Protein AF-A0A1J1J6M3-F1 (afdb_monomer)

Nearest PDB structures (foldseek):
  6v3x-assembly1_A  TM=8.833E-01  e=5.542E-33  Homo sapiens
  5u62-assembly2_B  TM=8.774E-01  e=1.728E-32  Homo sapiens
  5u5t-assembly1_A  TM=8.821E-01  e=2.696E-32  Homo sapiens
  6sfb-assembly1_A  TM=8.714E-01  e=5.385E-32  Homo sapiens
  5wg6-assembly1_B  TM=8.771E-01  e=7.189E-30  Homo sapiens

Organism: NCBI:txid568069

Foldseek 3Di:
DPPDVVVVVVVVVVVVVVVVVVVVVVCVVVVCVVPPPPVPQALKAKWWLFPCLRVQLVVQVVVVKDPLLSVLLSLLQCCARVVQWFHQQFFKKKWWADQVVRDIKIKGQGFAAAQPDDLAPCVPPLVLLFAFLALFGHGRHQVRSLVSCVVGIDDQLLSSLVVSLCCQAVFGFQFPLNQVVCVVCVVVLCVFVQSCVFQQDPVVSGGDHGGDTTHLNLQSVLSVQCSVCGSQCCAVPHPLVVLQVVLSVVRVHDHDNVSRHPDDMDMDAWDWDAAPQRKIKTKHDPLALRLLVLLLRLLCRPDPADPALLNVLSSQLSLLLSLLLNLQAFHDQDVVNVVSSVLSNDNVSSVVLSVLRDSFADDLDSVSSPHQADAQDWAHKIWMWIAHSSQIIMIMIGGLTGRLASSHARPNRRRRHRSQSSLAWRPPDADPVRGHHRPNRRHDHGTGRRYHDMGMFMAHNSRGGDAAAQVVLVDWDWDDSNPVQAIETEPPDDVVSVCCVCPRHNGHYDYAYLQGDDDKDWYWHADPSHIYTDTRCSSDAFAFDFDWDDDDDDPDDDDTDRPDTGGHNDPPWDWQEKEWFADPQGIWIWTWTFCQKIFIWDPDDPPTDSPDIQDDGPGTWHYKYAQQPPRQWIWIFGQSQKIWIARNVLSATAAIEHDDQGGPGGWQEKDADNVRQKIWTFFQSLKIFIAGCNDPSSVVSVVVVVDDDPPSDNPDDHHYHYHGPDMDNVQDPGGWNEWDDQPQWIWTDGLDQWIWIWHWDQDPNDTDIDTPDIAGHNQANDHQWYWDAASVRQWIWTKGQQQKIWIWGNPDPDRRPDIDIDHDPPTGGTWRDWDADNVRQKIWTAGPVRDIDIDGHDPPHDD

Mean predicted aligned error: 16.57 Å

InterPro domains:
  IPR000101 Gamma-glutamyltranspeptidase [PTHR11686] (7-464)
  IPR001680 WD40 repeat [PF00400] (610-647)
  IPR001680 WD40 repeat [PF00400] (661-692)
  IPR001680 WD40 repeat [PF00400] (825-856)
  IPR001680 WD40 repeat [PS50082] (614-656)
  IPR001680 WD40 repeat [PS50082] (660-701)
  IPR001680 WD40 repeat [PS50082] (828-863)
  IPR001680 WD40 repeat [SM00320] (559-602)
  IPR001680 WD40 repeat [SM00320] (607-647)
  IPR001680 WD40 repeat [SM00320] (650-692)
  IPR001680 WD40 repeat [SM00320] (722-759)
  IPR001680 WD40 repeat [SM00320] (768-809)
  IPR001680 WD40 repeat [SM00320] (815-856)
  IPR015943 WD40/YVTN repeat-like-containing domain superfamily [G3DSA:2.130.10.10] (540-857)
  IPR019775 WD40 repeat, conserved site [PS00678] (634-648)
  IPR029055 Nucleophile aminohydrolases, N-terminal [SSF56235] (40-539)
  IPR036322 WD40-repeat-containing domain superfamily [SSF50978] (515-856)
  IPR043137 Gamma-glutamyltranspeptidase, small subunit, C-terminal domain [G3DSA:3.60.20.40] (375-468)
  IPR043137 Gamma-glutamyltranspeptidase, small subunit, C-terminal domain [G3DSA:3.60.20.40] (473-539)
  IPR043138 Gamma-glutamyltranspeptidase, large subunit [G3DSA:1.10.246.130] (270-374)

Radius of gyration: 33.04 Å; Cα contacts (8 Å, |Δi|>4): 1990; chains: 1; bounding box: 88×71×121 Å

pLDDT: mean 83.46, std 15.91, range [28.52, 98.88]

Secondary structure (DSSP, 8-state):
--SSHHHHHHHHHHHHHHHHHHHHHHHHHHHHHHS---------EEE-SSTTHHHHHHHHHHTT--HHHHHHHHHHHHHHHSTTT-STTSEEEEEEEETTTTEEEEEEE--B--TT--TTTTTT-THHHHSSGGGPPBP-HHHHHHHHHHHH--S-HHHHHHHHHHHHHH-EEPPHHHHHHHHHHHHHHHHSHHHHHHHEETTTTEEPPTT-EE--HHHHHHHHHHHHHGGGGTSTT-TTHHHHHHHHHHTT----HHHHHH---EEEPPEEEE-TTS-EEEE--TTBSTTHHHHHHHHHTTS---SSHHHHHHHHHHHHHHHHHHTT--SS--HHHHHHHHHHH-HHHHHHHHTT--TT-----TTTTT--SPPPP---EEEEEEE-TTS-EEEEEEE-SSTTTTT-B-TTT-PBPP-GGGGSBPTT-B-TTSPBPPGGGB--TTPPPPB-----EEE-TTSPBPPB-THHHH---EE--SSS-SEEEETT--HHHHHHHHHTT---EEEEPTTTSSPPPEEEEEETTEEEEEE-TTTS---EEEEEEE----SS-PPEEEEEEEE-S-TT--EEEEEEEEETTEEEEEEEETTSEEEEEE-SSSS--EEEEEE--SS-EEEEEE-SS-TTEEEEEETTS-EEEEETTTTEEEEEE-STTS-SS-EEEEEE-TTSSEEEEEETTS-EEEEES--HHHHHHHHHTTS--TT-----PPEEE---SEEESSS-SS-EEEEEEETTEEEEEESSSEEEEEEEEEETTEEEEEEEEEEE-GGG--TT--EEE-TTS-EEEEE-TTSEEEEEETTSSSTTS-EEEEE-TT--S-EEEEEE-TTSSEEEEEETTS-EEEEEPPTT---

Structure (mmCIF, N/CA/C/O backbone):
data_AF-A0A1J1J6M3-F1
#
_entry.id   AF-A0A1J1J6M3-F1
#
loop_
_atom_site.group_PDB
_atom_site.id
_atom_site.type_symbol
_atom_site.label_atom_id
_atom_site.label_alt_id
_atom_site.label_comp_id
_atom_site.label_asym_id
_atom_site.label_entity_id
_atom_site.label_seq_id
_atom_site.pdbx_PDB_ins_code
_atom_site.Cartn_x
_atom_site.Cartn_y
_atom_site.Cartn_z
_atom_site.occupancy
_atom_site.B_iso_or_equiv
_atom_site.auth_seq_id
_atom_site.auth_comp_id
_atom_site.auth_asym_id
_atom_site.auth_atom_id
_atom_site.pdbx_PDB_model_num
ATOM 1 N N . MET A 1 1 ? 20.983 -22.555 87.449 1.00 46.47 1 MET A N 1
ATOM 2 C CA . MET A 1 1 ? 20.034 -22.308 86.334 1.00 46.47 1 MET A CA 1
ATOM 3 C C . MET A 1 1 ? 20.252 -20.929 85.680 1.00 46.47 1 MET A C 1
ATOM 5 O O . MET A 1 1 ? 19.371 -20.087 85.737 1.00 46.47 1 MET A O 1
ATOM 9 N N . LYS A 1 2 ? 21.418 -20.652 85.066 1.00 47.72 2 LYS A N 1
ATOM 10 C CA . LYS A 1 2 ? 21.706 -19.326 84.456 1.00 47.72 2 LYS A CA 1
ATOM 11 C C . LYS A 1 2 ? 22.517 -19.367 83.142 1.00 47.72 2 LYS A C 1
ATOM 13 O O . LYS A 1 2 ? 23.156 -18.390 82.785 1.00 47.72 2 LYS A O 1
ATOM 18 N N . LYS A 1 3 ? 22.504 -20.490 82.406 1.00 46.78 3 LYS A N 1
ATOM 19 C CA . LYS A 1 3 ? 23.262 -20.638 81.138 1.00 46.78 3 LYS A CA 1
ATOM 20 C C . LYS A 1 3 ? 22.451 -21.094 79.912 1.00 46.78 3 LYS A C 1
ATOM 22 O O . LYS A 1 3 ? 23.035 -21.280 78.854 1.00 46.78 3 LYS A O 1
ATOM 27 N N . SER A 1 4 ? 21.127 -21.244 80.012 1.00 49.16 4 SER A N 1
ATOM 28 C CA . SER A 1 4 ? 20.306 -21.789 78.910 1.00 49.16 4 SER A CA 1
ATOM 29 C C . SER A 1 4 ? 19.492 -20.737 78.135 1.00 49.16 4 SER A C 1
ATOM 31 O O . SER A 1 4 ? 19.206 -20.940 76.960 1.00 49.16 4 SER A O 1
ATOM 33 N N . THR A 1 5 ? 19.208 -19.569 78.717 1.00 50.72 5 THR A N 1
ATOM 34 C CA . THR A 1 5 ? 18.346 -18.542 78.099 1.00 50.72 5 THR A CA 1
ATOM 35 C C . THR A 1 5 ? 19.023 -17.705 77.005 1.00 50.72 5 THR A C 1
ATOM 37 O O . THR A 1 5 ? 18.343 -17.189 76.127 1.00 50.72 5 THR A O 1
ATOM 40 N N . SER A 1 6 ? 20.359 -17.614 76.983 1.00 54.47 6 SER A N 1
ATOM 41 C CA . SER A 1 6 ? 21.091 -16.809 75.985 1.00 54.47 6 SER A CA 1
ATOM 42 C C . SER A 1 6 ? 21.140 -17.450 74.590 1.00 54.47 6 SER A C 1
ATOM 44 O O . SER A 1 6 ? 21.058 -16.737 73.592 1.00 54.47 6 SER A O 1
ATOM 46 N N . LYS A 1 7 ? 21.221 -18.786 74.494 1.00 54.56 7 LYS A N 1
ATOM 47 C CA . LYS A 1 7 ? 21.241 -19.470 73.190 1.00 54.56 7 LYS A CA 1
ATOM 48 C C . LYS A 1 7 ? 19.875 -19.423 72.507 1.00 54.56 7 LYS A C 1
ATOM 50 O O . LYS A 1 7 ? 19.818 -19.224 71.301 1.00 54.56 7 LYS A O 1
ATOM 55 N N . TRP A 1 8 ? 18.789 -19.540 73.271 1.00 56.34 8 TRP A N 1
ATOM 56 C CA . TRP A 1 8 ? 17.432 -19.551 72.721 1.00 56.34 8 TRP A CA 1
ATOM 57 C C . TRP A 1 8 ? 17.051 -18.197 72.102 1.00 56.34 8 TRP A C 1
ATOM 59 O O . TRP A 1 8 ? 16.601 -18.162 70.962 1.00 56.34 8 TRP A O 1
ATOM 69 N N . CYS A 1 9 ? 17.373 -17.076 72.763 1.00 55.47 9 CYS A N 1
ATOM 70 C CA . CYS A 1 9 ? 17.173 -15.744 72.177 1.00 55.47 9 CYS A CA 1
ATOM 71 C C . CYS A 1 9 ? 17.996 -15.518 70.897 1.00 55.47 9 CYS A C 1
ATOM 73 O O . CYS A 1 9 ? 17.531 -14.836 69.990 1.00 55.47 9 CYS A O 1
ATOM 75 N N . PHE A 1 10 ? 19.189 -16.113 70.786 1.00 62.91 10 PHE A N 1
ATOM 76 C CA . PHE A 1 10 ? 20.034 -15.974 69.596 1.00 62.91 10 PHE A CA 1
ATOM 77 C C . PHE A 1 10 ? 19.495 -16.767 68.392 1.00 62.91 10 PHE A C 1
ATOM 79 O O . PHE A 1 10 ? 19.555 -16.287 67.261 1.00 62.91 10 PHE A O 1
ATOM 86 N N . TYR A 1 11 ? 18.925 -17.957 68.624 1.00 63.53 11 TYR A N 1
ATOM 87 C CA . TYR A 1 11 ? 18.261 -18.738 67.572 1.00 63.53 11 TYR A CA 1
ATOM 88 C C . TYR A 1 11 ? 16.924 -18.128 67.153 1.00 63.53 11 TYR A C 1
ATOM 90 O O . TYR A 1 11 ? 16.643 -18.087 65.959 1.00 63.53 11 TYR A O 1
ATOM 98 N N . VAL A 1 12 ? 16.146 -17.587 68.097 1.00 70.06 12 VAL A N 1
ATOM 99 C CA . VAL A 1 12 ? 14.907 -16.859 67.784 1.00 70.06 12 VAL A CA 1
ATOM 100 C C . VAL A 1 12 ? 15.225 -15.599 66.981 1.00 70.06 12 VAL A C 1
ATOM 102 O O . VAL A 1 12 ? 14.632 -15.405 65.932 1.00 70.06 12 VAL A O 1
ATOM 105 N N . PHE A 1 13 ? 16.231 -14.808 67.369 1.00 71.94 13 PHE A N 1
ATOM 106 C CA . PHE A 1 13 ? 16.630 -13.622 66.603 1.00 71.94 13 PHE A CA 1
ATOM 107 C C . PHE A 1 13 ? 17.106 -13.972 65.184 1.00 71.94 13 PHE A C 1
ATOM 109 O O . PHE A 1 13 ? 16.689 -13.329 64.225 1.00 71.94 13 PHE A O 1
ATOM 116 N N . LYS A 1 14 ? 17.910 -15.034 65.016 1.00 69.25 14 LYS A N 1
ATOM 117 C CA . LYS A 1 14 ? 18.312 -15.508 63.681 1.00 69.25 14 LYS A CA 1
ATOM 118 C C . LYS A 1 14 ? 17.131 -16.007 62.850 1.00 69.25 14 LYS A C 1
ATOM 120 O O . LYS A 1 14 ? 17.099 -15.716 61.662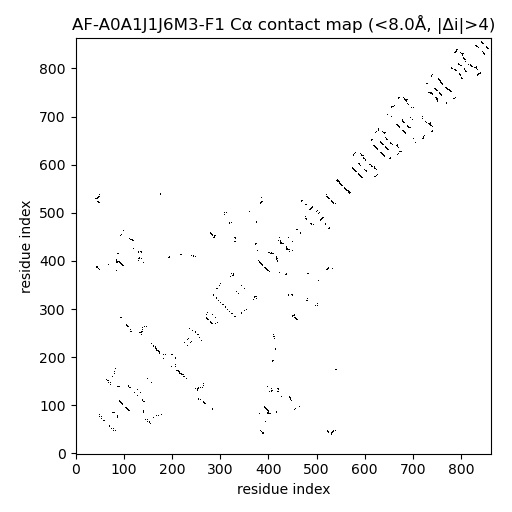 1.00 69.25 14 LYS A O 1
ATOM 125 N N . ALA A 1 15 ? 16.173 -16.714 63.449 1.00 68.69 15 ALA A N 1
ATOM 126 C CA . ALA A 1 15 ? 14.977 -17.186 62.753 1.00 68.69 15 ALA A CA 1
ATOM 127 C C . ALA A 1 15 ? 14.062 -16.025 62.337 1.00 68.69 15 ALA A C 1
ATOM 129 O O . ALA A 1 15 ? 13.579 -16.016 61.209 1.00 68.69 15 ALA A O 1
ATOM 130 N N . THR A 1 16 ? 13.887 -15.013 63.192 1.00 69.19 16 THR A N 1
ATOM 131 C CA . THR A 1 16 ? 13.096 -13.816 62.872 1.00 69.19 16 THR A CA 1
ATOM 132 C C . THR A 1 16 ? 13.760 -12.979 61.782 1.00 69.19 16 THR A C 1
ATOM 134 O O . THR A 1 16 ? 13.078 -12.518 60.874 1.00 69.19 16 THR A O 1
ATOM 137 N N . VAL A 1 17 ? 15.089 -12.829 61.809 1.00 72.56 17 VAL A N 1
ATOM 138 C CA . VAL A 1 17 ? 15.834 -12.146 60.738 1.00 72.56 17 VAL A CA 1
ATOM 139 C C . VAL A 1 17 ? 15.760 -12.937 59.428 1.00 72.56 17 VAL A C 1
ATOM 141 O O . VAL A 1 17 ? 15.533 -12.337 58.384 1.00 72.56 17 VAL A O 1
ATOM 144 N N . LEU A 1 18 ? 15.860 -14.273 59.460 1.00 68.69 18 LEU A N 1
ATOM 145 C CA . LEU A 1 18 ? 15.701 -15.097 58.255 1.00 68.69 18 LEU A CA 1
ATOM 146 C C . LEU A 1 18 ? 14.281 -15.003 57.678 1.00 68.69 18 LEU A C 1
ATOM 148 O O . LEU A 1 18 ? 14.132 -14.892 56.467 1.00 68.69 18 LEU A O 1
ATOM 152 N N . LEU A 1 19 ? 13.251 -15.006 58.531 1.00 67.00 19 LEU A N 1
ATOM 153 C CA . LEU A 1 19 ? 11.847 -14.849 58.134 1.00 67.00 19 LEU A CA 1
ATOM 154 C C . LEU A 1 19 ? 11.551 -13.454 57.576 1.00 67.00 19 LEU A C 1
ATOM 156 O O . LEU A 1 19 ? 10.784 -13.342 56.626 1.00 67.00 19 LEU A O 1
ATOM 160 N N . LEU A 1 20 ? 12.181 -12.403 58.109 1.00 68.69 20 LEU A N 1
ATOM 161 C CA . LEU A 1 20 ? 12.078 -11.044 57.567 1.00 68.69 20 LEU A CA 1
ATOM 162 C C . LEU A 1 20 ? 12.800 -10.907 56.220 1.00 68.69 20 LEU A C 1
ATOM 164 O O . LEU A 1 20 ? 12.283 -10.243 55.327 1.00 68.69 20 LEU A O 1
ATOM 168 N N . ILE A 1 21 ? 13.946 -11.572 56.036 1.00 71.81 21 ILE A N 1
ATOM 169 C CA . ILE A 1 21 ? 14.663 -11.599 54.752 1.00 71.81 21 ILE A CA 1
ATOM 170 C C . ILE A 1 21 ? 13.875 -12.407 53.711 1.00 71.81 21 ILE A C 1
ATOM 172 O O . ILE A 1 21 ? 13.706 -11.938 52.589 1.00 71.81 21 ILE A O 1
ATOM 176 N N . LEU A 1 22 ? 13.334 -13.576 54.071 1.00 67.06 22 LEU A N 1
ATOM 177 C CA . LEU A 1 22 ? 12.479 -14.380 53.185 1.00 67.06 22 LEU A CA 1
ATOM 178 C C . LEU A 1 22 ? 11.165 -13.664 52.860 1.00 67.06 22 LEU A C 1
ATOM 180 O O . LEU A 1 22 ? 10.768 -13.637 51.701 1.00 67.06 22 LEU A O 1
ATOM 184 N N . GLY A 1 23 ? 10.526 -13.035 53.847 1.00 69.31 23 GLY A N 1
ATOM 185 C CA . GLY A 1 23 ? 9.319 -12.233 53.655 1.00 69.31 23 GLY A CA 1
ATOM 186 C C . GLY A 1 23 ? 9.566 -11.013 52.769 1.00 69.31 23 GLY A C 1
ATOM 187 O O . GLY A 1 23 ? 8.779 -10.760 51.865 1.00 69.31 23 GLY A O 1
ATOM 188 N N . GLY A 1 24 ? 10.691 -10.315 52.952 1.00 68.75 24 GLY A N 1
ATOM 189 C CA . GLY A 1 24 ? 11.108 -9.211 52.085 1.00 68.75 24 GLY A CA 1
ATOM 190 C C . GLY A 1 24 ? 11.460 -9.661 50.665 1.00 68.75 24 GLY A C 1
ATOM 191 O O . GLY A 1 24 ? 11.128 -8.966 49.714 1.00 68.75 24 GLY A O 1
ATOM 192 N N . SER A 1 25 ? 12.052 -10.848 50.505 1.00 64.06 25 SER A N 1
ATOM 193 C CA . SER A 1 25 ? 12.375 -11.426 49.190 1.00 64.06 25 SER A CA 1
ATOM 194 C C . SER A 1 25 ? 11.115 -11.866 48.444 1.00 64.06 25 SER A C 1
ATOM 196 O O . SER A 1 25 ? 10.970 -11.585 47.261 1.00 64.06 25 SER A O 1
ATOM 198 N N . ILE A 1 26 ? 10.167 -12.503 49.139 1.00 71.44 26 ILE A N 1
ATOM 199 C CA . ILE A 1 26 ? 8.872 -12.899 48.570 1.00 71.44 26 ILE A CA 1
ATOM 200 C C . ILE A 1 26 ? 8.035 -11.660 48.256 1.00 71.44 26 ILE A C 1
ATOM 202 O O . ILE A 1 26 ? 7.430 -11.607 47.196 1.00 71.44 26 ILE A O 1
ATOM 206 N N . PHE A 1 27 ? 8.041 -10.639 49.118 1.00 69.62 27 PHE A N 1
ATOM 207 C CA . PHE A 1 27 ? 7.359 -9.377 48.841 1.00 69.62 27 PHE A CA 1
ATOM 208 C C . PHE A 1 27 ? 8.004 -8.638 47.667 1.00 69.62 27 PHE A C 1
ATOM 210 O O . PHE A 1 27 ? 7.277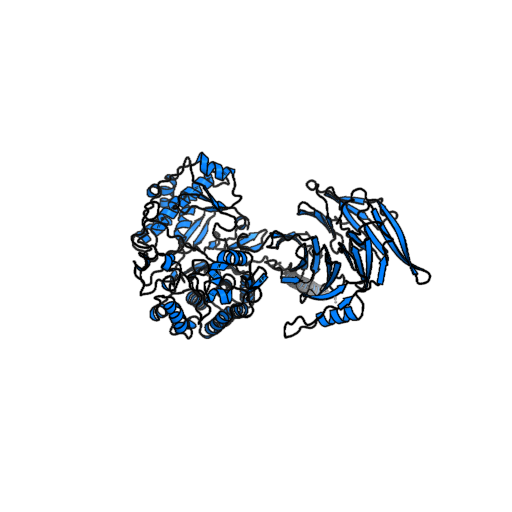 -8.131 46.832 1.00 69.62 27 PHE A O 1
ATOM 217 N N . ALA A 1 28 ? 9.333 -8.631 47.536 1.00 61.94 28 ALA A N 1
ATOM 218 C CA . ALA A 1 28 ? 10.018 -8.044 46.385 1.00 61.94 28 ALA A CA 1
ATOM 219 C C . ALA A 1 28 ? 9.729 -8.806 45.084 1.00 61.94 28 ALA A C 1
ATOM 221 O O . ALA A 1 28 ? 9.532 -8.171 44.057 1.00 61.94 28 ALA A O 1
ATOM 222 N N . ILE A 1 29 ? 9.645 -10.141 45.124 1.00 65.62 29 ILE A N 1
ATOM 223 C CA . ILE A 1 29 ? 9.271 -10.964 43.963 1.00 65.62 29 ILE A CA 1
ATOM 224 C C . ILE A 1 29 ? 7.802 -10.739 43.604 1.00 65.62 29 ILE A C 1
ATOM 226 O O . ILE A 1 29 ? 7.517 -10.471 42.448 1.00 65.62 29 ILE A O 1
ATOM 230 N N . VAL A 1 30 ? 6.888 -10.771 44.580 1.00 65.12 30 VAL A N 1
ATOM 231 C CA . VAL A 1 30 ? 5.448 -10.545 44.378 1.00 65.12 30 VAL A CA 1
ATOM 232 C C . VAL A 1 30 ? 5.182 -9.117 43.904 1.00 65.12 30 VAL A C 1
ATOM 234 O O . VAL A 1 30 ? 4.425 -8.935 42.960 1.00 65.12 30 VAL A O 1
ATOM 237 N N . TYR A 1 31 ? 5.851 -8.118 44.481 1.00 62.47 31 TYR A N 1
ATOM 238 C CA . TYR A 1 31 ? 5.803 -6.719 44.049 1.00 62.47 31 TYR A CA 1
ATOM 239 C C . TYR A 1 31 ? 6.410 -6.544 42.653 1.00 62.47 31 TYR A C 1
ATOM 241 O O . TYR A 1 31 ? 5.831 -5.835 41.842 1.00 62.47 31 TYR A O 1
ATOM 249 N N . ALA A 1 32 ? 7.509 -7.232 42.324 1.00 49.50 32 ALA A N 1
ATOM 250 C CA . ALA A 1 32 ? 8.081 -7.227 40.977 1.00 49.50 32 ALA A CA 1
ATOM 251 C C . ALA A 1 32 ? 7.174 -7.922 39.950 1.00 49.50 32 ALA A C 1
ATOM 253 O O . ALA A 1 32 ? 7.072 -7.423 38.842 1.00 49.50 32 ALA A O 1
ATOM 254 N N . THR A 1 33 ? 6.471 -9.006 40.301 1.00 48.34 33 THR A N 1
ATOM 255 C CA . THR A 1 33 ? 5.499 -9.675 39.410 1.00 48.34 33 THR A CA 1
ATOM 256 C C . THR A 1 33 ? 4.144 -8.970 39.329 1.00 48.34 33 THR A C 1
ATOM 258 O O . THR A 1 33 ? 3.448 -9.119 38.333 1.00 48.34 33 THR A O 1
ATOM 261 N N . LEU A 1 34 ? 3.747 -8.205 40.354 1.00 45.78 34 LEU A N 1
ATOM 262 C CA . LEU A 1 34 ? 2.515 -7.404 40.346 1.00 45.78 34 LEU A CA 1
ATOM 263 C C . LEU A 1 34 ? 2.724 -6.031 39.689 1.00 45.78 34 LEU A C 1
ATOM 265 O O . LEU A 1 34 ? 1.777 -5.500 39.122 1.00 45.78 34 LEU A O 1
ATOM 269 N N . ASN A 1 35 ? 3.950 -5.493 39.714 1.00 39.50 35 ASN A N 1
ATOM 270 C CA . ASN A 1 35 ? 4.336 -4.268 39.003 1.00 39.50 35 ASN A CA 1
ATOM 271 C C . ASN A 1 35 ? 5.088 -4.525 37.687 1.00 39.50 35 ASN A C 1
ATOM 273 O O . ASN A 1 35 ? 5.440 -3.569 37.000 1.00 39.50 35 ASN A O 1
ATOM 277 N N . SER A 1 36 ? 5.284 -5.781 37.269 1.00 31.70 36 SER A N 1
ATOM 278 C CA . SER A 1 36 ? 5.677 -6.109 35.891 1.00 31.70 36 SER A CA 1
ATOM 279 C C . SER A 1 36 ? 4.473 -6.053 34.948 1.00 31.70 36 SER A C 1
ATOM 281 O O . SER A 1 36 ? 4.272 -6.934 34.120 1.00 31.70 36 SER A O 1
ATOM 283 N N . SER A 1 37 ? 3.664 -5.003 35.049 1.00 32.81 37 SER A N 1
ATOM 284 C CA . SER A 1 37 ? 3.071 -4.418 33.858 1.00 32.81 37 SER A CA 1
ATOM 285 C C . SER A 1 37 ? 4.047 -3.344 33.391 1.00 32.81 37 SER A C 1
ATOM 287 O O . SER A 1 37 ? 3.776 -2.147 33.488 1.00 32.81 37 SER A O 1
ATOM 289 N N . SER A 1 38 ? 5.218 -3.762 32.897 1.00 28.52 38 SER A N 1
ATOM 290 C CA . SER A 1 38 ? 5.849 -2.949 31.866 1.00 28.52 38 SER A CA 1
ATOM 291 C C . SER A 1 38 ? 4.764 -2.781 30.816 1.00 28.52 38 SER A C 1
ATOM 293 O O . SER A 1 38 ? 4.305 -3.779 30.260 1.00 28.52 38 SER A O 1
ATOM 295 N N . SER A 1 39 ? 4.290 -1.556 30.595 1.00 31.81 39 SER A N 1
ATOM 296 C CA . SER A 1 39 ? 3.636 -1.248 29.335 1.00 31.81 39 SER A CA 1
ATOM 297 C C . SER A 1 39 ? 4.627 -1.715 28.273 1.00 31.81 39 SER A C 1
ATOM 299 O O . SER A 1 39 ? 5.677 -1.087 28.119 1.00 31.81 39 SER A O 1
ATOM 301 N N . GLU A 1 40 ? 4.389 -2.877 27.664 1.00 34.84 40 GLU A N 1
ATOM 302 C CA . GLU A 1 40 ? 5.197 -3.348 26.551 1.00 34.84 40 GLU A CA 1
ATOM 303 C C . GLU A 1 40 ? 5.125 -2.220 25.534 1.00 34.84 40 GLU A C 1
ATOM 305 O O . GLU A 1 40 ? 4.080 -1.979 24.927 1.00 34.84 40 GLU A O 1
ATOM 310 N N . SER A 1 41 ? 6.204 -1.445 25.406 1.00 38.38 41 SER A N 1
ATOM 311 C CA . SER A 1 41 ? 6.352 -0.583 24.248 1.00 38.38 41 SER A CA 1
ATOM 312 C C . SER A 1 41 ? 6.195 -1.531 23.070 1.00 38.38 41 SER A C 1
ATOM 314 O O . SER A 1 41 ? 7.000 -2.456 22.972 1.00 38.38 41 SER A O 1
ATOM 316 N N . SER A 1 42 ? 5.138 -1.385 22.266 1.00 50.34 42 SER A N 1
ATOM 317 C CA . SER A 1 42 ? 4.896 -2.267 21.121 1.00 50.34 42 SER A CA 1
ATOM 318 C C . SER A 1 42 ? 6.209 -2.421 20.357 1.00 50.34 42 SER A C 1
ATOM 320 O O . SER A 1 42 ? 6.724 -1.428 19.847 1.00 50.34 42 SER A O 1
ATOM 322 N N . GLN A 1 43 ? 6.802 -3.619 20.379 1.00 71.25 43 GLN A N 1
ATOM 323 C CA . GLN A 1 43 ? 8.099 -3.886 19.744 1.00 71.25 43 GLN A CA 1
ATOM 324 C C . GLN A 1 43 ? 7.935 -4.299 18.275 1.00 71.25 43 GLN A C 1
ATOM 326 O O . GLN A 1 43 ? 8.918 -4.376 17.547 1.00 71.25 43 GLN A O 1
ATOM 331 N N . GLY A 1 44 ? 6.693 -4.528 17.833 1.00 81.44 44 GLY A N 1
ATOM 332 C CA . GLY A 1 44 ? 6.352 -4.891 16.463 1.00 81.44 44 GLY A CA 1
ATOM 333 C C . GLY A 1 44 ? 5.192 -4.074 15.901 1.00 81.44 44 GLY A C 1
ATOM 334 O O . GLY A 1 44 ? 4.441 -3.432 16.639 1.00 81.44 44 GLY A O 1
ATOM 335 N N . ALA A 1 45 ? 5.059 -4.103 14.580 1.00 85.31 45 ALA A N 1
ATOM 336 C CA . ALA A 1 45 ? 3.989 -3.468 13.829 1.00 85.31 45 ALA A CA 1
ATOM 337 C C . ALA A 1 45 ? 3.819 -4.117 12.447 1.00 85.31 45 ALA A C 1
ATOM 339 O O . ALA A 1 45 ? 4.757 -4.676 11.881 1.00 85.31 45 ALA A O 1
ATOM 340 N N . ILE A 1 46 ? 2.609 -4.004 11.899 1.00 84.69 46 ILE A N 1
ATOM 341 C CA . ILE A 1 46 ? 2.253 -4.449 10.549 1.00 84.69 46 ILE A CA 1
ATOM 342 C C . ILE A 1 46 ? 1.689 -3.238 9.811 1.00 84.69 46 ILE A C 1
ATOM 344 O O . ILE A 1 46 ? 0.819 -2.542 10.339 1.00 84.69 46 ILE A O 1
ATOM 348 N N . ALA A 1 47 ? 2.184 -2.990 8.606 1.00 85.56 47 ALA A N 1
ATOM 349 C CA . ALA A 1 47 ? 1.715 -1.939 7.718 1.00 85.56 47 ALA A CA 1
ATOM 350 C C . ALA A 1 47 ? 1.294 -2.561 6.381 1.00 85.56 47 ALA A C 1
ATOM 352 O O . ALA A 1 47 ? 2.049 -3.331 5.790 1.00 85.56 47 ALA A O 1
ATOM 353 N N . ALA A 1 48 ? 0.083 -2.237 5.932 1.00 86.38 48 ALA A N 1
ATOM 354 C CA . ALA A 1 48 ? -0.505 -2.713 4.683 1.00 86.38 48 ALA A CA 1
ATOM 355 C C . ALA A 1 48 ? -1.434 -1.638 4.098 1.00 86.38 48 ALA A C 1
ATOM 357 O O . ALA A 1 48 ? -1.939 -0.792 4.839 1.00 86.38 48 ALA A O 1
ATOM 358 N N . ASN A 1 49 ? -1.666 -1.674 2.788 1.00 82.69 49 ASN A N 1
ATOM 359 C CA . ASN A 1 49 ? -2.526 -0.732 2.066 1.00 82.69 49 ASN A CA 1
ATOM 360 C C . ASN A 1 49 ? -4.012 -1.037 2.284 1.00 82.69 49 ASN A C 1
ATOM 362 O O . ASN A 1 49 ? -4.824 -0.122 2.420 1.00 82.69 49 ASN A O 1
ATOM 366 N N . GLY A 1 50 ? -4.361 -2.326 2.321 1.00 78.62 50 GLY A N 1
ATOM 367 C CA . GLY A 1 50 ? -5.720 -2.788 2.587 1.00 78.62 50 GLY A CA 1
ATOM 368 C C . GLY A 1 50 ? -6.165 -2.468 4.013 1.00 78.62 50 GLY A C 1
ATOM 369 O O . GLY A 1 50 ? -5.445 -2.763 4.970 1.00 78.62 50 GLY A O 1
ATOM 370 N N . ILE A 1 51 ? -7.371 -1.907 4.161 1.00 76.38 51 ILE A N 1
ATOM 371 C CA . ILE A 1 51 ? -7.924 -1.441 5.447 1.00 76.38 51 ILE A CA 1
ATOM 372 C C . ILE A 1 51 ? -7.973 -2.583 6.476 1.00 76.38 51 ILE A C 1
ATOM 374 O O . ILE A 1 51 ? -7.685 -2.385 7.657 1.00 76.38 51 ILE A O 1
ATOM 378 N N . GLU A 1 52 ? -8.297 -3.792 6.025 1.00 81.81 52 GLU A N 1
ATOM 379 C CA . GLU A 1 52 ? -8.475 -4.981 6.854 1.00 81.81 52 GLU A CA 1
ATOM 380 C C . GLU A 1 52 ? -7.171 -5.768 7.087 1.00 81.81 52 GLU A C 1
ATOM 382 O O . GLU A 1 52 ? -7.077 -6.559 8.030 1.00 81.81 52 GLU A O 1
ATOM 387 N N . CYS A 1 53 ? -6.143 -5.566 6.259 1.00 85.12 53 CYS A N 1
ATOM 388 C CA . CYS A 1 53 ? -5.048 -6.531 6.133 1.00 85.12 53 CYS A CA 1
ATOM 389 C C . CYS A 1 53 ? -4.059 -6.509 7.297 1.00 85.12 53 CYS A C 1
ATOM 391 O O . CYS A 1 53 ? -3.637 -7.570 7.757 1.00 85.12 53 CYS A O 1
ATOM 393 N N . ALA A 1 54 ? -3.756 -5.334 7.855 1.00 82.25 54 ALA A N 1
ATOM 394 C CA . ALA A 1 54 ? -2.920 -5.252 9.054 1.00 82.25 54 ALA A CA 1
ATOM 395 C C . ALA A 1 54 ? -3.588 -5.921 10.272 1.00 82.25 54 ALA A C 1
ATOM 397 O O . ALA A 1 54 ? -2.915 -6.554 11.089 1.00 82.25 54 ALA A O 1
ATOM 398 N N . ALA A 1 55 ? -4.920 -5.826 10.380 1.00 79.12 55 ALA A N 1
ATOM 399 C CA . ALA A 1 55 ? -5.678 -6.491 11.437 1.00 79.12 55 ALA A CA 1
ATOM 400 C C . ALA A 1 55 ? -5.669 -8.016 11.257 1.00 79.12 55 ALA A C 1
ATOM 402 O O . ALA A 1 55 ? -5.436 -8.734 12.226 1.00 79.12 55 ALA A O 1
ATOM 403 N N . ILE A 1 56 ? -5.835 -8.509 10.025 1.00 84.25 56 ILE A N 1
ATOM 404 C CA . ILE A 1 56 ? -5.716 -9.941 9.712 1.00 84.25 56 ILE A CA 1
ATOM 405 C C . ILE A 1 56 ? -4.326 -10.468 10.083 1.00 84.25 56 ILE A C 1
ATOM 407 O O . ILE A 1 56 ? -4.229 -11.455 10.812 1.00 84.25 56 ILE A O 1
ATOM 411 N N . GLY A 1 57 ? -3.255 -9.781 9.674 1.00 82.56 57 GLY A N 1
ATOM 412 C CA . GLY A 1 57 ? -1.891 -10.167 10.042 1.00 82.56 57 GLY A CA 1
ATOM 413 C C . GLY A 1 57 ? -1.679 -10.217 11.562 1.00 82.56 57 GLY A C 1
ATOM 414 O O . GLY A 1 57 ? -1.060 -11.146 12.081 1.00 82.56 57 GLY A O 1
ATOM 415 N N . LYS A 1 58 ? -2.261 -9.270 12.309 1.00 83.00 58 LYS A N 1
ATOM 416 C CA . LYS A 1 58 ? -2.210 -9.257 13.780 1.00 83.00 58 LYS A CA 1
ATOM 417 C C . LYS A 1 58 ? -2.928 -10.454 14.406 1.00 83.00 58 LYS A C 1
ATOM 419 O O . LYS A 1 58 ? -2.439 -10.993 15.397 1.00 83.00 58 LYS A O 1
ATOM 424 N N . GLU A 1 59 ? -4.072 -10.866 13.870 1.00 81.81 59 GLU A N 1
ATOM 425 C CA . GLU A 1 59 ? -4.789 -12.042 14.378 1.00 81.81 59 GLU A CA 1
ATOM 426 C C . GLU A 1 59 ? -4.019 -13.342 14.099 1.00 81.81 59 GLU A C 1
ATOM 428 O O . GLU A 1 59 ? -3.953 -14.203 14.974 1.00 81.81 59 GLU A O 1
ATOM 433 N N . ILE A 1 60 ? -3.335 -13.448 12.956 1.00 91.94 60 ILE A N 1
ATOM 434 C CA . ILE A 1 60 ? -2.433 -14.575 12.657 1.00 91.94 60 ILE A CA 1
ATOM 435 C C . ILE A 1 60 ? -1.236 -14.613 13.610 1.00 91.94 60 ILE A C 1
ATOM 437 O O . ILE A 1 60 ? -0.878 -15.676 14.121 1.00 91.94 60 ILE A O 1
ATOM 441 N N . TYR A 1 61 ? -0.657 -13.455 13.930 1.00 90.00 61 TYR A N 1
ATOM 442 C CA . TYR A 1 61 ? 0.374 -13.380 14.962 1.00 90.00 61 TYR A CA 1
ATOM 443 C C . TYR A 1 61 ? -0.147 -13.864 16.324 1.00 90.00 61 TYR A C 1
ATOM 445 O O . TYR A 1 61 ? 0.490 -14.693 16.974 1.00 90.00 61 TYR A O 1
ATOM 453 N N . LYS A 1 62 ? -1.334 -13.407 16.748 1.00 86.88 62 LYS A N 1
ATOM 454 C CA . LYS A 1 62 ? -1.961 -13.852 18.007 1.00 86.88 62 LYS A CA 1
ATOM 455 C C . LYS A 1 62 ? -2.281 -15.346 18.024 1.00 86.88 62 LYS A C 1
ATOM 457 O O . LYS A 1 62 ? -2.244 -15.949 19.093 1.00 86.88 62 LYS A O 1
ATOM 462 N N . ALA A 1 63 ? -2.562 -15.942 16.867 1.00 89.75 63 ALA A N 1
ATOM 463 C CA . ALA A 1 63 ? -2.728 -17.386 16.712 1.00 89.75 63 ALA A CA 1
ATOM 464 C C . ALA A 1 63 ? -1.402 -18.168 16.854 1.00 89.75 63 ALA A C 1
ATOM 466 O O . ALA A 1 63 ? -1.400 -19.395 16.828 1.00 89.75 63 ALA A O 1
ATOM 467 N N . GLY A 1 64 ? -0.274 -17.479 17.056 1.00 92.38 64 GLY A N 1
ATOM 468 C CA . GLY A 1 64 ? 1.042 -18.078 17.273 1.00 92.38 64 GLY A CA 1
ATOM 469 C C . GLY A 1 64 ? 1.883 -18.223 16.006 1.00 92.38 64 GLY A C 1
ATOM 470 O O . GLY A 1 64 ? 2.898 -18.933 16.052 1.00 92.38 64 GLY A O 1
ATOM 471 N N . GLY A 1 65 ? 1.471 -17.570 14.913 1.00 97.25 65 GLY A N 1
ATOM 472 C CA . GLY A 1 65 ? 2.198 -17.512 13.649 1.00 97.25 65 GLY A CA 1
ATOM 473 C C . GLY A 1 65 ? 3.464 -16.665 13.729 1.00 97.25 65 GLY A C 1
ATOM 474 O O . GLY A 1 65 ? 3.588 -15.762 14.561 1.00 97.25 65 GLY A O 1
ATOM 475 N N . ASN A 1 66 ? 4.429 -16.978 12.871 1.00 97.00 66 ASN A N 1
ATOM 476 C CA . ASN A 1 66 ? 5.674 -16.219 12.750 1.00 97.00 66 ASN A CA 1
ATOM 477 C C . ASN A 1 66 ? 5.608 -15.174 11.624 1.00 97.00 66 ASN A C 1
ATOM 479 O O . ASN A 1 66 ? 4.563 -14.969 11.010 1.00 97.00 66 ASN A O 1
ATOM 483 N N . VAL A 1 67 ? 6.729 -14.499 11.351 1.00 97.56 67 VAL A N 1
ATOM 484 C CA . VAL A 1 67 ? 6.778 -13.423 10.349 1.00 97.56 67 VAL A CA 1
ATOM 485 C C . VAL A 1 67 ? 6.334 -13.883 8.952 1.00 97.56 67 VAL A C 1
ATOM 487 O O . VAL A 1 67 ? 5.690 -13.117 8.238 1.00 97.56 67 VAL A O 1
ATOM 490 N N . ALA A 1 68 ? 6.618 -15.135 8.577 1.00 98.56 68 ALA A N 1
ATOM 491 C CA . ALA A 1 68 ? 6.226 -15.699 7.289 1.00 98.56 68 ALA A CA 1
ATOM 492 C C . ALA A 1 68 ? 4.722 -15.991 7.235 1.00 98.56 68 ALA A C 1
ATOM 494 O O . ALA A 1 68 ? 4.070 -15.615 6.265 1.00 98.56 68 ALA A O 1
ATOM 495 N N . ASP A 1 69 ? 4.153 -16.577 8.292 1.00 98.75 69 ASP A N 1
ATOM 496 C CA . ASP A 1 69 ? 2.706 -16.812 8.402 1.00 98.75 69 ASP A CA 1
ATOM 497 C C . ASP A 1 69 ? 1.912 -15.498 8.305 1.00 98.75 69 ASP A C 1
ATOM 499 O O . ASP A 1 69 ? 0.930 -15.392 7.565 1.00 98.75 69 ASP A O 1
ATOM 503 N N . VAL A 1 70 ? 2.371 -14.472 9.033 1.00 98.12 70 VAL A N 1
ATOM 504 C CA . VAL A 1 70 ? 1.779 -13.128 9.020 1.00 98.12 70 VAL A CA 1
ATOM 505 C C . VAL A 1 70 ? 1.883 -12.511 7.626 1.00 98.12 70 VAL A C 1
ATOM 507 O O . VAL A 1 70 ? 0.901 -11.943 7.144 1.00 98.12 70 VAL A O 1
ATOM 510 N N . ALA A 1 71 ? 3.032 -12.643 6.956 1.00 98.50 71 ALA A N 1
ATOM 511 C CA . ALA A 1 71 ? 3.213 -12.159 5.590 1.00 98.50 71 ALA A CA 1
ATOM 512 C C . ALA A 1 71 ? 2.252 -12.845 4.611 1.00 98.50 71 ALA A C 1
ATOM 514 O O . ALA A 1 71 ? 1.561 -12.148 3.872 1.00 98.50 71 ALA A O 1
ATOM 515 N N . VAL A 1 72 ? 2.129 -14.177 4.655 1.00 98.88 72 VAL A N 1
ATOM 516 C CA . VAL A 1 72 ? 1.230 -14.938 3.768 1.00 98.88 72 VAL A CA 1
ATOM 517 C C . VAL A 1 72 ? -0.212 -14.452 3.878 1.00 98.88 72 VAL A C 1
ATOM 519 O O . VAL A 1 72 ? -0.822 -14.090 2.872 1.00 98.88 72 VAL A O 1
ATOM 522 N N . ALA A 1 73 ? -0.753 -14.390 5.094 1.00 98.62 73 ALA A N 1
ATOM 523 C CA . ALA A 1 73 ? -2.136 -13.965 5.293 1.00 98.62 73 ALA A CA 1
ATOM 524 C C . ALA A 1 73 ? -2.364 -12.494 4.904 1.00 98.62 73 ALA A C 1
ATOM 526 O O . ALA A 1 73 ? -3.411 -12.147 4.353 1.00 98.62 73 ALA A O 1
ATOM 527 N N . THR A 1 74 ? -1.378 -11.628 5.161 1.00 97.00 74 THR A N 1
ATOM 528 C CA . THR A 1 74 ? -1.476 -10.196 4.846 1.00 97.00 74 THR A CA 1
ATOM 529 C C . THR A 1 74 ? -1.437 -9.952 3.333 1.00 97.00 74 THR A C 1
ATOM 531 O O . THR A 1 74 ? -2.259 -9.183 2.839 1.00 97.00 74 THR A O 1
ATOM 534 N N . VAL A 1 75 ? -0.562 -10.637 2.580 1.00 98.25 75 VAL A N 1
ATOM 535 C CA . VAL A 1 75 ? -0.494 -10.522 1.106 1.00 98.25 75 VAL A CA 1
ATOM 536 C C . VAL A 1 75 ? -1.765 -11.064 0.448 1.00 98.25 75 VAL A C 1
ATOM 538 O O . VAL A 1 75 ? -2.339 -10.395 -0.408 1.00 98.25 75 VAL A O 1
ATOM 541 N N . LEU A 1 76 ? -2.280 -12.219 0.896 1.00 98.62 76 LEU A N 1
ATOM 542 C CA . LEU A 1 76 ? -3.552 -12.754 0.386 1.00 98.62 76 LEU A CA 1
ATOM 543 C C . LEU A 1 76 ? -4.722 -11.787 0.621 1.00 98.62 76 LEU A C 1
ATOM 545 O O . LEU A 1 76 ? -5.618 -11.687 -0.215 1.00 98.62 76 LEU A O 1
ATOM 549 N N . CYS A 1 77 ? -4.732 -11.084 1.758 1.00 96.94 77 CYS A N 1
ATOM 550 C CA . CYS A 1 77 ? -5.720 -10.042 2.023 1.00 96.94 77 CYS A CA 1
ATOM 551 C C . CYS A 1 77 ? -5.545 -8.830 1.095 1.00 96.94 77 CYS A C 1
ATOM 553 O O . CYS A 1 77 ? -6.540 -8.285 0.602 1.00 96.94 77 CYS A O 1
ATOM 555 N N . GLU A 1 78 ? -4.307 -8.396 0.836 1.00 93.75 78 GLU A N 1
ATOM 556 C CA . GLU A 1 78 ? -4.048 -7.272 -0.070 1.00 93.75 78 GLU A CA 1
ATOM 557 C C . GLU A 1 78 ? -4.581 -7.546 -1.475 1.00 93.75 78 GLU A C 1
ATOM 559 O O . GLU A 1 78 ? -5.266 -6.687 -2.020 1.00 93.75 78 GLU A O 1
ATOM 564 N N . GLY A 1 79 ? -4.396 -8.754 -2.015 1.00 95.50 79 GLY A N 1
ATOM 565 C CA . GLY A 1 79 ? -4.930 -9.117 -3.336 1.00 95.50 79 GLY A CA 1
ATOM 566 C C . GLY A 1 79 ? -6.466 -9.091 -3.446 1.00 95.50 79 GLY A C 1
ATOM 567 O O . GLY A 1 79 ? -7.028 -9.089 -4.546 1.00 95.50 79 GLY A O 1
ATOM 568 N N . ILE A 1 80 ? -7.175 -9.068 -2.311 1.00 96.25 80 ILE A N 1
ATOM 569 C CA . ILE A 1 80 ? -8.635 -8.901 -2.262 1.00 96.25 80 ILE A CA 1
ATOM 570 C C . ILE A 1 80 ? -9.010 -7.428 -2.131 1.00 96.25 80 ILE A C 1
ATOM 572 O O . ILE A 1 80 ? -9.899 -6.979 -2.847 1.00 96.25 80 ILE A O 1
ATOM 576 N N . THR A 1 81 ? -8.363 -6.704 -1.214 1.00 92.19 81 THR A N 1
ATOM 577 C CA . THR A 1 81 ? -8.727 -5.328 -0.816 1.00 92.19 81 THR A CA 1
ATOM 578 C C . THR A 1 81 ? -8.122 -4.248 -1.709 1.00 92.19 81 THR A C 1
ATOM 580 O O . THR A 1 81 ? -8.674 -3.152 -1.819 1.00 92.19 81 THR A O 1
ATOM 583 N N . CYS A 1 82 ? -7.017 -4.568 -2.381 1.00 92.38 82 CYS A N 1
ATOM 584 C CA . CYS A 1 82 ? -6.330 -3.749 -3.374 1.00 92.38 82 CYS A CA 1
ATOM 585 C C . CYS A 1 82 ? -6.353 -4.434 -4.756 1.00 92.38 82 CYS A C 1
ATOM 587 O O . CYS A 1 82 ? -5.302 -4.570 -5.391 1.00 92.38 82 CYS A O 1
ATOM 589 N N . PRO A 1 83 ? -7.529 -4.861 -5.264 1.00 94.44 83 PRO A N 1
ATOM 590 C CA . PRO A 1 83 ? -7.613 -5.716 -6.448 1.00 94.44 83 PRO A CA 1
ATOM 591 C C . PRO A 1 83 ? -7.166 -5.021 -7.741 1.00 94.44 83 PRO A C 1
ATOM 593 O O . PRO A 1 83 ? -6.979 -5.663 -8.769 1.00 94.44 83 PRO A O 1
ATOM 596 N N . GLN A 1 84 ? -7.036 -3.696 -7.709 1.00 92.62 84 GLN A N 1
ATOM 597 C CA . GLN A 1 84 ? -6.498 -2.899 -8.799 1.00 92.62 84 GLN A CA 1
ATOM 598 C C . GLN A 1 84 ? -4.969 -2.974 -8.901 1.00 92.62 84 GLN A C 1
ATOM 600 O O . GLN A 1 84 ? -4.442 -2.506 -9.899 1.00 92.62 84 GLN A O 1
ATOM 605 N N . SER A 1 85 ? -4.259 -3.484 -7.890 1.00 92.38 85 SER A N 1
ATOM 606 C CA . SER A 1 85 ? -2.790 -3.409 -7.819 1.00 92.38 85 SER A CA 1
ATOM 607 C C . SER A 1 85 ? -2.098 -4.735 -7.529 1.00 92.38 85 SER A C 1
ATOM 609 O O . SER A 1 85 ? -0.948 -4.871 -7.909 1.00 92.38 85 SER A O 1
ATOM 611 N N . SER A 1 86 ? -2.739 -5.703 -6.874 1.00 94.69 86 SER A N 1
ATOM 612 C CA . SER A 1 86 ? -2.101 -6.982 -6.525 1.00 94.69 86 SER A CA 1
ATOM 613 C C . SER A 1 86 ? -3.085 -8.153 -6.531 1.00 94.69 86 SER A C 1
ATOM 615 O O . SER A 1 86 ? -4.306 -7.963 -6.570 1.00 94.69 86 SER A O 1
ATOM 617 N N . GLY A 1 87 ? -2.554 -9.378 -6.484 1.00 96.50 87 GLY A N 1
ATOM 618 C CA . GLY A 1 87 ? -3.326 -10.601 -6.273 1.00 96.50 87 GLY A CA 1
ATOM 619 C C . GLY A 1 87 ? -2.774 -11.826 -7.001 1.00 96.50 87 GLY A C 1
ATOM 620 O O . GLY A 1 87 ? -1.808 -11.754 -7.753 1.00 96.50 87 GLY A O 1
ATOM 621 N N . LEU A 1 88 ? -3.461 -12.963 -6.821 1.00 98.31 88 LEU A N 1
ATOM 622 C CA . LEU A 1 88 ? -3.003 -14.299 -7.241 1.00 98.31 88 LEU A CA 1
ATOM 623 C C . LEU A 1 88 ? -2.659 -14.445 -8.731 1.00 98.31 88 LEU A C 1
ATOM 625 O O . LEU A 1 88 ? -2.006 -15.413 -9.112 1.00 98.31 88 LEU A O 1
ATOM 629 N N . GLY A 1 89 ? -3.152 -13.539 -9.574 1.00 97.94 89 GLY A N 1
ATOM 630 C CA . GLY A 1 89 ? -2.864 -13.535 -11.001 1.00 97.94 89 GLY A CA 1
ATOM 631 C C . GLY A 1 89 ? -1.594 -12.786 -11.370 1.00 97.94 89 GLY A C 1
ATOM 632 O O . GLY A 1 89 ? -1.325 -12.703 -12.559 1.00 97.94 89 GLY A O 1
ATOM 633 N N . GLY A 1 90 ? -0.844 -12.255 -10.406 1.00 97.94 90 GLY A N 1
ATOM 634 C CA . GLY A 1 90 ? 0.448 -11.606 -10.608 1.00 97.94 90 GLY A CA 1
ATOM 635 C C . GLY A 1 90 ? 1.571 -12.279 -9.826 1.00 97.94 90 GLY A C 1
ATOM 636 O O . GLY A 1 90 ? 1.623 -13.512 -9.727 1.00 97.94 90 GLY A O 1
ATOM 637 N N . GLY A 1 91 ? 2.472 -11.478 -9.269 1.00 98.00 91 GLY A N 1
ATOM 638 C CA . GLY A 1 91 ? 3.710 -11.919 -8.637 1.00 98.00 91 GLY A CA 1
ATOM 639 C C . GLY A 1 91 ? 4.220 -10.928 -7.597 1.00 98.00 91 GLY A C 1
ATOM 640 O O . GLY A 1 91 ? 3.711 -9.818 -7.445 1.00 98.00 91 GLY A O 1
ATOM 641 N N . PHE A 1 92 ? 5.240 -11.335 -6.843 1.00 97.94 92 PHE A N 1
ATOM 642 C CA . PHE A 1 92 ? 5.828 -10.476 -5.816 1.00 97.94 92 PHE A CA 1
ATOM 643 C C . PHE A 1 92 ? 7.330 -10.676 -5.658 1.00 97.94 92 PHE A C 1
ATOM 645 O O . PHE A 1 92 ? 7.893 -11.724 -5.986 1.00 97.94 92 PHE A O 1
ATOM 652 N N . LEU A 1 93 ? 7.965 -9.665 -5.074 1.00 97.81 93 LEU A N 1
ATOM 653 C CA . LEU A 1 93 ? 9.323 -9.733 -4.549 1.00 97.81 93 LEU A CA 1
ATOM 654 C C . LEU A 1 93 ? 9.279 -9.544 -3.033 1.00 97.81 93 LEU A C 1
ATOM 656 O O . LEU A 1 93 ? 8.535 -8.702 -2.521 1.00 97.81 93 LEU A O 1
ATOM 660 N N . LEU A 1 94 ? 10.085 -10.317 -2.309 1.00 98.00 94 LEU A N 1
ATOM 661 C CA . LEU A 1 94 ? 10.120 -10.304 -0.847 1.00 98.00 94 LEU A CA 1
ATOM 662 C C . LEU A 1 94 ? 11.551 -10.272 -0.326 1.00 98.00 94 LEU A C 1
ATOM 664 O O . LEU A 1 94 ? 12.404 -11.005 -0.820 1.00 98.00 94 LEU A O 1
ATOM 668 N N . THR A 1 95 ? 11.774 -9.485 0.723 1.00 98.25 95 THR A N 1
ATOM 669 C CA . THR A 1 95 ? 12.998 -9.495 1.536 1.00 98.25 95 THR A CA 1
ATOM 670 C C . THR A 1 95 ? 12.613 -9.868 2.966 1.00 98.25 95 THR A C 1
ATOM 672 O O . THR A 1 95 ? 11.738 -9.230 3.552 1.00 98.25 95 THR A O 1
ATOM 675 N N . ILE A 1 96 ? 13.237 -10.909 3.518 1.00 98.25 96 ILE A N 1
ATOM 676 C CA . ILE A 1 96 ? 12.990 -11.428 4.871 1.00 98.25 96 ILE A CA 1
ATOM 677 C C . ILE A 1 96 ? 14.266 -11.370 5.700 1.00 98.25 96 ILE A C 1
ATOM 679 O O . ILE A 1 96 ? 15.351 -11.689 5.217 1.00 98.25 96 ILE A O 1
ATOM 683 N N . TYR A 1 97 ? 14.114 -10.982 6.961 1.00 98.12 97 TYR A N 1
ATOM 684 C CA . TYR A 1 97 ? 15.154 -10.981 7.971 1.00 98.12 97 TYR A CA 1
ATOM 685 C C . TYR A 1 97 ? 14.725 -11.819 9.173 1.00 98.12 97 TYR A C 1
ATOM 687 O O . TYR A 1 97 ? 13.681 -11.556 9.775 1.00 98.12 97 TYR A O 1
ATOM 695 N N . ILE A 1 98 ? 15.556 -12.797 9.531 1.00 97.44 98 ILE A N 1
ATOM 696 C CA . ILE A 1 98 ? 15.397 -13.617 10.733 1.00 97.44 98 ILE A CA 1
ATOM 697 C C . ILE A 1 98 ? 16.439 -13.177 11.757 1.00 97.44 98 ILE A C 1
ATOM 699 O O . ILE A 1 98 ? 17.644 -13.376 11.563 1.00 97.44 98 ILE A O 1
ATOM 703 N N . LYS A 1 99 ? 15.979 -12.575 12.857 1.00 95.06 99 LYS A N 1
ATOM 704 C CA . LYS A 1 99 ? 16.844 -11.935 13.858 1.00 95.06 99 LYS A CA 1
ATOM 705 C C . LYS A 1 99 ? 17.701 -12.941 14.607 1.00 95.06 99 LYS A C 1
ATOM 707 O O . LYS A 1 99 ? 18.870 -12.669 14.862 1.00 95.06 99 LYS A O 1
ATOM 712 N N . GLU A 1 100 ? 17.134 -14.096 14.945 1.00 94.44 100 GLU A N 1
ATOM 713 C CA . GLU A 1 100 ? 17.828 -15.140 15.708 1.00 94.44 100 GLU A CA 1
ATOM 714 C C . GLU A 1 100 ? 19.099 -15.624 14.999 1.00 94.44 100 GLU A C 1
ATOM 716 O O . GLU A 1 100 ? 20.138 -15.806 15.632 1.00 94.44 100 GLU A O 1
ATOM 721 N N . THR A 1 101 ? 19.034 -15.791 13.677 1.00 95.19 101 THR A N 1
ATOM 722 C CA . THR A 1 101 ? 20.152 -16.281 12.864 1.00 95.19 101 THR A CA 1
ATOM 723 C C . THR A 1 101 ? 20.955 -15.160 12.204 1.00 95.19 101 THR A C 1
ATOM 725 O O . THR A 1 101 ? 21.984 -15.435 11.589 1.00 95.19 101 THR A O 1
ATOM 728 N N . GLY A 1 102 ? 20.483 -13.910 12.268 1.00 94.62 102 GLY A N 1
ATOM 729 C CA . GLY A 1 102 ? 21.057 -12.781 11.532 1.00 94.62 102 GLY A CA 1
ATOM 730 C C . GLY A 1 102 ? 20.963 -12.935 10.008 1.00 94.62 102 GLY A C 1
ATOM 731 O O . GLY A 1 102 ? 21.752 -12.341 9.278 1.00 94.62 102 GLY A O 1
ATOM 732 N N . THR A 1 103 ? 20.050 -13.774 9.513 1.00 95.69 103 THR A N 1
ATOM 733 C CA . THR A 1 103 ? 19.963 -14.128 8.089 1.00 95.69 103 THR A CA 1
ATOM 734 C C . THR A 1 103 ? 19.029 -13.182 7.347 1.00 95.69 103 THR A C 1
ATOM 736 O O . THR A 1 103 ? 17.880 -13.014 7.752 1.00 95.69 103 THR A O 1
ATOM 739 N N . VAL A 1 104 ? 19.507 -12.614 6.236 1.00 97.44 104 VAL A N 1
ATOM 740 C CA . VAL A 1 104 ? 18.689 -11.859 5.278 1.00 97.44 104 VAL A CA 1
ATOM 741 C C . VAL A 1 104 ? 18.638 -12.624 3.959 1.00 97.44 104 VAL A C 1
ATOM 743 O O . VAL A 1 104 ? 19.677 -12.944 3.379 1.00 97.44 104 VAL A O 1
ATOM 746 N N . GLU A 1 105 ? 17.435 -12.897 3.471 1.00 97.56 105 GLU A N 1
ATOM 747 C CA . GLU A 1 105 ? 17.197 -13.596 2.208 1.00 97.56 105 GLU A CA 1
ATOM 748 C C . GLU A 1 105 ? 16.109 -12.894 1.398 1.00 97.56 105 GLU A C 1
ATOM 750 O O . GLU A 1 105 ? 15.303 -12.124 1.922 1.00 97.56 105 GLU A O 1
ATOM 755 N N . THR A 1 106 ? 16.089 -13.170 0.099 1.00 97.81 106 THR A N 1
ATOM 756 C CA . THR A 1 106 ? 15.105 -12.612 -0.825 1.00 97.81 106 THR A CA 1
ATOM 757 C C . THR A 1 106 ? 14.431 -13.720 -1.628 1.00 97.81 106 THR A C 1
ATOM 759 O O . THR A 1 106 ? 15.081 -14.702 -1.998 1.00 97.81 106 THR A O 1
ATOM 762 N N . LEU A 1 107 ? 13.130 -13.580 -1.881 1.00 98.31 107 LEU A N 1
ATOM 763 C CA . LEU A 1 107 ? 12.318 -14.524 -2.649 1.00 98.31 107 LEU A CA 1
ATOM 764 C C . LEU A 1 107 ? 11.749 -13.839 -3.890 1.00 98.31 107 LEU A C 1
ATOM 766 O O . LEU A 1 107 ? 10.977 -12.887 -3.785 1.00 98.31 107 LEU A O 1
ATOM 770 N N . ASN A 1 108 ? 12.132 -14.347 -5.058 1.00 97.69 108 ASN A N 1
ATOM 771 C CA . ASN A 1 108 ? 11.602 -13.936 -6.348 1.00 97.69 108 ASN A CA 1
ATOM 772 C C . ASN A 1 108 ? 10.414 -14.834 -6.721 1.00 97.69 108 ASN A C 1
ATOM 774 O O . ASN A 1 108 ? 10.619 -15.994 -7.089 1.00 97.69 108 ASN A O 1
ATOM 778 N N . ALA A 1 109 ? 9.205 -14.285 -6.639 1.00 97.88 109 ALA A N 1
ATOM 779 C CA . ALA A 1 109 ? 7.969 -14.873 -7.149 1.00 97.88 109 ALA A CA 1
ATOM 780 C C . ALA A 1 109 ? 7.388 -14.020 -8.293 1.00 97.88 109 ALA A C 1
ATOM 782 O O . ALA A 1 109 ? 6.171 -13.904 -8.442 1.00 97.88 109 ALA A O 1
ATOM 783 N N . ARG A 1 110 ? 8.271 -13.378 -9.068 1.00 96.69 110 ARG A N 1
ATOM 784 C CA . ARG A 1 110 ? 7.944 -12.615 -10.272 1.00 96.69 110 ARG A CA 1
ATOM 785 C C . ARG A 1 110 ? 7.434 -13.545 -11.364 1.00 96.69 110 ARG A C 1
ATOM 787 O O . ARG A 1 110 ? 7.863 -14.698 -11.480 1.00 96.69 110 ARG A O 1
ATOM 794 N N . GLU A 1 111 ? 6.546 -13.022 -12.183 1.00 97.75 111 GLU A N 1
ATOM 795 C CA . GLU A 1 111 ? 6.006 -13.681 -13.356 1.00 97.75 111 GLU A CA 1
ATOM 796 C C . GLU A 1 111 ? 7.102 -13.969 -14.386 1.00 97.75 111 GLU A C 1
ATOM 798 O O . GLU A 1 111 ? 8.107 -13.256 -14.464 1.00 97.75 111 GLU A O 1
ATOM 803 N N . VAL A 1 112 ? 6.925 -15.021 -15.184 1.00 97.19 112 VAL A N 1
ATOM 804 C CA . VAL A 1 112 ? 7.846 -15.362 -16.282 1.00 97.19 112 VAL A CA 1
ATOM 805 C C . VAL A 1 112 ? 7.124 -15.340 -17.618 1.00 97.19 112 VAL A C 1
ATOM 807 O O . VAL A 1 112 ? 5.941 -15.680 -17.708 1.00 97.19 112 VAL A O 1
ATOM 810 N N . ALA A 1 113 ? 7.850 -14.972 -18.670 1.00 98.00 113 ALA A N 1
ATOM 811 C CA . ALA A 1 113 ? 7.343 -15.059 -20.028 1.00 98.00 113 ALA A CA 1
ATOM 812 C C . ALA A 1 113 ? 6.989 -16.519 -20.378 1.00 98.00 113 ALA A C 1
ATOM 814 O O . ALA A 1 113 ? 7.823 -17.409 -20.164 1.00 98.00 113 ALA A O 1
ATOM 815 N N . PRO A 1 114 ? 5.796 -16.785 -20.942 1.00 97.94 114 PRO A N 1
ATOM 816 C CA . PRO A 1 114 ? 5.410 -18.128 -21.367 1.00 97.94 114 PRO A CA 1
ATOM 817 C C . PRO A 1 114 ? 6.382 -18.705 -22.402 1.00 97.94 114 PRO A C 1
ATOM 819 O O . PRO A 1 114 ? 6.993 -17.971 -23.181 1.00 97.94 114 PRO A O 1
ATOM 822 N N . LYS A 1 115 ? 6.484 -20.031 -22.483 1.00 97.31 115 LYS A N 1
ATOM 823 C CA . LYS A 1 115 ? 7.368 -20.739 -23.422 1.00 97.31 115 LYS A CA 1
ATOM 824 C C . LYS A 1 115 ? 7.123 -20.390 -24.887 1.00 97.31 115 LYS A C 1
ATOM 826 O O . LYS A 1 115 ? 8.043 -20.443 -25.697 1.00 97.31 115 LYS A O 1
ATOM 831 N N . LEU A 1 116 ? 5.880 -20.053 -25.224 1.00 97.69 116 LEU A N 1
ATOM 832 C CA . LEU A 1 116 ? 5.469 -19.661 -26.572 1.00 97.69 116 LEU A CA 1
ATOM 833 C C . LEU A 1 116 ? 5.702 -18.173 -26.879 1.00 97.69 116 LEU A C 1
ATOM 835 O O . LEU A 1 116 ? 5.368 -17.729 -27.978 1.00 97.69 116 LEU A O 1
ATOM 839 N N . ALA A 1 117 ? 6.235 -17.391 -25.937 1.00 97.38 117 ALA A N 1
ATOM 840 C CA . ALA A 1 117 ? 6.520 -15.981 -26.158 1.00 97.38 117 ALA A CA 1
ATOM 841 C C . ALA A 1 117 ? 7.672 -15.812 -27.157 1.00 97.38 117 ALA A C 1
ATOM 843 O O . ALA A 1 117 ? 8.665 -16.543 -27.114 1.00 97.38 117 ALA A O 1
ATOM 844 N N . THR A 1 118 ? 7.560 -14.825 -28.047 1.00 95.88 118 THR A N 1
ATOM 845 C CA . THR A 1 118 ? 8.622 -14.485 -29.002 1.00 95.88 118 THR A CA 1
ATOM 846 C C . THR A 1 118 ? 9.110 -13.057 -28.775 1.00 95.88 118 THR A C 1
ATOM 848 O O . THR A 1 118 ? 8.321 -12.209 -28.354 1.00 95.88 118 THR A O 1
ATOM 851 N N . PRO A 1 119 ? 10.391 -12.757 -29.068 1.00 93.75 119 PRO A N 1
ATOM 852 C CA . PRO A 1 119 ? 10.939 -11.411 -28.901 1.00 93.75 119 PRO A CA 1
ATOM 853 C C . PRO A 1 119 ? 10.139 -10.318 -29.619 1.00 93.75 119 PRO A C 1
ATOM 855 O O . PRO A 1 119 ? 10.093 -9.186 -29.159 1.00 93.75 119 PRO A O 1
ATOM 858 N N . ASP A 1 120 ? 9.513 -10.644 -30.747 1.00 94.25 120 ASP A N 1
ATOM 859 C CA . ASP A 1 120 ? 8.851 -9.718 -31.664 1.00 94.25 120 ASP A CA 1
ATOM 860 C C . ASP A 1 120 ? 7.315 -9.678 -31.535 1.00 94.25 120 ASP A C 1
ATOM 862 O O . ASP A 1 120 ? 6.651 -8.996 -32.319 1.00 94.25 120 ASP A O 1
ATOM 866 N N . MET A 1 121 ? 6.724 -10.371 -30.551 1.00 94.94 121 MET A N 1
ATOM 867 C CA . MET A 1 121 ? 5.267 -10.578 -30.478 1.00 94.94 121 MET A CA 1
ATOM 868 C C . MET A 1 121 ? 4.421 -9.299 -30.328 1.00 94.94 121 MET A C 1
ATOM 870 O O . MET A 1 121 ? 3.228 -9.337 -30.637 1.00 94.94 121 MET A O 1
ATOM 874 N N . PHE A 1 122 ? 5.026 -8.181 -29.909 1.00 94.69 122 PHE A N 1
ATOM 875 C CA . PHE A 1 122 ? 4.369 -6.873 -29.756 1.00 94.69 122 PHE A CA 1
ATOM 876 C C . PHE A 1 122 ? 4.827 -5.811 -30.767 1.00 94.69 122 PHE A C 1
ATOM 878 O O . PHE A 1 122 ? 4.302 -4.702 -30.763 1.00 94.69 122 PHE A O 1
ATOM 885 N N . VAL A 1 123 ? 5.746 -6.134 -31.687 1.00 92.56 123 VAL A N 1
ATOM 886 C CA . VAL A 1 123 ? 6.311 -5.158 -32.646 1.00 92.56 123 VAL A CA 1
ATOM 887 C C . VAL A 1 123 ? 5.232 -4.495 -33.510 1.00 92.56 123 VAL A C 1
ATOM 889 O O . VAL A 1 123 ? 5.316 -3.308 -33.806 1.00 92.56 123 VAL A O 1
ATOM 892 N N . ASN A 1 124 ? 4.207 -5.254 -33.904 1.00 88.88 124 ASN A N 1
ATOM 893 C CA . ASN A 1 124 ? 3.120 -4.755 -34.755 1.00 88.88 124 ASN A CA 1
ATOM 894 C C . ASN A 1 124 ? 1.878 -4.301 -33.971 1.00 88.88 124 ASN A C 1
ATOM 896 O O . ASN A 1 124 ? 0.962 -3.743 -34.571 1.00 88.88 124 ASN A O 1
ATOM 900 N N . ASP A 1 125 ? 1.816 -4.580 -32.668 1.00 89.38 125 ASP A N 1
ATOM 901 C CA . ASP A 1 125 ? 0.667 -4.277 -31.813 1.00 89.38 125 ASP A CA 1
ATOM 902 C C . ASP A 1 125 ? 1.106 -4.174 -30.347 1.00 89.38 125 ASP A C 1
ATOM 904 O O . ASP A 1 125 ? 1.050 -5.146 -29.590 1.00 89.38 125 ASP A O 1
ATOM 908 N N . SER A 1 126 ? 1.531 -2.977 -29.944 1.00 87.25 126 SER A N 1
ATOM 909 C CA . SER A 1 126 ? 1.893 -2.689 -28.554 1.00 87.25 126 SER A CA 1
ATOM 910 C C . SER A 1 126 ? 0.685 -2.680 -27.616 1.00 87.25 126 SER A C 1
ATOM 912 O O . SER A 1 126 ? 0.840 -2.834 -26.416 1.00 87.25 126 SER A O 1
ATOM 914 N N . SER A 1 127 ? -0.548 -2.553 -28.117 1.00 91.00 127 SER A N 1
ATOM 915 C CA . SER A 1 127 ? -1.723 -2.588 -27.236 1.00 91.00 127 SER A CA 1
ATOM 916 C C . SER A 1 127 ? -1.960 -3.980 -26.634 1.00 91.00 127 SER A C 1
ATOM 918 O O . SER A 1 127 ? -2.535 -4.102 -25.549 1.00 91.00 127 SER A O 1
ATOM 920 N N . ALA A 1 128 ? -1.459 -5.022 -27.307 1.00 93.00 128 ALA A N 1
ATOM 921 C CA . ALA A 1 128 ? -1.545 -6.407 -26.867 1.00 93.00 128 ALA A CA 1
ATOM 922 C C . ALA A 1 128 ? -0.610 -6.756 -25.694 1.00 93.00 128 ALA A C 1
ATOM 924 O O . ALA A 1 128 ? -0.804 -7.817 -25.097 1.00 93.00 128 ALA A O 1
ATOM 925 N N . SER A 1 129 ? 0.374 -5.907 -25.357 1.00 91.31 129 SER A N 1
ATOM 926 C CA . SER A 1 129 ? 1.177 -6.057 -24.132 1.00 91.31 129 SER A CA 1
ATOM 927 C C . SER A 1 129 ? 0.458 -5.507 -22.901 1.00 91.31 129 SER A C 1
ATOM 929 O O . SER A 1 129 ? 0.707 -5.965 -21.793 1.00 91.31 129 SER A O 1
ATOM 931 N N . VAL A 1 130 ? -0.502 -4.595 -23.092 1.00 92.12 130 VAL A N 1
ATOM 932 C CA . VAL A 1 130 ? -1.255 -3.957 -22.002 1.00 92.12 130 VAL A CA 1
ATOM 933 C C . VAL A 1 130 ? -2.570 -4.680 -21.704 1.00 92.12 130 VAL A C 1
ATOM 935 O O . VAL A 1 130 ? -2.977 -4.779 -20.548 1.00 92.12 130 VAL A O 1
ATOM 938 N N . ARG A 1 131 ? -3.286 -5.171 -22.726 1.00 94.56 131 ARG A N 1
ATOM 939 C CA . ARG A 1 131 ? -4.627 -5.766 -22.560 1.00 94.56 131 ARG A CA 1
ATOM 940 C C . ARG A 1 131 ? -4.780 -7.114 -23.254 1.00 94.56 131 ARG A C 1
ATOM 942 O O . ARG A 1 131 ? -4.283 -7.331 -24.355 1.00 94.56 131 ARG A O 1
ATOM 949 N N . GLY A 1 132 ? -5.594 -7.979 -22.648 1.00 95.50 132 GLY A N 1
ATOM 950 C CA . GLY A 1 132 ? -5.944 -9.292 -23.195 1.00 95.50 132 GLY A CA 1
ATOM 951 C C . GLY A 1 132 ? -4.944 -10.392 -22.839 1.00 95.50 132 GLY A C 1
ATOM 952 O O . GLY A 1 132 ? -3.994 -10.186 -22.095 1.00 95.50 132 GLY A O 1
ATOM 953 N N . GLY A 1 133 ? -5.169 -11.603 -23.346 1.00 97.00 133 GLY A N 1
ATOM 954 C CA . GLY A 1 133 ? -4.453 -12.792 -22.880 1.00 97.00 133 GLY A CA 1
ATOM 955 C C . GLY A 1 133 ? -2.961 -12.823 -23.229 1.00 97.00 133 GLY A C 1
ATOM 956 O O . GLY A 1 133 ? -2.197 -13.471 -22.520 1.00 97.00 133 GLY A O 1
ATOM 957 N N . LYS A 1 134 ? -2.521 -12.142 -24.299 1.00 97.19 134 LYS A N 1
ATOM 958 C CA . LYS A 1 134 ? -1.093 -12.080 -24.684 1.00 97.19 134 LYS A CA 1
ATOM 959 C C . LYS A 1 134 ? -0.240 -11.285 -23.697 1.00 97.19 134 LYS A C 1
ATOM 961 O O . LYS A 1 134 ? 0.957 -11.535 -23.613 1.00 97.19 134 LYS A O 1
ATOM 966 N N . ALA A 1 135 ? -0.864 -10.359 -22.977 1.00 97.44 135 ALA A N 1
ATOM 967 C CA . ALA A 1 135 ? -0.230 -9.549 -21.951 1.00 97.44 135 ALA A CA 1
ATOM 968 C C . ALA A 1 135 ? 0.117 -10.358 -20.688 1.00 97.44 135 ALA A C 1
ATOM 970 O O . ALA A 1 135 ? 0.959 -9.945 -19.893 1.00 97.44 135 ALA A O 1
ATOM 971 N N . VAL A 1 136 ? -0.535 -11.510 -20.497 1.00 98.44 136 VAL A N 1
ATOM 972 C CA . VAL A 1 136 ? -0.444 -12.300 -19.269 1.00 98.44 136 VAL A CA 1
ATOM 973 C C . VAL A 1 136 ? 0.856 -13.101 -19.251 1.00 98.44 136 VAL A C 1
ATOM 975 O O . VAL A 1 136 ? 1.059 -14.005 -20.066 1.00 98.44 136 VAL A O 1
ATOM 978 N N . ALA A 1 137 ? 1.718 -12.793 -18.286 1.00 98.31 137 ALA A N 1
ATOM 979 C CA . ALA A 1 137 ? 2.854 -13.625 -17.912 1.00 98.31 137 ALA A CA 1
ATOM 980 C C . ALA A 1 137 ? 2.415 -14.695 -16.898 1.00 98.31 137 ALA A C 1
ATOM 982 O O . ALA A 1 137 ? 1.365 -14.575 -16.263 1.00 98.31 137 ALA A O 1
ATOM 983 N N . VAL A 1 138 ? 3.198 -15.764 -16.742 1.00 98.38 138 VAL A N 1
ATOM 984 C CA . VAL A 1 138 ? 2.847 -16.885 -15.855 1.00 98.38 138 VAL A CA 1
ATOM 985 C C . VAL A 1 138 ? 2.763 -16.397 -14.399 1.00 98.38 138 VAL A C 1
ATOM 987 O O . VAL A 1 138 ? 3.793 -15.973 -13.872 1.00 98.38 138 VAL A O 1
ATOM 990 N N . PRO A 1 139 ? 1.589 -16.461 -13.732 1.00 98.12 139 PRO A N 1
ATOM 991 C CA . PRO A 1 139 ? 1.427 -15.942 -12.374 1.00 98.12 139 PRO A CA 1
ATOM 992 C C . PRO A 1 139 ? 2.304 -16.670 -11.354 1.00 98.12 139 PRO A C 1
ATOM 994 O O . PRO A 1 139 ? 2.395 -17.902 -11.368 1.00 98.12 139 PRO A O 1
ATOM 997 N N . GLY A 1 140 ? 2.905 -15.914 -10.437 1.00 98.12 140 GLY A N 1
ATOM 998 C CA . GLY A 1 140 ? 3.870 -16.408 -9.455 1.00 98.12 140 GLY A CA 1
ATOM 999 C C . GLY A 1 140 ? 3.455 -16.293 -7.991 1.00 98.12 140 GLY A C 1
ATOM 1000 O O . GLY A 1 140 ? 3.993 -17.018 -7.150 1.00 98.12 140 GLY A O 1
ATOM 1001 N N . GLU A 1 141 ? 2.490 -15.426 -7.664 1.00 98.50 141 GLU A N 1
ATOM 1002 C CA . GLU A 1 141 ? 2.175 -15.064 -6.276 1.00 98.50 141 GLU A CA 1
ATOM 1003 C C . GLU A 1 141 ? 1.809 -16.284 -5.420 1.00 98.50 141 GLU A C 1
ATOM 1005 O O . GLU A 1 141 ? 2.395 -16.487 -4.355 1.00 98.50 141 GLU A O 1
ATOM 1010 N N . LEU A 1 142 ? 0.910 -17.157 -5.890 1.00 98.44 142 LEU A N 1
ATOM 1011 C CA . LEU A 1 142 ? 0.499 -18.327 -5.107 1.00 98.44 142 LEU A CA 1
ATOM 1012 C C . LEU A 1 142 ? 1.678 -19.268 -4.814 1.00 98.44 142 LEU A C 1
ATOM 1014 O O . LEU A 1 142 ? 1.834 -19.723 -3.677 1.00 98.44 142 LEU A O 1
ATOM 1018 N N . LYS A 1 143 ? 2.519 -19.552 -5.818 1.00 98.19 143 LYS A N 1
ATOM 1019 C CA . LYS A 1 143 ? 3.694 -20.413 -5.635 1.00 98.19 143 LYS A CA 1
ATOM 1020 C C . LYS A 1 143 ? 4.682 -19.771 -4.667 1.00 98.19 143 LYS A C 1
ATOM 1022 O O . LYS A 1 143 ? 5.180 -20.456 -3.784 1.00 98.19 143 LYS A O 1
ATOM 1027 N N . GLY A 1 144 ? 4.921 -18.466 -4.779 1.00 98.50 144 GLY A N 1
ATOM 1028 C CA . GLY A 1 144 ? 5.779 -17.721 -3.857 1.00 98.50 144 GLY A CA 1
ATOM 1029 C C . GLY A 1 144 ? 5.319 -17.807 -2.407 1.00 98.50 144 GLY A C 1
ATOM 1030 O O . GLY A 1 144 ? 6.116 -18.125 -1.526 1.00 98.50 144 GLY A O 1
ATOM 1031 N N . LEU A 1 145 ? 4.033 -17.562 -2.150 1.00 98.81 145 LEU A N 1
ATOM 1032 C CA . LEU A 1 145 ? 3.470 -17.615 -0.798 1.00 98.81 145 LEU A CA 1
ATOM 1033 C C . LEU A 1 145 ? 3.537 -19.027 -0.213 1.00 98.81 145 LEU A C 1
ATOM 1035 O O . LEU A 1 145 ? 3.854 -19.196 0.964 1.00 98.81 145 LEU A O 1
ATOM 1039 N N . TRP A 1 146 ? 3.289 -20.040 -1.043 1.00 98.50 146 TRP A N 1
ATOM 1040 C CA . TRP A 1 146 ? 3.437 -21.434 -0.648 1.00 98.50 146 TRP A CA 1
ATOM 1041 C C . TRP A 1 146 ? 4.881 -21.779 -0.292 1.00 98.50 146 TRP A C 1
ATOM 1043 O O . TRP A 1 146 ? 5.122 -22.337 0.769 1.00 98.50 146 TRP A O 1
ATOM 1053 N N . GLU A 1 147 ? 5.857 -21.415 -1.122 1.00 98.56 147 GLU A N 1
ATOM 1054 C CA . GLU A 1 147 ? 7.276 -21.711 -0.874 1.00 98.56 147 GLU A CA 1
ATOM 1055 C C . GLU A 1 147 ? 7.820 -20.957 0.352 1.00 98.56 147 GLU A C 1
ATOM 1057 O O . GLU A 1 147 ? 8.608 -21.506 1.125 1.00 98.56 147 GLU A O 1
ATOM 1062 N N . LEU A 1 148 ? 7.350 -19.727 0.595 1.00 98.69 148 LEU A N 1
ATOM 1063 C CA . LEU A 1 148 ? 7.611 -18.995 1.838 1.00 98.69 148 LEU A CA 1
ATOM 1064 C C . LEU A 1 148 ? 7.070 -19.758 3.057 1.00 98.69 148 LEU A C 1
ATOM 1066 O O . LEU A 1 148 ? 7.780 -19.915 4.054 1.00 98.69 148 LEU A O 1
ATOM 1070 N N . HIS A 1 149 ? 5.833 -20.253 2.966 1.00 98.69 149 HIS A N 1
ATOM 1071 C CA . HIS A 1 149 ? 5.197 -21.059 4.008 1.00 98.69 149 HIS A CA 1
ATOM 1072 C C . HIS A 1 149 ? 5.913 -22.397 4.227 1.00 98.69 149 HIS A C 1
ATOM 1074 O O . HIS A 1 149 ? 6.161 -22.761 5.370 1.00 98.69 149 HIS A O 1
ATOM 1080 N N . GLN A 1 150 ? 6.334 -23.095 3.171 1.00 98.31 150 GLN A N 1
ATOM 1081 C CA . GLN A 1 150 ? 7.075 -24.353 3.310 1.00 98.31 150 GLN A CA 1
ATOM 1082 C C . GLN A 1 150 ? 8.433 -24.153 3.990 1.00 98.31 150 GLN A C 1
ATOM 1084 O O . GLN A 1 150 ? 8.864 -25.004 4.768 1.00 98.31 150 GLN A O 1
ATOM 1089 N N . LYS A 1 151 ? 9.123 -23.041 3.700 1.00 98.12 151 LYS A N 1
ATOM 1090 C CA . LYS A 1 151 ? 10.460 -22.779 4.247 1.00 98.12 151 LYS A CA 1
ATOM 1091 C C . LYS A 1 151 ? 10.428 -22.240 5.675 1.00 98.12 151 LYS A C 1
ATOM 1093 O O . LYS A 1 151 ? 11.259 -22.645 6.484 1.00 98.12 151 LYS A O 1
ATOM 1098 N N . TYR A 1 152 ? 9.508 -21.324 5.978 1.00 98.12 152 TYR A N 1
ATOM 1099 C CA . TYR A 1 152 ? 9.476 -20.638 7.273 1.00 98.12 152 TYR A CA 1
ATOM 1100 C C . TYR A 1 152 ? 8.159 -20.764 8.023 1.00 98.12 152 TYR A C 1
ATOM 1102 O O . TYR A 1 152 ? 8.165 -20.500 9.214 1.00 98.12 152 TYR A O 1
ATOM 1110 N N . GLY A 1 153 ? 7.045 -21.115 7.387 1.00 97.69 153 GLY A N 1
ATOM 1111 C CA . GLY A 1 153 ? 5.723 -21.120 8.013 1.00 97.69 153 GLY A CA 1
ATOM 1112 C C . GLY A 1 153 ? 5.611 -22.078 9.200 1.00 97.69 153 GLY A C 1
ATOM 1113 O O . GLY A 1 153 ? 6.290 -23.104 9.277 1.00 97.69 153 GLY A O 1
ATOM 1114 N N . LYS A 1 154 ? 4.745 -21.729 10.151 1.00 97.81 154 LYS A N 1
ATOM 1115 C CA . LYS A 1 154 ? 4.525 -22.499 11.384 1.00 97.81 154 LYS A CA 1
ATOM 1116 C C . LYS A 1 154 ? 3.076 -22.940 11.544 1.00 97.81 154 LYS A C 1
ATOM 1118 O O . LYS A 1 154 ? 2.834 -24.033 12.056 1.00 97.81 154 LYS A O 1
ATOM 1123 N N . LEU A 1 155 ? 2.117 -22.110 11.143 1.00 98.50 155 LEU A N 1
ATOM 1124 C CA . LEU A 1 155 ? 0.697 -22.463 11.200 1.00 98.50 155 LEU A CA 1
ATOM 1125 C C . LEU A 1 155 ? 0.279 -23.301 9.984 1.00 98.50 155 LEU A C 1
ATOM 1127 O O . LEU A 1 155 ? 0.936 -23.245 8.944 1.00 98.50 155 LEU A O 1
ATOM 1131 N N . PRO A 1 156 ? -0.813 -24.081 10.061 1.00 98.56 156 PRO A N 1
ATOM 1132 C CA . PRO A 1 156 ? -1.351 -24.774 8.895 1.00 98.56 156 PRO A CA 1
ATOM 1133 C C . PRO A 1 156 ? -1.729 -23.796 7.774 1.00 98.56 156 PRO A C 1
ATOM 1135 O O . PRO A 1 156 ? -2.398 -22.797 8.024 1.00 98.56 156 PRO A O 1
ATOM 1138 N N . TRP A 1 157 ? -1.372 -24.118 6.524 1.00 98.62 157 TRP A N 1
ATOM 1139 C CA . TRP A 1 157 ? -1.648 -23.276 5.348 1.00 98.62 157 TRP A CA 1
ATOM 1140 C C . TRP A 1 157 ? -3.105 -22.794 5.283 1.00 98.62 157 TRP A C 1
ATOM 1142 O O . TRP A 1 157 ? -3.363 -21.605 5.123 1.00 98.62 157 TRP A O 1
ATOM 1152 N N . ALA A 1 158 ? -4.063 -23.703 5.485 1.00 98.50 158 ALA A N 1
ATOM 1153 C CA . ALA A 1 158 ? -5.487 -23.382 5.445 1.00 98.50 158 ALA A CA 1
ATOM 1154 C C . ALA A 1 158 ? -5.890 -22.278 6.442 1.00 98.50 158 ALA A C 1
ATOM 1156 O O . ALA A 1 158 ? -6.751 -21.460 6.122 1.00 98.50 158 ALA A O 1
ATOM 1157 N N . GLU A 1 159 ? -5.255 -22.210 7.618 1.00 98.19 159 GLU A N 1
ATOM 1158 C CA . GLU A 1 159 ? -5.526 -21.165 8.614 1.00 98.19 159 GLU A CA 1
ATOM 1159 C C . GLU A 1 159 ? -5.057 -19.784 8.140 1.00 98.19 159 GLU A C 1
ATOM 1161 O O . GLU A 1 159 ? -5.686 -18.781 8.474 1.00 98.19 159 GLU A O 1
ATOM 1166 N N . LEU A 1 160 ? -4.012 -19.727 7.309 1.00 98.62 160 LEU A N 1
ATOM 1167 C CA . LEU A 1 160 ? -3.503 -18.485 6.718 1.00 98.62 160 LEU A CA 1
ATOM 1168 C C . LEU A 1 160 ? -4.391 -17.979 5.573 1.00 98.62 160 LEU A C 1
ATOM 1170 O O . LEU A 1 160 ? -4.511 -16.772 5.373 1.00 98.62 160 LEU A O 1
ATOM 1174 N N . VAL A 1 161 ? -5.036 -18.891 4.836 1.00 98.75 161 VAL A N 1
ATOM 1175 C CA . VAL A 1 161 ? -5.933 -18.557 3.711 1.00 98.75 161 VAL A CA 1
ATOM 1176 C C . VAL A 1 161 ? -7.352 -18.210 4.186 1.00 98.75 161 VAL A C 1
ATOM 1178 O O . VAL A 1 161 ? -8.050 -17.411 3.555 1.00 98.75 161 VAL A O 1
ATOM 1181 N N . GLN A 1 162 ? -7.788 -18.765 5.320 1.00 98.31 162 GLN A N 1
ATOM 1182 C CA . GLN A 1 162 ? -9.155 -18.628 5.834 1.00 98.31 162 GLN A CA 1
ATOM 1183 C C . GLN A 1 162 ? -9.659 -17.177 5.993 1.00 98.31 162 GLN A C 1
ATOM 1185 O O . GLN A 1 162 ? -10.811 -16.919 5.619 1.00 98.31 162 GLN A O 1
ATOM 1190 N N . PRO A 1 163 ? -8.868 -16.210 6.505 1.00 96.81 163 PRO A N 1
ATOM 1191 C CA . PRO A 1 163 ? -9.308 -14.817 6.598 1.00 96.81 163 PRO A CA 1
ATOM 1192 C C . PRO A 1 163 ? -9.660 -14.223 5.231 1.00 96.81 163 PRO A C 1
ATOM 1194 O O . PRO A 1 163 ? -10.682 -13.553 5.092 1.00 96.81 163 PRO A O 1
ATOM 1197 N N . SER A 1 164 ? -8.863 -14.537 4.210 1.00 98.25 164 SER A N 1
ATOM 1198 C CA . SER A 1 164 ? -9.054 -14.074 2.835 1.00 98.25 164 SER A CA 1
ATOM 1199 C C . SER A 1 164 ? -10.268 -14.727 2.170 1.00 98.25 164 SER A C 1
ATOM 1201 O O . SER A 1 164 ? -11.030 -14.043 1.491 1.00 98.25 164 SER A O 1
ATOM 1203 N N . ILE A 1 165 ? -10.543 -16.012 2.438 1.00 98.56 165 ILE A N 1
ATOM 1204 C CA . ILE A 1 165 ? -11.796 -16.670 2.006 1.00 98.56 165 ILE A CA 1
ATOM 1205 C C . ILE A 1 165 ? -13.007 -15.906 2.545 1.00 98.56 165 ILE A C 1
ATOM 1207 O O . ILE A 1 165 ? -13.933 -15.581 1.798 1.00 98.56 165 ILE A O 1
ATOM 1211 N N . LYS A 1 166 ? -12.993 -15.606 3.850 1.00 95.56 166 LYS A N 1
ATOM 1212 C CA . LYS A 1 166 ? -14.079 -14.875 4.504 1.00 95.56 166 LYS A CA 1
ATOM 1213 C C . LYS A 1 166 ? -14.236 -13.479 3.908 1.00 95.56 166 LYS A C 1
ATOM 1215 O O . LYS A 1 166 ? -15.349 -13.092 3.571 1.00 95.56 166 LYS A O 1
ATOM 1220 N N . LEU A 1 167 ? -13.136 -12.754 3.726 1.00 94.06 167 LEU A N 1
ATOM 1221 C CA . LEU A 1 167 ? -13.151 -11.397 3.189 1.00 94.06 167 LEU A CA 1
ATOM 1222 C C . LEU A 1 167 ? -13.670 -11.346 1.744 1.00 94.06 167 LEU A C 1
ATOM 1224 O O . LEU A 1 167 ? -14.502 -10.504 1.423 1.00 94.06 167 LEU A O 1
ATOM 1228 N N . ALA A 1 168 ? -13.263 -12.285 0.884 1.00 97.69 168 ALA A N 1
ATOM 1229 C CA . ALA A 1 168 ? -13.774 -12.382 -0.484 1.00 97.69 168 ALA A CA 1
ATOM 1230 C C . ALA A 1 168 ? -15.277 -12.726 -0.528 1.00 97.69 168 ALA A C 1
ATOM 1232 O O . ALA A 1 168 ? -16.001 -12.242 -1.400 1.00 97.69 168 ALA A O 1
ATOM 1233 N N . ARG A 1 169 ? -15.765 -13.544 0.411 1.00 97.19 169 ARG A N 1
ATOM 1234 C CA . ARG A 1 169 ? -17.170 -13.975 0.484 1.00 97.19 169 ARG A CA 1
ATOM 1235 C C . ARG A 1 169 ? -18.098 -12.920 1.079 1.00 97.19 169 ARG A C 1
ATOM 1237 O O . ARG A 1 169 ? -19.143 -12.616 0.501 1.00 97.19 169 ARG A O 1
ATOM 1244 N N . ASP A 1 170 ? -17.728 -12.401 2.242 1.00 90.06 170 ASP A N 1
ATOM 1245 C CA . ASP A 1 170 ? -18.539 -11.470 3.029 1.00 90.06 170 ASP A CA 1
ATOM 1246 C C . ASP A 1 170 ? -18.416 -10.043 2.484 1.00 90.06 170 ASP A C 1
ATOM 1248 O O . ASP A 1 170 ? -19.370 -9.264 2.549 1.00 90.06 170 ASP A O 1
ATOM 1252 N N . GLY A 1 171 ? -17.280 -9.757 1.852 1.00 89.19 171 GLY A N 1
ATOM 1253 C CA . GLY A 1 171 ? -16.942 -8.517 1.184 1.00 89.19 171 GLY A CA 1
ATOM 1254 C C . GLY A 1 171 ? -15.991 -7.642 1.993 1.00 89.19 171 GLY A C 1
ATOM 1255 O O . GLY A 1 171 ? -15.942 -7.717 3.221 1.00 89.19 171 GLY A O 1
ATOM 1256 N N . HIS A 1 172 ? -15.254 -6.792 1.286 1.00 84.62 172 HIS A N 1
ATOM 1257 C CA . HIS A 1 172 ? -14.360 -5.790 1.867 1.00 84.62 172 HIS A CA 1
ATOM 1258 C C . HIS A 1 172 ? -14.874 -4.381 1.583 1.00 84.62 172 HIS A C 1
ATOM 1260 O O . HIS A 1 172 ? -15.656 -4.174 0.648 1.00 84.62 172 HIS A O 1
ATOM 1266 N N . VAL A 1 173 ? -14.431 -3.412 2.380 1.00 80.81 173 VAL A N 1
ATOM 1267 C CA . VAL A 1 173 ? -14.849 -2.017 2.216 1.00 80.81 173 VAL A CA 1
ATOM 1268 C C . VAL A 1 173 ? -14.121 -1.356 1.040 1.00 80.81 173 VAL A C 1
ATOM 1270 O O . VAL A 1 173 ? -12.931 -1.588 0.806 1.00 80.81 173 VAL A O 1
ATOM 1273 N N . VAL A 1 174 ? -14.820 -0.500 0.294 1.00 81.00 174 VAL A N 1
ATOM 1274 C CA . VAL A 1 174 ? -14.194 0.356 -0.722 1.00 81.00 174 VAL A CA 1
ATOM 1275 C C . VAL A 1 174 ? -13.452 1.498 -0.045 1.00 81.00 174 VAL A C 1
ATOM 1277 O O . VAL A 1 174 ? -14.065 2.343 0.610 1.00 81.00 174 VAL A O 1
ATOM 1280 N N . SER A 1 175 ? -12.132 1.539 -0.236 1.00 75.75 175 SER A N 1
ATOM 1281 C CA . SER A 1 175 ? -11.279 2.628 0.240 1.00 75.75 175 SER A CA 1
ATOM 1282 C C . SER A 1 175 ? -11.428 3.892 -0.625 1.00 75.75 175 SER A C 1
ATOM 1284 O O . SER A 1 175 ? -11.862 3.810 -1.777 1.00 75.75 175 SER A O 1
ATOM 1286 N N . PRO A 1 176 ? -11.025 5.076 -0.127 1.00 72.12 176 PRO A N 1
ATOM 1287 C CA . PRO A 1 176 ? -11.062 6.317 -0.908 1.00 72.12 176 PRO A CA 1
ATOM 1288 C C . PRO A 1 176 ? -10.229 6.231 -2.191 1.00 72.12 176 PRO A C 1
ATOM 1290 O O . PRO A 1 176 ? -10.662 6.675 -3.255 1.00 72.12 176 PRO A O 1
ATOM 1293 N N . TYR A 1 177 ? -9.052 5.603 -2.103 1.00 78.31 177 TYR A N 1
ATOM 1294 C CA . TYR A 1 177 ? -8.193 5.365 -3.258 1.00 78.31 177 TYR A CA 1
ATOM 1295 C C . TYR A 1 177 ? -8.899 4.479 -4.291 1.00 78.31 177 TYR A C 1
ATOM 1297 O O . TYR A 1 177 ? -8.970 4.832 -5.467 1.00 78.31 177 TYR A O 1
ATOM 1305 N N . LEU A 1 178 ? -9.504 3.375 -3.843 1.00 85.81 178 LEU A N 1
ATOM 1306 C CA . LEU A 1 178 ? -10.217 2.452 -4.719 1.00 85.81 178 LEU A CA 1
ATOM 1307 C C . LEU A 1 178 ? -11.453 3.099 -5.370 1.00 85.81 178 LEU A C 1
ATOM 1309 O O . LEU A 1 178 ? -11.660 2.939 -6.571 1.00 85.81 178 LEU A O 1
ATOM 1313 N N . GLN A 1 179 ? -12.221 3.907 -4.630 1.00 85.88 179 GLN A N 1
ATOM 1314 C CA . GLN A 1 179 ? -13.336 4.684 -5.188 1.00 85.88 179 GLN A CA 1
ATOM 1315 C C . GLN A 1 179 ? -12.869 5.626 -6.306 1.00 85.88 179 GLN A C 1
ATOM 1317 O O . GLN A 1 179 ? -13.533 5.740 -7.340 1.00 85.88 179 GLN A O 1
ATOM 1322 N N . ASN A 1 180 ? -11.738 6.309 -6.117 1.00 82.56 180 ASN A N 1
ATOM 1323 C CA . ASN A 1 180 ? -11.180 7.204 -7.127 1.00 82.56 180 ASN A CA 1
ATOM 1324 C C . ASN A 1 180 ? -10.774 6.432 -8.395 1.00 82.56 180 ASN A C 1
ATOM 1326 O O . ASN A 1 180 ? -11.101 6.856 -9.505 1.00 82.56 180 ASN A O 1
ATOM 1330 N N . ILE A 1 181 ? -10.137 5.266 -8.238 1.00 88.00 181 ILE A N 1
ATOM 1331 C CA . ILE A 1 181 ? -9.801 4.378 -9.360 1.00 88.00 181 ILE A CA 1
ATOM 1332 C C . ILE A 1 181 ? -11.058 3.922 -10.100 1.00 88.00 181 ILE A C 1
ATOM 1334 O O . ILE A 1 181 ? -11.110 4.028 -11.328 1.00 88.00 181 ILE A O 1
ATOM 1338 N N . PHE A 1 182 ? -12.084 3.473 -9.379 1.00 91.62 182 PHE A N 1
ATOM 1339 C CA . PHE A 1 182 ? -13.353 3.077 -9.980 1.00 91.62 182 PHE A CA 1
ATOM 1340 C C . PHE A 1 182 ? -14.027 4.222 -10.728 1.00 91.62 182 PHE A C 1
ATOM 1342 O O . PHE A 1 182 ? -14.424 4.041 -11.874 1.00 91.62 182 PHE A O 1
ATOM 1349 N N . SER A 1 183 ? -14.086 5.411 -10.131 1.00 88.19 183 SER A N 1
ATOM 1350 C CA . SER A 1 183 ? -14.741 6.575 -10.735 1.00 88.19 183 SER A CA 1
ATOM 1351 C C . SER A 1 183 ? -14.048 7.006 -12.032 1.00 88.19 183 SER A C 1
ATOM 1353 O O . SER A 1 183 ? -14.716 7.279 -13.028 1.00 88.19 183 SER A O 1
ATOM 1355 N N . ARG A 1 184 ? -12.706 7.011 -12.060 1.00 87.56 184 ARG A N 1
ATOM 1356 C CA . ARG A 1 184 ? -11.916 7.343 -13.264 1.00 87.56 184 ARG A CA 1
ATOM 1357 C C . ARG A 1 184 ? -12.050 6.305 -14.371 1.00 87.56 184 ARG A C 1
ATOM 1359 O O . ARG A 1 184 ? -11.980 6.656 -15.545 1.00 87.56 184 ARG A O 1
ATOM 1366 N N . ASN A 1 185 ? -12.233 5.040 -14.000 1.00 91.38 185 ASN A N 1
ATOM 1367 C CA . ASN A 1 185 ? -12.236 3.915 -14.930 1.00 91.38 185 ASN A CA 1
ATOM 1368 C C . ASN A 1 185 ? -13.631 3.315 -15.159 1.00 91.38 185 ASN A C 1
ATOM 1370 O O . ASN A 1 185 ? -13.725 2.277 -15.811 1.00 91.38 185 ASN A O 1
ATOM 1374 N N . GLU A 1 186 ? -14.711 3.948 -14.680 1.00 94.38 186 GLU A N 1
ATOM 1375 C CA . GLU A 1 186 ? -16.065 3.369 -14.694 1.00 94.38 186 GLU A CA 1
ATOM 1376 C C . GLU A 1 186 ? -16.475 2.933 -16.109 1.00 94.38 186 GLU A C 1
ATOM 1378 O O . GLU A 1 186 ? -16.989 1.831 -16.292 1.00 94.38 186 GLU A O 1
ATOM 1383 N N . ASN A 1 187 ? -16.191 3.752 -17.127 1.00 95.19 187 ASN A N 1
ATOM 1384 C CA . ASN A 1 187 ? -16.499 3.421 -18.523 1.00 95.19 187 ASN A CA 1
ATOM 1385 C C . ASN A 1 187 ? -15.760 2.162 -18.999 1.00 95.19 187 ASN A C 1
ATOM 1387 O O . ASN A 1 187 ? -16.369 1.282 -19.603 1.00 95.19 187 ASN A O 1
ATOM 1391 N N . SER A 1 188 ? -14.465 2.057 -18.705 1.00 95.19 188 SER A N 1
ATOM 1392 C CA . SER A 1 188 ? -13.654 0.895 -19.072 1.00 95.19 188 SER A CA 1
ATOM 1393 C C . SER A 1 188 ? -14.121 -0.357 -18.328 1.00 95.19 188 SER A C 1
ATOM 1395 O O . SER A 1 188 ? -14.313 -1.395 -18.954 1.00 95.19 188 SER A O 1
ATOM 1397 N N . ILE A 1 189 ? -14.383 -0.245 -17.021 1.00 96.88 189 ILE A N 1
ATOM 1398 C CA . ILE A 1 189 ? -14.905 -1.334 -16.180 1.00 96.88 189 ILE A CA 1
ATOM 1399 C C . ILE A 1 189 ? -16.254 -1.830 -16.708 1.00 96.88 189 ILE A C 1
ATOM 1401 O O . ILE A 1 189 ? -16.484 -3.029 -16.769 1.00 96.88 189 ILE A O 1
ATOM 1405 N N . ARG A 1 190 ? -17.149 -0.930 -17.132 1.00 96.06 190 ARG A N 1
ATOM 1406 C CA . ARG A 1 190 ? -18.454 -1.300 -17.708 1.00 96.06 190 ARG A CA 1
ATOM 1407 C C . ARG A 1 190 ? -18.349 -2.046 -19.027 1.00 96.06 190 ARG A C 1
ATOM 1409 O O . ARG A 1 190 ? -19.220 -2.866 -19.315 1.00 96.06 190 ARG A O 1
ATOM 1416 N N . ASN A 1 191 ? -17.355 -1.699 -19.836 1.00 96.44 191 ASN A N 1
ATOM 1417 C CA . ASN A 1 191 ? -17.163 -2.286 -21.155 1.00 96.44 191 ASN A CA 1
ATOM 1418 C C . ASN A 1 191 ? -16.516 -3.671 -21.084 1.00 96.44 191 ASN A C 1
ATOM 1420 O O . ASN A 1 191 ? -16.648 -4.426 -22.041 1.00 96.44 191 ASN A O 1
ATOM 1424 N N . GLU A 1 192 ? -15.880 -4.016 -19.963 1.00 96.94 192 GLU A N 1
ATOM 1425 C CA . GLU A 1 192 ? -15.350 -5.353 -19.725 1.00 96.94 192 GLU A CA 1
ATOM 1426 C C . GLU A 1 192 ? -16.328 -6.196 -18.880 1.00 96.94 192 GLU A C 1
ATOM 1428 O O . GLU A 1 192 ? -16.490 -5.921 -17.687 1.00 96.94 192 GLU A O 1
ATOM 1433 N N . PRO A 1 193 ? -16.969 -7.241 -19.442 1.00 96.88 193 PRO A N 1
ATOM 1434 C CA . PRO A 1 193 ? -18.023 -7.994 -18.758 1.00 96.88 193 PRO A CA 1
ATOM 1435 C C . PRO A 1 193 ? -17.627 -8.544 -17.384 1.00 96.88 193 PRO A C 1
ATOM 1437 O O . PRO A 1 193 ? -18.386 -8.392 -16.426 1.00 96.88 193 PRO A O 1
ATOM 1440 N N . THR A 1 194 ? -16.427 -9.117 -17.265 1.00 97.56 194 THR A N 1
ATOM 1441 C CA . THR A 1 194 ? -15.987 -9.787 -16.034 1.00 97.56 194 THR A CA 1
ATOM 1442 C C . THR A 1 194 ? -15.655 -8.794 -14.917 1.00 97.56 194 THR A C 1
ATOM 1444 O O . THR A 1 194 ? -15.853 -9.083 -13.742 1.00 97.56 194 THR A O 1
ATOM 1447 N N . LEU A 1 195 ? -15.164 -7.597 -15.261 1.00 97.56 195 LEU A N 1
ATOM 1448 C CA . LEU A 1 195 ? -14.940 -6.520 -14.289 1.00 97.56 195 LEU A CA 1
ATOM 1449 C C . LEU A 1 195 ? -16.257 -5.845 -13.905 1.00 97.56 195 LEU A C 1
ATOM 1451 O O . LEU A 1 195 ? -16.467 -5.535 -12.732 1.00 97.56 195 LEU A O 1
ATOM 1455 N N . LYS A 1 196 ? -17.160 -5.644 -14.872 1.00 97.38 196 LYS A N 1
ATOM 1456 C CA . LYS A 1 196 ? -18.493 -5.085 -14.636 1.00 97.38 196 LYS A CA 1
ATOM 1457 C C . LYS A 1 196 ? -19.269 -5.893 -13.602 1.00 97.38 196 LYS A C 1
ATOM 1459 O O . LYS A 1 196 ? -19.887 -5.290 -12.730 1.00 97.38 196 LYS A O 1
ATOM 1464 N N . GLU A 1 197 ? -19.245 -7.219 -13.706 1.00 96.38 197 GLU A N 1
ATOM 1465 C CA . GLU A 1 197 ? -19.945 -8.114 -12.777 1.00 96.38 197 GLU A CA 1
ATOM 1466 C C . GLU A 1 197 ? -19.516 -7.900 -11.319 1.00 96.38 197 GLU A C 1
ATOM 1468 O O . GLU A 1 197 ? -20.349 -7.954 -10.417 1.00 96.38 197 GLU A O 1
ATOM 1473 N N . ILE A 1 198 ? -18.233 -7.610 -11.094 1.00 96.62 198 ILE A N 1
ATOM 1474 C CA . ILE A 1 198 ? -17.662 -7.472 -9.751 1.00 96.62 198 ILE A CA 1
ATOM 1475 C C . ILE A 1 198 ? -17.757 -6.030 -9.240 1.00 96.62 198 ILE A C 1
ATOM 1477 O O . ILE A 1 198 ? -18.037 -5.812 -8.063 1.00 96.62 198 ILE A O 1
ATOM 1481 N N . TYR A 1 199 ? -17.502 -5.039 -10.099 1.00 96.62 199 TYR A N 1
ATOM 1482 C CA . TYR A 1 199 ? -17.231 -3.662 -9.669 1.00 96.62 199 TYR A CA 1
ATOM 1483 C C . TYR A 1 199 ? -18.332 -2.653 -9.995 1.00 96.62 199 TYR A C 1
ATOM 1485 O O . TYR A 1 199 ? -18.252 -1.514 -9.530 1.00 96.62 199 TYR A O 1
ATOM 1493 N N . ILE A 1 200 ? -19.373 -3.039 -10.738 1.00 96.19 200 ILE A N 1
ATOM 1494 C CA . ILE A 1 200 ? -20.580 -2.221 -10.895 1.00 96.19 200 ILE A CA 1
ATOM 1495 C C . ILE A 1 200 ? -21.644 -2.720 -9.927 1.00 96.19 200 ILE A C 1
ATOM 1497 O O . ILE A 1 200 ? -22.164 -3.825 -10.053 1.00 96.19 200 ILE A O 1
ATOM 1501 N N . ASN A 1 201 ? -22.005 -1.861 -8.980 1.00 92.56 201 ASN A N 1
ATOM 1502 C CA . ASN A 1 201 ? -23.039 -2.128 -8.003 1.00 92.56 201 ASN A CA 1
ATOM 1503 C C . ASN A 1 201 ? -24.394 -2.277 -8.728 1.00 92.56 201 ASN A C 1
ATOM 1505 O O . ASN A 1 201 ? -24.863 -1.323 -9.360 1.00 92.56 201 ASN A O 1
ATOM 1509 N N . PRO A 1 202 ? -25.053 -3.448 -8.652 1.00 89.62 202 PRO A N 1
ATOM 1510 C CA . PRO A 1 202 ? -26.284 -3.709 -9.394 1.00 89.62 202 PRO A CA 1
ATOM 1511 C C . PRO A 1 202 ? -27.477 -2.889 -8.883 1.00 89.62 202 PRO A C 1
ATOM 1513 O O . PRO A 1 202 ? -28.440 -2.699 -9.622 1.00 89.62 202 PRO A O 1
ATOM 1516 N N . LEU A 1 203 ? -27.424 -2.389 -7.641 1.00 89.31 203 LEU A N 1
ATOM 1517 C CA . LEU A 1 203 ? -28.492 -1.584 -7.042 1.00 89.31 203 LEU A CA 1
ATOM 1518 C C . LEU A 1 203 ? -28.464 -0.141 -7.546 1.00 89.31 203 LEU A C 1
ATOM 1520 O O . LEU A 1 203 ? -29.510 0.443 -7.819 1.00 89.31 203 LEU A O 1
ATOM 1524 N N . THR A 1 204 ? -27.269 0.435 -7.664 1.00 90.44 204 THR A N 1
ATOM 1525 C CA . THR A 1 204 ? -27.081 1.828 -8.099 1.00 90.44 204 THR A CA 1
ATOM 1526 C C . THR A 1 204 ? -26.796 1.935 -9.593 1.00 90.44 204 THR A C 1
ATOM 1528 O O . THR A 1 204 ? -26.896 3.021 -10.164 1.00 90.44 204 THR A O 1
ATOM 1531 N N . ASN A 1 205 ? -26.437 0.815 -10.232 1.00 90.38 205 ASN A N 1
ATOM 1532 C CA . ASN A 1 205 ? -25.876 0.758 -11.575 1.00 90.38 205 ASN A CA 1
ATOM 1533 C C . ASN A 1 205 ? -24.749 1.790 -11.745 1.00 90.38 205 ASN A C 1
ATOM 1535 O O . ASN A 1 205 ? -24.707 2.499 -12.748 1.00 90.38 205 ASN A O 1
ATOM 1539 N N . ARG A 1 206 ? -23.863 1.902 -10.753 1.00 92.00 206 ARG A N 1
ATOM 1540 C CA . ARG A 1 206 ? -22.641 2.728 -10.711 1.00 92.00 206 ARG A CA 1
ATOM 1541 C C . ARG A 1 206 ? -21.501 1.898 -10.145 1.00 92.00 206 ARG A C 1
ATOM 1543 O O . ARG A 1 206 ? -21.760 0.848 -9.561 1.00 92.00 206 ARG A O 1
ATOM 1550 N N . SER A 1 207 ? -20.254 2.323 -10.328 1.00 92.44 207 SER A N 1
ATOM 1551 C CA . SER A 1 207 ? -19.176 1.658 -9.597 1.00 92.44 207 SER A CA 1
ATOM 1552 C C . SER A 1 207 ? -19.358 1.825 -8.089 1.00 92.44 207 SER A C 1
ATOM 1554 O O . SER A 1 207 ? -19.897 2.845 -7.653 1.00 92.44 207 SER A O 1
ATOM 1556 N N . TYR A 1 208 ? -18.915 0.845 -7.302 1.00 86.56 208 TYR A N 1
ATOM 1557 C CA . TYR A 1 208 ? -19.058 0.903 -5.847 1.00 86.56 208 TYR A CA 1
ATOM 1558 C C . TYR A 1 208 ? -18.419 2.167 -5.246 1.00 86.56 208 TYR A C 1
ATOM 1560 O O . TYR A 1 208 ? -17.316 2.572 -5.625 1.00 86.56 208 TYR A O 1
ATOM 1568 N N . ALA A 1 209 ? -19.131 2.795 -4.313 1.00 81.44 209 ALA A N 1
ATOM 1569 C CA . ALA A 1 209 ? -18.720 4.034 -3.657 1.00 81.44 209 ALA A CA 1
ATOM 1570 C C . ALA A 1 209 ? -17.985 3.778 -2.330 1.00 81.44 209 ALA A C 1
ATOM 1572 O O . ALA A 1 209 ? -18.020 2.677 -1.785 1.00 81.44 209 ALA A O 1
ATOM 1573 N N . LEU A 1 210 ? -17.330 4.813 -1.793 1.00 77.44 210 LEU A N 1
ATOM 1574 C CA . LEU A 1 210 ? -16.677 4.789 -0.481 1.00 77.44 210 LEU A CA 1
ATOM 1575 C C . LEU A 1 210 ? -17.610 4.212 0.594 1.00 77.44 210 LEU A C 1
ATOM 1577 O O . LEU A 1 210 ? -18.773 4.606 0.685 1.00 77.44 210 LEU A O 1
ATOM 1581 N N . ASN A 1 211 ? -17.069 3.334 1.440 1.00 66.31 211 ASN A N 1
ATOM 1582 C CA . ASN A 1 211 ? -17.785 2.607 2.497 1.00 66.31 211 ASN A CA 1
ATOM 1583 C C . ASN A 1 211 ? -18.820 1.569 2.019 1.00 66.31 211 ASN A C 1
ATOM 1585 O O . ASN A 1 211 ? -19.440 0.918 2.862 1.00 66.31 211 ASN A O 1
ATOM 1589 N N . GLU A 1 212 ? -19.015 1.374 0.712 1.00 79.88 212 GLU A N 1
ATOM 1590 C CA . GLU A 1 212 ? -19.755 0.212 0.216 1.00 79.88 212 GLU A CA 1
ATOM 1591 C C . GLU A 1 212 ? -18.895 -1.059 0.296 1.00 79.88 212 GLU A C 1
ATOM 1593 O O . GLU A 1 212 ? -17.671 -0.994 0.429 1.00 79.88 212 GLU A O 1
ATOM 1598 N N . TYR A 1 213 ? -19.548 -2.222 0.224 1.00 84.94 213 TYR A N 1
ATOM 1599 C CA . TYR A 1 213 ? -18.895 -3.527 0.320 1.00 84.94 213 TYR A CA 1
ATOM 1600 C C . TYR A 1 213 ? -18.889 -4.251 -1.023 1.00 84.94 213 TYR A C 1
ATOM 1602 O O . TYR A 1 213 ? -19.944 -4.438 -1.635 1.00 84.94 213 TYR A O 1
ATOM 1610 N N . ILE A 1 214 ? -17.711 -4.721 -1.431 1.00 90.50 214 ILE A N 1
ATOM 1611 C CA . ILE A 1 214 ? -17.514 -5.505 -2.655 1.00 90.50 214 ILE A CA 1
ATOM 1612 C C . ILE A 1 214 ? -17.278 -6.956 -2.288 1.00 90.50 214 ILE A C 1
ATOM 1614 O O . ILE A 1 214 ? -16.430 -7.260 -1.454 1.00 90.50 214 ILE A O 1
ATOM 1618 N N . LYS A 1 215 ? -18.005 -7.855 -2.952 1.00 94.88 215 LYS A N 1
ATOM 1619 C CA . LYS A 1 215 ? -17.871 -9.305 -2.790 1.00 94.88 215 LYS A CA 1
ATOM 1620 C C . LYS A 1 215 ? -17.240 -9.918 -4.032 1.00 94.88 215 LYS A C 1
ATOM 1622 O O . LYS A 1 215 ? -17.533 -9.511 -5.151 1.00 94.88 215 LYS A O 1
ATOM 1627 N N . ARG A 1 216 ? -16.427 -10.952 -3.831 1.00 97.50 216 ARG A N 1
ATOM 1628 C CA . ARG A 1 216 ? -15.802 -11.769 -4.881 1.00 97.50 216 ARG A CA 1
ATOM 1629 C C . ARG A 1 216 ? -16.062 -13.255 -4.592 1.00 97.50 216 ARG A C 1
ATOM 1631 O O . ARG A 1 216 ? -15.127 -13.989 -4.277 1.00 97.50 216 ARG A O 1
ATOM 1638 N N . PRO A 1 217 ? -17.323 -13.725 -4.679 1.00 97.62 217 PRO A N 1
ATOM 1639 C CA . PRO A 1 217 ? -17.693 -15.089 -4.288 1.00 97.62 217 PRO A CA 1
ATOM 1640 C C . PRO A 1 217 ? -16.934 -16.156 -5.084 1.00 97.62 217 PRO A C 1
ATOM 1642 O O . PRO A 1 217 ? -16.484 -17.139 -4.504 1.00 97.62 217 PRO A O 1
ATOM 1645 N N . LYS A 1 218 ? -16.704 -15.917 -6.380 1.00 98.50 218 LYS A N 1
ATOM 1646 C CA . LYS A 1 218 ? -15.931 -16.819 -7.237 1.00 98.50 218 LYS A CA 1
ATOM 1647 C C . LYS A 1 218 ? -14.475 -16.962 -6.790 1.00 98.50 218 LYS A C 1
ATOM 1649 O O . LYS A 1 218 ? -13.950 -18.068 -6.735 1.00 98.50 218 LYS A O 1
ATOM 1654 N N . LEU A 1 219 ? -13.851 -15.856 -6.380 1.00 98.69 219 LEU A N 1
ATOM 1655 C CA . LEU A 1 219 ? -12.516 -15.895 -5.787 1.00 98.69 219 LEU A CA 1
ATOM 1656 C C . LEU A 1 219 ? -12.525 -16.615 -4.429 1.00 98.69 219 LEU A C 1
ATOM 1658 O O . LEU A 1 219 ? -11.578 -17.327 -4.118 1.00 98.69 219 LEU A O 1
ATOM 1662 N N . ALA A 1 220 ? -13.586 -16.474 -3.627 1.00 98.75 220 ALA A N 1
ATOM 1663 C CA . ALA A 1 220 ? -13.703 -17.196 -2.360 1.00 98.75 220 ALA A CA 1
ATOM 1664 C C . ALA A 1 220 ? -13.750 -18.724 -2.562 1.00 98.75 220 ALA A C 1
ATOM 1666 O O . ALA A 1 220 ? -13.099 -19.446 -1.814 1.00 98.75 220 ALA A O 1
ATOM 1667 N N . GLU A 1 221 ? -14.466 -19.217 -3.581 1.00 98.69 221 GLU A N 1
ATOM 1668 C CA . GLU A 1 221 ? -14.462 -20.641 -3.973 1.00 98.69 221 GLU A CA 1
ATOM 1669 C C . GLU A 1 221 ? -13.057 -21.114 -4.375 1.00 98.69 221 GLU A C 1
ATOM 1671 O O . GLU A 1 221 ? -12.588 -22.161 -3.928 1.00 98.69 221 GLU A O 1
ATOM 1676 N N . THR A 1 222 ? -12.354 -20.313 -5.177 1.00 98.69 222 THR A N 1
ATOM 1677 C CA . THR A 1 222 ? -10.960 -20.573 -5.564 1.00 98.69 222 THR A CA 1
ATOM 1678 C C . THR A 1 222 ? -10.039 -20.640 -4.351 1.00 98.69 222 THR A C 1
ATOM 1680 O O . THR A 1 222 ? -9.245 -21.571 -4.229 1.00 98.69 222 THR A O 1
ATOM 1683 N N . LEU A 1 223 ? -10.166 -19.700 -3.414 1.00 98.81 223 LEU A N 1
ATOM 1684 C CA . LEU A 1 223 ? -9.370 -19.684 -2.190 1.00 98.81 223 LEU A CA 1
ATOM 1685 C C . LEU A 1 223 ? -9.670 -20.887 -1.282 1.00 98.81 223 LEU A C 1
ATOM 1687 O O . LEU A 1 223 ? -8.758 -21.383 -0.630 1.00 98.81 223 LEU A O 1
ATOM 1691 N N . GLU A 1 224 ? -10.899 -21.412 -1.263 1.00 98.75 224 GLU A N 1
ATOM 1692 C CA . GLU A 1 224 ? -11.217 -22.664 -0.554 1.00 98.75 224 GLU A CA 1
ATOM 1693 C C . GLU A 1 224 ? -10.520 -23.878 -1.160 1.00 98.75 224 GLU A C 1
ATOM 1695 O O . GLU A 1 224 ? -10.074 -24.766 -0.432 1.00 98.75 224 GLU A O 1
ATOM 1700 N N . ILE A 1 225 ? -10.416 -23.927 -2.487 1.00 98.56 225 ILE A N 1
ATOM 1701 C CA . ILE A 1 225 ? -9.662 -24.971 -3.181 1.00 98.56 225 ILE A CA 1
ATOM 1702 C C . ILE A 1 225 ? -8.172 -24.821 -2.864 1.00 98.56 225 ILE A C 1
ATOM 1704 O O . ILE A 1 225 ? -7.552 -25.789 -2.429 1.00 98.56 225 ILE A O 1
ATOM 1708 N N . ILE A 1 226 ? -7.626 -23.605 -2.951 1.00 98.62 226 ILE A N 1
ATOM 1709 C CA . ILE A 1 226 ? -6.233 -23.292 -2.587 1.00 98.62 226 ILE A CA 1
ATOM 1710 C C . ILE A 1 226 ? -5.932 -23.638 -1.122 1.00 98.62 226 ILE A C 1
ATOM 1712 O O . ILE A 1 226 ? -4.850 -24.133 -0.816 1.00 98.62 226 ILE A O 1
ATOM 1716 N N . ALA A 1 227 ? -6.866 -23.422 -0.197 1.00 98.50 227 ALA A N 1
ATOM 1717 C CA . ALA A 1 227 ? -6.681 -23.786 1.207 1.00 98.50 227 ALA A CA 1
ATOM 1718 C C . ALA A 1 227 ? -6.547 -25.306 1.409 1.00 98.50 227 ALA A C 1
ATOM 1720 O O . ALA A 1 227 ? -5.858 -25.736 2.334 1.00 98.50 227 ALA A O 1
ATOM 1721 N N . ARG A 1 228 ? -7.184 -26.120 0.552 1.00 97.75 228 ARG A N 1
ATOM 1722 C CA . ARG A 1 228 ? -7.123 -27.592 0.605 1.00 97.75 228 ARG A CA 1
ATOM 1723 C C . ARG A 1 228 ? -5.957 -28.180 -0.184 1.00 97.75 228 ARG A C 1
ATOM 1725 O O . ARG A 1 228 ? -5.331 -29.121 0.289 1.00 97.75 228 ARG A O 1
ATOM 1732 N N . GLU A 1 229 ? -5.716 -27.669 -1.385 1.00 96.62 229 GLU A N 1
ATOM 1733 C CA . GLU A 1 229 ? -4.770 -28.231 -2.360 1.00 96.62 229 GLU A CA 1
ATOM 1734 C C . GLU A 1 229 ? -3.402 -27.530 -2.332 1.00 96.62 229 GLU A C 1
ATOM 1736 O O . GLU A 1 229 ? -2.442 -28.036 -2.903 1.00 96.62 229 GLU A O 1
ATOM 1741 N N . GLY A 1 230 ? -3.280 -26.391 -1.644 1.00 96.44 230 GLY A N 1
ATOM 1742 C CA . GLY A 1 230 ? -2.052 -25.598 -1.633 1.00 96.44 230 GLY A CA 1
ATOM 1743 C C . GLY A 1 230 ? -1.792 -24.915 -2.976 1.00 96.44 230 GLY A C 1
ATOM 1744 O O . GLY A 1 230 ? -2.720 -24.617 -3.732 1.00 96.44 230 GLY A O 1
ATOM 1745 N N . ALA A 1 231 ? -0.517 -24.664 -3.288 1.00 96.12 231 ALA A N 1
ATOM 1746 C CA . ALA A 1 231 ? -0.130 -24.103 -4.586 1.00 96.12 231 ALA A CA 1
ATOM 1747 C C . ALA A 1 231 ? -0.505 -25.020 -5.760 1.00 96.12 231 ALA A C 1
ATOM 1749 O O . ALA A 1 231 ? -0.877 -24.531 -6.829 1.00 96.12 231 ALA A O 1
ATOM 1750 N N . ASP A 1 232 ? -0.494 -26.335 -5.546 1.00 94.19 232 ASP A N 1
ATOM 1751 C CA . ASP A 1 232 ? -0.860 -27.321 -6.562 1.00 94.19 232 ASP A CA 1
ATOM 1752 C C . ASP A 1 232 ? -2.324 -27.207 -7.003 1.00 94.19 232 ASP A C 1
ATOM 1754 O O . ASP A 1 232 ? -2.714 -27.898 -7.923 1.00 94.19 232 ASP A O 1
ATOM 1758 N N . ALA A 1 233 ? -3.145 -26.324 -6.420 1.00 96.19 233 ALA A N 1
ATOM 1759 C CA . ALA A 1 233 ? -4.444 -25.965 -6.987 1.00 96.19 233 ALA A CA 1
ATOM 1760 C C . ALA A 1 233 ? -4.324 -25.348 -8.398 1.00 96.19 233 ALA A C 1
ATOM 1762 O O . ALA A 1 233 ? -5.179 -25.591 -9.252 1.00 96.19 233 ALA A O 1
ATOM 1763 N N . ILE A 1 234 ? -3.271 -24.553 -8.642 1.00 95.38 234 ILE A N 1
ATOM 1764 C CA . ILE A 1 234 ? -2.981 -23.888 -9.928 1.00 95.38 234 ILE A CA 1
ATOM 1765 C C . ILE A 1 234 ? -1.822 -24.578 -10.659 1.00 95.38 234 ILE A C 1
ATOM 1767 O O . ILE A 1 234 ? -1.868 -24.724 -11.879 1.00 95.38 234 ILE A O 1
ATOM 1771 N N . TYR A 1 235 ? -0.795 -25.017 -9.932 1.00 92.44 235 TYR A N 1
ATOM 1772 C CA . TYR A 1 235 ? 0.386 -25.676 -10.504 1.00 92.44 235 TYR A CA 1
ATOM 1773 C C . TYR A 1 235 ? 0.223 -27.213 -10.459 1.00 92.44 235 TYR A C 1
ATOM 1775 O O . TYR A 1 235 ? -0.762 -27.721 -9.941 1.00 92.44 235 TYR A O 1
ATOM 1783 N N . GLY A 1 236 ? 1.129 -28.004 -11.042 1.00 69.62 236 GLY A N 1
ATOM 1784 C CA . GLY A 1 236 ? 1.179 -29.452 -10.739 1.00 69.62 236 GLY A CA 1
ATOM 1785 C C . GLY A 1 236 ? -0.010 -30.333 -11.186 1.00 69.62 236 GLY A C 1
ATOM 1786 O O . GLY A 1 236 ? -0.166 -31.431 -10.657 1.00 69.62 236 GLY A O 1
ATOM 1787 N N . ARG A 1 237 ? -0.815 -29.914 -12.182 1.00 71.88 237 ARG A N 1
ATOM 1788 C CA . ARG A 1 237 ? -2.117 -30.519 -12.591 1.00 71.88 237 ARG A CA 1
ATOM 1789 C C . ARG A 1 237 ? -3.267 -30.294 -11.597 1.00 71.88 237 ARG A C 1
ATOM 1791 O O . ARG A 1 237 ? -4.156 -31.137 -11.474 1.00 71.88 237 ARG A O 1
ATOM 1798 N N . GLY A 1 238 ? -3.253 -29.149 -10.929 1.00 80.75 238 GLY A N 1
ATOM 1799 C CA . GLY A 1 238 ? -4.309 -28.705 -10.035 1.00 80.75 238 GLY A CA 1
ATOM 1800 C C . GLY A 1 238 ? -5.702 -28.615 -10.621 1.00 80.75 238 GLY A C 1
ATOM 1801 O O . GLY A 1 238 ? -5.894 -28.443 -11.828 1.00 80.75 238 GLY A O 1
ATOM 1802 N N . SER A 1 239 ? -6.692 -28.679 -9.733 1.00 93.69 239 SER A N 1
ATOM 1803 C CA . SER A 1 239 ? -8.107 -28.625 -10.102 1.00 93.69 239 SER A CA 1
ATOM 1804 C C . SER A 1 239 ? -8.522 -27.300 -10.761 1.00 93.69 239 SER A C 1
ATOM 1806 O O . SER A 1 239 ? -9.483 -27.289 -11.531 1.00 93.69 239 SER A O 1
ATOM 1808 N N . LEU A 1 240 ? -7.786 -26.203 -10.527 1.00 96.44 240 LEU A N 1
ATOM 1809 C CA . LEU A 1 240 ? -8.048 -24.886 -11.124 1.00 96.44 240 LEU A CA 1
ATOM 1810 C C . LEU A 1 240 ? -7.275 -24.636 -12.426 1.00 96.44 240 LEU A C 1
ATOM 1812 O O . LEU A 1 240 ? -7.665 -23.766 -13.205 1.00 96.44 240 LEU A O 1
ATOM 1816 N N . ALA A 1 241 ? -6.203 -25.393 -12.685 1.00 94.81 241 ALA A N 1
ATOM 1817 C CA . ALA A 1 241 ? -5.255 -25.118 -13.767 1.00 94.81 241 ALA A CA 1
ATOM 1818 C C . ALA A 1 241 ? -5.921 -25.096 -15.154 1.00 94.81 241 ALA A C 1
ATOM 1820 O O . ALA A 1 241 ? -5.723 -24.168 -15.936 1.00 94.81 241 ALA A O 1
ATOM 1821 N N . ILE A 1 242 ? -6.749 -26.105 -15.451 1.00 94.00 242 ILE A N 1
ATOM 1822 C CA . ILE A 1 242 ? -7.391 -26.257 -16.767 1.00 94.00 242 ILE A CA 1
ATOM 1823 C C . ILE A 1 242 ? -8.358 -25.102 -17.047 1.00 94.00 242 ILE A C 1
ATOM 1825 O O . ILE A 1 242 ? -8.360 -24.566 -18.154 1.00 94.00 242 ILE A O 1
ATOM 1829 N N . GLY A 1 243 ? -9.168 -24.717 -16.055 1.00 95.88 243 GLY A N 1
ATOM 1830 C CA . GLY A 1 243 ? -10.102 -23.596 -16.183 1.00 95.88 243 GLY A CA 1
ATOM 1831 C C . GLY A 1 243 ? -9.363 -22.286 -16.435 1.00 95.88 243 GLY A C 1
ATOM 1832 O O . GLY A 1 243 ? -9.653 -21.595 -17.407 1.00 95.88 243 GLY A O 1
ATOM 1833 N N . LEU A 1 244 ? -8.338 -22.006 -15.626 1.00 97.25 244 LEU A N 1
ATOM 1834 C CA . LEU A 1 244 ? -7.537 -20.791 -15.749 1.00 97.25 244 LEU A CA 1
ATOM 1835 C C . LEU A 1 244 ? -6.854 -20.676 -17.122 1.00 97.25 244 LEU A C 1
ATOM 1837 O O . LEU A 1 244 ? -6.930 -19.629 -17.762 1.00 97.25 244 LEU A O 1
ATOM 1841 N N . ILE A 1 245 ? -6.220 -21.754 -17.602 1.00 96.50 245 ILE A N 1
ATOM 1842 C CA . ILE A 1 245 ? -5.558 -21.776 -18.918 1.00 96.50 245 ILE A CA 1
ATOM 1843 C C . ILE A 1 245 ? -6.567 -21.538 -20.044 1.00 96.50 245 ILE A C 1
ATOM 1845 O O . ILE A 1 245 ? -6.268 -20.800 -20.984 1.00 96.50 245 ILE A O 1
ATOM 1849 N N . ASN A 1 246 ? -7.746 -22.160 -19.972 1.00 97.44 246 ASN A N 1
ATOM 1850 C CA . ASN A 1 246 ? -8.775 -21.982 -20.992 1.00 97.44 246 ASN A CA 1
ATOM 1851 C C . ASN A 1 246 ? -9.263 -20.532 -21.037 1.00 97.44 246 ASN A C 1
ATOM 1853 O O . ASN A 1 246 ? -9.270 -19.955 -22.121 1.00 97.44 246 ASN A O 1
ATOM 1857 N N . ASP A 1 247 ? -9.547 -19.914 -19.889 1.00 98.12 247 ASP A N 1
ATOM 1858 C CA . ASP A 1 247 ? -9.975 -18.510 -19.827 1.00 98.12 247 ASP A CA 1
ATOM 1859 C C . ASP A 1 247 ? -8.913 -17.566 -20.428 1.00 98.12 247 ASP A C 1
ATOM 1861 O O . ASP A 1 247 ? -9.229 -16.656 -21.196 1.00 98.12 247 ASP A O 1
ATOM 1865 N N . ILE A 1 248 ? -7.628 -17.796 -20.122 1.00 98.19 248 ILE A N 1
ATOM 1866 C CA . ILE A 1 248 ? -6.511 -17.013 -20.680 1.00 98.19 248 ILE A CA 1
ATOM 1867 C C . ILE A 1 248 ? -6.419 -17.209 -22.200 1.00 98.19 248 ILE A C 1
ATOM 1869 O O . ILE A 1 248 ? -6.252 -16.241 -22.950 1.00 98.19 248 ILE A O 1
ATOM 1873 N N . ARG A 1 249 ? -6.551 -18.450 -22.677 1.00 97.31 249 ARG A N 1
ATOM 1874 C CA . ARG A 1 249 ? -6.486 -18.792 -24.105 1.00 97.31 249 ARG A CA 1
ATOM 1875 C C . ARG A 1 249 ? -7.659 -18.213 -24.892 1.00 97.31 249 ARG A C 1
ATOM 1877 O O . ARG A 1 249 ? -7.453 -17.734 -26.005 1.00 97.31 249 ARG A O 1
ATOM 1884 N N . GLU A 1 250 ? -8.862 -18.204 -24.328 1.00 97.56 250 GLU A N 1
ATOM 1885 C CA . GLU A 1 250 ? -10.047 -17.574 -24.930 1.00 97.56 250 GLU A CA 1
ATOM 1886 C C . GLU A 1 250 ? -9.865 -16.062 -25.115 1.00 97.56 250 GLU A C 1
ATOM 1888 O O . GLU A 1 250 ? -10.381 -15.481 -26.070 1.00 97.56 250 GLU A O 1
ATOM 1893 N N . ARG A 1 251 ? -9.042 -15.432 -24.270 1.00 97.06 251 ARG A N 1
ATOM 1894 C CA . ARG A 1 251 ? -8.603 -14.034 -24.414 1.00 97.06 251 ARG A CA 1
ATOM 1895 C C . ARG A 1 251 ? -7.367 -13.863 -25.308 1.00 97.06 251 ARG A C 1
ATOM 1897 O O . ARG A 1 251 ? -6.803 -12.771 -25.361 1.00 97.06 251 ARG A O 1
ATOM 1904 N N . GLY A 1 252 ? -6.947 -14.908 -26.023 1.00 96.56 252 GLY A N 1
ATOM 1905 C CA . GLY A 1 252 ? -5.816 -14.890 -26.956 1.00 96.56 252 GLY A CA 1
ATOM 1906 C C . GLY A 1 252 ? -4.444 -15.099 -26.311 1.00 96.56 252 GLY A C 1
ATOM 1907 O O . GLY A 1 252 ? -3.432 -14.806 -26.947 1.00 96.56 252 GLY A O 1
ATOM 1908 N N . GLY A 1 253 ? -4.397 -15.562 -25.060 1.00 97.44 253 GLY A N 1
ATOM 1909 C CA . GLY A 1 253 ? -3.155 -15.811 -24.338 1.00 97.44 253 GLY A CA 1
ATOM 1910 C C . GLY A 1 253 ? -2.434 -17.088 -24.745 1.00 97.44 253 GLY A C 1
ATOM 1911 O O . GLY A 1 253 ? -2.996 -17.985 -25.376 1.00 97.44 253 GLY A O 1
ATOM 1912 N N . ILE A 1 254 ? -1.156 -17.138 -24.376 1.00 97.62 254 ILE A N 1
ATOM 1913 C CA . ILE A 1 254 ? -0.193 -18.144 -24.847 1.00 97.62 254 ILE A CA 1
ATOM 1914 C C . ILE A 1 254 ? 0.365 -19.031 -23.725 1.00 97.62 254 ILE A C 1
ATOM 1916 O O . ILE A 1 254 ? 1.277 -19.813 -23.971 1.00 97.62 254 ILE A O 1
ATOM 1920 N N . ILE A 1 255 ? -0.182 -18.921 -22.510 1.00 97.00 255 ILE A N 1
ATOM 1921 C CA . ILE A 1 255 ? 0.184 -19.782 -21.380 1.00 97.00 255 ILE A CA 1
ATOM 1922 C C . ILE A 1 255 ? -0.278 -21.218 -21.650 1.00 97.00 255 ILE A C 1
ATOM 1924 O O . ILE A 1 255 ? -1.412 -21.474 -22.074 1.00 97.00 255 ILE A O 1
ATOM 1928 N N . THR A 1 256 ? 0.620 -22.158 -21.390 1.00 95.19 256 THR A N 1
ATOM 1929 C CA . THR A 1 256 ? 0.418 -23.599 -21.537 1.00 95.19 256 THR A CA 1
ATOM 1930 C C . THR A 1 256 ? 0.372 -24.301 -20.181 1.00 95.19 256 THR A C 1
ATOM 1932 O O . THR A 1 256 ? 0.701 -23.740 -19.138 1.00 95.19 256 THR A O 1
ATOM 1935 N N . ASP A 1 257 ? -0.047 -25.561 -20.188 1.00 93.12 257 ASP A N 1
ATOM 1936 C CA . ASP A 1 257 ? 0.050 -26.449 -19.032 1.00 93.12 257 ASP A CA 1
ATOM 1937 C C . ASP A 1 257 ? 1.503 -26.668 -18.605 1.00 93.12 257 ASP A C 1
ATOM 1939 O O . ASP A 1 257 ? 1.793 -26.681 -17.409 1.00 93.12 257 ASP A O 1
ATOM 1943 N N . GLU A 1 258 ? 2.427 -26.761 -19.563 1.00 94.38 258 GLU A N 1
ATOM 1944 C CA . GLU 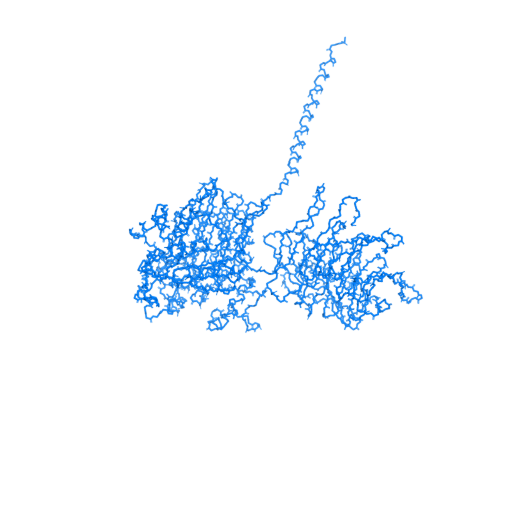A 1 258 ? 3.851 -26.858 -19.257 1.00 94.38 258 GLU A CA 1
ATOM 1945 C C . GLU A 1 258 ? 4.400 -25.600 -18.573 1.00 94.38 258 GLU A C 1
ATOM 1947 O O . GLU A 1 258 ? 5.276 -25.717 -17.722 1.00 94.38 258 GLU A O 1
ATOM 1952 N N . ASP A 1 259 ? 3.892 -24.411 -18.909 1.00 96.62 259 ASP A N 1
ATOM 1953 C CA . ASP A 1 259 ? 4.305 -23.161 -18.259 1.00 96.62 259 ASP A CA 1
ATOM 1954 C C . ASP A 1 259 ? 3.959 -23.155 -16.764 1.00 96.62 259 ASP A C 1
ATOM 1956 O O . ASP A 1 259 ? 4.788 -22.773 -15.939 1.00 96.62 259 ASP A O 1
ATOM 1960 N N . LEU A 1 260 ? 2.756 -23.619 -16.398 1.00 94.94 260 LEU A N 1
ATOM 1961 C CA . LEU A 1 260 ? 2.362 -23.748 -14.989 1.00 94.94 260 LEU A CA 1
ATOM 1962 C C . LEU A 1 260 ? 3.117 -24.882 -14.284 1.00 94.94 260 LEU A C 1
ATOM 1964 O O . LEU A 1 260 ? 3.434 -24.770 -13.103 1.00 94.94 260 LEU A O 1
ATOM 1968 N N . LEU A 1 261 ? 3.400 -25.988 -14.973 1.00 92.00 261 LEU A N 1
ATOM 1969 C CA . LEU A 1 261 ? 4.150 -27.104 -14.389 1.00 92.00 261 LEU A CA 1
ATOM 1970 C C . LEU A 1 261 ? 5.605 -26.732 -14.083 1.00 92.00 261 LEU A C 1
ATOM 1972 O O . LEU A 1 261 ? 6.128 -27.135 -13.043 1.00 92.00 261 LEU A O 1
ATOM 1976 N N . ASP A 1 262 ? 6.235 -25.952 -14.960 1.00 93.88 262 ASP A N 1
ATOM 1977 C CA . ASP A 1 262 ? 7.658 -25.624 -14.867 1.00 93.88 262 ASP A CA 1
ATOM 1978 C C . ASP A 1 262 ? 7.939 -24.332 -14.087 1.00 93.88 262 ASP A C 1
ATOM 1980 O O . ASP A 1 262 ? 9.102 -24.032 -13.809 1.00 93.88 262 ASP A O 1
ATOM 1984 N N . TYR A 1 263 ? 6.911 -23.567 -13.701 1.00 95.94 263 TYR A N 1
ATOM 1985 C CA . TYR A 1 263 ? 7.095 -22.345 -12.921 1.00 95.94 263 TYR A CA 1
ATOM 1986 C C . TYR A 1 263 ? 7.775 -22.631 -11.573 1.00 95.94 263 TYR A C 1
ATOM 1988 O O . TYR A 1 263 ? 7.311 -23.448 -10.773 1.00 95.94 263 TYR A O 1
ATOM 1996 N N . GLN A 1 264 ? 8.867 -21.915 -11.294 1.00 93.81 264 GLN A N 1
ATOM 1997 C CA . GLN A 1 264 ? 9.624 -22.019 -10.048 1.00 93.81 264 GLN A CA 1
ATOM 1998 C C . GLN A 1 264 ? 9.974 -20.633 -9.515 1.00 93.81 264 GLN A C 1
ATOM 2000 O O . GLN A 1 264 ? 10.409 -19.751 -10.257 1.00 93.81 264 GLN A O 1
ATOM 2005 N N . VAL A 1 265 ? 9.862 -20.477 -8.199 1.00 96.56 265 VAL A N 1
ATOM 2006 C CA . VAL A 1 265 ? 10.341 -19.290 -7.481 1.00 96.56 265 VAL A CA 1
ATOM 2007 C C . VAL A 1 265 ? 11.855 -19.382 -7.278 1.00 96.56 265 VAL A C 1
ATOM 2009 O O . VAL A 1 265 ? 12.430 -20.474 -7.288 1.00 96.56 265 VAL A O 1
ATOM 2012 N N . ARG A 1 266 ? 12.532 -18.251 -7.053 1.00 96.12 266 ARG A N 1
ATOM 2013 C CA . ARG A 1 266 ? 13.997 -18.225 -6.864 1.00 96.12 266 ARG A CA 1
ATOM 2014 C C . ARG A 1 266 ? 14.373 -17.535 -5.553 1.00 96.12 266 ARG A C 1
ATOM 2016 O O . ARG A 1 266 ? 14.112 -16.348 -5.385 1.00 96.12 266 ARG A O 1
ATOM 2023 N N . TRP A 1 267 ? 15.046 -18.251 -4.652 1.00 97.00 267 TRP A N 1
ATOM 2024 C CA . TRP A 1 267 ? 15.696 -17.648 -3.482 1.00 97.00 267 TRP A CA 1
ATOM 2025 C C . TRP A 1 267 ? 17.047 -17.038 -3.875 1.00 97.00 267 TRP A C 1
ATOM 2027 O O . TRP A 1 267 ? 17.828 -17.654 -4.607 1.00 97.00 267 TRP A O 1
ATOM 2037 N N . ARG A 1 268 ? 17.333 -15.823 -3.402 1.00 92.75 268 ARG A N 1
ATOM 2038 C CA . ARG A 1 268 ? 18.584 -15.094 -3.667 1.00 92.75 268 ARG A CA 1
ATOM 2039 C C . ARG A 1 268 ? 19.075 -14.389 -2.400 1.00 92.75 268 ARG A C 1
ATOM 2041 O O . ARG A 1 268 ? 18.286 -14.054 -1.515 1.00 92.75 268 ARG A O 1
ATOM 2048 N N . TYR A 1 269 ? 20.374 -14.108 -2.342 1.00 93.38 269 TYR A N 1
ATOM 2049 C CA . TYR A 1 269 ? 20.924 -13.189 -1.344 1.00 93.38 269 TYR A CA 1
ATOM 2050 C C . TYR A 1 269 ? 20.624 -11.729 -1.726 1.00 93.38 269 TYR A C 1
ATOM 2052 O O . TYR A 1 269 ? 20.614 -11.416 -2.920 1.00 93.38 269 TYR A O 1
ATOM 2060 N N . PRO A 1 270 ? 20.383 -10.842 -0.743 1.00 94.44 270 PRO A N 1
ATOM 2061 C CA . PRO A 1 270 ? 20.088 -9.437 -1.000 1.00 94.44 270 PRO A CA 1
ATOM 2062 C C . PRO A 1 270 ? 21.308 -8.683 -1.541 1.00 94.44 270 PRO A C 1
ATOM 2064 O O . PRO A 1 270 ? 22.456 -8.999 -1.215 1.00 94.44 270 PRO A O 1
ATOM 2067 N N . VAL A 1 271 ? 21.053 -7.605 -2.279 1.00 92.25 271 VAL A N 1
ATOM 2068 C CA . VAL A 1 271 ? 22.049 -6.545 -2.486 1.00 92.25 271 VAL A CA 1
ATOM 2069 C C . VAL A 1 271 ? 22.099 -5.705 -1.215 1.00 92.25 271 VAL A C 1
ATOM 2071 O O . VAL A 1 271 ? 21.058 -5.395 -0.636 1.00 92.25 271 VAL A O 1
ATOM 2074 N N . SER A 1 272 ? 23.302 -5.374 -0.746 1.00 90.50 272 SER A N 1
ATOM 2075 C CA . SER A 1 272 ? 23.485 -4.687 0.536 1.00 90.50 272 SER A CA 1
ATOM 2076 C C . SER A 1 272 ? 24.496 -3.548 0.425 1.00 90.50 272 SER A C 1
ATOM 2078 O O . SER A 1 272 ? 25.495 -3.691 -0.274 1.00 90.50 272 SER A O 1
ATOM 2080 N N . THR A 1 273 ? 24.261 -2.440 1.131 1.00 89.25 273 THR A N 1
ATOM 2081 C CA . THR A 1 273 ? 25.234 -1.343 1.289 1.00 89.25 273 THR A CA 1
ATOM 2082 C C . THR A 1 273 ? 25.198 -0.766 2.702 1.00 89.25 273 THR A C 1
ATOM 2084 O O . THR A 1 273 ? 24.176 -0.845 3.386 1.00 89.25 273 THR A O 1
ATOM 2087 N N . THR A 1 274 ? 26.308 -0.180 3.144 1.00 89.19 274 THR A N 1
ATOM 2088 C CA . THR A 1 274 ? 26.443 0.446 4.465 1.00 89.19 274 THR A CA 1
ATOM 2089 C C . THR A 1 274 ? 26.334 1.964 4.353 1.00 89.19 274 THR A C 1
ATOM 2091 O O . THR A 1 274 ? 27.034 2.594 3.558 1.00 89.19 274 THR A O 1
ATOM 2094 N N . LEU A 1 275 ? 25.468 2.554 5.177 1.00 87.19 275 LEU A N 1
ATOM 2095 C CA . LEU A 1 275 ? 25.225 3.994 5.250 1.00 87.19 275 LEU A CA 1
ATOM 2096 C C . LEU A 1 275 ? 26.218 4.689 6.197 1.00 87.19 275 LEU A C 1
ATOM 2098 O O . LEU A 1 275 ? 26.935 4.041 6.958 1.00 87.19 275 LEU A O 1
ATOM 2102 N N . ASN A 1 276 ? 26.238 6.025 6.182 1.00 83.88 276 ASN A N 1
ATOM 2103 C CA . ASN A 1 276 ? 27.178 6.846 6.966 1.00 83.88 276 ASN A CA 1
ATOM 2104 C C . ASN A 1 276 ? 27.093 6.650 8.485 1.00 83.88 276 ASN A C 1
ATOM 2106 O O . ASN A 1 276 ? 28.057 6.912 9.196 1.00 83.88 276 ASN A O 1
ATOM 2110 N N . ASP A 1 277 ? 25.954 6.189 8.990 1.00 85.50 277 ASP A N 1
ATOM 2111 C CA . ASP A 1 277 ? 25.732 5.907 10.408 1.00 85.50 277 ASP A CA 1
ATOM 2112 C C . ASP A 1 277 ? 25.915 4.420 10.763 1.00 85.50 277 ASP A C 1
ATOM 2114 O O . ASP A 1 277 ? 25.358 3.945 11.752 1.00 85.50 277 ASP A O 1
ATOM 2118 N N . ASN A 1 278 ? 26.668 3.685 9.937 1.00 89.12 278 ASN A N 1
ATOM 2119 C CA . ASN A 1 278 ? 26.947 2.248 10.041 1.00 89.12 278 ASN A CA 1
ATOM 2120 C C . ASN A 1 278 ? 25.720 1.329 9.939 1.00 89.12 278 ASN A C 1
ATOM 2122 O O . ASN A 1 278 ? 25.844 0.118 10.131 1.00 89.12 278 ASN A O 1
ATOM 2126 N N . SER A 1 279 ? 24.538 1.857 9.606 1.00 92.19 279 SER A N 1
ATOM 2127 C CA . SER A 1 279 ? 23.394 1.004 9.285 1.00 92.19 279 SER A CA 1
ATOM 2128 C C . SER A 1 279 ? 23.578 0.299 7.939 1.00 92.19 279 SER A C 1
ATOM 2130 O O . SER A 1 279 ? 24.208 0.829 7.024 1.00 92.19 279 SER A O 1
ATOM 2132 N N . THR A 1 280 ? 23.040 -0.913 7.818 1.00 93.62 280 THR A N 1
ATOM 2133 C CA . THR A 1 280 ? 23.117 -1.721 6.595 1.00 93.62 280 THR A CA 1
ATOM 2134 C C . THR A 1 280 ? 21.755 -1.768 5.920 1.00 93.62 280 THR A C 1
ATOM 2136 O O . THR A 1 280 ? 20.765 -2.200 6.511 1.00 93.62 280 THR A O 1
ATOM 2139 N N . PHE A 1 281 ? 21.702 -1.302 4.677 1.00 92.94 281 PHE A N 1
ATOM 2140 C CA . PHE A 1 281 ? 20.519 -1.329 3.830 1.00 92.94 281 PHE A CA 1
ATOM 2141 C C . PHE A 1 281 ? 20.544 -2.586 2.964 1.00 92.94 281 PHE A C 1
ATOM 2143 O O . PHE A 1 281 ? 21.444 -2.741 2.140 1.00 92.94 281 PHE A O 1
ATOM 2150 N N . HIS A 1 282 ? 19.566 -3.470 3.152 1.00 94.81 282 HIS A N 1
ATOM 2151 C CA . HIS A 1 282 ? 19.374 -4.689 2.373 1.00 94.81 282 HIS A CA 1
ATOM 2152 C C . HIS A 1 282 ? 18.187 -4.538 1.431 1.00 94.81 282 HIS A C 1
ATOM 2154 O O . HIS A 1 282 ? 17.118 -4.071 1.831 1.00 94.81 282 HIS A O 1
ATOM 2160 N N . THR A 1 283 ? 18.354 -4.981 0.192 1.00 93.69 283 THR A N 1
ATOM 2161 C CA . THR A 1 283 ? 17.329 -4.854 -0.838 1.00 93.69 283 THR A CA 1
ATOM 2162 C C . THR A 1 283 ? 17.420 -5.960 -1.892 1.00 93.69 283 THR A C 1
ATOM 2164 O O . THR A 1 283 ? 18.323 -6.802 -1.870 1.00 93.69 283 THR A O 1
ATOM 2167 N N . PHE A 1 284 ? 16.443 -5.998 -2.792 1.00 94.12 284 PHE A N 1
ATOM 2168 C CA . PHE A 1 284 ? 16.230 -7.102 -3.720 1.00 94.12 284 PHE A CA 1
ATOM 2169 C C . PHE A 1 284 ? 17.238 -7.092 -4.895 1.00 94.12 284 PHE A C 1
ATOM 2171 O O . PHE A 1 284 ? 17.488 -6.034 -5.464 1.00 94.12 284 PHE A O 1
ATOM 2178 N N . PRO A 1 285 ? 17.835 -8.232 -5.293 1.00 92.38 285 PRO A N 1
ATOM 2179 C CA . PRO A 1 285 ? 18.752 -8.303 -6.442 1.00 92.38 285 PRO A CA 1
ATOM 2180 C C . PRO A 1 285 ? 18.008 -8.299 -7.793 1.00 92.38 285 PRO A C 1
ATOM 2182 O O . PRO A 1 285 ? 16.811 -8.055 -7.857 1.00 92.38 285 PRO A O 1
ATOM 2185 N N . LEU A 1 286 ? 18.681 -8.608 -8.906 1.00 91.31 286 LEU A N 1
ATOM 2186 C CA . LEU A 1 286 ? 17.994 -8.829 -10.188 1.00 91.31 286 LEU A CA 1
ATOM 2187 C C . LEU A 1 286 ? 16.891 -9.905 -10.055 1.00 91.31 286 LEU A C 1
ATOM 2189 O O . LEU A 1 286 ? 17.094 -10.896 -9.337 1.00 91.31 286 LEU A O 1
ATOM 2193 N N . PRO A 1 287 ? 15.727 -9.732 -10.713 1.00 90.88 287 PRO A N 1
ATOM 2194 C CA . PRO A 1 287 ? 15.413 -8.767 -11.780 1.00 90.88 287 PRO A CA 1
ATOM 2195 C C . PRO A 1 287 ? 14.918 -7.383 -11.294 1.00 90.88 287 PRO A C 1
ATOM 2197 O O . PRO A 1 287 ? 14.315 -6.649 -12.069 1.00 90.88 287 PRO A O 1
ATOM 2200 N N . SER A 1 288 ? 15.130 -7.012 -10.027 1.00 88.81 288 SER A N 1
ATOM 2201 C CA . SER A 1 288 ? 14.762 -5.694 -9.484 1.00 88.81 288 SER A CA 1
ATOM 2202 C C . SER A 1 288 ? 15.846 -4.621 -9.682 1.00 88.81 288 SER A C 1
ATOM 2204 O O . SER A 1 288 ? 17.034 -4.918 -9.817 1.00 88.81 288 SER A O 1
ATOM 2206 N N . ASN A 1 289 ? 15.440 -3.354 -9.568 1.00 81.69 289 ASN A N 1
ATOM 2207 C CA . ASN A 1 289 ? 16.287 -2.167 -9.425 1.00 81.69 289 ASN A CA 1
ATOM 2208 C C . ASN A 1 289 ? 17.113 -2.088 -8.122 1.00 81.69 289 ASN A C 1
ATOM 2210 O O . ASN A 1 289 ? 17.748 -1.060 -7.886 1.00 81.69 289 ASN A O 1
ATOM 2214 N N . GLY A 1 290 ? 17.142 -3.095 -7.246 1.00 79.81 290 GLY A N 1
ATOM 2215 C CA . GLY A 1 290 ? 17.784 -2.943 -5.932 1.00 79.81 290 GLY A CA 1
ATOM 2216 C C . GLY A 1 290 ? 19.306 -2.722 -5.939 1.00 79.81 290 GLY A C 1
ATOM 2217 O O . GLY A 1 290 ? 19.863 -2.436 -4.889 1.00 79.81 290 GLY A O 1
ATOM 2218 N N . ALA A 1 291 ? 20.005 -2.762 -7.080 1.00 87.12 291 ALA A N 1
ATOM 2219 C CA . ALA A 1 291 ? 21.382 -2.243 -7.183 1.00 87.12 291 ALA A CA 1
ATOM 2220 C C . ALA A 1 291 ? 21.464 -0.729 -7.464 1.00 87.12 291 ALA A C 1
ATOM 2222 O O . ALA A 1 291 ? 22.456 -0.087 -7.121 1.00 87.12 291 ALA A O 1
ATOM 2223 N N . ILE A 1 292 ? 20.415 -0.141 -8.042 1.00 92.38 292 ILE A N 1
ATOM 2224 C CA . ILE A 1 292 ? 20.343 1.282 -8.401 1.00 92.38 292 ILE A CA 1
ATOM 2225 C C . ILE A 1 292 ? 20.269 2.156 -7.146 1.00 92.38 292 ILE A C 1
ATOM 2227 O O . ILE A 1 292 ? 20.929 3.188 -7.069 1.00 92.38 292 ILE A O 1
ATOM 2231 N N . THR A 1 293 ? 19.518 1.743 -6.124 1.00 90.94 293 THR A N 1
ATOM 2232 C CA . THR A 1 293 ? 19.403 2.521 -4.882 1.00 90.94 293 THR A CA 1
ATOM 2233 C C . THR A 1 293 ? 20.698 2.560 -4.070 1.00 90.94 293 THR A C 1
ATOM 2235 O O . THR A 1 293 ? 21.113 3.663 -3.721 1.00 90.94 293 THR A O 1
ATOM 2238 N N . PRO A 1 294 ? 21.390 1.438 -3.797 1.00 90.31 294 PRO A N 1
ATOM 2239 C CA . PRO A 1 294 ? 22.736 1.464 -3.234 1.00 90.31 294 PRO A CA 1
ATOM 2240 C C . PRO A 1 294 ? 23.697 2.365 -4.006 1.00 90.31 294 PRO A C 1
ATOM 2242 O O . PRO A 1 294 ? 24.431 3.128 -3.383 1.00 90.31 294 PRO A O 1
ATOM 2245 N N . PHE A 1 295 ? 23.642 2.339 -5.341 1.00 94.38 295 PHE A N 1
ATOM 2246 C CA . PHE A 1 295 ? 24.450 3.221 -6.175 1.00 94.38 295 PHE A CA 1
ATOM 2247 C C . PHE A 1 295 ? 24.129 4.702 -5.925 1.00 94.38 295 PHE A C 1
ATOM 2249 O O . PHE A 1 295 ? 25.037 5.480 -5.653 1.00 94.38 295 PHE A O 1
ATOM 2256 N N . ILE A 1 296 ? 22.848 5.090 -5.913 1.00 94.62 296 ILE A N 1
ATOM 2257 C CA . ILE A 1 296 ? 22.418 6.463 -5.582 1.00 94.62 296 ILE A CA 1
ATOM 2258 C C . ILE A 1 296 ? 22.889 6.871 -4.181 1.00 94.62 296 ILE A C 1
ATOM 2260 O O . ILE A 1 296 ? 23.401 7.972 -3.994 1.00 94.62 296 ILE A O 1
ATOM 2264 N N . LEU A 1 297 ? 22.737 5.994 -3.186 1.00 91.88 297 LEU A N 1
ATOM 2265 C CA . LEU A 1 297 ? 23.168 6.272 -1.814 1.00 91.88 297 LEU A CA 1
ATOM 2266 C C . LEU A 1 297 ? 24.688 6.465 -1.736 1.00 91.88 297 LEU A C 1
ATOM 2268 O O . LEU A 1 297 ? 25.149 7.378 -1.055 1.00 91.88 297 LEU A O 1
ATOM 2272 N N . ASN A 1 298 ? 25.457 5.668 -2.478 1.00 91.94 298 ASN A N 1
ATOM 2273 C CA . ASN A 1 298 ? 26.905 5.822 -2.586 1.00 91.94 298 ASN A CA 1
ATOM 2274 C C . ASN A 1 298 ? 27.288 7.121 -3.320 1.00 91.94 298 ASN A C 1
ATOM 2276 O O . ASN A 1 298 ? 28.185 7.828 -2.861 1.00 91.94 298 ASN A O 1
ATOM 2280 N N . LEU A 1 299 ? 26.585 7.502 -4.395 1.00 94.19 299 LEU A N 1
ATOM 2281 C CA . LEU A 1 299 ? 26.785 8.787 -5.085 1.00 94.19 299 LEU A CA 1
ATOM 2282 C C . LEU A 1 299 ? 26.565 9.973 -4.147 1.00 94.19 299 LEU A C 1
ATOM 2284 O O . LEU A 1 299 ? 27.311 10.946 -4.195 1.00 94.19 299 LEU A O 1
ATOM 2288 N N . LEU A 1 300 ? 25.571 9.891 -3.268 1.00 93.56 300 LEU A N 1
ATOM 2289 C CA . LEU A 1 300 ? 25.211 10.983 -2.366 1.00 93.56 300 LEU A CA 1
ATOM 2290 C C . LEU A 1 300 ? 26.004 11.000 -1.053 1.00 93.56 300 LEU A C 1
ATOM 2292 O O . LEU A 1 300 ? 25.909 11.964 -0.295 1.00 93.56 300 LEU A O 1
ATOM 2296 N N . LYS A 1 301 ? 26.789 9.952 -0.791 1.00 89.25 301 LYS A N 1
ATOM 2297 C CA . LYS A 1 301 ? 27.399 9.655 0.509 1.00 89.25 301 LYS A CA 1
ATOM 2298 C C . LYS A 1 301 ? 28.228 10.794 1.111 1.00 89.25 301 LYS A C 1
ATOM 2300 O O . LYS A 1 301 ? 28.137 11.018 2.317 1.00 89.25 301 LYS A O 1
ATOM 2305 N N . ASP A 1 302 ? 28.995 11.503 0.285 1.00 89.62 302 ASP A N 1
ATOM 2306 C CA . ASP A 1 302 ? 29.937 12.543 0.732 1.00 89.62 302 ASP A CA 1
ATOM 2307 C C . ASP A 1 302 ? 29.378 13.971 0.615 1.00 89.62 302 ASP A C 1
ATOM 2309 O O . ASP A 1 302 ? 30.079 14.949 0.888 1.00 89.62 302 ASP A O 1
ATOM 2313 N N . TYR A 1 303 ? 28.105 14.117 0.236 1.00 91.94 303 TYR A N 1
ATOM 2314 C CA . TYR A 1 303 ? 27.424 15.406 0.251 1.00 91.94 303 TYR A CA 1
ATOM 2315 C C . TYR A 1 303 ? 26.733 15.660 1.597 1.00 91.94 303 TYR A C 1
ATOM 2317 O O . TYR A 1 303 ? 26.014 14.816 2.127 1.00 91.94 303 TYR A O 1
ATOM 2325 N N . ASP A 1 304 ? 26.885 16.878 2.118 1.00 90.31 304 ASP A N 1
ATOM 2326 C CA . ASP A 1 304 ? 26.109 17.393 3.254 1.00 90.31 304 ASP A CA 1
ATOM 2327 C C . ASP A 1 304 ? 24.716 17.833 2.771 1.00 90.31 304 ASP A C 1
ATOM 2329 O O . ASP A 1 304 ? 24.492 19.007 2.464 1.00 90.31 304 ASP A O 1
ATOM 2333 N N . LEU A 1 305 ? 23.808 16.863 2.607 1.00 91.25 305 LEU A N 1
ATOM 2334 C CA . LEU A 1 305 ? 22.463 17.094 2.075 1.00 91.25 305 LEU A CA 1
ATOM 2335 C C . LEU A 1 305 ? 21.585 17.867 3.067 1.00 91.25 305 LEU A C 1
ATOM 2337 O O . LEU A 1 305 ? 21.338 17.429 4.193 1.00 91.25 305 LEU A O 1
ATOM 2341 N N . LYS A 1 306 ? 21.051 18.998 2.606 1.00 91.56 306 LYS A N 1
ATOM 2342 C CA . LYS A 1 306 ? 20.149 19.890 3.344 1.00 91.56 306 LYS A CA 1
ATOM 2343 C C . LYS A 1 306 ? 18.853 20.098 2.572 1.00 91.56 306 LYS A C 1
ATOM 2345 O O . LYS A 1 306 ? 18.723 19.722 1.412 1.00 91.56 306 LYS A O 1
ATOM 2350 N N . HIS A 1 307 ? 17.874 20.727 3.216 1.00 88.69 307 HIS A N 1
ATOM 2351 C CA . HIS A 1 307 ? 16.660 21.173 2.532 1.00 88.69 307 HIS A CA 1
ATOM 2352 C C . HIS A 1 307 ? 16.935 22.487 1.781 1.00 88.69 307 HIS A C 1
ATOM 2354 O O . HIS A 1 307 ? 16.526 23.559 2.218 1.00 88.69 307 HIS A O 1
ATOM 2360 N N . ASP A 1 308 ? 17.707 22.402 0.695 1.00 93.94 308 ASP A N 1
ATOM 2361 C CA . ASP A 1 308 ? 18.074 23.522 -0.177 1.00 93.94 308 ASP A CA 1
ATOM 2362 C C . ASP A 1 308 ? 18.182 23.102 -1.651 1.00 93.94 308 ASP A C 1
ATOM 2364 O O . ASP A 1 308 ? 18.249 21.917 -1.989 1.00 93.94 308 ASP A O 1
ATOM 2368 N N . SER A 1 309 ? 18.193 24.086 -2.553 1.00 96.12 309 SER A N 1
ATOM 2369 C CA . SER A 1 309 ? 18.131 23.828 -3.992 1.00 96.12 309 SER A CA 1
ATOM 2370 C C . SER A 1 309 ? 19.358 23.103 -4.552 1.00 96.12 309 SER A C 1
ATOM 2372 O O . SER A 1 309 ? 19.218 22.338 -5.503 1.00 96.12 309 SER A O 1
ATOM 2374 N N . LEU A 1 310 ? 20.544 23.277 -3.954 1.00 97.44 310 LEU A N 1
ATOM 2375 C CA . LEU A 1 310 ? 21.759 22.569 -4.375 1.00 97.44 310 LEU A CA 1
ATOM 2376 C C . LEU A 1 310 ? 21.691 21.077 -4.031 1.00 97.44 310 LEU A C 1
ATOM 2378 O O . LEU A 1 310 ? 22.049 20.229 -4.847 1.00 97.44 310 LEU A O 1
ATOM 2382 N N . SER A 1 311 ? 21.204 20.745 -2.836 1.00 96.88 311 SER A N 1
ATOM 2383 C CA . SER A 1 311 ? 21.052 19.358 -2.396 1.00 96.88 311 SER A CA 1
ATOM 2384 C C . SER A 1 311 ? 20.053 18.610 -3.275 1.00 96.88 311 SER A C 1
ATOM 2386 O O . SER A 1 311 ? 20.349 17.510 -3.738 1.00 96.88 311 SER A O 1
ATOM 2388 N N . TYR A 1 312 ? 18.905 19.222 -3.587 1.00 96.44 312 TYR A N 1
ATOM 2389 C CA . TYR A 1 312 ? 17.936 18.617 -4.506 1.00 96.44 312 TYR A CA 1
ATOM 2390 C C . TYR A 1 312 ? 18.445 18.543 -5.948 1.00 96.44 312 TYR A C 1
ATOM 2392 O O . TYR A 1 312 ? 18.176 17.548 -6.617 1.00 96.44 312 TYR A O 1
ATOM 2400 N N . HIS A 1 313 ? 19.229 19.522 -6.412 1.00 97.75 313 HIS A N 1
ATOM 2401 C CA . HIS A 1 313 ? 19.902 19.440 -7.709 1.00 97.75 313 HIS A CA 1
ATOM 2402 C C . HIS A 1 313 ? 20.804 18.194 -7.783 1.00 97.75 313 HIS A C 1
ATOM 2404 O O . HIS A 1 313 ? 20.642 17.378 -8.689 1.00 97.75 313 HIS A O 1
ATOM 2410 N N . ARG A 1 314 ? 21.675 17.981 -6.787 1.00 97.75 314 ARG A N 1
ATOM 2411 C CA . ARG A 1 314 ? 22.563 16.804 -6.715 1.00 97.75 314 ARG A CA 1
ATOM 2412 C C . ARG A 1 314 ? 21.797 15.483 -6.634 1.00 97.75 314 ARG A C 1
ATOM 2414 O O . ARG A 1 314 ? 22.204 14.509 -7.259 1.00 97.75 314 ARG A O 1
ATOM 2421 N N . ILE A 1 315 ? 20.680 15.443 -5.900 1.00 97.31 315 ILE A N 1
ATOM 2422 C CA . ILE A 1 315 ? 19.796 14.265 -5.839 1.00 97.31 315 ILE A CA 1
ATOM 2423 C C . ILE A 1 315 ? 19.230 13.940 -7.228 1.00 97.31 315 ILE A C 1
ATOM 2425 O O . ILE A 1 315 ? 19.260 12.781 -7.642 1.00 97.31 315 ILE A O 1
ATOM 2429 N N . VAL A 1 316 ? 18.755 14.948 -7.965 1.00 97.38 316 VAL A N 1
ATOM 2430 C CA . VAL A 1 316 ? 18.237 14.761 -9.329 1.00 97.38 316 VAL A CA 1
ATOM 2431 C C . VAL A 1 316 ? 19.335 14.280 -10.281 1.00 97.38 316 VAL A C 1
ATOM 2433 O O . VAL A 1 316 ? 19.105 13.335 -11.035 1.00 97.38 316 VAL A O 1
ATOM 2436 N N . GLU A 1 317 ? 20.533 14.866 -10.234 1.00 97.94 317 GLU A N 1
ATOM 2437 C CA . GLU A 1 317 ? 21.662 14.415 -11.062 1.00 97.94 317 GLU A CA 1
ATOM 2438 C C . GLU A 1 317 ? 22.061 12.967 -10.740 1.00 97.94 317 GLU A C 1
ATOM 2440 O O . GLU A 1 317 ? 22.265 12.161 -11.651 1.00 97.94 317 GLU A O 1
ATOM 2445 N N . ALA A 1 318 ? 22.082 12.591 -9.457 1.00 97.38 318 ALA A N 1
ATOM 2446 C CA . ALA A 1 318 ? 22.336 11.214 -9.042 1.00 97.38 318 ALA A CA 1
ATOM 2447 C C . ALA A 1 318 ? 21.280 10.244 -9.599 1.00 97.38 318 ALA A C 1
ATOM 2449 O O . ALA A 1 318 ? 21.632 9.162 -10.074 1.00 97.38 318 ALA A O 1
ATOM 2450 N N . PHE A 1 319 ? 19.998 10.631 -9.613 1.00 96.31 319 PHE A N 1
ATOM 2451 C CA . PHE A 1 319 ? 18.950 9.838 -10.258 1.00 96.31 319 PHE A CA 1
ATOM 2452 C C . PHE A 1 319 ? 19.208 9.664 -11.756 1.00 96.31 319 PHE A C 1
ATOM 2454 O O . PHE A 1 319 ? 19.126 8.540 -12.249 1.00 96.31 319 PHE A O 1
ATOM 2461 N N . LYS A 1 320 ? 19.568 10.727 -12.485 1.00 96.31 320 LYS A N 1
ATOM 2462 C CA . LYS A 1 320 ? 19.860 10.646 -13.927 1.00 96.31 320 LYS A CA 1
ATOM 2463 C C . LYS A 1 320 ? 20.985 9.649 -14.230 1.00 96.31 320 LYS A C 1
ATOM 2465 O O . LYS A 1 320 ? 20.786 8.747 -15.046 1.00 96.31 320 LYS A O 1
ATOM 2470 N N . PHE A 1 321 ? 22.117 9.733 -13.524 1.00 96.75 321 PHE A N 1
ATOM 2471 C CA . PHE A 1 321 ? 23.218 8.771 -13.679 1.00 96.75 321 PHE A CA 1
ATOM 2472 C C . PHE A 1 321 ? 22.802 7.338 -13.338 1.00 96.75 321 PHE A C 1
ATOM 2474 O O . PHE A 1 321 ? 23.159 6.398 -14.050 1.00 96.75 321 PHE A O 1
ATOM 2481 N N . ALA A 1 322 ? 22.032 7.150 -12.269 1.00 95.31 322 ALA A N 1
ATOM 2482 C CA . ALA A 1 322 ? 21.615 5.827 -11.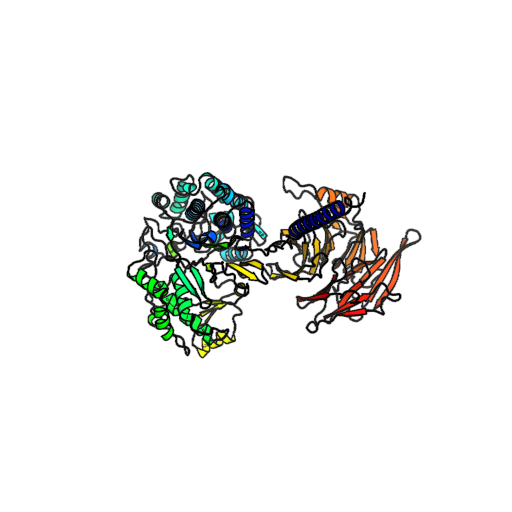829 1.00 95.31 322 ALA A CA 1
ATOM 2483 C C . ALA A 1 322 ? 20.608 5.179 -12.800 1.00 95.31 322 ALA A C 1
ATOM 2485 O O . ALA A 1 322 ? 20.797 4.037 -13.224 1.00 95.31 322 ALA A O 1
ATOM 2486 N N . TYR A 1 323 ? 19.585 5.916 -13.238 1.00 93.50 323 TYR A N 1
ATOM 2487 C CA . TYR A 1 323 ? 18.593 5.423 -14.199 1.00 93.50 323 TYR A CA 1
ATOM 2488 C C . TYR A 1 323 ? 19.168 5.203 -15.602 1.00 93.50 323 TYR A C 1
ATOM 2490 O O . TYR A 1 323 ? 18.663 4.349 -16.333 1.00 93.50 323 TYR A O 1
ATOM 2498 N N . ALA A 1 324 ? 20.264 5.875 -15.966 1.00 93.69 324 ALA A N 1
ATOM 2499 C CA . ALA A 1 324 ? 21.005 5.545 -17.182 1.00 93.69 324 ALA A CA 1
ATOM 2500 C C . ALA A 1 324 ? 21.566 4.118 -17.125 1.00 93.69 324 ALA A C 1
ATOM 2502 O O . ALA A 1 324 ? 21.480 3.377 -18.106 1.00 93.69 324 ALA A O 1
ATOM 2503 N N . LYS A 1 325 ? 22.076 3.693 -15.960 1.00 93.69 325 LYS A N 1
ATOM 2504 C CA . LYS A 1 325 ? 22.574 2.325 -15.750 1.00 93.69 325 LYS A CA 1
ATOM 2505 C C . LYS A 1 325 ? 21.456 1.296 -15.634 1.00 93.69 325 LYS A C 1
ATOM 2507 O O . LYS A 1 325 ? 21.653 0.173 -16.091 1.00 93.69 325 LYS A O 1
ATOM 2512 N N . ARG A 1 326 ? 20.283 1.669 -15.104 1.00 91.69 326 ARG A N 1
ATOM 2513 C CA . ARG A 1 326 ? 19.104 0.781 -15.044 1.00 91.69 326 ARG A CA 1
ATOM 2514 C C . ARG A 1 326 ? 18.770 0.181 -16.409 1.00 91.69 326 ARG A C 1
ATOM 2516 O O . ARG A 1 326 ? 18.516 -1.015 -16.489 1.00 91.69 326 ARG A O 1
ATOM 2523 N N . SER A 1 327 ? 18.850 0.982 -17.473 1.00 88.44 327 SER A N 1
ATOM 2524 C CA . SER A 1 327 ? 18.537 0.547 -18.842 1.00 88.44 327 SER A CA 1
ATOM 2525 C C . SER A 1 327 ? 19.387 -0.632 -19.347 1.00 88.44 327 SER A C 1
ATOM 2527 O O . SER A 1 327 ? 19.037 -1.270 -20.336 1.00 88.44 327 SER A O 1
ATOM 2529 N N . LEU A 1 328 ? 20.504 -0.941 -18.682 1.00 90.69 328 LEU A N 1
ATOM 2530 C CA . LEU A 1 328 ? 21.425 -2.025 -19.033 1.00 90.69 328 LEU A CA 1
ATOM 2531 C C . LEU A 1 328 ? 21.150 -3.329 -18.261 1.00 90.69 328 LEU A C 1
ATOM 2533 O O . LEU A 1 328 ? 21.835 -4.323 -18.497 1.00 90.69 328 LEU A O 1
ATOM 2537 N N . LEU A 1 329 ? 20.194 -3.329 -17.328 1.00 91.12 329 LEU A N 1
ATOM 2538 C CA . LEU A 1 329 ? 19.867 -4.479 -16.484 1.00 91.12 329 LEU A CA 1
ATOM 2539 C C . LEU A 1 329 ? 18.787 -5.375 -17.119 1.00 91.12 329 LEU A C 1
ATOM 2541 O O . LEU A 1 329 ? 17.990 -4.941 -17.949 1.00 91.12 329 LEU A O 1
ATOM 2545 N N . GLY A 1 330 ? 18.761 -6.641 -16.701 1.00 89.62 330 GLY A N 1
ATOM 2546 C CA . GLY A 1 330 ? 17.790 -7.663 -17.105 1.00 89.62 330 GLY A CA 1
ATOM 2547 C C . GLY A 1 330 ? 17.789 -8.842 -16.122 1.00 89.62 330 GLY A C 1
ATOM 2548 O O . GLY A 1 330 ? 18.518 -8.811 -15.133 1.00 89.62 330 GLY A O 1
ATOM 2549 N N . ASP A 1 331 ? 16.978 -9.875 -16.373 1.00 89.00 331 ASP A N 1
ATOM 2550 C CA . ASP A 1 331 ? 16.844 -11.040 -15.471 1.00 89.00 331 ASP A CA 1
ATOM 2551 C C . ASP A 1 331 ? 18.121 -11.884 -15.352 1.00 89.00 331 ASP A C 1
ATOM 2553 O O . ASP A 1 331 ? 18.657 -12.065 -14.255 1.00 89.00 331 ASP A O 1
ATOM 2557 N N . GLU A 1 332 ? 18.638 -12.396 -16.473 1.00 73.75 332 GLU A N 1
ATOM 2558 C CA . GLU A 1 332 ? 19.822 -13.250 -16.441 1.00 73.75 332 GLU A CA 1
ATOM 2559 C C . GLU A 1 332 ? 21.116 -12.430 -16.457 1.00 73.75 332 GLU A C 1
ATOM 2561 O O . GLU A 1 332 ? 21.310 -11.583 -17.333 1.00 73.75 332 GLU A O 1
ATOM 2566 N N . PRO A 1 333 ? 22.050 -12.698 -15.530 1.00 71.31 333 PRO A N 1
ATOM 2567 C CA . PRO A 1 333 ? 23.284 -11.947 -15.456 1.00 71.31 333 PRO A CA 1
ATOM 2568 C C . PRO A 1 333 ? 24.256 -12.451 -16.533 1.00 71.31 333 PRO A C 1
ATOM 2570 O O . PRO A 1 333 ? 25.019 -13.398 -16.307 1.00 71.31 333 PRO A O 1
ATOM 2573 N N . THR A 1 334 ? 24.257 -11.805 -17.701 1.00 84.06 334 THR A N 1
ATOM 2574 C CA . THR A 1 334 ? 25.389 -11.892 -18.639 1.00 84.06 334 THR A CA 1
ATOM 2575 C C . THR A 1 334 ? 26.661 -11.393 -17.952 1.00 84.06 334 THR A C 1
ATOM 2577 O O . THR A 1 334 ? 26.598 -10.765 -16.890 1.00 84.06 334 THR A O 1
ATOM 2580 N N . ASP A 1 335 ? 27.839 -11.677 -18.503 1.00 87.19 335 ASP A N 1
ATOM 2581 C CA . ASP A 1 335 ? 29.083 -11.239 -17.861 1.00 87.19 335 ASP A CA 1
ATOM 2582 C C . ASP A 1 335 ? 29.169 -9.706 -17.766 1.00 87.19 335 ASP A C 1
ATOM 2584 O O . ASP A 1 335 ? 29.616 -9.190 -16.740 1.00 87.19 335 ASP A O 1
ATOM 2588 N N . GLU A 1 336 ? 28.602 -8.987 -18.738 1.00 87.88 336 GLU A N 1
ATOM 2589 C CA . GLU A 1 336 ? 28.458 -7.529 -18.709 1.00 87.88 336 GLU A CA 1
ATOM 2590 C C . GLU A 1 336 ? 27.530 -7.062 -17.577 1.00 87.88 336 GLU A C 1
ATOM 2592 O O . GLU A 1 336 ? 27.853 -6.119 -16.856 1.00 87.88 336 GLU A O 1
ATOM 2597 N N . ILE A 1 337 ? 26.391 -7.736 -17.370 1.00 89.56 337 ILE A N 1
ATOM 2598 C CA . ILE A 1 337 ? 25.459 -7.405 -16.281 1.00 89.56 337 ILE A CA 1
ATOM 2599 C C . ILE A 1 337 ? 26.094 -7.711 -14.919 1.00 89.56 337 ILE A C 1
ATOM 2601 O O . ILE A 1 337 ? 25.941 -6.926 -13.985 1.00 89.56 337 ILE A O 1
ATOM 2605 N N . LYS A 1 338 ? 26.847 -8.812 -14.782 1.00 89.25 338 LYS A N 1
ATOM 2606 C CA . LYS A 1 338 ? 27.579 -9.122 -13.538 1.00 89.25 338 LYS A CA 1
ATOM 2607 C C . LYS A 1 338 ? 28.598 -8.042 -13.208 1.00 89.25 338 LYS A C 1
ATOM 2609 O O . LYS A 1 338 ? 28.730 -7.677 -12.043 1.00 89.25 338 LYS A O 1
ATOM 2614 N N . GLU A 1 339 ? 29.340 -7.572 -14.206 1.00 91.44 339 GLU A N 1
ATOM 2615 C CA . GLU A 1 339 ? 30.308 -6.491 -14.035 1.00 91.44 339 GLU A CA 1
ATOM 2616 C C . GLU A 1 339 ? 29.613 -5.189 -13.636 1.00 91.44 339 GLU A C 1
ATOM 2618 O O . GLU A 1 339 ? 29.989 -4.585 -12.633 1.00 91.44 339 GLU A O 1
ATOM 2623 N N . LEU A 1 340 ? 28.532 -4.816 -14.327 1.00 91.56 340 LEU A N 1
ATOM 2624 C CA . LEU A 1 340 ? 27.743 -3.637 -13.979 1.00 91.56 340 LEU A CA 1
ATOM 2625 C C . LEU A 1 340 ? 27.194 -3.715 -12.549 1.00 91.56 340 LEU A C 1
ATOM 2627 O O . LEU A 1 340 ? 27.300 -2.746 -11.806 1.00 91.56 340 LEU A O 1
ATOM 2631 N N . MET A 1 341 ? 26.658 -4.864 -12.134 1.00 89.88 341 MET A N 1
ATOM 2632 C CA . MET A 1 341 ? 26.159 -5.064 -10.770 1.00 89.88 341 MET A CA 1
ATOM 2633 C C . MET A 1 341 ? 27.257 -4.880 -9.718 1.00 89.88 341 MET A C 1
ATOM 2635 O O . MET A 1 341 ? 26.990 -4.282 -8.679 1.00 89.88 341 MET A O 1
ATOM 2639 N N . ARG A 1 342 ? 28.490 -5.342 -9.984 1.00 89.38 342 ARG A N 1
ATOM 2640 C CA . ARG A 1 342 ? 29.635 -5.088 -9.091 1.00 89.38 342 ARG A CA 1
ATOM 2641 C C . ARG A 1 342 ? 29.950 -3.598 -9.023 1.00 89.38 342 ARG A C 1
ATOM 2643 O O . ARG A 1 342 ? 30.057 -3.074 -7.919 1.00 89.38 342 ARG A O 1
ATOM 2650 N N . ASN A 1 343 ? 30.016 -2.929 -10.174 1.00 92.56 343 ASN A N 1
ATOM 2651 C CA . ASN A 1 343 ? 30.308 -1.497 -10.260 1.00 92.56 343 ASN A CA 1
ATOM 2652 C C . ASN A 1 343 ? 29.259 -0.658 -9.515 1.00 92.56 343 ASN A C 1
ATOM 2654 O O . ASN A 1 343 ? 29.615 0.214 -8.736 1.00 92.56 343 ASN A O 1
ATOM 2658 N N . LEU A 1 344 ? 27.965 -0.956 -9.671 1.00 92.00 344 LEU A N 1
ATOM 2659 C CA . LEU A 1 344 ? 26.882 -0.228 -8.992 1.00 92.00 344 LEU A CA 1
ATOM 2660 C C . LEU A 1 344 ? 26.948 -0.328 -7.458 1.00 92.00 344 LEU A C 1
ATOM 2662 O O . LEU A 1 344 ? 26.466 0.558 -6.756 1.00 92.00 344 LEU A O 1
ATOM 2666 N N . THR A 1 345 ? 27.550 -1.391 -6.928 1.00 87.88 345 THR A N 1
ATOM 2667 C CA . THR A 1 345 ? 27.768 -1.560 -5.483 1.00 87.88 345 THR A CA 1
ATOM 2668 C C . THR A 1 345 ? 29.146 -1.100 -5.006 1.00 87.88 345 THR A C 1
ATOM 2670 O O . THR A 1 345 ? 29.388 -1.075 -3.800 1.00 87.88 345 THR A O 1
ATOM 2673 N N . ASP A 1 346 ? 30.043 -0.737 -5.922 1.00 89.88 346 ASP A N 1
ATOM 2674 C CA . ASP A 1 346 ? 31.406 -0.322 -5.616 1.00 89.88 346 ASP A CA 1
ATOM 2675 C C . ASP A 1 346 ? 31.470 1.171 -5.259 1.00 89.88 346 ASP A C 1
ATOM 2677 O O . ASP A 1 346 ? 30.856 2.024 -5.904 1.00 89.88 346 ASP A O 1
ATOM 2681 N N . ILE A 1 347 ? 32.204 1.491 -4.192 1.00 88.88 347 ILE A N 1
ATOM 2682 C CA . ILE A 1 347 ? 32.308 2.867 -3.689 1.00 88.88 347 ILE A CA 1
ATOM 2683 C C . ILE A 1 347 ? 33.181 3.717 -4.618 1.00 88.88 347 ILE A C 1
ATOM 2685 O O . ILE A 1 347 ? 32.822 4.862 -4.882 1.00 88.88 347 ILE A O 1
ATOM 2689 N N . GLN A 1 348 ? 34.274 3.164 -5.153 1.00 92.25 348 GLN A N 1
ATOM 2690 C CA . GLN A 1 348 ? 35.187 3.901 -6.030 1.00 92.25 348 GLN A CA 1
ATOM 2691 C C . GLN A 1 348 ? 34.497 4.273 -7.341 1.00 92.25 348 GLN A C 1
ATOM 2693 O O . GLN A 1 348 ? 34.612 5.404 -7.805 1.00 92.25 348 GLN A O 1
ATOM 2698 N N . TYR A 1 349 ? 33.712 3.350 -7.899 1.00 94.31 349 TYR A N 1
ATOM 2699 C CA . TYR A 1 349 ? 32.900 3.626 -9.080 1.00 94.31 349 TYR A CA 1
ATOM 2700 C C . TYR A 1 349 ? 31.889 4.758 -8.838 1.00 94.31 349 TYR A C 1
ATOM 2702 O O . TYR A 1 349 ? 31.688 5.614 -9.698 1.00 94.31 349 TYR A O 1
ATOM 2710 N N . ALA A 1 350 ? 31.261 4.803 -7.659 1.00 94.31 350 ALA A N 1
ATOM 2711 C CA . ALA A 1 350 ? 30.376 5.908 -7.301 1.00 94.31 350 ALA A CA 1
ATOM 2712 C C . ALA A 1 350 ? 31.136 7.240 -7.159 1.00 94.31 350 ALA A C 1
ATOM 2714 O O . ALA A 1 350 ? 30.625 8.269 -7.590 1.00 94.31 350 ALA A O 1
ATOM 2715 N N . GLU A 1 351 ? 32.352 7.247 -6.610 1.00 94.12 351 GLU A N 1
ATOM 2716 C CA . GLU A 1 351 ? 33.189 8.454 -6.543 1.00 94.12 351 GLU A CA 1
ATOM 2717 C C . GLU A 1 351 ? 33.519 9.001 -7.939 1.00 94.12 351 GLU A C 1
ATOM 2719 O O . GLU A 1 351 ? 33.313 10.188 -8.187 1.00 94.12 351 GLU A O 1
ATOM 2724 N N . GLU A 1 352 ? 33.931 8.135 -8.871 1.00 95.62 352 GLU A N 1
ATOM 2725 C CA . GLU A 1 352 ? 34.234 8.517 -10.260 1.00 95.62 352 GLU A CA 1
ATOM 2726 C C . GLU A 1 352 ? 33.029 9.160 -10.962 1.00 95.62 352 GLU A C 1
ATOM 2728 O O . GLU A 1 352 ? 33.163 10.161 -11.663 1.00 95.62 352 GLU A O 1
ATOM 2733 N N . ILE A 1 353 ? 31.827 8.612 -10.761 1.00 96.50 353 ILE A N 1
ATOM 2734 C CA . ILE A 1 353 ? 30.602 9.172 -11.345 1.00 96.50 353 ILE A CA 1
ATOM 2735 C C . ILE A 1 353 ? 30.174 10.456 -10.625 1.00 96.50 353 ILE A C 1
ATOM 2737 O O . ILE A 1 353 ? 29.666 11.377 -11.264 1.00 96.50 353 ILE A O 1
ATOM 2741 N N . ARG A 1 354 ? 30.402 10.564 -9.314 1.00 96.00 354 ARG A N 1
ATOM 2742 C CA . ARG A 1 354 ? 30.100 11.777 -8.546 1.00 96.00 354 ARG A CA 1
ATOM 2743 C C . ARG A 1 354 ? 30.911 12.977 -9.032 1.00 96.00 354 ARG A C 1
ATOM 2745 O O . ARG A 1 354 ? 30.367 14.075 -9.073 1.00 96.00 354 ARG A O 1
ATOM 2752 N N . GLU A 1 355 ? 32.164 12.782 -9.449 1.00 96.06 355 GLU A N 1
ATOM 2753 C CA . GLU A 1 355 ? 32.997 13.848 -10.037 1.00 96.06 355 GLU A CA 1
ATOM 2754 C C . GLU A 1 355 ? 32.405 14.444 -11.323 1.00 96.06 355 GLU A C 1
ATOM 2756 O O . GLU A 1 355 ? 32.754 15.561 -11.706 1.00 96.06 355 GLU A O 1
ATOM 2761 N N . LEU A 1 356 ? 31.487 13.729 -11.980 1.00 96.81 356 LEU A N 1
ATOM 2762 C CA . LEU A 1 356 ? 30.795 14.228 -13.162 1.00 96.81 356 LEU A CA 1
ATOM 2763 C C . LEU A 1 356 ? 29.642 15.175 -12.811 1.00 96.81 356 LEU A C 1
ATOM 2765 O O . LEU A 1 356 ? 29.278 15.975 -13.668 1.00 96.81 356 LEU A O 1
ATOM 2769 N N . ILE A 1 357 ? 29.079 15.118 -11.597 1.00 97.12 357 ILE A N 1
ATOM 2770 C CA . ILE A 1 357 ? 27.932 15.944 -11.185 1.00 97.12 357 ILE A CA 1
ATOM 2771 C C . ILE A 1 357 ? 28.332 17.426 -11.161 1.00 97.12 357 ILE A C 1
ATOM 2773 O O . ILE A 1 357 ? 29.241 17.833 -10.439 1.00 97.12 357 ILE A O 1
ATOM 2777 N N . ASN A 1 358 ? 27.628 18.247 -11.945 1.00 96.69 358 ASN A N 1
ATOM 2778 C CA . ASN A 1 358 ? 27.908 19.673 -12.078 1.00 96.69 358 ASN A CA 1
ATOM 2779 C C . ASN A 1 358 ? 26.973 20.520 -11.207 1.00 96.69 358 ASN A C 1
ATOM 2781 O O . ASN A 1 358 ? 25.844 20.783 -11.595 1.00 96.69 358 ASN A O 1
ATOM 2785 N N . ASP A 1 359 ? 27.490 21.047 -10.098 1.00 97.06 359 ASP A N 1
ATOM 2786 C CA . ASP A 1 359 ? 26.739 21.883 -9.149 1.00 97.06 359 ASP A CA 1
ATOM 2787 C C . ASP A 1 359 ? 26.158 23.191 -9.724 1.00 97.06 359 ASP A C 1
ATOM 2789 O O . ASP A 1 359 ? 25.378 23.858 -9.045 1.00 97.06 359 ASP A O 1
ATOM 2793 N N . GLU A 1 360 ? 26.548 23.614 -10.928 1.00 97.44 360 GLU A N 1
ATOM 2794 C CA . GLU A 1 360 ? 26.086 24.863 -11.542 1.00 97.44 360 GLU A CA 1
ATOM 2795 C C . GLU A 1 360 ? 24.931 24.657 -12.525 1.00 97.44 360 GLU A C 1
ATOM 2797 O O . GLU A 1 360 ? 24.160 25.592 -12.746 1.00 97.44 360 GLU A O 1
ATOM 2802 N N . LYS A 1 361 ? 24.796 23.470 -13.131 1.00 97.25 361 LYS A N 1
ATOM 2803 C CA . LYS A 1 361 ? 23.797 23.215 -14.180 1.00 97.25 361 LYS A CA 1
ATOM 2804 C C . LYS A 1 361 ? 23.537 21.731 -14.416 1.00 97.25 361 LYS A C 1
ATOM 2806 O O . LYS A 1 361 ? 24.419 20.900 -14.242 1.00 97.25 361 LYS A O 1
ATOM 2811 N N . THR A 1 362 ? 22.352 21.420 -14.926 1.00 97.75 362 THR A N 1
ATOM 2812 C CA . THR A 1 362 ? 22.016 20.092 -15.447 1.00 97.75 362 THR A CA 1
ATOM 2813 C C . THR A 1 362 ? 22.393 19.929 -16.926 1.00 97.75 362 THR A C 1
ATOM 2815 O O . THR A 1 362 ? 22.718 20.903 -17.614 1.00 97.75 362 THR A O 1
ATOM 2818 N N . SER A 1 363 ? 22.351 18.690 -17.417 1.00 95.69 363 SER A N 1
ATOM 2819 C CA . SER A 1 363 ? 22.461 18.346 -18.834 1.00 95.69 363 SER A CA 1
ATOM 2820 C C . SER A 1 363 ? 21.143 17.760 -19.351 1.00 95.69 363 SER A C 1
ATOM 2822 O O . SER A 1 363 ? 20.486 16.977 -18.661 1.00 95.69 363 SER A O 1
ATOM 2824 N N . ASP A 1 364 ? 20.796 18.102 -20.593 1.00 91.69 364 ASP A N 1
ATOM 2825 C CA . ASP A 1 364 ? 19.699 17.476 -21.346 1.00 91.69 364 ASP A CA 1
ATOM 2826 C C . ASP A 1 364 ? 20.197 16.347 -22.271 1.00 91.69 364 ASP A C 1
ATOM 2828 O O . ASP A 1 364 ? 19.408 15.704 -22.962 1.00 91.69 364 ASP A O 1
ATOM 2832 N N . ASP A 1 365 ? 21.510 16.097 -22.296 1.00 93.31 365 ASP A N 1
ATOM 2833 C CA . ASP A 1 365 ? 22.123 15.037 -23.095 1.00 93.31 365 ASP A CA 1
ATOM 2834 C C . ASP A 1 365 ? 22.074 13.692 -22.356 1.00 93.31 365 ASP A C 1
ATOM 2836 O O . ASP A 1 365 ? 22.703 13.502 -21.314 1.00 93.31 365 ASP A O 1
ATOM 2840 N N . PHE A 1 366 ? 21.338 12.735 -22.917 1.00 91.62 366 PHE A N 1
ATOM 2841 C CA . PHE A 1 366 ? 21.229 11.378 -22.388 1.00 91.62 366 PHE A CA 1
ATOM 2842 C C . PHE A 1 366 ? 22.568 10.621 -22.417 1.00 91.62 366 PHE A C 1
ATOM 2844 O O . PHE A 1 366 ? 22.850 9.843 -21.499 1.00 91.62 366 PHE A O 1
ATOM 2851 N N . GLU A 1 367 ? 23.412 10.848 -23.431 1.00 91.38 367 GLU A N 1
ATOM 2852 C CA . GLU A 1 367 ? 24.702 10.157 -23.568 1.00 91.38 367 GLU A CA 1
ATOM 2853 C C . GLU A 1 367 ? 25.694 10.587 -22.487 1.00 91.38 367 GLU A C 1
ATOM 2855 O O . GLU A 1 367 ? 26.470 9.760 -22.005 1.00 91.38 367 GLU A O 1
ATOM 2860 N N . TYR A 1 368 ? 25.618 11.842 -22.036 1.00 94.50 368 TYR A N 1
ATOM 2861 C CA . TYR A 1 368 ? 26.416 12.353 -20.920 1.00 94.50 368 TYR A CA 1
ATOM 2862 C C . TYR A 1 368 ? 26.208 11.540 -19.630 1.00 94.50 368 TYR A C 1
ATOM 2864 O O . TYR A 1 368 ? 27.176 11.211 -18.944 1.00 94.50 368 TYR A O 1
ATOM 2872 N N . TYR A 1 369 ? 24.972 11.119 -19.339 1.00 94.94 369 TYR A N 1
ATOM 2873 C CA . TYR A 1 369 ? 24.675 10.235 -18.201 1.00 94.94 369 TYR A CA 1
ATOM 2874 C C . TYR A 1 369 ? 25.041 8.761 -18.469 1.00 94.94 369 TYR A C 1
ATOM 2876 O O . TYR A 1 369 ? 24.965 7.904 -17.583 1.00 94.94 369 TYR A O 1
ATOM 2884 N N . GLY A 1 370 ? 25.469 8.443 -19.692 1.00 91.25 370 GLY A N 1
ATOM 2885 C CA . GLY A 1 370 ? 25.811 7.101 -20.147 1.00 91.25 370 GLY A CA 1
ATOM 2886 C C . GLY A 1 370 ? 24.599 6.256 -20.528 1.00 91.25 370 GLY A C 1
ATOM 2887 O O . GLY A 1 370 ? 24.688 5.027 -20.455 1.00 91.25 370 GLY A O 1
ATOM 2888 N N . ALA A 1 371 ? 23.479 6.887 -20.895 1.00 88.69 371 ALA A N 1
ATOM 2889 C CA . ALA A 1 371 ? 22.303 6.191 -21.397 1.00 88.69 371 ALA A CA 1
ATOM 2890 C C . ALA A 1 371 ? 22.593 5.602 -22.778 1.00 88.69 371 ALA A C 1
ATOM 2892 O O . ALA A 1 371 ? 23.160 6.265 -23.643 1.00 88.69 371 ALA A O 1
ATOM 2893 N N . ARG A 1 372 ? 22.189 4.351 -22.992 1.00 86.94 372 ARG A N 1
ATOM 2894 C CA . ARG A 1 372 ? 22.267 3.690 -24.308 1.00 86.94 372 ARG A CA 1
ATOM 2895 C C . ARG A 1 372 ? 20.923 3.165 -24.776 1.00 86.94 372 ARG A C 1
ATOM 2897 O O . ARG A 1 372 ? 20.707 3.023 -25.974 1.00 86.94 372 ARG A O 1
ATOM 2904 N N . TYR A 1 373 ? 20.054 2.872 -23.818 1.00 88.19 373 TYR A N 1
ATOM 2905 C CA . TYR A 1 373 ? 18.736 2.323 -24.041 1.00 88.19 373 TYR A CA 1
ATOM 2906 C C . TYR A 1 373 ? 17.738 3.047 -23.154 1.00 88.19 373 TYR A C 1
ATOM 2908 O O . TYR A 1 373 ? 18.108 3.689 -22.166 1.00 88.19 373 TYR A O 1
ATOM 2916 N N . GLU A 1 374 ? 16.470 2.954 -23.513 1.00 83.75 374 GLU A N 1
ATOM 2917 C CA . GLU A 1 374 ? 15.408 3.511 -22.698 1.00 83.75 374 GLU A CA 1
ATOM 2918 C C . GLU A 1 374 ? 15.051 2.595 -21.527 1.00 83.75 374 GLU A C 1
ATOM 2920 O O . GLU A 1 374 ? 15.338 1.394 -21.516 1.00 83.75 374 GLU A O 1
ATOM 2925 N N . ASN A 1 375 ? 14.408 3.193 -20.531 1.00 80.31 375 ASN A N 1
ATOM 2926 C CA . ASN A 1 375 ? 13.794 2.474 -19.434 1.00 80.31 375 ASN A CA 1
ATOM 2927 C C . ASN A 1 375 ? 12.343 2.172 -19.800 1.00 80.31 375 ASN A C 1
ATOM 2929 O O . ASN A 1 375 ? 11.593 3.098 -20.093 1.00 80.31 375 ASN A O 1
ATOM 2933 N N . GLN A 1 376 ? 11.952 0.900 -19.722 1.00 79.62 376 GLN A N 1
ATOM 2934 C CA . GLN A 1 376 ? 10.537 0.544 -19.722 1.00 79.62 376 GLN A CA 1
ATOM 2935 C C . GLN A 1 376 ? 9.917 1.020 -18.400 1.00 79.62 376 GLN A C 1
ATOM 2937 O O . GLN A 1 376 ? 10.504 0.783 -17.330 1.00 79.62 376 GLN A O 1
ATOM 2942 N N . GLU A 1 377 ? 8.795 1.738 -18.499 1.00 74.12 377 GLU A N 1
ATOM 2943 C CA . GLU A 1 377 ? 7.978 2.141 -17.352 1.00 74.12 377 GLU A CA 1
ATOM 2944 C C . GLU A 1 377 ? 7.132 0.953 -16.890 1.00 74.12 377 GLU A C 1
ATOM 2946 O O . GLU A 1 377 ? 6.476 0.309 -17.703 1.00 74.12 377 GLU A O 1
ATOM 2951 N N . ASP A 1 378 ? 7.162 0.676 -15.589 1.00 66.06 378 ASP A N 1
ATOM 2952 C CA . ASP A 1 378 ? 6.303 -0.299 -14.923 1.00 66.06 378 ASP A CA 1
ATOM 2953 C C . ASP A 1 378 ? 5.301 0.407 -13.994 1.00 66.06 378 ASP A C 1
ATOM 2955 O O . ASP A 1 378 ? 5.482 1.567 -13.599 1.00 66.06 378 ASP A O 1
ATOM 2959 N N . HIS A 1 379 ? 4.202 -0.271 -13.649 1.00 76.25 379 HIS A N 1
ATOM 2960 C CA . HIS A 1 379 ? 3.059 0.357 -12.984 1.00 76.25 379 HIS A CA 1
ATOM 2961 C C . HIS A 1 379 ? 2.535 -0.417 -11.758 1.00 76.25 379 HIS A C 1
ATOM 2963 O O . HIS A 1 379 ? 2.932 -1.535 -11.449 1.00 76.25 379 HIS A O 1
ATOM 2969 N N . GLY A 1 380 ? 1.657 0.273 -11.012 1.00 69.06 380 GLY A N 1
ATOM 2970 C CA . GLY A 1 380 ? 0.661 -0.274 -10.078 1.00 69.06 380 GLY A CA 1
ATOM 2971 C C . GLY A 1 380 ? 1.073 -1.419 -9.144 1.00 69.06 380 GLY A C 1
ATOM 2972 O O . GLY A 1 380 ? 0.725 -2.560 -9.378 1.00 69.06 380 GLY A O 1
ATOM 2973 N N . THR A 1 381 ? 1.645 -1.103 -7.980 1.00 83.56 381 THR A N 1
ATOM 2974 C CA . THR A 1 381 ? 2.023 -2.096 -6.954 1.00 83.56 381 THR A CA 1
ATOM 2975 C C . THR A 1 381 ? 1.295 -1.889 -5.621 1.00 83.56 381 THR A C 1
ATOM 2977 O O . THR A 1 381 ? 0.827 -0.781 -5.309 1.00 83.56 381 THR A O 1
ATOM 2980 N N . ALA A 1 382 ? 1.268 -2.938 -4.797 1.00 87.69 382 ALA A N 1
ATOM 2981 C CA . ALA A 1 382 ? 0.930 -2.887 -3.377 1.00 87.69 382 ALA A CA 1
ATOM 2982 C C . ALA A 1 382 ? 2.122 -3.378 -2.526 1.00 87.69 382 ALA A C 1
ATOM 2984 O O . ALA A 1 382 ? 2.840 -4.302 -2.909 1.00 87.69 382 ALA A O 1
ATOM 2985 N N . HIS A 1 383 ? 2.378 -2.712 -1.398 1.00 92.56 383 HIS A N 1
ATOM 2986 C CA . HIS A 1 383 ? 3.508 -3.006 -0.509 1.00 92.56 383 HIS A CA 1
ATOM 2987 C C . HIS A 1 383 ? 3.055 -3.225 0.932 1.00 92.56 383 HIS A C 1
ATOM 2989 O O . HIS A 1 383 ? 2.281 -2.425 1.463 1.00 92.56 383 HIS A O 1
ATOM 2995 N N . ILE A 1 384 ? 3.622 -4.235 1.590 1.00 92.62 384 ILE A N 1
ATOM 2996 C CA . ILE A 1 384 ? 3.455 -4.461 3.026 1.00 92.62 384 ILE A CA 1
ATOM 2997 C C . ILE A 1 384 ? 4.805 -4.507 3.735 1.00 92.62 384 ILE A C 1
ATOM 2999 O O . ILE A 1 384 ? 5.809 -4.974 3.192 1.00 92.62 384 ILE A O 1
ATOM 3003 N N . SER A 1 385 ? 4.811 -4.072 4.992 1.00 93.56 385 SER A N 1
ATOM 3004 C CA . SER A 1 385 ? 5.973 -4.167 5.874 1.00 93.56 385 SER A CA 1
ATOM 3005 C C . SER A 1 385 ? 5.561 -4.728 7.224 1.00 93.56 385 SER A C 1
ATOM 3007 O O . SER A 1 385 ? 4.569 -4.300 7.815 1.00 93.56 385 SER A O 1
ATOM 3009 N N . ILE A 1 386 ? 6.333 -5.684 7.726 1.00 93.94 386 ILE A N 1
ATOM 3010 C CA . ILE A 1 386 ? 6.078 -6.373 8.987 1.00 93.94 386 ILE A CA 1
ATOM 3011 C C . ILE A 1 386 ? 7.354 -6.325 9.819 1.00 93.94 386 ILE A C 1
ATOM 3013 O O . ILE A 1 386 ? 8.424 -6.706 9.348 1.00 93.94 386 ILE A O 1
ATOM 3017 N N . LEU A 1 387 ? 7.222 -5.894 11.070 1.00 93.94 387 LEU A N 1
ATOM 3018 C CA . LEU A 1 387 ? 8.225 -6.053 12.114 1.00 93.94 387 LEU A CA 1
ATOM 3019 C C . LEU A 1 387 ? 7.581 -6.790 13.281 1.00 93.94 387 LEU A C 1
ATOM 3021 O O . LEU A 1 387 ? 6.602 -6.321 13.860 1.00 93.94 387 LEU A O 1
ATOM 3025 N N . MET A 1 388 ? 8.135 -7.935 13.638 1.00 90.75 388 MET A N 1
ATOM 3026 C CA . MET A 1 388 ? 7.657 -8.747 14.746 1.00 90.75 388 MET A CA 1
ATOM 3027 C C . MET A 1 388 ? 8.365 -8.352 16.048 1.00 90.75 388 MET A C 1
ATOM 3029 O O . MET A 1 388 ? 9.514 -7.909 16.009 1.00 90.75 388 MET A O 1
ATOM 3033 N N . PRO A 1 389 ? 7.739 -8.550 17.224 1.00 89.00 389 PRO A N 1
ATOM 3034 C CA . PRO A 1 389 ? 8.370 -8.238 18.510 1.00 89.00 389 PRO A CA 1
ATOM 3035 C C . PRO A 1 389 ? 9.690 -8.976 18.778 1.00 89.00 389 PRO A C 1
ATOM 3037 O O . PRO A 1 389 ? 10.532 -8.475 19.511 1.00 89.00 389 PRO A O 1
ATOM 3040 N N . ASN A 1 390 ? 9.902 -10.147 18.169 1.00 88.44 390 ASN A N 1
ATOM 3041 C CA . ASN A 1 390 ? 11.163 -10.893 18.259 1.00 88.44 390 ASN A CA 1
ATOM 3042 C C . ASN A 1 390 ? 12.284 -10.321 17.362 1.00 88.44 390 ASN A C 1
ATOM 3044 O O . ASN A 1 390 ? 13.395 -10.846 17.371 1.00 88.44 390 ASN A O 1
ATOM 3048 N N . GLY A 1 391 ? 12.009 -9.255 16.604 1.00 91.94 391 GLY A N 1
ATOM 3049 C CA . GLY A 1 391 ? 12.954 -8.601 15.702 1.00 91.94 391 GLY A CA 1
ATOM 3050 C C . GLY A 1 391 ? 12.983 -9.166 14.282 1.00 91.94 391 GLY A C 1
ATOM 3051 O O . GLY A 1 391 ? 13.720 -8.627 13.457 1.00 91.94 391 GLY A O 1
ATOM 3052 N N . ASP A 1 392 ? 12.196 -10.202 13.977 1.00 96.19 392 ASP A N 1
ATOM 3053 C CA . ASP A 1 392 ? 12.042 -10.679 12.602 1.00 96.19 392 ASP A CA 1
ATOM 3054 C C . ASP A 1 392 ? 11.297 -9.637 11.768 1.00 96.19 392 ASP A C 1
ATOM 3056 O O . ASP A 1 392 ? 10.353 -8.995 12.242 1.00 96.19 392 ASP A O 1
ATOM 3060 N N . ALA A 1 393 ? 11.698 -9.473 10.512 1.00 96.81 393 ALA A N 1
ATOM 3061 C CA . ALA A 1 393 ? 11.116 -8.469 9.634 1.00 96.81 393 ALA A CA 1
ATOM 3062 C C . ALA A 1 393 ? 10.917 -8.998 8.216 1.00 96.81 393 ALA A C 1
ATOM 3064 O O . ALA A 1 393 ? 11.711 -9.793 7.716 1.00 96.81 393 ALA A O 1
ATOM 3065 N N . VAL A 1 394 ? 9.861 -8.532 7.556 1.00 97.50 394 VAL A N 1
ATOM 3066 C CA . VAL A 1 394 ? 9.553 -8.852 6.159 1.00 97.50 394 VAL A CA 1
ATOM 3067 C C . VAL A 1 394 ? 9.073 -7.592 5.445 1.00 97.50 394 VAL A C 1
ATOM 3069 O O . VAL A 1 394 ? 8.248 -6.846 5.973 1.00 97.50 394 VAL A O 1
ATOM 3072 N N . ALA A 1 395 ? 9.560 -7.387 4.225 1.00 97.06 395 ALA A N 1
ATOM 3073 C CA . ALA A 1 395 ? 9.037 -6.415 3.272 1.00 97.06 395 ALA A CA 1
ATOM 3074 C C . ALA A 1 395 ? 8.607 -7.155 2.001 1.00 97.06 395 ALA A C 1
ATOM 3076 O O . ALA A 1 395 ? 9.379 -7.959 1.472 1.00 97.06 395 ALA A O 1
ATOM 3077 N N . VAL A 1 396 ? 7.393 -6.895 1.510 1.00 97.19 396 VAL A N 1
ATOM 3078 C CA . VAL A 1 396 ? 6.854 -7.540 0.301 1.00 97.19 396 VAL A CA 1
ATOM 3079 C C . VAL A 1 396 ? 6.245 -6.493 -0.607 1.00 97.19 396 VAL A C 1
ATOM 3081 O O . VAL A 1 396 ? 5.423 -5.699 -0.157 1.00 97.19 396 VAL A O 1
ATOM 3084 N N . THR A 1 397 ? 6.607 -6.526 -1.885 1.00 96.06 397 THR A N 1
ATOM 3085 C CA . THR A 1 397 ? 5.925 -5.761 -2.932 1.00 96.06 397 THR A CA 1
ATOM 3086 C C . THR A 1 397 ? 5.280 -6.746 -3.896 1.00 96.06 397 THR A C 1
ATOM 3088 O O . THR A 1 397 ? 5.998 -7.538 -4.504 1.00 96.06 397 THR A O 1
ATOM 3091 N N . SER A 1 398 ? 3.952 -6.711 -4.004 1.00 95.88 398 SER A N 1
ATOM 3092 C CA . SER A 1 398 ? 3.152 -7.518 -4.934 1.00 95.88 398 SER A CA 1
ATOM 3093 C C . SER A 1 398 ? 2.545 -6.631 -6.021 1.00 95.88 398 SER A C 1
ATOM 3095 O O . SER A 1 398 ? 2.267 -5.447 -5.785 1.00 95.88 398 SER A O 1
ATOM 3097 N N . THR A 1 399 ? 2.366 -7.189 -7.216 1.00 96.06 399 THR A N 1
ATOM 3098 C CA . THR A 1 399 ? 1.836 -6.469 -8.370 1.00 96.06 399 THR A CA 1
ATOM 3099 C C . THR A 1 399 ? 1.075 -7.370 -9.341 1.00 96.06 399 THR A C 1
ATOM 3101 O O . THR A 1 399 ? 1.290 -8.578 -9.379 1.00 96.06 399 THR A O 1
ATOM 3104 N N . ILE A 1 400 ? 0.186 -6.756 -10.121 1.00 96.75 400 ILE A N 1
ATOM 3105 C CA . ILE A 1 400 ? -0.371 -7.280 -11.385 1.00 96.75 400 ILE A CA 1
ATOM 3106 C C . ILE A 1 400 ? -0.048 -6.337 -12.566 1.00 96.75 400 ILE A C 1
ATOM 3108 O O . ILE A 1 400 ? -0.706 -6.402 -13.607 1.00 96.75 400 ILE A O 1
ATOM 3112 N N . ASN A 1 401 ? 0.924 -5.443 -12.367 1.00 94.50 401 ASN A N 1
ATOM 3113 C CA . ASN A 1 401 ? 1.326 -4.311 -13.197 1.00 94.50 401 ASN A CA 1
ATOM 3114 C C . ASN A 1 401 ? 0.290 -3.176 -13.279 1.00 94.50 401 ASN A C 1
ATOM 3116 O O . ASN A 1 401 ? 0.141 -2.382 -12.348 1.00 94.50 401 ASN A O 1
ATOM 3120 N N . TYR A 1 402 ? -0.441 -3.042 -14.386 1.00 92.12 402 TYR A N 1
ATOM 3121 C CA . TYR A 1 402 ? -1.373 -1.925 -14.548 1.00 92.12 402 TYR A CA 1
ATOM 3122 C C . TYR A 1 402 ? -2.585 -2.071 -13.627 1.00 92.12 402 TYR A C 1
ATOM 3124 O O . TYR A 1 402 ? -2.850 -3.115 -13.029 1.00 92.12 402 TYR A O 1
ATOM 3132 N N . LEU A 1 403 ? -3.382 -1.002 -13.541 1.00 92.19 403 LEU A N 1
ATOM 3133 C CA . LEU A 1 403 ? -4.661 -1.052 -12.844 1.00 92.19 403 LEU A CA 1
ATOM 3134 C C . LEU A 1 403 ? -5.555 -2.146 -13.444 1.00 92.19 403 LEU A C 1
ATOM 3136 O O . LEU A 1 403 ? -6.021 -2.015 -14.576 1.00 92.19 403 LEU A O 1
ATOM 3140 N N . PHE A 1 404 ? -5.823 -3.183 -12.647 1.00 95.56 404 PHE A N 1
ATOM 3141 C CA . PHE A 1 404 ? -6.524 -4.410 -13.056 1.00 95.56 404 PHE A CA 1
ATOM 3142 C C . PHE A 1 404 ? -5.772 -5.274 -14.093 1.00 95.56 404 PHE A C 1
ATOM 3144 O O . PHE A 1 404 ? -6.405 -6.072 -14.787 1.00 95.56 404 PHE A O 1
ATOM 3151 N N . GLY A 1 405 ? -4.447 -5.129 -14.189 1.00 96.31 405 GLY A N 1
ATOM 3152 C CA . GLY A 1 405 ? -3.547 -5.918 -15.033 1.00 96.31 405 GLY A CA 1
ATOM 3153 C C . GLY A 1 405 ? -3.935 -5.917 -16.511 1.00 96.31 405 GLY A C 1
ATOM 3154 O O . GLY A 1 405 ? -4.211 -4.866 -17.090 1.00 96.31 405 GLY A O 1
ATOM 3155 N N . ALA A 1 406 ? -4.076 -7.107 -17.106 1.00 97.06 406 ALA A N 1
ATOM 3156 C CA . ALA A 1 406 ? -4.551 -7.305 -18.483 1.00 97.06 406 ALA A CA 1
ATOM 3157 C C . ALA A 1 406 ? -6.025 -6.916 -18.700 1.00 97.06 406 ALA A C 1
ATOM 3159 O O . ALA A 1 406 ? -6.574 -7.099 -19.794 1.00 97.06 406 ALA A O 1
ATOM 3160 N N . PHE A 1 407 ? -6.654 -6.354 -17.666 1.00 96.75 407 PHE A N 1
ATOM 3161 C CA . PHE A 1 407 ? -7.983 -5.769 -17.660 1.00 96.75 407 PHE A CA 1
ATOM 3162 C C . PHE A 1 407 ? -9.096 -6.797 -17.875 1.00 96.75 407 PHE A C 1
ATOM 3164 O O . PHE A 1 407 ? -10.117 -6.474 -18.466 1.00 96.75 407 PHE A O 1
ATOM 3171 N N . PHE A 1 408 ? -8.917 -8.030 -17.392 1.00 97.88 408 PHE A N 1
ATOM 3172 C CA . PHE A 1 408 ? -9.969 -9.049 -17.336 1.00 97.88 408 PHE A CA 1
ATOM 3173 C C . PHE A 1 408 ? -9.797 -9.969 -16.119 1.00 97.88 408 PHE A C 1
ATOM 3175 O O . PHE A 1 408 ? -8.739 -10.027 -15.487 1.00 97.88 408 PHE A O 1
ATOM 3182 N N . VAL A 1 409 ? -10.867 -10.688 -15.785 1.00 98.31 409 VAL A N 1
ATOM 3183 C CA . VAL A 1 409 ? -10.916 -11.663 -14.689 1.00 98.31 409 VAL A CA 1
ATOM 3184 C C . VAL A 1 409 ? -11.156 -13.037 -15.308 1.00 98.31 409 VAL A C 1
ATOM 3186 O O . VAL A 1 409 ? -12.003 -13.167 -16.188 1.00 98.31 409 VAL A O 1
ATOM 3189 N N . SER A 1 410 ? -10.438 -14.060 -14.853 1.00 98.38 410 SER A N 1
ATOM 3190 C CA . SER A 1 410 ? -10.735 -15.452 -15.206 1.00 98.38 410 SER A CA 1
ATOM 3191 C C . SER A 1 410 ? -12.110 -15.833 -14.650 1.00 98.38 410 SER A C 1
ATOM 3193 O O . SER A 1 410 ? -12.330 -15.776 -13.441 1.00 98.38 410 SER A O 1
ATOM 3195 N N . GLU A 1 411 ? -13.047 -16.221 -15.511 1.00 97.81 411 GLU A N 1
ATOM 3196 C CA . GLU A 1 411 ? -14.417 -16.571 -15.111 1.00 97.81 411 GLU A CA 1
ATOM 3197 C C . GLU A 1 411 ? -14.465 -17.861 -14.280 1.00 97.81 411 GLU A C 1
ATOM 3199 O O . GLU A 1 411 ? -15.282 -17.999 -13.365 1.00 97.81 411 GLU A O 1
ATOM 3204 N N . SER A 1 412 ? -13.553 -18.800 -14.540 1.00 97.50 412 SER A N 1
ATOM 3205 C CA . SER A 1 412 ? -13.469 -20.062 -13.804 1.00 97.50 412 SER A CA 1
ATOM 3206 C C . SER A 1 412 ? -12.946 -19.893 -12.374 1.00 97.50 412 SER A C 1
ATOM 3208 O O . SER A 1 412 ? -13.399 -20.618 -11.482 1.00 97.50 412 SER A O 1
ATOM 3210 N N . THR A 1 413 ? -12.067 -18.911 -12.129 1.00 98.19 413 THR A N 1
ATOM 3211 C CA . THR A 1 413 ? -11.359 -18.747 -10.843 1.00 98.19 413 THR A CA 1
ATOM 3212 C C . THR A 1 413 ? -11.656 -17.438 -10.103 1.00 98.19 413 THR A C 1
ATOM 3214 O O . THR A 1 413 ? -11.429 -17.335 -8.897 1.00 98.19 413 THR A O 1
ATOM 3217 N N . GLY A 1 414 ? -12.156 -16.409 -10.782 1.00 98.06 414 GLY A N 1
ATOM 3218 C CA . GLY A 1 414 ? -12.342 -15.072 -10.217 1.00 98.06 414 GLY A CA 1
ATOM 3219 C C . GLY A 1 414 ? -11.037 -14.290 -10.008 1.00 98.06 414 GLY A C 1
ATOM 3220 O O . GLY A 1 414 ? -11.061 -13.248 -9.342 1.00 98.06 414 GLY A O 1
ATOM 3221 N N . ILE A 1 415 ? -9.905 -14.771 -10.537 1.00 98.62 415 ILE A N 1
ATOM 3222 C CA . ILE A 1 415 ? -8.583 -14.136 -10.425 1.00 98.62 415 ILE A CA 1
ATOM 3223 C C . ILE A 1 415 ? -8.417 -13.069 -11.523 1.00 98.62 415 ILE A C 1
ATOM 3225 O O . ILE A 1 415 ? -8.760 -13.307 -12.678 1.00 98.62 415 ILE A O 1
ATOM 3229 N N . ILE A 1 416 ? -7.891 -11.892 -11.168 1.00 98.50 416 ILE A N 1
ATOM 3230 C CA . ILE A 1 416 ? -7.534 -10.824 -12.123 1.00 98.50 416 ILE A CA 1
ATOM 3231 C C . ILE A 1 416 ? -6.162 -11.139 -12.707 1.00 98.50 416 ILE A C 1
ATOM 3233 O O . ILE A 1 416 ? -5.245 -11.415 -11.939 1.00 98.50 416 ILE A O 1
ATOM 3237 N N . MET A 1 417 ? -6.024 -11.108 -14.030 1.00 98.31 417 MET A N 1
ATOM 3238 C CA . MET A 1 417 ? -4.776 -11.472 -14.708 1.00 98.31 417 MET A CA 1
ATOM 3239 C C . MET A 1 417 ? -3.827 -10.281 -14.835 1.00 98.31 417 MET A C 1
ATOM 3241 O O . MET A 1 417 ? -4.269 -9.191 -15.192 1.00 98.31 417 MET A O 1
ATOM 3245 N N . ASN A 1 418 ? -2.536 -10.502 -14.570 1.00 98.44 418 ASN A N 1
ATOM 3246 C CA . ASN A 1 418 ? -1.479 -9.510 -14.781 1.00 98.44 418 ASN A CA 1
ATOM 3247 C C . ASN A 1 418 ? -1.332 -9.124 -16.259 1.00 98.44 418 ASN A C 1
ATOM 3249 O O . ASN A 1 418 ? -1.755 -9.869 -17.146 1.00 98.44 418 ASN A O 1
ATOM 3253 N N . ASN A 1 419 ? -0.687 -7.986 -16.509 1.00 97.50 419 ASN A N 1
ATOM 3254 C CA . ASN A 1 419 ? -0.111 -7.650 -17.813 1.00 97.50 419 ASN A CA 1
ATOM 3255 C C . ASN A 1 419 ? 1.416 -7.499 -17.736 1.00 97.50 419 ASN A C 1
ATOM 3257 O O . ASN A 1 419 ? 1.989 -6.566 -18.293 1.00 97.50 419 ASN A O 1
ATOM 3261 N N . GLU A 1 420 ? 2.096 -8.395 -17.023 1.00 97.06 420 GLU A N 1
ATOM 3262 C CA . GLU A 1 420 ? 3.533 -8.263 -16.755 1.00 97.06 420 GLU A CA 1
ATOM 3263 C C . GLU A 1 420 ? 4.408 -8.406 -18.003 1.00 97.06 420 GLU A C 1
ATOM 3265 O O . GLU A 1 420 ? 5.572 -8.017 -17.988 1.00 97.06 420 GLU A O 1
ATOM 3270 N N . MET A 1 421 ? 3.869 -8.941 -19.104 1.00 97.06 421 MET A N 1
ATOM 3271 C CA . MET A 1 421 ? 4.595 -8.962 -20.376 1.00 97.06 421 MET A CA 1
ATOM 3272 C C . MET A 1 421 ? 4.896 -7.546 -20.903 1.00 97.06 421 MET A C 1
ATOM 3274 O O . MET A 1 421 ? 5.797 -7.411 -21.729 1.00 97.06 421 MET A O 1
ATOM 3278 N N . ASP A 1 422 ? 4.178 -6.516 -20.432 1.00 95.19 422 ASP A N 1
ATOM 3279 C CA . ASP A 1 422 ? 4.401 -5.101 -20.776 1.00 95.19 422 ASP A CA 1
ATOM 3280 C C . ASP A 1 422 ? 5.732 -4.540 -20.262 1.00 95.19 422 ASP A C 1
ATOM 3282 O O . ASP A 1 422 ? 6.282 -3.606 -20.842 1.00 95.19 422 ASP A O 1
ATOM 3286 N N . ASP A 1 423 ? 6.285 -5.142 -19.210 1.00 94.19 423 ASP A N 1
ATOM 3287 C CA . ASP A 1 423 ? 7.538 -4.693 -18.606 1.00 94.19 423 ASP A CA 1
ATOM 3288 C C . ASP A 1 423 ? 8.767 -5.122 -19.427 1.00 94.19 423 ASP A C 1
ATOM 3290 O O . ASP A 1 423 ? 9.889 -4.702 -19.135 1.00 94.19 423 ASP A O 1
ATOM 3294 N N . PHE A 1 424 ? 8.599 -5.958 -20.460 1.00 94.88 424 PHE A N 1
ATOM 3295 C CA . PHE A 1 424 ? 9.674 -6.274 -21.396 1.00 94.88 424 PHE A CA 1
ATOM 3296 C C . PHE A 1 424 ? 9.845 -5.190 -22.463 1.00 94.88 424 PHE A C 1
ATOM 3298 O O . PHE A 1 424 ? 8.897 -4.656 -23.032 1.00 94.88 424 PHE A O 1
ATOM 3305 N N . SER A 1 425 ? 11.097 -4.960 -22.840 1.00 92.06 425 SER A N 1
ATOM 3306 C CA . SER A 1 425 ? 11.450 -4.132 -23.989 1.00 92.06 425 SER A CA 1
ATOM 3307 C C . SER A 1 425 ? 11.044 -4.808 -25.308 1.00 92.06 425 SER A C 1
ATOM 3309 O O . SER A 1 425 ? 11.226 -6.017 -25.480 1.00 92.06 425 SER A O 1
ATOM 3311 N N . THR A 1 426 ? 10.588 -4.018 -26.286 1.00 90.44 426 THR A N 1
ATOM 3312 C CA . THR A 1 426 ? 10.218 -4.512 -27.626 1.00 90.44 426 THR A CA 1
ATOM 3313 C C . THR A 1 426 ? 11.308 -4.197 -28.666 1.00 90.44 426 THR A C 1
ATOM 3315 O O . THR A 1 426 ? 11.675 -3.033 -28.831 1.00 90.44 426 THR A O 1
ATOM 3318 N N . PRO A 1 427 ? 11.838 -5.188 -29.412 1.00 91.38 427 PRO A N 1
ATOM 3319 C CA . PRO A 1 427 ? 12.855 -4.962 -30.438 1.00 91.38 427 PRO A CA 1
ATOM 3320 C C . PRO A 1 427 ? 12.412 -3.985 -31.531 1.00 91.38 427 PRO A C 1
ATOM 3322 O O . PRO A 1 427 ? 11.285 -4.035 -32.013 1.00 91.38 427 PRO A O 1
ATOM 3325 N N . GLY A 1 428 ? 13.331 -3.124 -31.971 1.00 86.31 428 GLY A N 1
ATOM 3326 C CA . GLY A 1 428 ? 13.079 -2.159 -33.047 1.00 86.31 428 GLY A CA 1
ATOM 3327 C C . GLY A 1 428 ? 12.244 -0.942 -32.635 1.00 86.31 428 GLY A C 1
ATOM 3328 O O . GLY A 1 428 ? 12.119 -0.014 -33.433 1.00 86.31 428 GLY A O 1
ATOM 3329 N N . PHE A 1 429 ? 11.721 -0.911 -31.407 1.00 84.56 429 PHE A N 1
ATOM 3330 C CA . PHE A 1 429 ? 11.114 0.283 -30.838 1.00 84.56 429 PHE A CA 1
ATOM 3331 C C . PHE A 1 429 ? 12.200 1.305 -30.462 1.00 84.56 429 PHE A C 1
ATOM 3333 O O . PHE A 1 429 ? 13.269 0.959 -29.946 1.00 84.56 429 PHE A O 1
ATOM 3340 N N . VAL A 1 430 ? 11.927 2.565 -30.790 1.00 84.06 430 VAL A N 1
ATOM 3341 C CA . VAL A 1 430 ? 12.761 3.728 -30.486 1.00 84.06 430 VAL A CA 1
ATOM 3342 C C . VAL A 1 430 ? 11.810 4.823 -30.034 1.00 84.06 430 VAL A C 1
ATOM 3344 O O . VAL A 1 430 ? 10.868 5.154 -30.762 1.00 84.06 430 VAL A O 1
ATOM 3347 N N . ASN A 1 431 ? 12.029 5.378 -28.846 1.00 80.44 431 ASN A N 1
ATOM 3348 C CA . ASN A 1 431 ? 11.134 6.405 -28.327 1.00 80.44 431 ASN A CA 1
ATOM 3349 C C . ASN A 1 431 ? 11.274 7.753 -29.042 1.00 80.44 431 ASN A C 1
ATOM 3351 O O . ASN A 1 431 ? 12.118 7.962 -29.915 1.00 80.44 431 ASN A O 1
ATOM 3355 N N . ILE A 1 432 ? 10.443 8.708 -28.621 1.00 78.62 432 ILE A N 1
ATOM 3356 C CA . ILE A 1 432 ? 10.398 10.068 -29.171 1.00 78.62 432 ILE A CA 1
ATOM 3357 C C . ILE A 1 432 ? 11.723 10.838 -29.040 1.00 78.62 432 ILE A C 1
ATOM 3359 O O . ILE A 1 432 ? 11.917 11.823 -29.747 1.00 78.62 432 ILE A O 1
ATOM 3363 N N . TYR A 1 433 ? 12.629 10.392 -28.164 1.00 78.25 433 TYR A N 1
ATOM 3364 C CA . TYR A 1 433 ? 13.948 10.984 -27.938 1.00 78.25 433 TYR A CA 1
ATOM 3365 C C . TYR A 1 433 ? 15.058 10.291 -28.743 1.00 78.25 433 TYR A C 1
ATOM 3367 O O . TYR A 1 433 ? 16.222 10.662 -28.623 1.00 78.25 433 TYR A O 1
ATOM 3375 N N . GLY A 1 434 ? 14.720 9.298 -29.574 1.00 79.19 434 GLY A N 1
ATOM 3376 C CA . GLY A 1 434 ? 15.688 8.557 -30.383 1.00 79.19 434 GLY A CA 1
ATOM 3377 C C . GLY A 1 434 ? 16.445 7.468 -29.619 1.00 79.19 434 GLY A C 1
ATOM 3378 O O . GLY A 1 434 ? 17.417 6.934 -30.150 1.00 79.19 434 GLY A O 1
ATOM 3379 N N . ILE A 1 435 ? 16.019 7.125 -28.398 1.00 83.88 435 ILE A N 1
ATOM 3380 C CA . ILE A 1 435 ? 16.683 6.119 -27.561 1.00 83.88 435 ILE A CA 1
ATOM 3381 C C . ILE A 1 435 ? 16.049 4.744 -27.835 1.00 83.88 435 ILE A C 1
ATOM 3383 O O . ILE A 1 435 ? 14.825 4.620 -27.746 1.00 83.88 435 ILE A O 1
ATOM 3387 N N . PRO A 1 436 ? 16.841 3.716 -28.194 1.00 90.50 436 PRO A N 1
ATOM 3388 C CA . PRO A 1 436 ? 16.315 2.396 -28.525 1.00 90.50 436 PRO A CA 1
ATOM 3389 C C . PRO A 1 436 ? 15.922 1.577 -27.288 1.00 90.50 436 PRO A C 1
ATOM 3391 O O . PRO A 1 436 ? 16.468 1.755 -26.197 1.00 90.50 436 PRO A O 1
ATOM 3394 N N . ALA A 1 437 ? 15.038 0.603 -27.496 1.00 89.06 437 ALA A N 1
ATOM 3395 C CA . ALA A 1 437 ? 14.637 -0.368 -26.483 1.00 89.06 437 ALA A CA 1
ATOM 3396 C C . ALA A 1 437 ? 15.814 -1.233 -25.985 1.00 89.06 437 ALA A C 1
ATOM 3398 O O . ALA A 1 437 ? 16.690 -1.620 -26.764 1.00 89.06 437 ALA A O 1
ATOM 3399 N N . SER A 1 438 ? 15.822 -1.577 -24.690 1.00 91.00 438 SER A N 1
ATOM 3400 C CA . SER A 1 438 ? 16.928 -2.317 -24.061 1.00 91.00 438 SER A CA 1
ATOM 3401 C C . SER A 1 438 ? 16.963 -3.805 -24.443 1.00 91.00 438 SER A C 1
ATOM 3403 O O . SER A 1 438 ? 16.048 -4.543 -24.060 1.00 91.00 438 SER A O 1
ATOM 3405 N N . PRO A 1 439 ? 18.044 -4.301 -25.087 1.00 91.75 439 PRO A N 1
ATOM 3406 C CA . PRO A 1 439 ? 18.183 -5.717 -25.420 1.00 91.75 439 PRO A CA 1
ATOM 3407 C C . PRO A 1 439 ? 18.296 -6.633 -24.202 1.00 91.75 439 PRO A C 1
ATOM 3409 O O . PRO A 1 439 ? 17.846 -7.780 -24.242 1.00 91.75 439 PRO A O 1
ATOM 3412 N N . ALA A 1 440 ? 18.862 -6.123 -23.101 1.00 91.50 440 ALA A N 1
ATOM 3413 C CA . ALA A 1 440 ? 18.987 -6.859 -21.843 1.00 91.50 440 ALA A CA 1
ATOM 3414 C C . ALA A 1 440 ? 17.615 -7.264 -21.284 1.00 91.50 440 ALA A C 1
ATOM 3416 O O . ALA A 1 440 ? 17.501 -8.286 -20.607 1.00 91.50 440 ALA A O 1
ATOM 3417 N N . ASN A 1 441 ? 16.562 -6.528 -21.644 1.00 93.81 441 ASN A N 1
ATOM 3418 C CA . ASN A 1 441 ? 15.191 -6.752 -21.210 1.00 93.81 441 ASN A CA 1
ATOM 3419 C C . ASN A 1 441 ? 14.241 -7.144 -22.362 1.00 93.81 441 ASN A C 1
ATOM 3421 O O . ASN A 1 441 ? 13.036 -6.974 -22.246 1.00 93.81 441 ASN A O 1
ATOM 3425 N N . PHE A 1 442 ? 14.740 -7.690 -23.479 1.00 94.50 442 PHE A N 1
ATOM 3426 C CA . PHE A 1 442 ? 13.854 -8.293 -24.487 1.00 94.50 442 PHE A CA 1
ATOM 3427 C C . PHE A 1 442 ? 13.173 -9.563 -23.967 1.00 94.50 442 PHE A C 1
ATOM 3429 O O . PHE A 1 442 ? 13.748 -10.292 -23.145 1.00 94.50 442 PHE A O 1
ATOM 3436 N N . ILE A 1 443 ? 11.977 -9.832 -24.502 1.00 95.62 443 ILE A N 1
ATOM 3437 C CA . ILE A 1 443 ? 11.179 -11.032 -24.225 1.00 95.62 443 ILE A CA 1
ATOM 3438 C C . ILE A 1 443 ? 11.963 -12.281 -24.624 1.00 95.62 443 ILE A C 1
ATOM 3440 O O . ILE A 1 443 ? 12.449 -12.398 -25.752 1.00 95.62 443 ILE A O 1
ATOM 3444 N N . GLN A 1 444 ? 12.047 -13.234 -23.699 1.00 95.12 444 GLN A N 1
ATOM 3445 C CA . GLN A 1 444 ? 12.554 -14.581 -23.945 1.00 95.12 444 GLN A CA 1
ATOM 3446 C C . GLN A 1 444 ? 11.732 -15.586 -23.127 1.00 95.12 444 GLN A C 1
ATOM 3448 O O . GLN A 1 444 ? 11.427 -15.290 -21.972 1.00 95.12 444 GLN A O 1
ATOM 3453 N N . PRO A 1 445 ? 11.396 -16.764 -23.679 1.00 96.31 445 PRO A N 1
ATOM 3454 C CA . PRO A 1 445 ? 10.757 -17.852 -22.939 1.00 96.31 445 PRO A CA 1
ATOM 3455 C C . PRO A 1 445 ? 11.388 -18.112 -21.562 1.00 96.31 445 PRO A C 1
ATOM 3457 O O . PRO A 1 445 ? 12.595 -18.324 -21.466 1.00 96.31 445 PRO A O 1
ATOM 3460 N N . GLY A 1 446 ? 10.580 -18.115 -20.498 1.00 94.50 446 GLY A N 1
ATOM 3461 C CA . GLY A 1 446 ? 11.014 -18.419 -19.127 1.00 94.50 446 GLY A CA 1
ATOM 3462 C C . GLY A 1 446 ? 11.770 -17.300 -18.396 1.00 94.50 446 GLY A C 1
ATOM 3463 O O . GLY A 1 446 ? 12.177 -17.489 -17.248 1.00 94.50 446 GLY A O 1
ATOM 3464 N N . LYS A 1 447 ? 11.951 -16.138 -19.030 1.00 95.06 447 LYS A N 1
ATOM 3465 C CA . LYS A 1 447 ? 12.621 -14.972 -18.444 1.00 95.06 447 LYS A CA 1
ATOM 3466 C C . LYS A 1 447 ? 11.665 -14.176 -17.552 1.00 95.06 447 LYS A C 1
ATOM 3468 O O . LYS A 1 447 ? 10.484 -14.066 -17.879 1.00 95.06 447 LYS A O 1
ATOM 3473 N N . ASN A 1 448 ? 12.159 -13.595 -16.459 1.00 95.00 448 ASN A N 1
ATOM 3474 C CA . ASN A 1 448 ? 11.429 -12.571 -15.704 1.00 95.00 448 ASN A CA 1
ATOM 3475 C C . ASN A 1 448 ? 11.556 -11.195 -16.396 1.00 95.00 448 ASN A C 1
ATOM 3477 O O . ASN A 1 448 ? 12.654 -10.839 -16.834 1.00 95.00 448 ASN A O 1
ATOM 3481 N N . PRO A 1 449 ? 10.491 -10.385 -16.479 1.00 94.50 449 PRO A N 1
ATOM 3482 C CA . PRO A 1 449 ? 10.635 -8.989 -16.872 1.00 94.50 449 PRO A CA 1
ATOM 3483 C C . PRO A 1 449 ? 11.379 -8.192 -15.788 1.00 94.50 449 PRO A C 1
ATOM 3485 O O . PRO A 1 449 ? 11.272 -8.498 -14.592 1.00 94.50 449 PRO A O 1
ATOM 3488 N N . LEU A 1 450 ? 12.142 -7.173 -16.204 1.00 93.25 450 LEU A N 1
ATOM 3489 C CA . LEU A 1 450 ? 12.782 -6.219 -15.292 1.00 93.25 450 LEU A CA 1
ATOM 3490 C C . LEU A 1 450 ? 11.720 -5.515 -14.430 1.00 93.25 450 LEU A C 1
ATOM 3492 O O . LEU A 1 450 ? 10.651 -5.182 -14.921 1.00 93.25 450 LEU A O 1
ATOM 3496 N N . SER A 1 451 ? 12.013 -5.276 -13.151 1.00 91.75 451 SER A N 1
ATOM 3497 C CA . SER A 1 451 ? 11.064 -4.677 -12.206 1.00 91.75 451 SER A CA 1
ATOM 3498 C C . SER A 1 451 ? 11.662 -3.506 -11.432 1.00 91.75 451 SER A C 1
ATOM 3500 O O . SER A 1 451 ? 12.834 -3.518 -11.049 1.00 91.75 451 SER A O 1
ATOM 3502 N N . SER A 1 452 ? 10.830 -2.524 -11.100 1.00 89.12 452 SER A N 1
ATOM 3503 C CA . SER A 1 452 ? 11.162 -1.423 -10.195 1.00 89.12 452 SER A CA 1
ATOM 3504 C C . SER A 1 452 ? 10.776 -1.677 -8.738 1.00 89.12 452 SER A C 1
ATOM 3506 O O . SER A 1 452 ? 11.080 -0.856 -7.870 1.00 89.12 452 SER A O 1
ATOM 3508 N N . MET A 1 453 ? 10.152 -2.818 -8.427 1.00 91.50 453 MET A N 1
ATOM 3509 C CA . MET A 1 453 ? 9.798 -3.195 -7.055 1.00 91.50 453 MET A CA 1
ATOM 3510 C C . MET A 1 453 ? 11.038 -3.381 -6.182 1.00 91.50 453 MET A C 1
ATOM 3512 O O . MET A 1 453 ? 11.903 -4.182 -6.514 1.00 91.50 453 MET A O 1
ATOM 3516 N N . MET A 1 454 ? 11.096 -2.722 -5.022 1.00 90.19 454 MET A N 1
ATOM 3517 C CA . MET A 1 454 ? 12.288 -2.727 -4.165 1.00 90.19 454 MET A CA 1
ATOM 3518 C C . MET A 1 454 ? 11.966 -2.973 -2.672 1.00 90.19 454 MET A C 1
ATOM 3520 O O . MET A 1 454 ? 12.118 -2.072 -1.839 1.00 90.19 454 MET A O 1
ATOM 3524 N N . PRO A 1 455 ? 11.512 -4.182 -2.291 1.00 94.62 455 PRO A N 1
ATOM 3525 C CA . PRO A 1 455 ? 11.287 -4.519 -0.885 1.00 94.62 455 PRO A CA 1
ATOM 3526 C C . PRO A 1 455 ? 12.610 -4.479 -0.111 1.00 94.62 455 PRO A C 1
ATOM 3528 O O . PRO A 1 455 ? 13.545 -5.220 -0.422 1.00 94.62 455 PRO A O 1
ATOM 3531 N N . SER A 1 456 ? 12.704 -3.608 0.894 1.00 94.44 456 SER A N 1
ATOM 3532 C CA . SER A 1 456 ? 13.982 -3.290 1.541 1.00 94.44 456 SER A CA 1
ATOM 3533 C C . SER A 1 456 ? 13.890 -3.298 3.064 1.00 94.44 456 SER A C 1
ATOM 3535 O O . SER A 1 456 ? 12.866 -2.929 3.635 1.00 94.44 456 SER A O 1
ATOM 3537 N N . ILE A 1 457 ? 14.982 -3.695 3.718 1.00 95.50 457 ILE A N 1
ATOM 3538 C CA . ILE A 1 457 ? 15.128 -3.739 5.178 1.00 95.50 457 ILE A CA 1
ATOM 3539 C C . ILE A 1 457 ? 16.389 -2.965 5.563 1.00 95.50 457 ILE A C 1
ATOM 3541 O O . ILE A 1 457 ? 17.468 -3.217 5.032 1.00 95.50 457 ILE A O 1
ATOM 3545 N N . LEU A 1 458 ? 16.259 -2.041 6.513 1.00 94.44 458 LEU A N 1
ATOM 3546 C CA . LEU A 1 458 ? 17.381 -1.307 7.094 1.00 94.44 458 LEU A CA 1
ATOM 3547 C C . LEU A 1 458 ? 17.696 -1.878 8.477 1.00 94.44 458 LEU A C 1
ATOM 3549 O O . LEU A 1 458 ? 16.805 -1.954 9.322 1.00 94.44 458 LEU A O 1
ATOM 3553 N N . LEU A 1 459 ? 18.949 -2.254 8.720 1.00 94.81 459 LEU A N 1
ATOM 3554 C CA . LEU A 1 459 ? 19.426 -2.767 10.005 1.00 94.81 459 LEU A CA 1
ATOM 3555 C C . LEU A 1 459 ? 20.416 -1.785 10.639 1.00 94.81 459 LEU A C 1
ATOM 3557 O O . LEU A 1 459 ? 21.237 -1.200 9.939 1.00 94.81 459 LEU A O 1
ATOM 3561 N N . ASP A 1 460 ? 20.354 -1.593 11.954 1.00 92.19 460 ASP A N 1
ATOM 3562 C CA . ASP A 1 460 ? 21.382 -0.858 12.698 1.00 92.19 460 ASP A CA 1
ATOM 3563 C C . ASP A 1 460 ? 22.692 -1.666 12.829 1.00 92.19 460 ASP A C 1
ATOM 3565 O O . ASP A 1 460 ? 22.775 -2.826 12.422 1.00 92.19 460 ASP A O 1
ATOM 3569 N N . GLU A 1 461 ? 23.721 -1.060 13.424 1.00 91.00 461 GLU A N 1
ATOM 3570 C CA . GLU A 1 461 ? 25.029 -1.699 13.661 1.00 91.00 461 GLU A CA 1
ATOM 3571 C C . GLU A 1 461 ? 24.961 -2.961 14.548 1.00 91.00 461 GLU A C 1
ATOM 3573 O O . GLU A 1 461 ? 25.871 -3.787 14.532 1.00 91.00 461 GLU A O 1
ATOM 3578 N N . ASN A 1 462 ? 23.869 -3.136 15.299 1.00 88.75 462 ASN A N 1
ATOM 3579 C CA . ASN A 1 462 ? 23.609 -4.285 16.169 1.00 88.75 462 ASN A CA 1
ATOM 3580 C C . ASN A 1 462 ? 22.693 -5.329 15.493 1.00 88.75 462 ASN A C 1
ATOM 3582 O O . ASN A 1 462 ? 22.211 -6.271 16.137 1.00 88.75 462 ASN A O 1
ATOM 3586 N N . GLY A 1 463 ? 22.400 -5.155 14.201 1.00 89.06 463 GLY A N 1
ATOM 3587 C CA . GLY A 1 463 ? 21.520 -6.019 13.424 1.00 89.06 463 GLY A CA 1
ATOM 3588 C C . GLY A 1 463 ? 20.055 -5.944 13.859 1.00 89.06 463 GLY A C 1
ATOM 3589 O O . GLY A 1 463 ? 19.325 -6.926 13.726 1.00 89.06 463 GLY A O 1
ATOM 3590 N N . ASN A 1 464 ? 19.596 -4.865 14.490 1.00 90.44 464 ASN A N 1
ATOM 3591 C CA . ASN A 1 464 ? 18.168 -4.660 14.752 1.00 90.44 464 ASN A CA 1
ATOM 3592 C C . ASN A 1 464 ? 17.532 -3.933 13.566 1.00 90.44 464 ASN A C 1
ATOM 3594 O O . ASN A 1 464 ? 18.142 -2.992 13.055 1.00 90.44 464 ASN A O 1
ATOM 3598 N N . PRO A 1 465 ? 16.302 -4.290 13.156 1.00 90.12 465 PRO A N 1
ATOM 3599 C CA . PRO A 1 465 ? 15.557 -3.492 12.193 1.00 90.12 465 PRO A CA 1
ATOM 3600 C C . PRO A 1 465 ? 15.457 -2.048 12.673 1.00 90.12 465 PRO A C 1
ATOM 3602 O O . PRO A 1 465 ? 14.956 -1.771 13.764 1.00 90.12 465 PRO A O 1
ATOM 3605 N N . LYS A 1 466 ? 15.976 -1.130 11.867 1.00 85.75 466 LYS A N 1
ATOM 3606 C CA . LYS A 1 466 ? 16.030 0.290 12.175 1.00 85.75 466 LYS A CA 1
ATOM 3607 C C . LYS A 1 466 ? 14.735 0.942 11.722 1.00 85.75 466 LYS A C 1
ATOM 3609 O O . LYS A 1 466 ? 14.427 0.974 10.534 1.00 85.75 466 LYS A O 1
ATOM 3614 N N . GLN A 1 467 ? 13.983 1.474 12.678 1.00 80.50 467 GLN A N 1
ATOM 3615 C CA . GLN A 1 467 ? 12.791 2.262 12.386 1.00 80.50 467 GLN A CA 1
ATOM 3616 C C . GLN A 1 467 ? 13.166 3.737 12.206 1.00 80.50 467 GLN A C 1
ATOM 3618 O O . GLN A 1 467 ? 14.028 4.256 12.917 1.00 80.50 467 GLN A O 1
ATOM 3623 N N . ILE A 1 468 ? 12.490 4.424 11.289 1.00 69.56 468 ILE A N 1
ATOM 3624 C CA . ILE A 1 468 ? 12.699 5.853 11.012 1.00 69.56 468 ILE A CA 1
ATOM 3625 C C . ILE A 1 468 ? 11.469 6.630 11.502 1.00 69.56 468 ILE A C 1
ATOM 3627 O O . ILE A 1 468 ? 10.353 6.125 11.395 1.00 69.56 468 ILE A O 1
ATOM 3631 N N . ASN A 1 469 ? 11.639 7.847 12.026 1.00 66.31 469 ASN A N 1
ATOM 3632 C CA . ASN A 1 469 ? 10.524 8.721 12.429 1.00 66.31 469 ASN A CA 1
ATOM 3633 C C . ASN A 1 469 ? 9.502 8.878 11.295 1.00 66.31 469 ASN A C 1
ATOM 3635 O O . ASN A 1 469 ? 9.901 9.009 10.145 1.00 66.31 469 ASN A O 1
ATOM 3639 N N . ASN A 1 470 ? 8.201 8.942 11.586 1.00 63.19 470 ASN A N 1
ATOM 3640 C CA . ASN A 1 470 ? 7.155 8.870 10.545 1.00 63.19 470 ASN A CA 1
ATOM 3641 C C . ASN A 1 470 ? 7.063 10.081 9.589 1.00 63.19 470 ASN A C 1
ATOM 3643 O O . ASN A 1 470 ? 6.222 10.063 8.687 1.00 63.19 470 ASN A O 1
ATOM 3647 N N . TRP A 1 471 ? 7.898 11.116 9.739 1.00 58.41 471 TRP A N 1
ATOM 3648 C CA . TRP A 1 471 ? 7.858 12.335 8.918 1.00 58.41 471 TRP A CA 1
ATOM 3649 C C . TRP A 1 471 ? 7.981 12.060 7.412 1.00 58.41 471 TRP A C 1
ATOM 3651 O O . TRP A 1 471 ? 7.398 12.791 6.613 1.00 58.41 471 TRP A O 1
ATOM 3661 N N . TRP A 1 472 ? 8.671 10.981 7.025 1.00 61.09 472 TRP A N 1
ATOM 3662 C CA . TRP A 1 472 ? 8.821 10.562 5.626 1.00 61.09 472 TRP A CA 1
ATOM 3663 C C . TRP A 1 472 ? 7.490 10.246 4.936 1.00 61.09 472 TRP A C 1
ATOM 3665 O O . TRP A 1 472 ? 7.375 10.431 3.730 1.00 61.09 472 TRP A O 1
ATOM 3675 N N . SER A 1 473 ? 6.464 9.821 5.678 1.00 60.62 473 SER A N 1
ATOM 3676 C CA . SER A 1 473 ? 5.163 9.471 5.091 1.00 60.62 473 SER A CA 1
ATOM 3677 C C . SER A 1 473 ? 4.430 10.679 4.503 1.00 60.62 473 SER A C 1
ATOM 3679 O O . SER A 1 473 ? 3.779 10.570 3.468 1.00 60.62 473 SER A O 1
ATOM 3681 N N . CYS A 1 474 ? 4.597 11.853 5.113 1.00 60.88 474 CYS A N 1
ATOM 3682 C CA . CYS A 1 474 ? 3.986 13.107 4.673 1.00 60.88 474 CYS A CA 1
ATOM 3683 C C . CYS A 1 474 ? 4.957 14.007 3.893 1.00 60.88 474 CYS A C 1
ATOM 3685 O O . CYS A 1 474 ? 4.566 15.097 3.471 1.00 60.88 474 CYS A O 1
ATOM 3687 N N . ALA A 1 475 ? 6.218 13.593 3.729 1.00 66.94 475 ALA A N 1
ATOM 3688 C CA . ALA A 1 475 ? 7.221 14.376 3.021 1.00 66.94 475 ALA A CA 1
ATOM 3689 C C . ALA A 1 475 ? 6.845 14.523 1.542 1.00 66.94 475 ALA A C 1
ATOM 3691 O O . ALA A 1 475 ? 6.345 13.580 0.922 1.00 66.94 475 ALA A O 1
ATOM 3692 N N . ARG A 1 476 ? 7.082 15.712 0.981 1.00 77.25 476 ARG A N 1
ATOM 3693 C CA . ARG A 1 476 ? 6.865 15.991 -0.443 1.00 77.25 476 ARG A CA 1
ATOM 3694 C C . ARG A 1 476 ? 8.003 15.395 -1.254 1.00 77.25 476 ARG A C 1
ATOM 3696 O O . ARG A 1 476 ? 9.158 15.450 -0.837 1.00 77.25 476 ARG A O 1
ATOM 3703 N N . ARG A 1 477 ? 7.662 14.788 -2.383 1.00 84.00 477 ARG A N 1
ATOM 3704 C CA . ARG A 1 477 ? 8.588 13.992 -3.188 1.00 84.00 477 ARG A CA 1
ATOM 3705 C C . ARG A 1 477 ? 8.906 14.680 -4.499 1.00 84.00 477 ARG A C 1
ATOM 3707 O O . ARG A 1 477 ? 8.088 15.421 -5.039 1.00 84.00 477 ARG A O 1
ATOM 3714 N N . LEU A 1 478 ? 10.086 14.351 -5.005 1.00 89.44 478 LEU A N 1
ATOM 3715 C CA . LEU A 1 478 ? 10.468 14.567 -6.387 1.00 89.44 478 LEU A CA 1
ATOM 3716 C C . LEU A 1 478 ? 10.990 13.262 -6.989 1.00 89.44 478 LEU A C 1
ATOM 3718 O O . LEU A 1 478 ? 11.406 12.358 -6.260 1.00 89.44 478 LEU A O 1
ATOM 3722 N N . HIS A 1 479 ? 10.976 13.167 -8.311 1.00 89.69 479 HIS A N 1
ATOM 3723 C CA . HIS A 1 479 ? 11.462 12.020 -9.069 1.00 89.69 479 HIS A CA 1
ATOM 3724 C C . HIS A 1 479 ? 12.086 12.473 -10.378 1.00 89.69 479 HIS A C 1
ATOM 3726 O O . HIS A 1 479 ? 11.667 13.461 -10.982 1.00 89.69 479 HIS A O 1
ATOM 3732 N N . HIS A 1 480 ? 13.050 11.684 -10.831 1.00 91.31 480 HIS A N 1
ATOM 3733 C CA . HIS A 1 480 ? 13.590 11.750 -12.172 1.00 91.31 480 HIS A CA 1
ATOM 3734 C C . HIS A 1 480 ? 14.023 10.336 -12.564 1.00 91.31 480 HIS A C 1
ATOM 3736 O O . HIS A 1 480 ? 14.707 9.678 -11.786 1.00 91.31 480 HIS A O 1
ATOM 3742 N N . GLN A 1 481 ? 13.659 9.875 -13.758 1.00 88.56 481 GLN A N 1
ATOM 3743 C CA . GLN A 1 481 ? 14.002 8.531 -14.263 1.00 88.56 481 GLN A CA 1
ATOM 3744 C C . GLN A 1 481 ? 14.788 8.574 -15.579 1.00 88.56 481 GLN A C 1
ATOM 3746 O O . GLN A 1 481 ? 14.767 7.642 -16.381 1.00 88.56 481 GLN A O 1
ATOM 3751 N N . LEU A 1 482 ? 15.479 9.694 -15.789 1.00 88.94 482 LEU A N 1
ATOM 3752 C CA . LEU A 1 482 ? 16.255 10.058 -16.973 1.00 88.94 482 LEU A CA 1
ATOM 3753 C C . LEU A 1 482 ? 15.402 10.398 -18.202 1.00 88.94 482 LEU A C 1
ATOM 3755 O O . LEU A 1 482 ? 15.567 11.485 -18.742 1.00 88.94 482 LEU A O 1
ATOM 3759 N N . ALA A 1 483 ? 14.496 9.514 -18.620 1.00 83.19 483 ALA A N 1
ATOM 3760 C CA . ALA A 1 483 ? 13.584 9.736 -19.741 1.00 83.19 483 ALA A CA 1
ATOM 3761 C C . ALA A 1 483 ? 12.119 9.613 -19.272 1.00 83.19 483 ALA A C 1
ATOM 3763 O O . ALA A 1 483 ? 11.777 8.590 -18.679 1.00 83.19 483 ALA A O 1
ATOM 3764 N N . PRO A 1 484 ? 11.242 10.602 -19.527 1.00 85.94 484 PRO A N 1
ATOM 3765 C CA . PRO A 1 484 ? 11.530 11.928 -20.094 1.00 85.94 484 PRO A CA 1
ATOM 3766 C C . PRO A 1 484 ? 12.453 12.782 -19.194 1.00 85.94 484 PRO A C 1
ATOM 3768 O O . PRO A 1 484 ? 12.503 12.580 -17.981 1.00 85.94 484 PRO A O 1
ATOM 3771 N N . MET A 1 485 ? 13.201 13.717 -19.800 1.00 90.56 485 MET A N 1
ATOM 3772 C CA . MET A 1 485 ? 14.217 14.550 -19.126 1.00 90.56 485 MET A CA 1
ATOM 3773 C C . MET A 1 485 ? 13.585 15.726 -18.364 1.00 90.56 485 MET A C 1
ATOM 3775 O O . MET A 1 485 ? 13.838 16.895 -18.653 1.00 90.56 485 MET A O 1
ATOM 3779 N N . HIS A 1 486 ? 12.717 15.417 -17.405 1.00 92.38 486 HIS A N 1
ATOM 3780 C CA . HIS A 1 486 ? 12.110 16.406 -16.521 1.00 92.38 486 HIS A CA 1
ATOM 3781 C C . HIS A 1 486 ? 12.006 15.895 -15.085 1.00 92.38 486 HIS A C 1
ATOM 3783 O O . HIS A 1 486 ? 11.806 14.709 -14.817 1.00 92.38 486 HIS A O 1
ATOM 3789 N N . VAL A 1 487 ? 12.095 16.821 -14.136 1.00 93.06 487 VAL A N 1
ATOM 3790 C CA . VAL A 1 487 ? 11.861 16.577 -12.715 1.00 93.06 487 VAL A CA 1
ATOM 3791 C C . VAL A 1 487 ? 10.366 16.605 -12.460 1.00 93.06 487 VAL A C 1
ATOM 3793 O O . VAL A 1 487 ? 9.709 17.628 -12.646 1.00 93.06 487 VAL A O 1
ATOM 3796 N N . GLN A 1 488 ? 9.834 15.486 -11.990 1.00 90.88 488 GLN A N 1
ATOM 3797 C CA . GLN A 1 488 ? 8.476 15.425 -11.474 1.00 90.88 488 GLN A CA 1
ATOM 3798 C C . GLN A 1 488 ? 8.483 15.755 -9.984 1.00 90.88 488 GLN A C 1
ATOM 3800 O O . GLN A 1 488 ? 9.337 15.244 -9.261 1.00 90.88 488 GLN A O 1
ATOM 3805 N N . PHE A 1 489 ? 7.514 16.525 -9.489 1.00 88.19 489 PHE A N 1
ATOM 3806 C CA . PHE A 1 489 ? 7.370 16.793 -8.049 1.00 88.19 489 PHE A CA 1
ATOM 3807 C C . PHE A 1 489 ? 5.906 16.798 -7.578 1.00 88.19 489 PHE A C 1
ATOM 3809 O O . PHE A 1 489 ? 4.989 16.987 -8.374 1.00 88.19 489 PHE A O 1
ATOM 3816 N N . ASP A 1 490 ? 5.687 16.529 -6.286 1.00 79.12 490 ASP A N 1
ATOM 3817 C CA . ASP A 1 490 ? 4.363 16.564 -5.641 1.00 79.12 490 ASP A CA 1
ATOM 3818 C C . ASP A 1 490 ? 3.765 17.984 -5.644 1.00 79.12 490 ASP A C 1
ATOM 3820 O O . ASP A 1 490 ? 4.478 18.960 -5.403 1.00 79.12 490 ASP A O 1
ATOM 3824 N N . THR A 1 491 ? 2.437 18.098 -5.749 1.00 71.25 491 THR A N 1
ATOM 3825 C CA . THR A 1 491 ? 1.731 19.339 -5.386 1.00 71.25 491 THR A CA 1
ATOM 3826 C C . THR A 1 491 ? 2.106 19.788 -3.967 1.00 71.25 491 THR A C 1
ATOM 3828 O O . THR A 1 491 ? 2.182 18.975 -3.037 1.00 71.25 491 THR A O 1
ATOM 3831 N N . ASP A 1 492 ? 2.334 21.093 -3.805 1.00 73.56 492 ASP A N 1
ATOM 3832 C CA . ASP A 1 492 ? 2.853 21.747 -2.593 1.00 73.56 492 ASP A CA 1
ATOM 3833 C C . ASP A 1 492 ? 4.333 21.458 -2.258 1.00 73.56 492 ASP A C 1
ATOM 3835 O O . ASP A 1 492 ? 4.748 21.641 -1.108 1.00 73.56 492 ASP A O 1
ATOM 3839 N N . PHE A 1 493 ? 5.150 20.997 -3.213 1.00 82.69 493 PHE A N 1
ATOM 3840 C CA . PHE A 1 493 ? 6.607 20.992 -3.025 1.00 82.69 493 PHE A CA 1
ATOM 3841 C C . PHE A 1 493 ? 7.131 22.425 -2.815 1.00 82.69 493 PHE A C 1
ATOM 3843 O O . PHE A 1 493 ? 6.503 23.401 -3.233 1.00 82.69 493 PHE A O 1
ATOM 3850 N N . ASP A 1 494 ? 8.280 22.554 -2.150 1.00 87.94 494 ASP A N 1
ATOM 3851 C CA . ASP A 1 494 ? 8.921 23.839 -1.868 1.00 87.94 494 ASP A CA 1
ATOM 3852 C C . ASP A 1 494 ? 9.178 24.635 -3.162 1.00 87.94 494 ASP A C 1
ATOM 3854 O O . ASP A 1 494 ? 9.994 24.252 -4.004 1.00 87.94 494 ASP A O 1
ATOM 3858 N N . GLN A 1 495 ? 8.451 25.741 -3.323 1.00 90.38 495 GLN A N 1
ATOM 3859 C CA . GLN A 1 495 ? 8.424 26.511 -4.566 1.00 90.38 495 GLN A CA 1
ATOM 3860 C C . GLN A 1 495 ? 9.721 27.279 -4.817 1.00 90.38 495 GLN A C 1
ATOM 3862 O O . GLN A 1 495 ? 10.062 27.528 -5.973 1.00 90.38 495 GLN A O 1
ATOM 3867 N N . ASP A 1 496 ? 10.467 27.631 -3.767 1.00 92.88 496 ASP A N 1
ATOM 3868 C CA . ASP A 1 496 ? 11.771 28.271 -3.935 1.00 92.88 496 ASP A CA 1
ATOM 3869 C C . ASP A 1 496 ? 12.781 27.270 -4.498 1.00 92.88 496 ASP A C 1
ATOM 3871 O O . ASP A 1 496 ? 13.538 27.597 -5.412 1.00 92.88 496 ASP A O 1
ATOM 3875 N N . ILE A 1 497 ? 12.730 26.022 -4.024 1.00 95.69 497 ILE A N 1
ATOM 3876 C CA . ILE A 1 497 ? 13.562 24.933 -4.544 1.00 95.69 497 ILE A CA 1
ATOM 3877 C C . ILE A 1 497 ? 13.190 24.613 -5.991 1.00 95.69 497 ILE A C 1
ATOM 3879 O O . ILE A 1 497 ? 14.078 24.508 -6.830 1.00 95.69 497 ILE A O 1
ATOM 3883 N N . VAL A 1 498 ? 11.897 24.496 -6.305 1.00 94.44 498 VAL A N 1
ATOM 3884 C CA . VAL A 1 498 ? 11.423 24.235 -7.678 1.00 94.44 498 VAL A CA 1
ATOM 3885 C C . VAL A 1 498 ? 11.843 25.353 -8.633 1.00 94.44 498 VAL A C 1
ATOM 3887 O O . VAL A 1 498 ? 12.328 25.068 -9.730 1.00 94.44 498 VAL A O 1
ATOM 3890 N N . ARG A 1 499 ? 11.710 26.620 -8.216 1.00 95.81 499 ARG A N 1
ATOM 3891 C CA . ARG A 1 499 ? 12.160 27.772 -9.007 1.00 95.81 499 ARG A CA 1
ATOM 3892 C C . ARG A 1 499 ? 13.657 27.700 -9.275 1.00 95.81 499 ARG A C 1
ATOM 3894 O O . ARG A 1 499 ? 14.057 27.836 -10.423 1.00 95.81 499 ARG A O 1
ATOM 3901 N N . ASP A 1 500 ? 14.475 27.448 -8.256 1.00 97.44 500 ASP A N 1
ATOM 3902 C CA . ASP A 1 500 ? 15.925 27.338 -8.424 1.00 97.44 500 ASP A CA 1
ATOM 3903 C C . ASP A 1 500 ? 16.310 26.143 -9.315 1.00 97.44 500 ASP A C 1
ATOM 3905 O O . ASP A 1 500 ? 17.178 26.275 -10.176 1.00 97.44 500 ASP A O 1
ATOM 3909 N N . LEU A 1 501 ? 15.659 24.983 -9.160 1.00 97.56 501 LEU A N 1
ATOM 3910 C CA . LEU A 1 501 ? 15.866 23.826 -10.042 1.00 97.56 501 LEU A CA 1
ATOM 3911 C C . LEU A 1 501 ? 15.689 24.210 -11.512 1.00 97.56 501 LEU A C 1
ATOM 3913 O O . LEU A 1 501 ? 16.548 23.867 -12.322 1.00 97.56 501 LEU A O 1
ATOM 3917 N N . ASN A 1 502 ? 14.645 24.973 -11.829 1.00 97.25 502 ASN A N 1
ATOM 3918 C CA . ASN A 1 502 ? 14.368 25.442 -13.183 1.00 97.25 502 ASN A CA 1
ATOM 3919 C C . ASN A 1 502 ? 15.292 26.591 -13.621 1.00 97.25 502 ASN A C 1
ATOM 3921 O O . ASN A 1 502 ? 16.068 26.452 -14.560 1.00 97.25 502 ASN A O 1
ATOM 3925 N N . GLU A 1 503 ? 15.252 27.725 -12.925 1.00 96.81 503 GLU A N 1
ATOM 3926 C CA . GLU A 1 503 ? 15.879 28.970 -13.378 1.00 96.81 503 GLU A CA 1
ATOM 3927 C C . GLU A 1 503 ? 17.394 29.006 -13.153 1.00 96.81 503 GLU A C 1
ATOM 3929 O O . GLU A 1 503 ? 18.118 29.589 -13.960 1.00 96.81 503 GLU A O 1
ATOM 3934 N N . LYS A 1 504 ? 17.885 28.409 -12.058 1.00 97.19 504 LYS A N 1
ATOM 3935 C CA . LYS A 1 504 ? 19.313 28.432 -11.707 1.00 97.19 504 LYS A CA 1
ATOM 3936 C C . LYS A 1 504 ? 20.063 27.268 -12.340 1.00 97.19 504 LYS A C 1
ATOM 3938 O O . LYS A 1 504 ? 21.119 27.490 -12.920 1.00 97.19 504 LYS A O 1
ATOM 3943 N N . TYR A 1 505 ? 19.537 26.050 -12.214 1.00 97.81 505 TYR A N 1
ATOM 3944 C CA . TYR A 1 505 ? 20.238 24.846 -12.671 1.00 97.81 505 TYR A CA 1
ATOM 3945 C C . TYR A 1 505 ? 19.770 24.341 -14.045 1.00 97.81 505 TYR A C 1
ATOM 3947 O O . TYR A 1 505 ? 20.470 23.527 -14.643 1.00 97.81 505 TYR A O 1
ATOM 3955 N N . GLY A 1 506 ? 18.632 24.816 -14.564 1.00 96.88 506 GLY A N 1
ATOM 3956 C CA . GLY A 1 506 ? 18.144 24.487 -15.909 1.00 96.88 506 GLY A CA 1
ATOM 3957 C C . GLY A 1 506 ? 17.274 23.232 -16.013 1.00 96.88 506 GLY A C 1
ATOM 3958 O O . GLY A 1 506 ? 17.054 22.750 -17.119 1.00 96.88 506 GLY A O 1
ATOM 3959 N N . HIS A 1 507 ? 16.787 22.670 -14.901 1.00 97.12 507 HIS A N 1
ATOM 3960 C CA . HIS A 1 507 ? 15.919 21.488 -14.934 1.00 97.12 507 HIS A CA 1
ATOM 3961 C C . HIS A 1 507 ? 14.546 21.812 -15.517 1.00 97.12 507 HIS A C 1
ATOM 3963 O O . HIS A 1 507 ? 13.865 22.732 -15.066 1.00 97.12 507 HIS A O 1
ATOM 3969 N N . GLN A 1 508 ? 14.074 20.986 -16.448 1.00 95.75 508 GLN A N 1
ATOM 3970 C CA . GLN A 1 508 ? 12.662 21.000 -16.824 1.00 95.75 508 GLN A CA 1
ATOM 3971 C C . GLN A 1 508 ? 11.838 20.425 -15.673 1.00 95.75 508 GLN A C 1
ATOM 3973 O O . GLN A 1 508 ? 12.206 19.404 -15.097 1.00 95.75 508 GLN A O 1
ATOM 3978 N N . ILE A 1 509 ? 10.733 21.077 -15.323 1.00 94.00 509 ILE A N 1
ATOM 3979 C CA . ILE A 1 509 ? 9.935 20.736 -14.142 1.00 94.00 509 ILE A CA 1
ATOM 3980 C C . ILE A 1 509 ? 8.489 20.427 -14.536 1.00 94.00 509 ILE A C 1
ATOM 3982 O O . ILE A 1 509 ? 7.894 21.119 -15.361 1.00 94.00 509 ILE A O 1
ATOM 3986 N N . VAL A 1 510 ? 7.918 19.387 -13.932 1.00 90.81 510 VAL A N 1
ATOM 3987 C CA . VAL A 1 510 ? 6.530 18.961 -14.130 1.00 90.81 510 VAL A CA 1
ATOM 3988 C C . VAL A 1 510 ? 5.902 18.697 -12.769 1.00 90.81 510 VAL A C 1
ATOM 3990 O O . VAL A 1 510 ? 6.354 17.843 -12.008 1.00 90.81 510 VAL A O 1
ATOM 3993 N N . GLU A 1 511 ? 4.843 19.432 -12.452 1.00 84.19 511 GLU A N 1
ATOM 3994 C CA . GLU A 1 511 ? 4.062 19.174 -11.248 1.00 84.19 511 GLU A CA 1
ATOM 3995 C C . GLU A 1 511 ? 3.129 17.986 -11.487 1.00 84.19 511 GLU A C 1
ATOM 3997 O O . GLU A 1 511 ? 2.372 17.961 -12.461 1.00 84.19 511 GLU A O 1
ATOM 4002 N N . ASN A 1 512 ? 3.160 17.013 -10.582 1.00 74.00 512 ASN A N 1
ATOM 4003 C CA . ASN A 1 512 ? 2.197 15.925 -10.574 1.00 74.00 512 ASN A CA 1
ATOM 4004 C C . ASN A 1 512 ? 1.037 16.260 -9.631 1.00 74.00 512 ASN A C 1
ATOM 4006 O O . ASN A 1 512 ? 1.276 16.718 -8.510 1.00 74.00 512 ASN A O 1
ATOM 4010 N N . PRO A 1 513 ? -0.216 15.982 -10.033 1.00 60.78 513 PRO A N 1
ATOM 4011 C CA . PRO A 1 513 ? -1.362 16.214 -9.171 1.00 60.78 513 PRO A CA 1
ATOM 4012 C C . PRO A 1 513 ? -1.327 15.282 -7.943 1.00 60.78 513 PRO A C 1
ATOM 4014 O O . PRO A 1 513 ? -0.718 14.205 -7.998 1.00 60.78 513 PRO A O 1
ATOM 4017 N N . PRO A 1 514 ? -2.025 15.631 -6.841 1.00 51.84 514 PRO A N 1
ATOM 4018 C CA . PRO A 1 514 ? -1.962 14.899 -5.565 1.00 51.84 514 PRO A CA 1
ATOM 4019 C C . PRO A 1 514 ? -2.389 13.427 -5.656 1.00 51.84 514 PRO A C 1
ATOM 4021 O O . PRO A 1 514 ? -2.099 12.626 -4.772 1.00 51.84 514 PRO A O 1
ATOM 4024 N N . ASP A 1 515 ? -3.128 13.095 -6.710 1.00 50.09 515 ASP A N 1
ATOM 4025 C CA . ASP A 1 515 ? -3.717 11.796 -7.008 1.00 50.09 515 ASP A CA 1
ATOM 4026 C C . ASP A 1 515 ? -3.026 11.067 -8.177 1.00 50.09 515 ASP A C 1
ATOM 4028 O O . ASP A 1 515 ? -3.460 9.973 -8.546 1.00 50.09 515 ASP A O 1
ATOM 4032 N N . GLY A 1 516 ? -1.994 11.675 -8.774 1.00 47.53 516 GLY A N 1
ATOM 4033 C CA . GLY A 1 516 ? -1.396 11.240 -10.036 1.00 47.53 516 GLY A CA 1
ATOM 4034 C C . GLY A 1 516 ? 0.116 11.036 -10.020 1.00 47.53 516 GLY A C 1
ATOM 4035 O O . GLY A 1 516 ? 0.662 10.724 -11.070 1.00 47.53 516 GLY A O 1
ATOM 4036 N N . GLY A 1 517 ? 0.813 11.167 -8.888 1.00 53.88 517 GLY A N 1
ATOM 4037 C CA . GLY A 1 517 ? 2.273 11.041 -8.880 1.00 53.88 517 GLY A CA 1
ATOM 4038 C C . GLY A 1 517 ? 2.844 10.315 -7.671 1.00 53.88 517 GLY A C 1
ATOM 4039 O O . GLY A 1 517 ? 2.508 10.627 -6.534 1.00 53.88 517 GLY A O 1
ATOM 4040 N N . PHE A 1 518 ? 3.791 9.420 -7.952 1.00 57.38 518 PHE A N 1
ATOM 4041 C CA . PHE A 1 518 ? 4.723 8.729 -7.048 1.00 57.38 518 PHE A CA 1
ATOM 4042 C C . PHE A 1 518 ? 4.192 7.533 -6.232 1.00 57.38 518 PHE A C 1
ATOM 4044 O O . PHE A 1 518 ? 3.059 7.486 -5.747 1.00 57.38 518 PHE A O 1
ATOM 4051 N N . ALA A 1 519 ? 5.077 6.542 -6.079 1.00 62.78 519 ALA A N 1
ATOM 4052 C CA . ALA A 1 519 ? 4.854 5.287 -5.365 1.00 62.78 519 ALA A CA 1
ATOM 4053 C C . ALA A 1 519 ? 4.518 5.513 -3.884 1.00 62.78 519 ALA A C 1
ATOM 4055 O O . ALA A 1 519 ? 5.164 6.320 -3.223 1.00 62.78 519 ALA A O 1
ATOM 4056 N N . ALA A 1 520 ? 3.543 4.779 -3.343 1.00 69.12 520 ALA A N 1
ATOM 4057 C CA . ALA A 1 520 ? 3.246 4.848 -1.916 1.00 69.12 520 ALA A CA 1
ATOM 4058 C C . ALA A 1 520 ? 4.296 4.117 -1.094 1.00 69.12 520 ALA A C 1
ATOM 4060 O O . ALA A 1 520 ? 4.630 2.966 -1.375 1.00 69.12 520 ALA A O 1
ATOM 4061 N N . VAL A 1 521 ? 4.761 4.783 -0.043 1.00 76.81 521 VAL A N 1
ATOM 4062 C CA . VAL A 1 521 ? 5.655 4.176 0.935 1.00 76.81 521 VAL A CA 1
ATOM 4063 C C . VAL A 1 521 ? 4.818 3.561 2.049 1.00 76.81 521 VAL A C 1
ATOM 4065 O O . VAL A 1 521 ? 4.040 4.244 2.718 1.00 76.81 521 VAL A O 1
ATOM 4068 N N . VAL A 1 522 ? 4.999 2.264 2.251 1.00 79.25 522 VAL A N 1
ATOM 4069 C CA . VAL A 1 522 ? 4.515 1.537 3.422 1.00 79.25 522 VAL A CA 1
ATOM 4070 C C . VAL A 1 522 ? 5.748 1.086 4.190 1.00 79.25 522 VAL A C 1
ATOM 4072 O O . VAL A 1 522 ? 6.718 0.638 3.586 1.00 79.25 522 VAL A O 1
ATOM 4075 N N . GLY A 1 523 ? 5.757 1.288 5.503 1.00 83.81 523 GLY A N 1
ATOM 4076 C CA . GLY A 1 523 ? 6.947 1.051 6.309 1.00 83.81 523 GLY A CA 1
ATOM 4077 C C . GLY A 1 523 ? 6.664 1.039 7.802 1.00 83.81 523 GLY A C 1
ATOM 4078 O O . GLY A 1 523 ? 5.555 1.327 8.253 1.00 83.81 523 GLY A O 1
ATOM 4079 N N . ILE A 1 524 ? 7.692 0.708 8.580 1.00 82.56 524 ILE A N 1
ATOM 4080 C CA . ILE A 1 524 ? 7.627 0.686 10.041 1.00 82.56 524 ILE A CA 1
ATOM 4081 C C . ILE A 1 524 ? 8.405 1.877 10.600 1.00 82.56 524 ILE A C 1
ATOM 4083 O O . ILE A 1 524 ? 9.593 2.052 10.320 1.00 82.56 524 ILE A O 1
ATOM 4087 N N . ALA A 1 525 ? 7.730 2.691 11.406 1.00 71.44 525 ALA A N 1
ATOM 4088 C CA . ALA A 1 525 ? 8.301 3.861 12.055 1.00 71.44 525 ALA A CA 1
ATOM 4089 C C . ALA A 1 525 ? 8.405 3.673 13.568 1.00 71.44 525 ALA A C 1
ATOM 4091 O O . ALA A 1 525 ? 7.747 2.814 14.156 1.00 71.44 525 ALA A O 1
ATOM 4092 N N . LYS A 1 526 ? 9.222 4.514 14.206 1.00 69.94 526 LYS A N 1
ATOM 4093 C CA . LYS A 1 526 ? 9.276 4.634 15.664 1.00 69.94 526 LYS A CA 1
ATOM 4094 C C . LYS A 1 526 ? 9.119 6.094 16.051 1.00 69.94 526 LYS A C 1
ATOM 4096 O O . LYS A 1 526 ? 9.960 6.905 15.689 1.00 69.94 526 LYS A O 1
ATOM 4101 N N . ASN A 1 527 ? 8.065 6.411 16.798 1.00 58.66 527 ASN A N 1
ATOM 4102 C CA . ASN A 1 527 ? 7.804 7.761 17.303 1.00 58.66 527 ASN A CA 1
ATOM 4103 C C . ASN A 1 527 ? 7.582 7.711 18.810 1.00 58.66 527 ASN A C 1
ATOM 4105 O O . ASN A 1 527 ? 6.821 6.879 19.300 1.00 58.66 527 ASN A O 1
ATOM 4109 N N . ASP A 1 528 ? 8.282 8.572 19.551 1.00 62.41 528 ASP A N 1
ATOM 4110 C CA . ASP A 1 528 ? 8.240 8.632 21.020 1.00 62.41 528 ASP A CA 1
ATOM 4111 C C . ASP A 1 528 ? 8.400 7.256 21.698 1.00 62.41 528 ASP A C 1
ATOM 4113 O O . ASP A 1 528 ? 7.729 6.929 22.676 1.00 62.41 528 ASP A O 1
ATOM 4117 N N . GLY A 1 529 ? 9.270 6.409 21.137 1.00 62.09 529 GLY A N 1
ATOM 4118 C CA . GLY A 1 529 ? 9.533 5.059 21.642 1.00 62.09 529 GLY A CA 1
ATOM 4119 C C . GLY A 1 529 ? 8.520 3.984 21.224 1.00 62.09 529 GLY A C 1
ATOM 4120 O O . GLY A 1 529 ? 8.752 2.816 21.527 1.00 62.09 529 GLY A O 1
ATOM 4121 N N . VAL A 1 530 ? 7.451 4.334 20.503 1.00 65.81 530 VAL A N 1
ATOM 4122 C CA . VAL A 1 530 ? 6.418 3.401 20.024 1.00 65.81 530 VAL A CA 1
ATOM 4123 C C . VAL A 1 530 ? 6.700 2.997 18.581 1.00 65.81 530 VAL A C 1
ATOM 4125 O O . VAL A 1 530 ? 6.849 3.865 17.723 1.00 65.81 530 VAL A O 1
ATOM 4128 N N . VAL A 1 531 ? 6.752 1.690 18.309 1.00 71.94 531 VAL A N 1
ATOM 4129 C CA . VAL A 1 531 ? 6.824 1.149 16.945 1.00 71.94 531 VAL A CA 1
ATOM 4130 C C . VAL A 1 531 ? 5.423 1.135 16.336 1.00 71.94 531 VAL A C 1
ATOM 4132 O O . VAL A 1 531 ? 4.486 0.606 16.936 1.00 71.94 531 VAL A O 1
ATOM 4135 N N . GLU A 1 532 ? 5.273 1.702 15.144 1.00 73.38 532 GLU A N 1
ATOM 4136 C CA . GLU A 1 532 ? 3.998 1.770 14.434 1.00 73.38 532 GLU A CA 1
ATOM 4137 C C . GLU A 1 532 ? 4.149 1.490 12.938 1.00 73.38 532 GLU A C 1
ATOM 4139 O O . GLU A 1 532 ? 5.164 1.806 12.318 1.00 73.38 532 GLU A O 1
ATOM 4144 N N . GLY A 1 533 ? 3.105 0.904 12.352 1.00 74.94 533 GLY A N 1
ATOM 4145 C CA . GLY A 1 533 ? 2.976 0.780 10.909 1.00 74.94 533 GLY A CA 1
ATOM 4146 C C . GLY A 1 533 ? 2.529 2.113 10.321 1.00 74.94 533 GLY A C 1
ATOM 4147 O O . GLY A 1 533 ? 1.602 2.749 10.836 1.00 74.94 533 GLY A O 1
ATOM 4148 N N . VAL A 1 534 ? 3.195 2.541 9.256 1.00 73.12 534 VAL A N 1
ATOM 4149 C CA . VAL A 1 534 ? 2.938 3.809 8.580 1.00 73.12 534 VAL A CA 1
ATOM 4150 C C . VAL A 1 534 ? 2.683 3.537 7.106 1.00 73.12 534 VAL A C 1
ATOM 4152 O O . VAL A 1 534 ? 3.432 2.819 6.448 1.00 73.12 534 VAL A O 1
ATOM 4155 N N . VAL A 1 535 ? 1.598 4.117 6.608 1.00 73.38 535 VAL A N 1
ATOM 4156 C CA . VAL A 1 535 ? 1.143 4.018 5.221 1.00 73.38 535 VAL A CA 1
ATOM 4157 C C . VAL A 1 535 ? 1.071 5.435 4.671 1.00 73.38 535 VAL A C 1
ATOM 4159 O O . VAL A 1 535 ? 0.641 6.350 5.377 1.00 73.38 535 VAL A O 1
ATOM 4162 N N . ASP A 1 536 ? 1.495 5.620 3.426 1.00 72.69 536 ASP A N 1
ATOM 4163 C CA . ASP A 1 536 ? 1.437 6.903 2.730 1.00 72.69 536 ASP A CA 1
ATOM 4164 C C . ASP A 1 536 ? 0.003 7.475 2.728 1.00 72.69 536 ASP A C 1
ATOM 4166 O O . ASP A 1 536 ? -0.899 6.834 2.182 1.00 72.69 536 ASP A O 1
ATOM 4170 N N . PRO A 1 537 ? -0.238 8.681 3.276 1.00 62.94 537 PRO A N 1
ATOM 4171 C CA . PRO A 1 537 ? -1.566 9.290 3.364 1.00 62.94 537 PRO A CA 1
ATOM 4172 C C . PRO A 1 537 ? -2.215 9.571 2.006 1.00 62.94 537 PRO A C 1
ATOM 4174 O O . PRO A 1 537 ? -3.420 9.782 1.941 1.00 62.94 537 PRO A O 1
ATOM 4177 N N . ARG A 1 538 ? -1.452 9.569 0.907 1.00 66.94 538 ARG A N 1
ATOM 4178 C CA . ARG A 1 538 ? -2.007 9.717 -0.448 1.00 66.94 538 ARG A CA 1
ATOM 4179 C C . ARG A 1 538 ? -2.731 8.452 -0.915 1.00 66.94 538 ARG A C 1
ATOM 4181 O O . ARG A 1 538 ? -3.576 8.524 -1.804 1.00 66.94 538 ARG A O 1
ATOM 4188 N N . ARG A 1 539 ? -2.405 7.296 -0.324 1.00 60.38 539 ARG A N 1
ATOM 4189 C CA . ARG A 1 539 ? -3.117 6.022 -0.524 1.00 60.38 539 ARG A CA 1
ATOM 4190 C C . ARG A 1 539 ? -3.905 5.584 0.712 1.00 60.38 539 ARG A C 1
ATOM 4192 O O . ARG A 1 539 ? -4.867 4.833 0.571 1.00 60.38 539 ARG A O 1
ATOM 4199 N N . ALA A 1 540 ? -3.542 6.071 1.899 1.00 50.09 540 ALA A N 1
ATOM 4200 C CA . ALA A 1 540 ? -4.266 5.819 3.134 1.00 50.09 540 ALA A CA 1
ATOM 4201 C C . ALA A 1 540 ? -5.524 6.691 3.224 1.00 50.09 540 ALA A C 1
ATOM 4203 O O . ALA A 1 540 ? -5.543 7.863 2.854 1.00 50.09 540 ALA A O 1
ATOM 4204 N N . ALA A 1 541 ? -6.592 6.118 3.766 1.00 42.88 541 ALA A N 1
ATOM 4205 C CA . ALA A 1 541 ? -7.792 6.863 4.091 1.00 42.88 541 ALA A CA 1
ATOM 4206 C C . ALA A 1 541 ? -7.500 7.860 5.228 1.00 42.88 541 ALA A C 1
ATOM 4208 O O . ALA A 1 541 ? -7.339 7.433 6.374 1.00 42.88 541 ALA A O 1
ATOM 4209 N N . GLY A 1 542 ? -7.465 9.174 4.946 1.00 36.66 542 GLY A N 1
ATOM 4210 C CA . GLY A 1 542 ? -7.663 10.120 6.038 1.00 36.66 542 GLY A CA 1
ATOM 4211 C C . GLY A 1 542 ? -7.640 11.653 5.860 1.00 36.66 542 GLY A C 1
ATOM 4212 O O . GLY A 1 542 ? -6.590 12.188 5.521 1.00 36.66 542 GLY A O 1
ATOM 4213 N N . ASN A 1 543 ? -8.724 12.373 6.263 1.00 33.75 543 ASN A N 1
ATOM 4214 C CA . ASN A 1 543 ? -8.696 13.809 6.688 1.00 33.75 543 ASN A CA 1
ATOM 4215 C C . ASN A 1 543 ? -9.251 14.181 8.105 1.00 33.75 543 ASN A C 1
ATOM 4217 O O . ASN A 1 543 ? -10.358 13.869 8.504 1.00 33.75 543 ASN A O 1
ATOM 4221 N N . LYS A 1 544 ? -8.485 14.997 8.831 1.00 39.69 544 LYS A N 1
ATOM 4222 C CA . LYS A 1 544 ? -8.295 15.191 10.291 1.00 39.69 544 LYS A CA 1
ATOM 4223 C C . LYS A 1 544 ? -9.489 15.446 11.272 1.00 39.69 544 LYS A C 1
ATOM 4225 O O . LYS A 1 544 ? -10.240 16.395 11.119 1.00 39.69 544 LYS A O 1
ATOM 4230 N N . ILE A 1 545 ? -9.494 14.725 12.406 1.00 43.69 545 ILE A N 1
ATOM 4231 C CA . ILE A 1 545 ? -10.135 14.936 13.723 1.00 43.69 545 ILE A CA 1
ATOM 4232 C C . ILE A 1 545 ? -9.057 14.702 14.792 1.00 43.69 545 ILE A C 1
ATOM 4234 O O . ILE A 1 545 ? -8.553 13.589 14.911 1.00 43.69 545 ILE A O 1
ATOM 4238 N N . SER A 1 546 ? -8.715 15.697 15.606 1.00 44.88 546 SER A N 1
ATOM 4239 C CA . SER A 1 546 ? -7.734 15.535 16.692 1.00 44.88 546 SER A CA 1
ATOM 4240 C C . SER A 1 546 ? -8.336 14.795 17.894 1.00 44.88 546 SER A C 1
ATOM 4242 O O . SER A 1 546 ? -9.305 15.268 18.487 1.00 44.88 546 SER A O 1
ATOM 4244 N N . VAL A 1 547 ? -7.760 13.647 18.272 1.00 46.78 547 VAL A N 1
ATOM 4245 C CA . VAL A 1 547 ? -8.217 12.814 19.398 1.00 46.78 547 VAL A CA 1
ATOM 4246 C C . VAL A 1 547 ? -7.257 12.947 20.582 1.00 46.78 547 VAL A C 1
ATOM 4248 O O . VAL A 1 547 ? -6.059 12.679 20.469 1.00 46.78 547 VAL A O 1
ATOM 4251 N N . TYR A 1 548 ? -7.797 13.325 21.739 1.00 47.56 548 TYR A N 1
ATOM 4252 C CA . TYR A 1 548 ? -7.072 13.441 23.005 1.00 47.56 548 TYR A CA 1
ATOM 4253 C C . TYR A 1 548 ? -7.444 12.271 23.923 1.00 47.56 548 TYR A C 1
ATOM 4255 O O . TYR A 1 548 ? -8.629 11.990 24.098 1.00 47.56 548 TYR A O 1
ATOM 4263 N N . GLU A 1 549 ? -6.460 11.601 24.528 1.00 44.88 549 GLU A N 1
ATOM 4264 C CA . GLU A 1 549 ? -6.717 10.629 25.598 1.00 44.88 549 GLU A CA 1
ATOM 4265 C C . GLU A 1 549 ? -6.611 11.299 26.960 1.00 44.88 549 GLU A C 1
ATOM 4267 O O . GLU A 1 549 ? -5.575 11.859 27.315 1.00 44.88 549 GLU A O 1
ATOM 4272 N N . CYS A 1 550 ? -7.680 11.197 27.743 1.00 41.59 550 CYS A N 1
ATOM 4273 C CA . CYS A 1 550 ? -7.632 11.445 29.171 1.00 41.59 550 CYS A CA 1
ATOM 4274 C C . CYS A 1 550 ? -7.364 10.100 29.855 1.00 41.59 550 CYS A C 1
ATOM 4276 O O . CYS A 1 550 ? -8.267 9.267 29.925 1.00 41.59 550 CYS A O 1
ATOM 4278 N N . CYS A 1 551 ? -6.132 9.865 30.309 1.00 39.88 551 CYS A N 1
ATOM 4279 C CA . CYS A 1 551 ? -5.800 8.649 31.049 1.00 39.88 551 CYS A CA 1
ATOM 4280 C C . CYS A 1 551 ? -6.690 8.543 32.303 1.00 39.88 551 CYS A C 1
ATOM 4282 O O . CYS A 1 551 ? -6.954 9.548 32.963 1.00 39.88 551 CYS A O 1
ATOM 4284 N N . GLU A 1 552 ? -7.179 7.341 32.624 1.00 39.88 552 GLU A N 1
ATOM 4285 C CA . GLU A 1 552 ? -7.924 7.093 33.864 1.00 39.88 552 GLU A CA 1
ATOM 4286 C C . GLU A 1 552 ? -6.983 7.061 35.062 1.00 39.88 552 GLU A C 1
ATOM 4288 O O . GLU A 1 552 ? -6.013 6.306 35.048 1.00 39.88 552 GLU A O 1
ATOM 4293 N N . CYS A 1 553 ? -7.305 7.837 36.100 1.00 35.91 553 CYS A N 1
ATOM 4294 C CA . CYS A 1 553 ? -6.534 8.045 37.325 1.00 35.91 553 CYS A CA 1
ATOM 4295 C C . CYS A 1 553 ? -6.007 6.758 37.978 1.00 35.91 553 CYS A C 1
ATOM 4297 O O . CYS A 1 553 ? -6.633 6.213 38.882 1.00 35.91 553 CYS A O 1
ATOM 4299 N N . ASN A 1 554 ? -4.787 6.362 37.616 1.00 33.34 554 ASN A N 1
ATOM 4300 C CA . ASN A 1 554 ? -3.953 5.473 38.412 1.00 33.34 554 ASN A CA 1
ATOM 4301 C C . ASN A 1 554 ? -2.803 6.299 38.989 1.00 33.34 554 ASN A C 1
ATOM 4303 O O . ASN A 1 554 ? -1.786 6.468 38.334 1.00 33.34 554 ASN A O 1
ATOM 4307 N N . ASN A 1 555 ? -3.049 6.852 40.183 1.00 36.03 555 ASN A N 1
ATOM 4308 C CA . ASN A 1 555 ? -2.157 7.337 41.255 1.00 36.03 555 ASN A CA 1
ATOM 4309 C C . ASN A 1 555 ? -0.771 7.964 40.997 1.00 36.03 555 ASN A C 1
ATOM 4311 O O . ASN A 1 555 ? -0.128 8.344 41.970 1.00 36.03 555 ASN A O 1
ATOM 4315 N N . GLU A 1 556 ? -0.329 8.207 39.773 1.00 33.47 556 GLU A N 1
ATOM 4316 C CA . GLU A 1 556 ? 0.848 9.023 39.481 1.00 33.47 556 GLU A CA 1
ATOM 4317 C C . GLU A 1 556 ? 0.518 9.943 38.299 1.00 33.47 556 GLU A C 1
ATOM 4319 O O . GLU A 1 556 ? -0.108 9.526 37.328 1.00 33.47 556 GLU A O 1
ATOM 4324 N N . GLY A 1 557 ? 0.828 11.235 38.457 1.00 42.06 557 GLY A N 1
ATOM 4325 C CA . GLY A 1 557 ? 0.261 12.356 37.699 1.00 42.06 557 GLY A CA 1
ATOM 4326 C C . GLY A 1 557 ? 0.085 12.117 36.195 1.00 42.06 557 GLY A C 1
ATOM 4327 O O . GLY A 1 557 ? 1.027 11.779 35.486 1.00 42.06 557 GLY A O 1
ATOM 4328 N N . GLN A 1 558 ? -1.139 12.337 35.710 1.00 38.16 558 GLN A N 1
ATOM 4329 C CA . GLN A 1 558 ? -1.542 11.981 34.353 1.00 38.16 558 GLN A CA 1
ATOM 4330 C C . GLN A 1 558 ? -1.527 13.160 33.385 1.00 38.16 558 GLN A C 1
ATOM 4332 O O . GLN A 1 558 ? -2.163 14.196 33.585 1.00 38.16 558 GLN A O 1
ATOM 4337 N N . SER A 1 559 ? -0.794 12.951 32.297 1.00 35.28 559 SER A N 1
ATOM 4338 C CA . SER A 1 559 ? -0.786 13.731 31.069 1.00 35.28 559 SER A CA 1
ATOM 4339 C C . SER A 1 559 ? -1.989 13.354 30.189 1.00 35.28 559 SER A C 1
ATOM 4341 O O . SER A 1 559 ? -2.251 12.175 29.985 1.00 35.28 559 SER A O 1
ATOM 4343 N N . ILE A 1 560 ? -2.700 14.329 29.600 1.00 38.97 560 ILE A N 1
ATOM 4344 C CA . ILE A 1 560 ? -3.361 14.083 28.308 1.00 38.97 560 ILE A CA 1
ATOM 4345 C C . ILE A 1 560 ? -2.265 13.989 27.273 1.00 38.97 560 ILE A C 1
ATOM 4347 O O . ILE A 1 560 ? -1.447 14.903 27.118 1.00 38.97 560 ILE A O 1
ATOM 4351 N N . ARG A 1 561 ? -2.301 12.888 26.544 1.00 40.47 561 ARG A N 1
ATOM 4352 C CA . ARG A 1 561 ? -1.513 12.675 25.347 1.00 40.47 561 ARG A CA 1
ATOM 4353 C C . ARG A 1 561 ? -2.429 12.922 24.150 1.00 40.47 561 ARG A C 1
ATOM 4355 O O . ARG A 1 561 ? -3.513 12.347 24.063 1.00 40.47 561 ARG A O 1
ATOM 4362 N N . LEU A 1 562 ? -2.011 13.790 23.225 1.00 42.25 562 LEU A N 1
ATOM 4363 C CA . LEU A 1 562 ? -2.553 13.750 21.866 1.00 42.25 562 LEU A CA 1
ATOM 4364 C C . LEU A 1 562 ? -2.127 12.392 21.305 1.00 42.25 562 LEU A C 1
ATOM 4366 O O . LEU A 1 562 ? -0.941 12.196 21.049 1.00 42.25 562 LEU A O 1
ATOM 4370 N N . ILE A 1 563 ? -3.053 11.437 21.204 1.00 47.53 563 ILE A N 1
ATOM 4371 C CA . ILE A 1 563 ? -2.702 10.111 20.689 1.00 47.53 563 ILE A CA 1
ATOM 4372 C C . ILE A 1 563 ? -2.514 10.209 19.182 1.00 47.53 563 ILE A C 1
ATOM 4374 O O . ILE A 1 563 ? -1.445 9.883 18.676 1.00 47.53 563 ILE A O 1
ATOM 4378 N N . ARG A 1 564 ? -3.556 10.631 18.458 1.00 48.41 564 ARG A N 1
ATOM 4379 C CA . ARG A 1 564 ? -3.573 10.682 16.992 1.00 48.41 564 ARG A CA 1
ATOM 4380 C C . ARG A 1 564 ? -4.752 11.498 16.470 1.00 48.41 564 ARG A C 1
ATOM 4382 O O . ARG A 1 564 ? -5.652 11.892 17.206 1.00 48.41 564 ARG A O 1
ATOM 4389 N N . VAL A 1 565 ? -4.726 11.726 15.164 1.00 48.03 565 VAL A N 1
ATOM 4390 C CA . VAL A 1 565 ? -5.763 12.413 14.407 1.00 48.03 565 VAL A CA 1
ATOM 4391 C C . VAL A 1 565 ? -6.562 11.356 13.611 1.00 48.03 565 VAL A C 1
ATOM 4393 O O . VAL A 1 565 ? -5.994 10.753 12.701 1.00 48.03 565 VAL A O 1
ATOM 4396 N N . TYR A 1 566 ? -7.833 11.077 13.961 1.00 46.47 566 TYR A N 1
ATOM 4397 C CA . TYR A 1 566 ? -8.755 10.319 13.080 1.00 46.47 566 TYR A CA 1
ATOM 4398 C C . TYR A 1 566 ? -9.014 11.142 11.829 1.00 46.47 566 TYR A C 1
ATOM 4400 O O . TYR A 1 566 ? -8.703 12.323 11.809 1.00 46.47 566 TYR A O 1
ATOM 4408 N N . SER A 1 567 ? -9.481 10.541 10.743 1.00 44.31 567 SER A N 1
ATOM 4409 C CA . SER A 1 567 ? -9.401 11.217 9.476 1.00 44.31 567 SER A CA 1
ATOM 4410 C C . SER A 1 567 ? -10.515 10.766 8.508 1.00 44.31 567 SER A C 1
ATOM 4412 O O . SER A 1 567 ? -10.442 9.684 7.943 1.00 44.31 567 SER A O 1
ATOM 4414 N N . GLU A 1 568 ? -11.572 11.567 8.341 1.00 48.00 568 GLU A N 1
ATOM 4415 C CA . GLU A 1 568 ? -12.662 11.359 7.385 1.00 48.00 568 GLU A CA 1
ATOM 4416 C C . GLU A 1 568 ? -12.176 11.544 5.935 1.00 48.00 568 GLU A C 1
ATOM 4418 O O . GLU A 1 568 ? -11.580 12.568 5.605 1.00 48.00 568 GLU A O 1
ATOM 4423 N N . PRO A 1 569 ? -12.402 10.580 5.032 1.00 40.12 569 PRO A N 1
ATOM 4424 C CA . PRO A 1 569 ? -11.935 10.708 3.654 1.00 40.12 569 PRO A CA 1
ATOM 4425 C C . PRO A 1 569 ? -12.638 11.790 2.831 1.00 40.12 569 PRO A C 1
ATOM 4427 O O . PRO A 1 569 ? -12.044 12.323 1.894 1.00 40.12 569 PRO A O 1
ATOM 4430 N N . ASP A 1 570 ? -13.890 12.101 3.164 1.00 46.50 570 ASP A N 1
ATOM 4431 C CA . ASP A 1 570 ? -14.689 13.113 2.480 1.00 46.50 570 ASP A CA 1
ATOM 4432 C C . ASP A 1 570 ? -14.290 14.517 2.955 1.00 46.50 570 ASP A C 1
ATOM 4434 O O . ASP A 1 570 ? -14.509 14.880 4.110 1.00 46.50 570 ASP A O 1
ATOM 4438 N N . LYS A 1 571 ? -13.696 15.311 2.057 1.00 50.72 571 LYS A N 1
ATOM 4439 C CA . LYS A 1 571 ? -13.269 16.690 2.352 1.00 50.72 571 LYS A CA 1
ATOM 4440 C C . LYS A 1 571 ? -14.445 17.640 2.595 1.00 50.72 571 LYS A C 1
ATOM 4442 O O . LYS A 1 571 ? -14.231 18.707 3.162 1.00 50.72 571 LYS A O 1
ATOM 4447 N N . ASP A 1 572 ? -15.654 17.255 2.189 1.00 57.25 572 ASP A N 1
ATOM 4448 C CA . ASP A 1 572 ? -16.866 18.048 2.386 1.00 57.25 572 ASP A CA 1
ATOM 4449 C C . ASP A 1 572 ? -17.568 17.730 3.719 1.00 57.25 572 ASP A C 1
ATOM 4451 O O . ASP A 1 572 ? -18.587 18.352 4.028 1.00 57.25 572 ASP A O 1
ATOM 4455 N N . GLU A 1 573 ? -17.077 16.759 4.505 1.00 62.66 573 GLU A N 1
ATOM 4456 C CA . GLU A 1 573 ? -17.637 16.465 5.827 1.00 62.66 573 GLU A CA 1
ATOM 4457 C C . GLU A 1 573 ? -17.035 17.365 6.911 1.00 62.66 573 GLU A C 1
ATOM 4459 O O . GLU A 1 573 ? -15.827 17.415 7.137 1.00 62.66 573 GLU A O 1
ATOM 4464 N N . VAL A 1 574 ? -17.925 18.050 7.626 1.00 68.56 574 VAL A N 1
ATOM 4465 C CA . VAL A 1 574 ? -17.622 18.935 8.753 1.00 68.56 574 VAL A CA 1
ATOM 4466 C C . VAL A 1 574 ? -18.380 18.419 9.967 1.00 68.56 574 VAL A C 1
ATOM 4468 O O . VAL A 1 574 ? -19.613 18.392 9.967 1.00 68.56 574 VAL A O 1
ATOM 4471 N N . PHE A 1 575 ? -17.649 18.003 11.001 1.00 72.06 575 PHE A N 1
ATOM 4472 C CA . PHE A 1 575 ? -18.238 17.529 12.252 1.00 72.06 575 PHE A CA 1
ATOM 4473 C C . PHE A 1 575 ? -18.705 18.710 13.109 1.00 72.06 575 PHE A C 1
ATOM 4475 O O . PHE A 1 575 ? -17.905 19.558 13.496 1.00 72.06 575 PHE A O 1
ATOM 4482 N N . ASN A 1 576 ? -19.996 18.739 13.437 1.00 75.94 576 ASN A N 1
ATOM 4483 C CA . ASN A 1 576 ? -20.599 19.779 14.273 1.00 75.94 576 ASN A CA 1
ATOM 4484 C C . ASN A 1 576 ? -20.672 19.369 15.746 1.00 75.94 576 ASN A C 1
ATOM 4486 O O . ASN A 1 576 ? -20.832 20.235 16.604 1.00 75.94 576 ASN A O 1
ATOM 4490 N N . GLY A 1 577 ? -20.587 18.074 16.061 1.00 76.56 577 GLY A N 1
ATOM 4491 C CA . GLY A 1 577 ? -20.653 17.564 17.427 1.00 76.56 577 GLY A CA 1
ATOM 4492 C C . GLY A 1 577 ? -19.692 16.406 17.667 1.00 76.56 577 GLY A C 1
ATOM 4493 O O . GLY A 1 577 ? -19.390 15.624 16.763 1.00 76.56 577 GLY A O 1
ATOM 4494 N N . ILE A 1 578 ? -19.242 16.289 18.916 1.00 77.00 578 ILE A N 1
ATOM 4495 C CA . ILE A 1 578 ? -18.384 15.207 19.406 1.00 77.00 578 ILE A CA 1
ATOM 4496 C C . ILE A 1 578 ? -18.861 14.742 20.782 1.00 77.00 578 ILE A C 1
ATOM 4498 O O . ILE A 1 578 ? -19.287 15.560 21.600 1.00 77.00 578 ILE A O 1
ATOM 4502 N N . ALA A 1 579 ? -18.750 13.443 21.053 1.00 79.00 579 ALA A N 1
ATOM 4503 C CA . ALA A 1 579 ? -18.979 12.864 22.373 1.00 79.00 579 ALA A CA 1
ATOM 4504 C C . ALA A 1 579 ? -17.963 11.758 22.647 1.00 79.00 579 ALA A C 1
ATOM 4506 O O . ALA A 1 579 ? -17.542 11.053 21.733 1.00 79.00 579 ALA A O 1
ATOM 4507 N N . TRP A 1 580 ? -17.602 11.571 23.911 1.00 72.88 580 TRP A N 1
ATOM 4508 C CA . TRP A 1 580 ? -16.617 10.577 24.325 1.00 72.88 580 TRP A CA 1
ATOM 4509 C C . TRP A 1 580 ? -17.171 9.683 25.435 1.00 72.88 580 TRP A C 1
ATOM 4511 O O . TRP A 1 580 ? -17.945 10.143 26.277 1.00 72.88 580 TRP A O 1
ATOM 4521 N N . SER A 1 581 ? -16.795 8.405 25.420 1.00 75.12 581 SER A N 1
ATOM 4522 C CA . SER A 1 581 ? -17.235 7.388 26.380 1.00 75.12 581 SER A CA 1
ATOM 4523 C C . SER A 1 581 ? -16.235 6.227 26.442 1.00 75.12 581 SER A C 1
ATOM 4525 O O . SER A 1 581 ? -15.147 6.291 25.873 1.00 75.12 581 SER A O 1
ATOM 4527 N N . PHE A 1 582 ? -16.620 5.148 27.117 1.00 68.19 582 PHE A N 1
ATOM 4528 C CA . PHE A 1 582 ? -15.903 3.880 27.159 1.00 68.19 582 PHE A CA 1
ATOM 4529 C C . PHE A 1 582 ? -16.850 2.719 26.874 1.00 68.19 582 PHE A C 1
ATOM 4531 O O . PHE A 1 582 ? -18.007 2.729 27.294 1.00 68.19 582 PHE A O 1
ATOM 4538 N N . ASP A 1 583 ? -16.340 1.677 26.235 1.00 62.72 583 ASP A N 1
ATOM 4539 C CA . ASP A 1 583 ? -16.986 0.373 26.170 1.00 62.72 583 ASP A CA 1
ATOM 4540 C C . ASP A 1 583 ? -16.093 -0.724 26.774 1.00 62.72 583 ASP A C 1
ATOM 4542 O O . ASP A 1 583 ? -15.039 -0.454 27.349 1.00 62.72 583 ASP A O 1
ATOM 4546 N N . SER A 1 584 ? -16.520 -1.986 26.674 1.00 58.91 584 SER A N 1
ATOM 4547 C CA . SER A 1 584 ? -15.754 -3.134 27.183 1.00 58.91 584 SER A CA 1
ATOM 4548 C C . SER A 1 584 ? -14.385 -3.319 26.513 1.00 58.91 584 SER A C 1
ATOM 4550 O O . SER A 1 584 ? -13.548 -4.045 27.042 1.00 58.91 584 SER A O 1
ATOM 4552 N N . SER A 1 585 ? -14.164 -2.697 25.354 1.00 55.56 585 SER A N 1
ATOM 4553 C CA . SER A 1 585 ? -12.903 -2.676 24.604 1.00 55.56 585 SER A CA 1
ATOM 4554 C C . SER A 1 585 ? -12.081 -1.400 24.835 1.00 55.56 585 SER A C 1
ATOM 4556 O O . SER A 1 585 ? -10.957 -1.321 24.335 1.00 55.56 585 SER A O 1
ATOM 4558 N N . GLY A 1 586 ? -12.599 -0.435 25.605 1.00 65.38 586 GLY A N 1
ATOM 4559 C CA . GLY A 1 586 ? -11.937 0.790 26.066 1.00 65.38 586 GLY A CA 1
ATOM 4560 C C . GLY A 1 586 ? -12.535 2.086 25.503 1.00 65.38 586 GLY A C 1
ATOM 4561 O O . GLY A 1 586 ? -13.722 2.104 25.192 1.00 65.38 586 GLY A O 1
ATOM 4562 N N . PRO A 1 587 ? -11.785 3.205 25.443 1.00 68.38 587 PRO A N 1
ATOM 4563 C CA . PRO A 1 587 ? -12.320 4.504 25.038 1.00 68.38 587 PRO A CA 1
ATOM 4564 C C . PRO A 1 587 ? -12.917 4.502 23.627 1.00 68.38 587 PRO A C 1
ATOM 4566 O O . PRO A 1 587 ? -12.349 3.948 22.682 1.00 68.38 587 PRO A O 1
ATOM 4569 N N . VAL A 1 588 ? -14.056 5.181 23.497 1.00 72.88 588 VAL A N 1
ATOM 4570 C CA . VAL A 1 588 ? -14.835 5.331 22.266 1.00 72.88 588 VAL A CA 1
ATOM 4571 C C . VAL A 1 588 ? -15.122 6.808 22.024 1.00 72.88 588 VAL A C 1
ATOM 4573 O O . VAL A 1 588 ? -15.573 7.525 22.920 1.00 72.88 588 VAL A O 1
ATOM 4576 N N . LEU A 1 589 ? -14.910 7.252 20.788 1.00 77.25 589 LEU A N 1
ATOM 4577 C CA . LEU A 1 589 ? -15.266 8.585 20.310 1.00 77.25 589 LEU A CA 1
ATOM 4578 C C . LEU A 1 589 ? -16.433 8.483 19.327 1.00 77.25 589 LEU A C 1
ATOM 4580 O O . LEU A 1 589 ? -16.417 7.649 18.427 1.00 77.25 589 LEU A O 1
ATOM 4584 N N . ALA A 1 590 ? -17.419 9.360 19.465 1.00 82.56 590 ALA A N 1
ATOM 4585 C CA . ALA A 1 590 ? -18.453 9.572 18.466 1.00 82.56 590 ALA A CA 1
ATOM 4586 C C . ALA A 1 590 ? -18.338 10.985 17.881 1.00 82.56 590 ALA A C 1
ATOM 4588 O O . ALA A 1 590 ? -18.096 11.942 18.620 1.00 82.56 590 ALA A O 1
ATOM 4589 N N . ALA A 1 591 ? -18.525 11.117 16.569 1.00 82.44 591 ALA A N 1
ATOM 4590 C CA . ALA A 1 591 ? -18.502 12.393 15.856 1.00 82.44 591 ALA A CA 1
ATOM 4591 C C . ALA A 1 591 ? -19.639 12.449 14.830 1.00 82.44 591 ALA A C 1
ATOM 4593 O O . ALA A 1 591 ? -19.862 11.482 14.103 1.00 82.44 591 ALA A O 1
ATOM 4594 N N . GLY A 1 592 ? -20.369 13.564 14.779 1.00 82.75 592 GLY A N 1
ATOM 4595 C CA . GLY A 1 592 ? -21.491 13.773 13.858 1.00 82.75 592 GLY A CA 1
ATOM 4596 C C . GLY A 1 592 ? -21.392 15.121 13.153 1.00 82.75 592 GLY A C 1
ATOM 4597 O O . GLY A 1 592 ? -20.972 16.105 13.765 1.00 82.75 592 GLY A O 1
ATOM 4598 N N . GLY A 1 593 ? -21.739 15.153 11.867 1.00 84.06 593 GLY A N 1
ATOM 4599 C CA . GLY A 1 593 ? -21.501 16.304 10.998 1.00 84.06 593 GLY A CA 1
ATOM 4600 C C . GLY A 1 593 ? -22.561 16.540 9.929 1.00 84.06 593 GLY A C 1
ATOM 4601 O O . GLY A 1 593 ? -23.700 16.066 10.029 1.00 84.06 593 GLY A O 1
ATOM 4602 N N . VAL A 1 594 ? -22.196 17.328 8.917 1.00 80.62 594 VAL A N 1
ATOM 4603 C CA . VAL A 1 594 ? -23.099 17.813 7.857 1.00 80.62 594 VAL A CA 1
ATOM 4604 C C . VAL A 1 594 ? -23.654 16.707 6.957 1.00 80.62 594 VAL A C 1
ATOM 4606 O O . VAL A 1 594 ? -24.755 16.869 6.428 1.00 80.62 594 VAL A O 1
ATOM 4609 N N . LYS A 1 595 ? -22.982 15.557 6.840 1.00 79.25 595 LYS A N 1
ATOM 4610 C CA . LYS A 1 595 ? -23.426 14.396 6.042 1.00 79.25 595 LYS A CA 1
ATOM 4611 C C . LYS A 1 595 ? -24.479 13.536 6.738 1.00 79.25 595 LYS A C 1
ATOM 4613 O O . LYS A 1 595 ? -24.883 12.520 6.183 1.00 79.25 595 LYS A O 1
ATOM 4618 N N . ALA A 1 596 ? -24.949 13.933 7.924 1.00 83.81 596 ALA A N 1
ATOM 4619 C CA . ALA A 1 596 ? -25.990 13.229 8.679 1.00 83.81 596 ALA A CA 1
ATOM 4620 C C . ALA A 1 596 ? -25.601 11.811 9.152 1.00 83.81 596 ALA A C 1
ATOM 4622 O O . ALA A 1 596 ? -26.467 11.010 9.517 1.00 83.81 596 ALA A O 1
ATOM 4623 N N . ILE A 1 597 ? -24.303 11.497 9.167 1.00 81.69 597 ILE A N 1
ATOM 4624 C CA . ILE A 1 597 ? -23.770 10.222 9.651 1.00 81.69 597 ILE A CA 1
ATOM 4625 C C . ILE A 1 597 ? -23.035 10.470 10.963 1.00 81.69 597 ILE A C 1
ATOM 4627 O O . ILE A 1 597 ? -22.275 11.429 11.083 1.00 81.69 597 ILE A O 1
ATOM 4631 N N . VAL A 1 598 ? -23.244 9.594 11.947 1.00 83.88 598 VAL A N 1
ATOM 4632 C CA . VAL A 1 598 ? -22.432 9.596 13.168 1.00 83.88 598 VAL A CA 1
ATOM 4633 C C . VAL A 1 598 ? -21.387 8.494 13.069 1.00 83.88 598 VAL A C 1
ATOM 4635 O O . VAL A 1 598 ? -21.722 7.312 12.966 1.00 83.88 598 VAL A O 1
ATOM 4638 N N . ARG A 1 599 ? -20.116 8.890 13.084 1.00 79.62 599 ARG A N 1
ATOM 4639 C CA . ARG A 1 599 ? -18.956 7.998 13.122 1.00 79.62 599 ARG A CA 1
ATOM 4640 C C . ARG A 1 599 ? -18.694 7.589 14.563 1.00 79.62 599 ARG A C 1
ATOM 4642 O O . ARG A 1 599 ? -18.630 8.455 15.431 1.00 79.62 599 ARG A O 1
ATOM 4649 N N . VAL A 1 600 ? -18.512 6.296 14.814 1.00 78.12 600 VAL A N 1
ATOM 4650 C CA . VAL A 1 600 ? -18.065 5.764 16.107 1.00 78.12 600 VAL A CA 1
ATOM 4651 C C . VAL A 1 600 ? -16.692 5.123 15.913 1.00 78.12 600 VAL A C 1
ATOM 4653 O O . VAL A 1 600 ? -16.504 4.219 15.095 1.00 78.12 600 VAL A O 1
ATOM 4656 N N . ILE A 1 601 ? -15.716 5.637 16.650 1.00 72.19 601 ILE A N 1
ATOM 4657 C CA . ILE A 1 601 ? -14.287 5.391 16.484 1.00 72.19 601 ILE A CA 1
ATOM 4658 C C . ILE A 1 601 ? -13.775 4.741 17.769 1.00 72.19 601 ILE A C 1
ATOM 4660 O O . ILE A 1 601 ? -13.985 5.271 18.862 1.00 72.19 601 ILE A O 1
ATOM 4664 N N . GLN A 1 602 ? -13.113 3.590 17.643 1.00 67.44 602 GLN A N 1
ATOM 4665 C CA . GLN A 1 602 ? -12.483 2.922 18.779 1.00 67.44 602 GLN A CA 1
ATOM 4666 C C . GLN A 1 602 ? -11.119 3.567 18.999 1.00 67.44 602 GLN A C 1
ATOM 4668 O O . GLN A 1 602 ? -10.308 3.623 18.075 1.00 67.44 602 GLN A O 1
ATOM 4673 N N . CYS A 1 603 ? -10.853 4.043 20.212 1.00 60.19 603 CYS A N 1
ATOM 4674 C CA . CYS A 1 603 ? -9.602 4.738 20.520 1.00 60.19 603 CYS A CA 1
ATOM 4675 C C . CYS A 1 603 ? -8.472 3.782 20.943 1.00 60.19 603 CYS A C 1
ATOM 4677 O O . CYS A 1 603 ? -7.334 4.214 21.109 1.00 60.19 603 CYS A O 1
ATOM 4679 N N . ASN A 1 604 ? -8.774 2.486 21.084 1.00 51.97 604 ASN A N 1
ATOM 4680 C CA . ASN A 1 604 ? -7.832 1.454 21.501 1.00 51.97 604 ASN A CA 1
ATOM 4681 C C . ASN A 1 604 ? -7.271 0.653 20.323 1.00 51.97 604 ASN A C 1
ATOM 4683 O O . ASN A 1 604 ? -8.013 -0.016 19.608 1.00 51.97 604 ASN A O 1
ATOM 4687 N N . GLY A 1 605 ? -5.940 0.634 20.207 1.00 45.28 605 GLY A N 1
ATOM 4688 C CA . GLY A 1 605 ? -5.213 -0.103 19.174 1.00 45.28 605 GLY A CA 1
ATOM 4689 C C . GLY A 1 605 ? -4.975 0.716 17.902 1.00 45.28 605 GLY A C 1
ATOM 4690 O O . GLY A 1 605 ? -5.778 1.557 17.516 1.00 45.28 605 GLY A O 1
ATOM 4691 N N . LEU A 1 606 ? -3.828 0.480 17.262 1.00 40.75 606 LEU A N 1
ATOM 4692 C CA . LEU A 1 606 ? -3.464 1.091 15.984 1.00 40.75 606 LEU A CA 1
ATOM 4693 C C . LEU A 1 606 ? -3.794 0.124 14.832 1.00 40.75 606 LEU A C 1
ATOM 4695 O O . LEU A 1 606 ? -3.446 -1.057 14.956 1.00 40.75 606 LEU A O 1
ATOM 4699 N N . PRO A 1 607 ? -4.410 0.600 13.725 1.00 45.56 607 PRO A N 1
ATOM 4700 C CA . PRO A 1 607 ? -4.884 1.972 13.460 1.00 45.56 607 PRO A CA 1
ATOM 4701 C C . PRO A 1 607 ? -6.258 2.310 14.090 1.00 45.56 607 PRO A C 1
ATOM 4703 O O . PRO A 1 607 ? -7.076 1.422 14.317 1.00 45.56 607 PRO A O 1
ATOM 4706 N N . LEU A 1 608 ? -6.521 3.613 14.310 1.00 45.19 608 LEU A N 1
ATOM 4707 C CA . LEU A 1 608 ? -7.845 4.150 14.672 1.00 45.19 608 LEU A CA 1
ATOM 4708 C C . LEU A 1 608 ? -8.823 3.906 13.513 1.00 45.19 608 LEU A C 1
ATOM 4710 O O . LEU A 1 608 ? -8.875 4.685 12.562 1.00 45.19 608 LEU A O 1
ATOM 4714 N N . LEU A 1 609 ? -9.581 2.818 13.571 1.00 44.41 609 LEU A N 1
ATOM 4715 C CA . LEU A 1 609 ? -10.619 2.512 12.593 1.00 44.41 609 LEU A CA 1
ATOM 4716 C C . LEU A 1 609 ? -11.946 3.120 13.054 1.00 44.41 609 LEU A C 1
ATOM 4718 O O . LEU A 1 609 ? -12.365 2.945 14.204 1.00 44.41 609 LEU A O 1
ATOM 4722 N N . CYS A 1 610 ? -12.642 3.803 12.141 1.00 46.50 610 CYS A N 1
ATOM 4723 C CA . CYS A 1 610 ? -14.083 3.967 12.289 1.00 46.50 610 CYS A CA 1
ATOM 4724 C C . CYS A 1 610 ? -14.682 2.562 12.247 1.00 46.50 610 CYS A C 1
ATOM 4726 O O . CYS A 1 610 ? -14.716 1.935 11.191 1.00 46.50 610 CYS A O 1
ATOM 4728 N N . TYR A 1 611 ? -15.104 2.044 13.397 1.00 58.62 611 TYR A N 1
ATOM 4729 C CA . TYR A 1 611 ? -15.595 0.673 13.462 1.00 58.62 611 TYR A CA 1
ATOM 4730 C C . TYR A 1 611 ? -17.103 0.606 13.221 1.00 58.62 611 TYR A C 1
ATOM 4732 O O . TYR A 1 611 ? -17.599 -0.454 12.838 1.00 58.62 611 TYR A O 1
ATOM 4740 N N . LYS A 1 612 ? -17.839 1.719 13.409 1.00 69.75 612 LYS A N 1
ATOM 4741 C CA . LYS A 1 612 ? -19.291 1.792 13.172 1.00 69.75 612 LYS A CA 1
ATOM 4742 C C . LYS A 1 612 ? -19.750 3.141 12.634 1.00 69.75 612 LYS A C 1
ATOM 4744 O O . LYS A 1 612 ? -19.315 4.194 13.087 1.00 69.75 612 LYS A O 1
ATOM 4749 N N . ASN A 1 613 ? -20.719 3.075 11.726 1.00 76.56 613 ASN A N 1
ATOM 4750 C CA . ASN A 1 613 ? -21.466 4.216 11.212 1.00 76.56 613 ASN A CA 1
ATOM 4751 C C . ASN A 1 613 ? -22.918 4.106 11.668 1.00 76.56 613 ASN A C 1
ATOM 4753 O O . ASN A 1 613 ? -23.575 3.105 11.386 1.00 76.56 613 ASN A O 1
ATOM 4757 N N . LEU A 1 614 ? -23.425 5.131 12.345 1.00 81.00 614 LEU A N 1
ATOM 4758 C CA . LEU A 1 614 ? -24.839 5.242 12.686 1.00 81.00 614 LEU A CA 1
ATOM 4759 C C . LEU A 1 614 ? -25.501 6.096 11.608 1.00 81.00 614 LEU A C 1
ATOM 4761 O O . LEU A 1 614 ? -25.299 7.311 11.539 1.00 81.00 614 LEU A O 1
ATOM 4765 N N . ILE A 1 615 ? -26.245 5.432 10.729 1.00 81.81 615 ILE A N 1
ATOM 4766 C CA . ILE A 1 615 ? -26.899 6.052 9.579 1.00 81.81 615 ILE A CA 1
ATOM 4767 C C . ILE A 1 615 ? -28.395 6.092 9.851 1.00 81.81 615 ILE A C 1
ATOM 4769 O O . ILE A 1 615 ? -29.013 5.084 10.186 1.00 81.81 615 ILE A O 1
ATOM 4773 N N . GLY A 1 616 ? -28.998 7.266 9.691 1.00 78.69 616 GLY A N 1
ATOM 4774 C CA . GLY A 1 616 ? -30.449 7.380 9.742 1.00 78.69 616 GLY A CA 1
ATOM 4775 C C . GLY A 1 616 ? -30.968 8.804 9.806 1.00 78.69 616 GLY A C 1
ATOM 4776 O O . GLY A 1 616 ? -32.109 9.019 9.395 1.00 78.69 616 GLY A O 1
ATOM 4777 N N . HIS A 1 617 ? -30.177 9.759 10.304 1.00 88.62 617 HIS A N 1
ATOM 4778 C CA . HIS A 1 617 ? -30.519 11.173 10.184 1.00 88.62 617 HIS A CA 1
ATOM 4779 C C . HIS A 1 617 ? -30.540 11.600 8.710 1.00 88.62 617 HIS A C 1
ATOM 4781 O O . HIS A 1 617 ? -29.809 11.048 7.890 1.00 88.62 617 HIS A O 1
ATOM 4787 N N . THR A 1 618 ? -31.387 12.569 8.365 1.00 87.19 618 THR A N 1
ATOM 4788 C CA . THR A 1 618 ? -31.493 13.107 6.990 1.00 87.19 618 THR A CA 1
ATOM 4789 C C . THR A 1 618 ? -30.947 14.528 6.857 1.00 87.19 618 THR A C 1
ATOM 4791 O O . THR A 1 618 ? -31.112 15.164 5.821 1.00 87.19 618 THR A O 1
ATOM 4794 N N . GLY A 1 619 ? -30.318 15.044 7.911 1.00 88.44 619 GLY A N 1
ATOM 4795 C CA . GLY A 1 619 ? -29.702 16.364 7.962 1.00 88.44 619 GLY A CA 1
ATOM 4796 C C . GLY A 1 619 ? -28.539 16.381 8.950 1.00 88.44 619 GLY A C 1
ATOM 4797 O O . GLY A 1 619 ? -28.364 15.437 9.724 1.00 88.44 619 GLY A O 1
ATOM 4798 N N . ALA A 1 620 ? -27.755 17.458 8.923 1.00 88.38 620 ALA A N 1
ATOM 4799 C CA . ALA A 1 620 ? -26.573 17.626 9.762 1.00 88.38 620 ALA A CA 1
ATOM 4800 C C . ALA A 1 620 ? -26.832 17.236 11.228 1.00 88.38 620 ALA A C 1
ATOM 4802 O O . ALA A 1 620 ? -27.828 17.662 11.817 1.00 88.38 620 ALA A O 1
ATOM 4803 N N . VAL A 1 621 ? -25.961 16.414 11.813 1.00 92.31 621 VAL A N 1
ATOM 4804 C CA . VAL A 1 621 ? -26.023 16.086 13.243 1.00 92.31 621 VAL A CA 1
ATOM 4805 C C . VAL A 1 621 ? -25.387 17.239 13.992 1.00 92.31 621 VAL A C 1
ATOM 4807 O O . VAL A 1 621 ? -24.215 17.523 13.782 1.00 92.31 621 VAL A O 1
ATOM 4810 N N . ASN A 1 622 ? -26.166 17.917 14.827 1.00 90.00 622 ASN A N 1
ATOM 4811 C CA . ASN A 1 622 ? -25.730 19.122 15.512 1.00 90.00 622 ASN A CA 1
ATOM 4812 C C . ASN A 1 622 ? -25.020 18.767 16.819 1.00 90.00 622 ASN A C 1
ATOM 4814 O O . ASN A 1 622 ? -23.878 19.166 16.988 1.00 90.00 622 ASN A O 1
ATOM 4818 N N . ASP A 1 623 ? -25.627 17.978 17.707 1.00 90.50 623 ASP A N 1
ATOM 4819 C CA . ASP A 1 623 ? -25.069 17.651 19.029 1.00 90.50 623 ASP A CA 1
ATOM 4820 C C . ASP A 1 623 ? -25.241 16.156 19.347 1.00 90.50 623 ASP A C 1
ATOM 4822 O O . ASP A 1 623 ? -26.126 15.482 18.803 1.00 90.50 623 ASP A O 1
ATOM 4826 N N . LEU A 1 624 ? -24.377 15.624 20.212 1.00 91.94 624 LEU A N 1
ATOM 4827 C CA . LEU A 1 624 ? -24.430 14.234 20.663 1.00 91.94 624 LEU A CA 1
ATOM 4828 C C . LEU A 1 624 ? -23.918 14.065 22.095 1.00 91.94 624 LEU A C 1
ATOM 4830 O O . LEU A 1 624 ? -22.957 14.709 22.509 1.00 91.94 624 LEU A O 1
ATOM 4834 N N . LYS A 1 625 ? -24.554 13.166 22.853 1.00 91.06 625 LYS A N 1
ATOM 4835 C CA . LYS A 1 625 ? -24.223 12.876 24.256 1.00 91.06 625 LYS A CA 1
ATOM 4836 C C . LYS A 1 625 ? -24.362 11.388 24.557 1.00 91.06 625 LYS A C 1
ATOM 4838 O O . LYS A 1 625 ? -25.389 10.775 24.265 1.00 91.06 625 LYS A O 1
ATOM 4843 N N . PHE A 1 626 ? -23.331 10.809 25.167 1.00 90.44 626 PHE A N 1
ATOM 4844 C CA . PHE A 1 626 ? -23.411 9.456 25.711 1.00 90.44 626 PHE A CA 1
ATOM 4845 C C . PHE A 1 626 ? -24.228 9.442 26.999 1.00 90.44 626 PHE A C 1
ATOM 4847 O O . PHE A 1 626 ? -24.192 10.380 27.796 1.00 90.44 626 PHE A O 1
ATOM 4854 N N . HIS A 1 627 ? -24.961 8.357 27.215 1.00 91.38 627 HIS A N 1
ATOM 4855 C CA . HIS A 1 627 ? -25.758 8.187 28.417 1.00 91.38 627 HIS A CA 1
ATOM 4856 C C . HIS A 1 627 ? -24.847 7.990 29.654 1.00 91.38 627 HIS A C 1
ATOM 4858 O O . HIS A 1 627 ? -23.957 7.140 29.631 1.00 91.38 627 HIS A O 1
ATOM 4864 N N . PRO A 1 628 ? -25.096 8.683 30.787 1.00 85.06 628 PRO A N 1
ATOM 4865 C CA . PRO A 1 628 ? -24.148 8.760 31.910 1.00 85.06 628 PRO A CA 1
ATOM 4866 C C . PRO A 1 628 ? -23.923 7.437 32.663 1.00 85.06 628 PRO A C 1
ATOM 4868 O O . PRO A 1 628 ? -22.869 7.240 33.265 1.00 85.06 628 PRO A O 1
ATOM 4871 N N . LYS A 1 629 ? -24.913 6.530 32.654 1.00 86.06 629 LYS A N 1
ATOM 4872 C CA . LYS A 1 629 ? -24.820 5.194 33.281 1.00 86.06 629 LYS A CA 1
ATOM 4873 C C . LYS A 1 629 ? -24.627 4.039 32.288 1.00 86.06 629 LYS A C 1
ATOM 4875 O O . LYS A 1 629 ? -23.767 3.195 32.501 1.00 86.06 629 LYS A O 1
ATOM 4880 N N . ASN A 1 630 ? -25.430 3.976 31.223 1.00 88.12 630 ASN A N 1
ATOM 4881 C CA . ASN A 1 630 ? -25.308 2.975 30.165 1.00 88.12 630 ASN A CA 1
ATOM 4882 C C . ASN A 1 630 ? -24.466 3.502 28.993 1.00 88.12 630 ASN A C 1
ATOM 4884 O O . ASN A 1 630 ? -24.988 4.111 28.065 1.00 88.12 630 ASN A O 1
ATOM 4888 N N . LEU A 1 631 ? -23.166 3.227 29.026 1.00 84.31 631 LEU A N 1
ATOM 4889 C CA . LEU A 1 631 ? -22.187 3.800 28.099 1.00 84.31 631 LEU A CA 1
ATOM 4890 C C . LEU A 1 631 ? -22.328 3.339 26.635 1.00 84.31 631 LEU A C 1
ATOM 4892 O O . LEU A 1 631 ? -21.707 3.928 25.754 1.00 84.31 631 LEU A O 1
ATOM 4896 N N . GLN A 1 632 ? -23.154 2.322 26.362 1.00 87.06 632 GLN A N 1
ATOM 4897 C CA . GLN A 1 632 ? -23.439 1.844 25.001 1.00 87.06 632 GLN A CA 1
ATOM 4898 C C . GLN A 1 632 ? -24.510 2.676 24.286 1.00 87.06 632 GLN A C 1
ATOM 4900 O O . GLN A 1 632 ? -24.736 2.495 23.089 1.00 87.06 632 GLN A O 1
ATOM 4905 N N . LEU A 1 633 ? -25.192 3.565 25.009 1.00 92.00 633 LEU A N 1
ATOM 4906 C CA . LEU A 1 633 ? -26.258 4.385 24.458 1.00 92.00 633 LEU A CA 1
ATOM 4907 C C . LEU A 1 633 ? -25.747 5.780 24.103 1.00 92.00 633 LEU A C 1
ATOM 4909 O O . LEU A 1 633 ? -25.191 6.486 24.948 1.00 92.00 633 LEU A O 1
ATOM 4913 N N . LEU A 1 634 ? -25.992 6.184 22.859 1.00 94.19 634 LEU A N 1
ATOM 4914 C CA . LEU A 1 634 ? -25.640 7.498 22.330 1.00 94.19 634 LEU A CA 1
ATOM 4915 C C . LEU A 1 634 ? -26.904 8.233 21.885 1.00 94.19 634 LEU A C 1
ATOM 4917 O O . LEU A 1 634 ? -27.674 7.712 21.080 1.00 94.19 634 LEU A O 1
ATOM 4921 N N . LEU A 1 635 ? -27.109 9.444 22.397 1.00 96.00 635 LEU A N 1
ATOM 4922 C CA . LEU A 1 635 ? -28.186 10.339 21.984 1.00 96.00 635 LEU A CA 1
ATOM 4923 C C . LEU A 1 635 ? -27.642 11.357 20.975 1.00 96.00 635 LEU A C 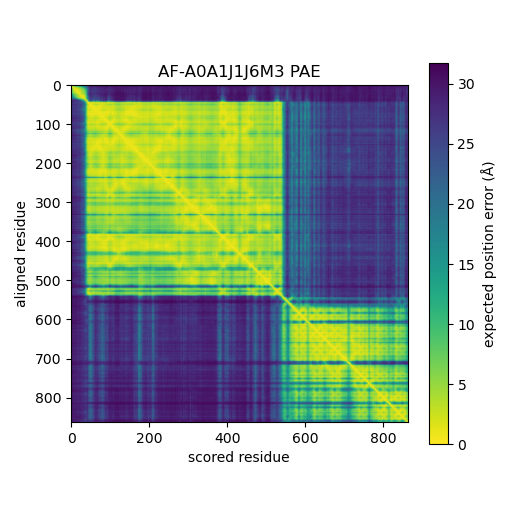1
ATOM 4925 O O . LEU A 1 635 ? -26.571 11.919 21.197 1.00 96.00 635 LEU A O 1
ATOM 4929 N N . THR A 1 636 ? -28.364 11.597 19.882 1.00 96.50 636 THR A N 1
ATOM 4930 C CA . THR A 1 636 ? -27.960 12.510 18.797 1.00 96.50 636 THR A CA 1
ATOM 4931 C C . THR A 1 636 ? -29.122 13.423 18.414 1.00 96.50 636 THR A C 1
ATOM 4933 O O . THR A 1 636 ? -30.271 12.978 18.410 1.00 96.50 636 THR A O 1
ATOM 4936 N N . CYS A 1 637 ? -28.855 14.682 18.066 1.00 95.19 637 CYS A N 1
ATOM 4937 C CA . CYS A 1 637 ? -29.867 15.610 17.550 1.00 95.19 637 CYS A CA 1
ATOM 4938 C C . CYS A 1 637 ? -29.432 16.247 16.228 1.00 95.19 637 CYS A C 1
ATOM 4940 O O . CYS A 1 637 ? -28.238 16.386 15.964 1.00 95.19 637 CYS A O 1
ATOM 4942 N N . SER A 1 638 ? -30.389 16.605 15.373 1.00 95.31 638 SER A N 1
ATOM 4943 C CA . SER A 1 638 ? -30.092 16.950 13.982 1.00 95.31 638 SER A CA 1
ATOM 4944 C C . SER A 1 638 ? -30.960 18.077 13.423 1.00 95.31 638 SER A C 1
ATOM 4946 O O . SER A 1 638 ? -32.059 18.380 13.902 1.00 95.31 638 SER A O 1
ATOM 4948 N N . LYS A 1 639 ? -30.453 18.658 12.335 1.00 94.25 639 LYS A N 1
ATOM 4949 C CA . LYS A 1 639 ? -31.156 19.518 11.383 1.00 94.25 639 LYS A CA 1
ATOM 4950 C C . LYS A 1 639 ? -32.401 18.868 10.767 1.00 94.25 639 LYS A C 1
ATOM 4952 O O . LYS A 1 639 ? -33.258 19.577 10.262 1.00 94.25 639 LYS A O 1
ATOM 4957 N N . ASP A 1 640 ? -32.549 17.545 10.839 1.00 92.81 640 ASP A N 1
ATOM 4958 C CA . ASP A 1 640 ? -33.760 16.836 10.395 1.00 92.81 640 ASP A CA 1
ATOM 4959 C C . ASP A 1 640 ? -34.947 16.891 11.378 1.00 92.81 640 ASP A C 1
ATOM 4961 O O . ASP A 1 640 ? -35.923 16.155 11.215 1.00 92.81 640 ASP A O 1
ATOM 4965 N N . TYR A 1 641 ? -34.863 17.744 12.404 1.00 94.88 641 TYR A N 1
ATOM 4966 C CA . TYR A 1 641 ? -35.892 17.962 13.431 1.00 94.88 641 TYR A CA 1
ATOM 4967 C C . TYR A 1 641 ? -36.090 16.768 14.374 1.00 94.88 641 TYR A C 1
ATOM 4969 O O . TYR A 1 641 ? -37.044 16.739 15.158 1.00 94.88 641 TYR A O 1
ATOM 4977 N N . SER A 1 642 ? -35.208 15.766 14.310 1.00 95.44 642 SER A N 1
ATOM 4978 C CA . SER A 1 642 ? -35.294 14.561 15.125 1.00 95.44 642 SER A CA 1
ATOM 4979 C C . SER A 1 642 ? -34.159 14.442 16.136 1.00 95.44 642 SER A C 1
ATOM 4981 O O . SER A 1 642 ? -33.046 14.944 15.958 1.00 95.44 642 SER A O 1
ATOM 4983 N N . ILE A 1 643 ? -34.467 13.721 17.210 1.00 97.06 643 ILE A N 1
ATOM 4984 C CA . ILE A 1 643 ? -33.508 13.258 18.210 1.00 97.06 643 ILE A CA 1
ATOM 4985 C C . ILE A 1 643 ? -33.549 11.737 18.191 1.00 97.06 643 ILE A C 1
ATOM 4987 O O . ILE A 1 643 ? -34.633 11.151 18.115 1.00 97.06 643 ILE A O 1
ATOM 4991 N N . ARG A 1 644 ? -32.392 11.082 18.239 1.00 96.25 644 ARG A N 1
ATOM 4992 C CA . ARG A 1 644 ? -32.292 9.625 18.123 1.00 96.25 644 ARG A CA 1
ATOM 4993 C C . ARG A 1 644 ? -31.433 9.035 19.219 1.00 96.25 644 ARG A C 1
ATOM 4995 O O . ARG A 1 644 ? -30.398 9.593 19.565 1.00 96.25 644 ARG A O 1
ATOM 5002 N N . LEU A 1 645 ? -31.874 7.895 19.741 1.00 95.69 645 LEU A N 1
ATOM 5003 C CA . LEU A 1 645 ? -31.109 7.066 20.664 1.00 95.69 645 LEU A CA 1
ATOM 5004 C C . LEU A 1 645 ? -30.577 5.854 19.911 1.00 95.69 645 LEU A C 1
ATOM 5006 O O . LEU A 1 645 ? -31.346 5.111 19.298 1.00 95.69 645 LEU A O 1
ATOM 5010 N N . TRP A 1 646 ? -29.275 5.641 19.999 1.00 92.69 646 TRP A N 1
ATOM 5011 C CA . TRP A 1 646 ? -28.567 4.558 19.334 1.00 92.69 646 TRP A CA 1
ATOM 5012 C C . TRP A 1 646 ? -27.971 3.611 20.357 1.00 92.69 646 TRP A C 1
ATOM 5014 O O . TRP A 1 646 ? -27.439 4.057 21.373 1.00 92.69 646 TRP A O 1
ATOM 5024 N N . ASN A 1 647 ? -28.002 2.317 20.054 1.00 89.38 647 ASN A N 1
ATOM 5025 C CA . ASN A 1 647 ? -27.136 1.347 20.702 1.00 89.38 647 ASN A CA 1
ATOM 5026 C C . ASN A 1 647 ? -25.882 1.168 19.841 1.00 89.38 647 ASN A C 1
ATOM 5028 O O . ASN A 1 647 ? -25.924 0.592 18.754 1.00 89.38 647 ASN A O 1
ATOM 5032 N N . ILE A 1 648 ? -24.744 1.668 20.320 1.00 85.44 648 ILE A N 1
ATOM 5033 C CA . ILE A 1 648 ? -23.487 1.621 19.563 1.00 85.44 648 ILE A CA 1
ATOM 5034 C C . ILE A 1 648 ? -22.922 0.199 19.479 1.00 85.44 648 ILE A C 1
ATOM 5036 O O . ILE A 1 648 ? -22.062 -0.068 18.646 1.00 85.44 648 ILE A O 1
ATOM 5040 N N . LYS A 1 649 ? -23.381 -0.753 20.305 1.00 80.19 649 LYS A N 1
ATOM 5041 C CA . LYS A 1 649 ? -22.898 -2.142 20.273 1.00 80.19 649 LYS A CA 1
ATOM 5042 C C . LYS A 1 649 ? -23.285 -2.860 18.978 1.00 80.19 649 LYS A C 1
ATOM 5044 O O . LYS A 1 649 ? -22.521 -3.699 18.508 1.00 80.19 649 LYS A O 1
ATOM 5049 N N . ASN A 1 650 ? -24.398 -2.498 18.359 1.00 75.94 650 ASN A N 1
ATOM 5050 C CA . ASN A 1 650 ? -24.887 -3.101 17.115 1.00 75.94 650 ASN A CA 1
ATOM 5051 C C . ASN A 1 650 ? -25.352 -2.077 16.073 1.00 75.94 650 ASN A C 1
ATOM 5053 O O . ASN A 1 650 ? -25.930 -2.464 15.066 1.00 75.94 650 ASN A O 1
ATOM 5057 N N . SER A 1 651 ? -25.084 -0.790 16.299 1.00 81.88 651 SER A N 1
ATOM 5058 C CA . SER A 1 651 ? -25.489 0.311 15.418 1.00 81.88 651 SER A CA 1
ATOM 5059 C C . SER A 1 651 ? -27.008 0.469 15.255 1.00 81.88 651 SER A C 1
ATOM 5061 O O . SER A 1 651 ? -27.461 1.136 14.327 1.00 81.88 651 SER A O 1
ATOM 5063 N N . THR A 1 652 ? -27.812 -0.104 16.154 1.00 85.06 652 THR A N 1
ATOM 5064 C CA . THR A 1 652 ? -29.275 -0.078 16.045 1.00 85.06 652 THR A CA 1
ATOM 5065 C C . THR A 1 652 ? -29.850 1.238 16.568 1.00 85.06 652 THR A C 1
ATOM 5067 O O . THR A 1 652 ? -29.523 1.693 17.668 1.00 85.06 652 THR A O 1
ATOM 5070 N N . CYS A 1 653 ? -30.768 1.837 15.804 1.00 89.38 653 CYS A N 1
ATOM 5071 C CA . CYS A 1 653 ? -31.580 2.957 16.275 1.00 89.38 653 CYS A CA 1
ATOM 5072 C C . CYS A 1 653 ? -32.709 2.433 17.174 1.00 89.38 653 CYS A C 1
ATOM 5074 O O . CYS A 1 653 ? -33.590 1.699 16.729 1.00 89.38 653 CYS A O 1
ATOM 5076 N N . VAL A 1 654 ? -32.686 2.809 18.448 1.00 91.44 654 VAL A N 1
ATOM 5077 C CA . VAL A 1 654 ? -33.610 2.309 19.473 1.00 91.44 654 VAL A CA 1
ATOM 5078 C C . VAL A 1 654 ? -34.889 3.143 19.513 1.00 91.44 654 VAL A C 1
ATOM 5080 O O . VAL A 1 654 ? -35.995 2.598 19.536 1.00 91.44 654 VAL A O 1
ATOM 5083 N N . ALA A 1 655 ? -34.740 4.468 19.506 1.00 93.44 655 ALA A N 1
ATOM 5084 C CA . ALA A 1 655 ? -35.840 5.414 19.644 1.00 93.44 655 ALA A CA 1
ATOM 5085 C C . ALA A 1 655 ? -35.604 6.675 18.807 1.00 93.44 655 ALA A C 1
ATOM 5087 O O . ALA A 1 655 ? -34.466 7.115 18.637 1.00 93.44 655 ALA A O 1
ATOM 5088 N N . ILE A 1 656 ? -36.693 7.261 18.307 1.00 94.56 656 ILE A N 1
ATOM 5089 C CA . ILE A 1 656 ? -36.704 8.508 17.538 1.00 94.56 656 ILE A CA 1
ATOM 5090 C C . ILE A 1 656 ? -37.760 9.439 18.139 1.00 94.56 656 ILE A C 1
ATOM 5092 O O . ILE A 1 656 ? -38.958 9.164 18.039 1.00 94.56 656 ILE A O 1
ATOM 5096 N N . TRP A 1 657 ? -37.338 10.571 18.696 1.00 95.81 657 TRP A N 1
ATOM 5097 C CA . TRP A 1 657 ? -38.239 11.653 19.094 1.00 95.81 657 TRP A CA 1
ATOM 5098 C C . TRP A 1 657 ? -38.392 12.632 17.932 1.00 95.81 657 TRP A C 1
ATOM 5100 O O . TRP A 1 657 ? -37.418 13.223 17.470 1.00 95.81 657 TRP A O 1
ATOM 5110 N N . SER A 1 658 ? -39.609 12.740 17.400 1.00 90.69 658 SER A N 1
ATOM 5111 C CA . SER A 1 658 ? -39.942 13.576 16.234 1.00 90.69 658 SER A CA 1
ATOM 5112 C C . SER A 1 658 ? -41.462 13.722 16.092 1.00 90.69 658 SER A C 1
ATOM 5114 O O . SER A 1 658 ? -42.220 13.100 16.829 1.00 90.69 658 SER A O 1
ATOM 5116 N N . GLY A 1 659 ? -41.953 14.486 15.115 1.00 84.19 659 GLY A N 1
ATOM 5117 C CA . GLY A 1 659 ? -43.373 14.516 14.736 1.00 84.19 659 GLY A CA 1
ATOM 5118 C C . GLY A 1 659 ? -44.180 15.651 15.371 1.00 84.19 659 GLY A C 1
ATOM 5119 O O . GLY A 1 659 ? -43.631 16.667 15.774 1.00 84.19 659 GLY A O 1
ATOM 5120 N N . THR A 1 660 ? -45.509 15.511 15.429 1.00 81.75 660 THR A N 1
ATOM 5121 C CA . THR A 1 660 ? -46.457 16.646 15.550 1.00 81.75 660 THR A CA 1
ATOM 5122 C C . THR A 1 660 ? -46.290 17.542 16.782 1.00 81.75 660 THR A C 1
ATOM 5124 O O . THR A 1 660 ? -46.744 18.689 16.773 1.00 81.75 660 THR A O 1
ATOM 5127 N N . ARG A 1 661 ? -45.701 17.019 17.862 1.00 86.38 661 ARG A N 1
ATOM 5128 C CA . ARG A 1 661 ? -45.450 17.740 19.121 1.00 86.38 661 ARG A CA 1
ATOM 5129 C C . ARG A 1 661 ? -43.967 17.759 19.518 1.00 86.38 661 ARG A C 1
ATOM 5131 O O . ARG A 1 661 ? -43.667 18.244 20.603 1.00 86.38 661 ARG A O 1
ATOM 5138 N N . GLY A 1 662 ? -43.076 17.282 18.647 1.00 90.12 662 GLY A N 1
ATOM 5139 C CA . GLY A 1 662 ? -41.635 17.467 18.796 1.00 90.12 662 GLY A CA 1
ATOM 5140 C C . GLY A 1 662 ? -41.171 18.815 18.254 1.00 90.12 662 GLY A C 1
ATOM 5141 O O . GLY A 1 662 ? -41.991 19.701 17.985 1.00 90.12 662 GLY A O 1
ATOM 5142 N N . HIS A 1 663 ? -39.854 18.961 18.099 1.00 94.12 663 HIS A N 1
ATOM 5143 C CA . HIS A 1 663 ? -39.278 20.167 17.517 1.00 94.12 663 HIS A CA 1
ATOM 5144 C C . HIS A 1 663 ? -39.823 20.407 16.105 1.00 94.12 663 HIS A C 1
ATOM 5146 O O . HIS A 1 663 ? -40.006 19.475 15.320 1.00 94.12 663 HIS A O 1
ATOM 5152 N N . ARG A 1 664 ? -40.129 21.671 15.806 1.00 92.38 664 ARG A N 1
ATOM 5153 C CA . ARG A 1 664 ? -40.659 22.100 14.497 1.00 92.38 664 ARG A CA 1
ATOM 5154 C C . ARG A 1 664 ? -39.586 22.604 13.537 1.00 92.38 664 ARG A C 1
ATOM 5156 O O . ARG A 1 664 ? -39.919 22.926 12.402 1.00 92.38 664 ARG A O 1
ATOM 5163 N N . ASP A 1 665 ? -38.358 22.707 14.022 1.00 93.12 665 ASP A N 1
ATOM 5164 C CA . ASP A 1 665 ? -37.188 23.156 13.282 1.00 93.12 665 ASP A CA 1
ATOM 5165 C C . ASP A 1 665 ? -35.930 22.485 13.867 1.00 93.12 665 ASP A C 1
ATOM 5167 O O . ASP A 1 665 ? -36.048 21.605 14.727 1.00 93.12 665 ASP A O 1
ATOM 5171 N N . GLU A 1 666 ? -34.739 22.846 13.383 1.00 93.62 666 GLU A N 1
ATOM 5172 C CA . GLU A 1 666 ? -33.472 22.182 13.715 1.00 93.62 666 GLU A CA 1
ATOM 5173 C C . GLU A 1 666 ? -33.257 22.052 15.227 1.00 93.62 666 GLU A C 1
ATOM 5175 O O . GLU A 1 666 ? -33.398 23.021 15.982 1.00 93.62 666 GLU A O 1
ATOM 5180 N N . VAL A 1 667 ? -32.867 20.854 15.671 1.00 94.94 667 VAL A N 1
ATOM 5181 C CA . VAL A 1 667 ? -32.501 20.613 17.070 1.00 94.94 667 VAL A CA 1
ATOM 5182 C C . VAL A 1 667 ? -31.012 20.886 17.226 1.00 94.94 667 VAL A C 1
ATOM 5184 O O . VAL A 1 667 ? -30.192 20.265 16.545 1.00 94.94 667 VAL A O 1
ATOM 5187 N N . LEU A 1 668 ? -30.660 21.827 18.099 1.00 91.44 668 LEU A N 1
ATOM 5188 C CA . LEU A 1 668 ? -29.307 22.382 18.189 1.00 91.44 668 LEU A CA 1
ATOM 5189 C C . LEU A 1 668 ? -28.480 21.791 19.328 1.00 91.44 668 LEU A C 1
ATOM 5191 O O . LEU A 1 668 ? -27.264 21.662 19.185 1.00 91.44 668 LEU A O 1
ATOM 5195 N N . SER A 1 669 ? -29.123 21.455 20.448 1.00 92.50 669 SER A N 1
ATOM 5196 C CA . SER A 1 669 ? -28.431 20.940 21.627 1.00 92.50 669 SER A CA 1
ATOM 5197 C C . SER A 1 669 ? -29.296 19.980 22.430 1.00 92.50 669 SER A C 1
ATOM 5199 O O . SER A 1 669 ? -30.521 20.128 22.502 1.00 92.50 669 SER A O 1
ATOM 5201 N N . ILE A 1 670 ? -28.629 19.008 23.049 1.00 94.75 670 ILE A N 1
ATOM 5202 C CA . ILE A 1 670 ? -29.222 18.003 23.927 1.00 94.75 670 ILE A CA 1
ATOM 5203 C C . ILE A 1 670 ? -28.364 17.790 25.174 1.00 94.75 670 ILE A C 1
ATOM 5205 O O . ILE A 1 670 ? -27.143 17.937 25.142 1.00 94.75 670 ILE A O 1
ATOM 5209 N N . ASP A 1 671 ? -29.004 17.402 26.276 1.00 93.56 671 ASP A N 1
ATOM 5210 C CA . ASP A 1 671 ? -28.304 16.965 27.485 1.00 93.56 671 ASP A CA 1
ATOM 5211 C C . ASP A 1 671 ? -29.113 15.935 28.281 1.00 93.56 671 ASP A C 1
ATOM 5213 O O . ASP A 1 671 ? -30.347 15.980 28.298 1.00 93.56 671 ASP A O 1
ATOM 5217 N N . ILE A 1 672 ? -28.431 15.004 28.946 1.00 92.69 672 ILE A N 1
ATOM 5218 C CA . ILE A 1 672 ? -29.050 13.876 29.661 1.00 92.69 672 ILE A CA 1
ATOM 5219 C C . ILE A 1 672 ? -28.949 14.121 31.168 1.00 92.69 672 ILE A C 1
ATOM 5221 O O . ILE A 1 672 ? -27.902 14.522 31.670 1.00 92.69 672 ILE A O 1
ATOM 5225 N N . SER A 1 673 ? -30.029 13.860 31.907 1.00 91.31 673 SER A N 1
ATOM 5226 C CA . SER A 1 673 ? -30.022 13.976 33.366 1.00 91.31 673 SER A CA 1
ATOM 5227 C C . SER A 1 673 ? -29.007 13.009 33.983 1.00 91.31 673 SER A C 1
ATOM 5229 O O . SER A 1 673 ? -28.796 11.906 33.482 1.00 91.31 673 SER A O 1
ATOM 5231 N N . ALA A 1 674 ? -28.394 13.380 35.111 1.00 85.81 674 ALA A N 1
ATOM 5232 C CA . ALA A 1 674 ? -27.368 12.553 35.760 1.00 85.81 674 ALA A CA 1
ATOM 5233 C C . ALA A 1 674 ? -27.871 11.146 36.153 1.00 85.81 674 ALA A C 1
ATOM 5235 O O . ALA A 1 674 ? -27.101 10.183 36.210 1.00 85.81 674 ALA A O 1
ATOM 5236 N N . ASP A 1 675 ? -29.175 11.001 36.405 1.00 87.62 675 ASP A N 1
ATOM 5237 C CA . ASP A 1 675 ? -29.798 9.705 36.661 1.00 87.62 675 ASP A CA 1
ATOM 5238 C C . ASP A 1 675 ? -29.993 8.845 35.394 1.00 87.62 675 ASP A C 1
ATOM 5240 O O . ASP A 1 675 ? -30.130 7.626 35.525 1.00 87.62 675 ASP A O 1
ATOM 5244 N N . GLY A 1 676 ? -29.930 9.445 34.202 1.00 89.44 676 GLY A N 1
ATOM 5245 C CA . GLY A 1 676 ? -30.132 8.821 32.895 1.00 89.44 676 GLY A CA 1
ATOM 5246 C C . GLY A 1 676 ? -31.595 8.656 32.472 1.00 89.44 676 GLY A C 1
ATOM 5247 O O . GLY A 1 676 ? -31.868 8.102 31.411 1.00 89.44 676 GLY A O 1
ATOM 5248 N N . HIS A 1 677 ? -32.561 9.095 33.279 1.00 92.25 677 HIS A N 1
ATOM 5249 C CA . HIS A 1 677 ? -33.977 8.809 33.028 1.00 92.25 677 HIS A CA 1
ATOM 5250 C C . HIS A 1 677 ? -34.665 9.827 32.121 1.00 92.25 677 HIS A C 1
ATOM 5252 O O . HIS A 1 677 ? -35.716 9.522 31.549 1.00 92.25 677 HIS A O 1
ATOM 5258 N N . LYS A 1 678 ? -34.097 11.025 31.967 1.00 93.31 678 LYS A N 1
ATOM 5259 C CA . LYS A 1 678 ? -34.651 12.102 31.145 1.00 93.31 678 LYS A CA 1
ATOM 5260 C C . LYS A 1 678 ? -33.565 12.787 30.331 1.00 93.31 678 LYS A C 1
ATOM 5262 O O . LYS A 1 678 ? -32.378 12.697 30.628 1.00 93.31 678 LYS A O 1
ATOM 5267 N N . PHE A 1 679 ? -33.982 13.507 29.302 1.00 95.19 679 PHE A N 1
ATOM 5268 C CA . PHE A 1 679 ? -33.106 14.431 28.591 1.00 95.19 679 PHE A CA 1
ATOM 5269 C C . PHE A 1 679 ? -33.851 15.712 28.249 1.00 95.19 679 PHE A C 1
ATOM 5271 O O . PHE A 1 679 ? -35.084 15.752 28.228 1.00 95.19 679 PHE A O 1
ATOM 5278 N N . ILE A 1 680 ? -33.081 16.764 28.018 1.00 95.44 680 ILE A N 1
ATOM 5279 C CA . ILE A 1 680 ? -33.554 18.076 27.595 1.00 95.44 680 ILE A CA 1
ATOM 5280 C C . ILE A 1 680 ? -33.032 18.361 26.190 1.00 95.44 680 ILE A C 1
ATOM 5282 O O . ILE A 1 680 ? -31.929 17.940 25.842 1.00 95.44 680 ILE A O 1
ATOM 5286 N N . SER A 1 681 ? -33.821 19.065 25.387 1.00 95.69 681 SER A N 1
ATOM 5287 C CA . SER A 1 681 ? -33.437 19.504 24.047 1.00 95.69 681 SER A CA 1
ATOM 5288 C C . SER A 1 681 ? -33.833 20.955 23.792 1.00 95.69 681 SER A C 1
ATOM 5290 O O . SER A 1 681 ? -34.841 21.433 24.319 1.00 95.69 681 SER A O 1
ATOM 5292 N N . GLY A 1 682 ? -33.031 21.647 22.984 1.00 94.50 682 GLY A N 1
ATOM 5293 C CA . GLY A 1 682 ? -33.273 23.009 22.505 1.00 94.50 682 GLY A CA 1
ATOM 5294 C C . GLY A 1 682 ? -33.097 23.101 20.990 1.00 94.50 682 GLY A C 1
ATOM 5295 O O . GLY A 1 682 ? -32.330 22.330 20.404 1.00 94.50 682 GLY A O 1
ATOM 5296 N N . GLY A 1 683 ? -33.821 24.017 20.347 1.00 92.69 683 GLY A N 1
ATOM 5297 C CA . GLY A 1 683 ? -33.796 24.151 18.892 1.00 92.69 683 GLY A CA 1
ATOM 5298 C C . GLY A 1 683 ? -34.096 25.551 18.361 1.00 92.69 683 GLY A C 1
ATOM 5299 O O . GLY A 1 683 ? -34.393 26.490 19.110 1.00 92.69 683 GLY A O 1
ATOM 5300 N N . ILE A 1 684 ? -34.052 25.660 17.031 1.00 92.44 684 ILE A N 1
ATOM 5301 C CA . ILE A 1 684 ? -34.405 26.867 16.258 1.00 92.44 684 ILE A CA 1
ATOM 5302 C C . ILE A 1 684 ? -35.906 27.190 16.369 1.00 92.44 684 ILE A C 1
ATOM 5304 O O . ILE A 1 684 ? -36.350 28.306 16.145 1.00 92.44 684 ILE A O 1
ATOM 5308 N N . ASP A 1 685 ? -36.738 26.264 16.828 1.00 90.50 685 ASP A N 1
ATOM 5309 C CA . ASP A 1 685 ? -38.166 26.519 17.023 1.00 90.50 685 ASP A CA 1
ATOM 5310 C C . ASP A 1 685 ? -38.511 27.259 18.336 1.00 90.50 685 ASP A C 1
ATOM 5312 O O . ASP A 1 685 ? -39.681 27.265 18.747 1.00 90.50 685 ASP A O 1
ATOM 5316 N N . HIS A 1 686 ? -37.507 27.859 18.991 1.00 90.56 686 HIS A N 1
ATOM 5317 C CA . HIS A 1 686 ? -37.565 28.543 20.296 1.00 90.56 686 HIS A CA 1
ATOM 5318 C C . HIS A 1 686 ? -38.022 27.651 21.457 1.00 90.56 686 HIS A C 1
ATOM 5320 O O . HIS A 1 686 ? -38.288 28.142 22.555 1.00 90.56 686 HIS A O 1
ATOM 5326 N N . ASN A 1 687 ? -38.182 26.347 21.226 1.00 92.31 687 ASN A N 1
ATOM 5327 C CA . ASN A 1 687 ? -38.687 25.440 22.239 1.00 92.31 687 ASN A CA 1
ATOM 5328 C C . ASN A 1 687 ? -37.547 24.837 23.042 1.00 92.31 687 ASN A C 1
ATOM 5330 O O . ASN A 1 687 ? -36.521 24.422 22.501 1.00 92.31 687 ASN A O 1
ATOM 5334 N N . ILE A 1 688 ? -37.818 24.681 24.331 1.00 94.50 688 ILE A N 1
ATOM 5335 C CA . ILE A 1 688 ? -37.104 23.751 25.191 1.00 94.50 688 ILE A CA 1
ATOM 5336 C C . ILE A 1 688 ? -38.056 22.624 25.548 1.00 94.50 688 ILE A C 1
ATOM 5338 O O . ILE A 1 688 ? -39.171 22.881 26.014 1.00 94.50 688 ILE A O 1
ATOM 5342 N N . MET A 1 689 ? -37.620 21.386 25.334 1.00 94.50 689 MET A N 1
ATOM 5343 C CA . MET A 1 689 ? -38.419 20.192 25.589 1.00 94.50 689 MET A CA 1
ATOM 5344 C C . MET A 1 689 ? -37.703 19.256 26.557 1.00 94.50 689 MET A C 1
ATOM 5346 O O . MET A 1 689 ? -36.495 19.060 26.463 1.00 94.50 689 MET A O 1
ATOM 5350 N N . VAL A 1 690 ? -38.462 18.671 27.482 1.00 93.88 690 VAL A N 1
ATOM 5351 C CA . VAL A 1 690 ? -37.993 17.619 28.389 1.00 93.88 690 VAL A CA 1
ATOM 5352 C C . VAL A 1 690 ? -38.681 16.320 28.010 1.00 93.88 690 VAL A C 1
ATOM 5354 O O . VAL A 1 690 ? -39.904 16.263 27.869 1.00 93.88 690 VAL A O 1
ATOM 5357 N N . TRP A 1 691 ? -37.888 15.271 27.875 1.00 94.69 691 TRP A N 1
ATOM 5358 C CA . TRP A 1 691 ? -38.306 13.982 27.352 1.00 94.69 691 TRP A CA 1
ATOM 5359 C C . TRP A 1 691 ? -37.999 12.865 28.344 1.00 94.69 691 TRP A C 1
ATOM 5361 O O . TRP A 1 691 ? -37.019 12.924 29.089 1.00 94.69 691 TRP A O 1
ATOM 5371 N N . ASN A 1 692 ? -38.827 11.823 28.319 1.00 92.50 692 ASN A N 1
ATOM 5372 C CA . ASN A 1 692 ? -38.662 10.638 29.148 1.00 92.50 692 ASN A CA 1
ATOM 5373 C C . ASN A 1 692 ? -37.896 9.538 28.390 1.00 92.50 692 ASN A C 1
ATOM 5375 O O . ASN A 1 692 ? -38.395 9.004 27.398 1.00 92.50 692 ASN A O 1
ATOM 5379 N N . LEU A 1 693 ? -36.702 9.176 28.872 1.00 92.31 693 LEU A N 1
ATOM 5380 C CA . LEU A 1 693 ? -35.921 8.029 28.379 1.00 92.31 693 LEU A CA 1
ATOM 5381 C C . LEU A 1 693 ? -36.313 6.719 29.064 1.00 92.31 693 LEU A C 1
ATOM 5383 O O . LEU A 1 693 ? -36.055 5.644 28.530 1.00 92.31 693 LEU A O 1
ATOM 5387 N N . ASN A 1 694 ? -36.953 6.789 30.230 1.00 91.81 694 ASN A N 1
ATOM 5388 C CA . ASN A 1 694 ? -37.315 5.638 31.053 1.00 91.81 694 ASN A CA 1
ATOM 5389 C C . ASN A 1 694 ? -38.742 5.116 30.798 1.00 91.81 694 ASN A C 1
ATOM 5391 O O . ASN A 1 694 ? -39.297 4.406 31.632 1.00 91.81 694 ASN A O 1
ATOM 5395 N N . SER A 1 695 ? -39.366 5.489 29.677 1.00 91.00 695 SER A N 1
ATOM 5396 C CA . SER A 1 695 ? -40.663 4.920 29.283 1.00 91.00 695 SER A CA 1
ATOM 5397 C C . SER A 1 695 ? -40.546 3.421 28.985 1.00 91.00 695 SER A C 1
ATOM 5399 O O . SER A 1 695 ? -39.512 2.974 28.484 1.00 91.00 695 SER A O 1
ATOM 5401 N N . GLU A 1 696 ? -41.604 2.656 29.272 1.00 90.94 696 GLU A N 1
ATOM 5402 C CA . GLU A 1 696 ? -41.619 1.196 29.090 1.00 90.94 696 GLU A CA 1
ATOM 5403 C C . GLU A 1 696 ? -41.244 0.795 27.656 1.00 90.94 696 GLU A C 1
ATOM 5405 O O . GLU A 1 696 ? -40.362 -0.042 27.476 1.00 90.94 696 GLU A O 1
ATOM 5410 N N . ASP A 1 697 ? -41.800 1.478 26.649 1.00 88.81 697 ASP A N 1
ATOM 5411 C CA . ASP A 1 697 ? -41.513 1.206 25.234 1.00 88.81 697 ASP A CA 1
ATOM 5412 C C . ASP A 1 697 ? -40.026 1.393 24.882 1.00 88.81 697 ASP A C 1
ATOM 5414 O O . ASP A 1 697 ? -39.442 0.604 24.135 1.00 88.81 697 ASP A O 1
ATOM 5418 N N . VAL A 1 698 ? -39.388 2.443 25.417 1.00 91.25 698 VAL A N 1
ATOM 5419 C CA . VAL A 1 698 ? -37.959 2.709 25.178 1.00 91.25 698 VAL A CA 1
ATOM 5420 C C . VAL A 1 698 ? -37.107 1.664 25.881 1.00 91.25 698 VAL A C 1
ATOM 5422 O O . VAL A 1 698 ? -36.191 1.123 25.266 1.00 91.25 698 VAL A O 1
ATOM 5425 N N . GLN A 1 699 ? -37.411 1.342 27.138 1.00 92.31 699 GLN A N 1
ATOM 5426 C CA . GLN A 1 699 ? -36.649 0.356 27.907 1.00 92.31 699 GLN A CA 1
ATOM 5427 C C . GLN A 1 699 ? -36.772 -1.052 27.308 1.00 92.31 699 GLN A C 1
ATOM 5429 O O . GLN A 1 699 ? -35.769 -1.762 27.210 1.00 92.31 699 GLN A O 1
ATOM 5434 N N . GLU A 1 700 ? -37.951 -1.432 26.810 1.00 89.31 700 GLU A N 1
ATOM 5435 C CA . GLU A 1 700 ? -38.151 -2.687 26.078 1.00 89.31 700 GLU A CA 1
ATOM 5436 C C . GLU A 1 700 ? -37.296 -2.729 24.802 1.00 89.31 700 GLU A C 1
ATOM 5438 O O . GLU A 1 700 ? -36.643 -3.735 24.515 1.00 89.31 700 GLU A O 1
ATOM 5443 N N . LYS A 1 701 ? -37.243 -1.628 24.041 1.00 88.69 701 LYS A N 1
ATOM 5444 C CA . LYS A 1 701 ? -36.418 -1.531 22.827 1.00 88.69 701 LYS A CA 1
ATOM 5445 C C . LYS A 1 701 ? -34.923 -1.539 23.133 1.00 88.69 701 LYS A C 1
ATOM 5447 O O . LYS A 1 701 ? -34.180 -2.186 22.398 1.00 88.69 701 LYS A O 1
ATOM 5452 N N . ILE A 1 702 ? -34.482 -0.895 24.215 1.00 89.62 702 ILE A N 1
ATOM 5453 C CA . ILE A 1 702 ? -33.094 -0.980 24.695 1.00 89.62 702 ILE A CA 1
ATOM 5454 C C . ILE A 1 702 ? -32.758 -2.437 25.028 1.00 89.62 702 ILE A C 1
ATOM 5456 O O . ILE A 1 702 ? -31.743 -2.943 24.553 1.00 89.62 702 ILE A O 1
ATOM 5460 N N . ALA A 1 703 ? -33.609 -3.131 25.790 1.00 87.19 703 ALA A N 1
ATOM 5461 C CA . ALA A 1 703 ? -33.389 -4.529 26.160 1.00 87.19 703 ALA A CA 1
ATOM 5462 C C . ALA A 1 703 ? -33.278 -5.435 24.924 1.00 87.19 703 ALA A C 1
ATOM 5464 O O . ALA A 1 703 ? -32.276 -6.132 24.774 1.00 87.19 703 ALA A O 1
ATOM 5465 N N . LYS A 1 704 ? -34.233 -5.333 23.989 1.00 83.38 704 LYS A N 1
ATOM 5466 C CA . LYS A 1 704 ? -34.213 -6.081 22.720 1.00 83.38 704 LYS A CA 1
ATOM 5467 C C . LYS A 1 704 ? -32.998 -5.752 21.862 1.00 83.38 704 LYS A C 1
ATOM 5469 O O . LYS A 1 704 ? -32.431 -6.641 21.243 1.00 83.38 704 LYS A O 1
ATOM 5474 N N . SER A 1 705 ? -32.554 -4.495 21.853 1.00 82.62 705 SER A N 1
ATOM 5475 C CA . SER A 1 705 ? -31.343 -4.106 21.125 1.00 82.62 705 SER A CA 1
ATOM 5476 C C . SER A 1 705 ? -30.070 -4.760 21.673 1.00 82.62 705 SER A C 1
ATOM 5478 O O . SER A 1 705 ? -29.043 -4.680 21.023 1.00 82.62 705 SER A O 1
ATOM 5480 N N . ASN A 1 706 ? -30.082 -5.407 22.840 1.00 77.75 706 ASN A N 1
ATOM 5481 C CA . ASN A 1 706 ? -28.913 -6.137 23.341 1.00 77.75 706 ASN A CA 1
ATOM 5482 C C . ASN A 1 706 ? -28.894 -7.618 22.929 1.00 77.75 706 ASN A C 1
ATOM 5484 O O . ASN A 1 706 ? -27.876 -8.286 23.140 1.00 77.75 706 ASN A O 1
ATOM 5488 N N . GLU A 1 707 ? -29.984 -8.124 22.349 1.00 73.31 707 GLU A N 1
ATOM 5489 C CA . GLU A 1 707 ? -30.107 -9.495 21.856 1.00 73.31 707 GLU A CA 1
ATOM 5490 C C . GLU A 1 707 ? -29.427 -9.624 20.481 1.00 73.31 707 GLU A C 1
ATOM 5492 O O . GLU A 1 707 ? -29.562 -8.764 19.611 1.00 73.31 707 GLU A O 1
ATOM 5497 N N . VAL A 1 708 ? -28.637 -10.684 20.291 1.00 53.31 708 VAL A N 1
ATOM 5498 C CA . VAL A 1 708 ? -27.877 -10.925 19.055 1.00 53.31 708 VAL A CA 1
ATOM 5499 C C . VAL A 1 708 ? -28.749 -11.743 18.102 1.00 53.31 708 VAL A C 1
ATOM 5501 O O . VAL A 1 708 ? -28.974 -12.925 18.352 1.00 53.31 708 VAL A O 1
ATOM 5504 N N . ASP A 1 709 ? -29.239 -11.137 17.016 1.00 46.69 709 ASP A N 1
ATOM 5505 C CA . ASP A 1 709 ? -29.930 -11.885 15.959 1.00 46.69 709 ASP A CA 1
ATOM 5506 C C . ASP A 1 709 ? -28.912 -12.618 15.070 1.00 46.69 709 ASP A C 1
ATOM 5508 O O . ASP A 1 709 ? -28.011 -12.024 14.475 1.00 46.69 709 ASP A O 1
ATOM 5512 N N . ILE A 1 710 ? -29.094 -13.931 14.970 1.00 41.72 710 ILE A N 1
ATOM 5513 C CA . ILE A 1 710 ? -28.269 -14.904 14.241 1.00 41.72 710 ILE A CA 1
ATOM 5514 C C . ILE A 1 710 ? -28.289 -14.682 12.717 1.00 41.72 710 ILE A C 1
ATOM 5516 O O . ILE A 1 710 ? -27.494 -15.288 12.002 1.00 41.72 710 ILE A O 1
ATOM 5520 N N . PHE A 1 711 ? -29.184 -13.824 12.213 1.00 36.91 711 PHE A N 1
ATOM 5521 C CA . PHE A 1 711 ? -29.375 -13.569 10.780 1.00 36.91 711 PHE A CA 1
ATOM 5522 C C . PHE A 1 711 ? -29.080 -12.134 10.327 1.00 36.91 711 PHE A C 1
ATOM 5524 O O . PHE A 1 711 ? -29.315 -11.826 9.158 1.00 36.91 711 PHE A O 1
ATOM 5531 N N . GLY A 1 712 ? -28.572 -11.259 11.202 1.00 43.81 712 GLY A N 1
ATOM 5532 C CA . GLY A 1 712 ? -28.082 -9.931 10.804 1.00 43.81 712 GLY A CA 1
ATOM 5533 C C . GLY A 1 712 ? -29.101 -9.054 10.064 1.00 43.81 712 GLY A C 1
ATOM 5534 O O . GLY A 1 712 ? -28.709 -8.217 9.253 1.00 43.81 712 GLY A O 1
ATOM 5535 N N . ARG A 1 713 ? -30.407 -9.247 10.297 1.00 42.91 713 ARG A N 1
ATOM 5536 C CA . ARG A 1 713 ? -31.452 -8.382 9.738 1.00 42.91 713 ARG A CA 1
ATOM 5537 C C . ARG A 1 713 ? -31.827 -7.304 10.747 1.00 42.91 713 ARG A C 1
ATOM 5539 O O . ARG A 1 713 ? -32.154 -7.601 11.891 1.00 42.91 713 ARG A O 1
ATOM 5546 N N . ASP A 1 714 ? -31.844 -6.060 10.280 1.00 47.56 714 ASP A N 1
ATOM 5547 C CA . ASP A 1 714 ? -32.344 -4.889 11.002 1.00 47.56 714 ASP A CA 1
ATOM 5548 C C . ASP A 1 714 ? -33.880 -4.990 11.145 1.00 47.56 714 ASP A C 1
ATOM 5550 O O . ASP A 1 714 ? -34.657 -4.420 10.381 1.00 47.56 714 ASP A O 1
ATOM 5554 N N . LEU A 1 715 ? -34.350 -5.834 12.069 1.00 47.25 715 LEU A N 1
ATOM 5555 C CA . LEU A 1 715 ? -35.780 -6.091 12.313 1.00 47.25 715 LEU A CA 1
ATOM 5556 C C . LEU A 1 715 ? -36.365 -5.215 13.431 1.00 47.25 715 LEU A C 1
ATOM 5558 O O . LEU A 1 715 ? -37.572 -5.248 13.686 1.00 47.25 715 LEU A O 1
ATOM 5562 N N . LEU A 1 716 ? -35.543 -4.405 14.101 1.00 60.34 716 LEU A N 1
ATOM 5563 C CA . LEU A 1 716 ? -36.005 -3.491 15.140 1.00 60.34 716 LEU A CA 1
ATOM 5564 C C . LEU A 1 716 ? -36.468 -2.165 14.527 1.00 60.34 716 LEU A C 1
ATOM 5566 O O . LEU A 1 716 ? -35.698 -1.234 14.325 1.00 60.34 716 LEU A O 1
ATOM 5570 N N . VAL A 1 717 ? -37.778 -2.047 14.298 1.00 67.00 717 VAL A N 1
ATOM 5571 C CA . VAL A 1 717 ? -38.401 -0.735 14.071 1.00 67.00 717 VAL A CA 1
ATOM 5572 C C . VAL A 1 717 ? -38.241 0.091 15.350 1.00 67.00 717 VAL A C 1
ATOM 5574 O O . VAL A 1 717 ? -38.771 -0.298 16.401 1.00 67.00 717 VAL A O 1
ATOM 5577 N N . ALA A 1 718 ? -37.497 1.197 15.267 1.00 82.38 718 ALA A N 1
ATOM 5578 C CA . ALA A 1 718 ? -37.302 2.136 16.369 1.00 82.38 718 ALA A CA 1
ATOM 5579 C C . ALA A 1 718 ? -38.651 2.643 16.900 1.00 82.38 718 ALA A C 1
ATOM 5581 O O . ALA A 1 718 ? -39.572 2.912 16.118 1.00 82.38 718 ALA A O 1
ATOM 5582 N N . VAL A 1 719 ? -38.773 2.806 18.220 1.00 90.69 719 VAL A N 1
ATOM 5583 C CA . VAL A 1 719 ? -39.972 3.438 18.788 1.00 90.69 719 VAL A CA 1
ATOM 5584 C C . VAL A 1 719 ? -39.992 4.916 18.398 1.00 90.69 719 VAL A C 1
ATOM 5586 O O . VAL A 1 719 ? -38.998 5.625 18.552 1.00 90.69 719 VAL A O 1
ATOM 5589 N N . ARG A 1 720 ? -41.119 5.389 17.860 1.00 90.44 720 ARG A N 1
ATOM 5590 C CA . ARG A 1 720 ? -41.311 6.800 17.510 1.00 90.44 720 ARG A CA 1
ATOM 5591 C C . ARG A 1 720 ? -42.107 7.487 18.605 1.00 90.44 720 ARG A C 1
ATOM 5593 O O . ARG A 1 720 ? -43.225 7.082 18.905 1.00 90.44 720 ARG A O 1
ATOM 5600 N N . LEU A 1 721 ? -41.527 8.530 19.182 1.00 92.38 721 LEU A N 1
ATOM 5601 C CA . LEU A 1 721 ? -42.101 9.273 20.296 1.00 92.38 721 LEU A CA 1
ATOM 5602 C C . LEU A 1 721 ? -42.382 10.705 19.857 1.00 92.38 721 LEU A C 1
ATOM 5604 O O . LEU A 1 721 ? -41.519 11.387 19.310 1.00 92.38 721 LEU A O 1
ATOM 5608 N N . HIS A 1 722 ? -43.613 11.149 20.089 1.00 90.81 722 HIS A N 1
ATOM 5609 C CA . HIS A 1 722 ? -44.098 12.433 19.584 1.00 90.81 722 HIS A CA 1
ATOM 5610 C C . HIS A 1 722 ? -44.276 13.491 20.668 1.00 90.81 722 HIS A C 1
ATOM 5612 O O . HIS A 1 722 ? -44.305 14.675 20.346 1.00 90.81 722 HIS A O 1
ATOM 5618 N N . PHE A 1 723 ? -44.429 13.078 21.927 1.00 90.25 723 PHE A N 1
ATOM 5619 C CA . PHE A 1 723 ? -44.870 13.947 23.011 1.00 90.25 723 PHE A CA 1
ATOM 5620 C C . PHE A 1 723 ? -43.765 14.108 24.058 1.00 90.25 723 PHE A 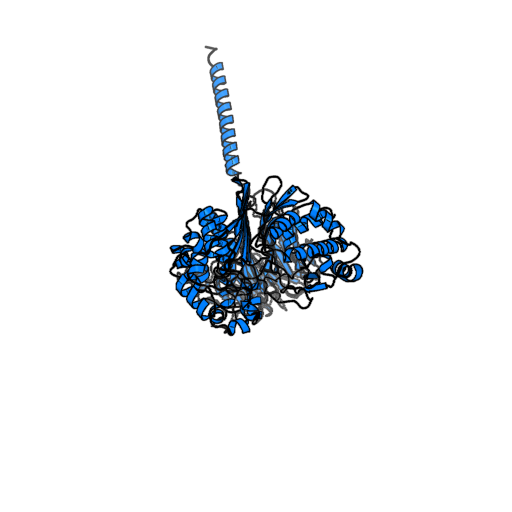C 1
ATOM 5622 O O . PHE A 1 723 ? -43.369 13.107 24.657 1.00 90.25 723 PHE A O 1
ATOM 5629 N N . PRO A 1 724 ? -43.267 15.334 24.287 1.00 92.00 724 PRO A N 1
ATOM 5630 C CA . PRO A 1 724 ? -42.407 15.604 25.428 1.00 92.00 724 PRO A CA 1
ATOM 5631 C C . PRO A 1 724 ? -43.228 15.603 26.724 1.00 92.00 724 PRO A C 1
ATOM 5633 O O . PRO A 1 724 ? -44.413 15.945 26.718 1.00 92.00 724 PRO A O 1
ATOM 5636 N N . ASP A 1 725 ? -42.580 15.279 27.844 1.00 90.00 725 ASP A N 1
ATOM 5637 C CA . ASP A 1 725 ? -43.164 15.413 29.187 1.00 90.00 725 ASP A CA 1
ATOM 5638 C C . ASP A 1 725 ? -43.498 16.881 29.485 1.00 90.00 725 ASP A C 1
ATOM 5640 O O . ASP A 1 725 ? -44.445 17.198 30.206 1.00 90.00 725 ASP A O 1
ATOM 5644 N N . PHE A 1 726 ? -42.683 17.787 28.942 1.00 90.75 726 PHE A N 1
ATOM 5645 C CA . PHE A 1 726 ? -42.810 19.220 29.125 1.00 90.75 726 PHE A CA 1
ATOM 5646 C C . PHE A 1 726 ? -42.205 19.974 27.938 1.00 90.75 726 PHE A C 1
ATOM 5648 O O . PHE A 1 726 ? -41.173 19.578 27.405 1.00 90.75 726 PHE A O 1
ATOM 5655 N N . SER A 1 727 ? -42.827 21.086 27.548 1.00 91.56 727 SER A N 1
ATOM 5656 C CA . SER A 1 727 ? -42.316 21.995 26.522 1.00 91.56 727 SER A CA 1
ATOM 5657 C C . SER A 1 727 ? -42.628 23.432 26.920 1.00 91.56 727 SER A C 1
ATOM 5659 O O . SER A 1 727 ? -43.736 23.717 27.371 1.00 91.56 727 SER A O 1
ATOM 5661 N N . THR A 1 728 ? -41.687 24.348 26.704 1.00 91.94 728 THR A N 1
ATOM 5662 C CA . THR A 1 728 ? -41.892 25.785 26.937 1.00 91.94 728 THR A CA 1
ATOM 5663 C C . THR A 1 728 ? -41.127 26.639 25.931 1.00 91.94 728 THR A C 1
ATOM 5665 O O . THR A 1 728 ? -40.103 26.215 25.396 1.00 91.94 728 THR A O 1
ATOM 5668 N N . ARG A 1 729 ? -41.640 27.853 25.709 1.00 90.56 729 ARG A N 1
ATOM 5669 C CA . ARG A 1 729 ? -40.984 28.965 25.003 1.00 90.56 729 ARG A CA 1
ATOM 5670 C C . ARG A 1 729 ? -40.794 30.185 25.907 1.00 90.56 729 ARG A C 1
ATOM 5672 O O . ARG A 1 729 ? -40.362 31.228 25.451 1.00 90.56 729 ARG A O 1
ATOM 5679 N N . ASP A 1 730 ? -41.146 30.079 27.187 1.00 89.38 730 ASP A N 1
ATOM 5680 C CA . ASP A 1 730 ? -41.230 31.233 28.094 1.00 89.38 730 ASP A CA 1
ATOM 5681 C C . ASP A 1 730 ? -39.865 31.597 28.704 1.00 89.38 730 ASP A C 1
ATOM 5683 O O . ASP A 1 730 ? -39.718 32.592 29.421 1.00 89.38 730 ASP A O 1
ATOM 5687 N N . VAL A 1 731 ? -38.849 30.769 28.443 1.00 89.25 731 VAL A N 1
ATOM 5688 C CA . VAL A 1 731 ? -37.489 30.970 28.946 1.00 89.25 731 VAL A CA 1
ATOM 5689 C C . VAL A 1 731 ? -36.753 31.991 28.083 1.00 89.25 731 VAL A C 1
ATOM 5691 O O . VAL A 1 731 ? -36.285 32.990 28.622 1.00 89.25 731 VAL A O 1
ATOM 5694 N N . HIS A 1 732 ? -36.716 31.796 26.767 1.00 88.94 732 HIS A N 1
ATOM 5695 C CA . HIS A 1 732 ? -35.978 32.640 25.821 1.00 88.94 732 HIS A CA 1
ATOM 5696 C C . HIS A 1 732 ? -36.914 33.212 24.761 1.00 88.94 732 HIS A C 1
ATOM 5698 O O . HIS A 1 732 ? -37.893 32.569 24.395 1.00 88.94 732 HIS A O 1
ATOM 5704 N N . GLY A 1 733 ? -36.613 34.409 24.256 1.00 84.31 733 GLY A N 1
ATOM 5705 C CA . GLY A 1 733 ? -37.353 35.016 23.147 1.00 84.31 733 GLY A CA 1
ATOM 5706 C C . GLY A 1 733 ? -36.871 34.569 21.762 1.00 84.31 733 GLY A C 1
ATOM 5707 O O . GLY A 1 733 ? -37.487 34.948 20.766 1.00 84.31 733 GLY A O 1
ATOM 5708 N N . ASN A 1 734 ? -35.785 33.793 21.697 1.00 87.31 734 ASN A N 1
ATOM 5709 C CA . ASN A 1 734 ? -35.065 33.434 20.473 1.00 87.31 734 ASN A CA 1
ATOM 5710 C C . ASN A 1 734 ? -34.551 31.973 20.505 1.00 87.31 734 ASN A C 1
ATOM 5712 O O . ASN A 1 734 ? -34.904 31.205 21.406 1.00 87.31 734 ASN A O 1
ATOM 5716 N N . TYR A 1 735 ? -33.771 31.567 19.495 1.00 88.81 735 TYR A N 1
ATOM 5717 C CA . TYR A 1 735 ? -33.250 30.205 19.312 1.00 88.81 735 TYR A CA 1
ATOM 5718 C C . TYR A 1 735 ? -32.454 29.727 20.518 1.00 88.81 735 TYR A C 1
ATOM 5720 O O . TYR A 1 735 ? -31.602 30.445 21.033 1.00 88.81 735 TYR A O 1
ATOM 5728 N N . VAL A 1 736 ? -32.709 28.488 20.937 1.00 90.19 736 VAL A N 1
ATOM 5729 C CA . VAL A 1 736 ? -32.027 27.887 22.085 1.00 90.19 736 VAL A CA 1
ATOM 5730 C C . VAL A 1 736 ? -30.913 26.993 21.568 1.00 90.19 736 VAL A C 1
ATOM 5732 O O . VAL A 1 736 ? -31.167 25.897 21.068 1.00 90.19 736 VAL A O 1
ATOM 5735 N N . ASP A 1 737 ? -29.679 27.474 21.670 1.00 86.19 737 ASP A N 1
ATOM 5736 C CA . ASP A 1 737 ? -28.500 26.848 21.071 1.00 86.19 737 ASP A CA 1
ATOM 5737 C C . ASP A 1 737 ? -27.695 25.983 22.050 1.00 86.19 737 ASP A C 1
ATOM 5739 O O . ASP A 1 737 ? -26.905 25.149 21.612 1.00 86.19 737 ASP A O 1
ATOM 5743 N N . SER A 1 738 ? -27.924 26.111 23.362 1.00 90.50 738 SER A N 1
ATOM 5744 C CA . SER A 1 738 ? -27.315 25.233 24.366 1.00 90.50 738 SER A CA 1
ATOM 5745 C C . SER A 1 738 ? -28.238 24.990 25.559 1.00 90.50 738 SER A C 1
ATOM 5747 O O . SER A 1 738 ? -28.689 25.924 26.226 1.00 90.50 738 SER A O 1
ATOM 5749 N N . VAL A 1 739 ? -28.449 23.715 25.892 1.00 93.31 739 VAL A N 1
ATOM 5750 C CA . VAL A 1 739 ? -29.219 23.268 27.066 1.00 93.31 739 VAL A CA 1
ATOM 5751 C C . VAL A 1 739 ? -28.361 22.388 27.973 1.00 93.31 739 VAL A C 1
ATOM 5753 O O . VAL A 1 739 ? -27.551 21.599 27.482 1.00 93.31 739 VAL A O 1
ATOM 5756 N N . LYS A 1 740 ? -28.512 22.542 29.294 1.00 92.00 740 LYS A N 1
ATOM 5757 C CA . LYS A 1 740 ? -27.830 21.731 30.311 1.00 92.00 740 LYS A CA 1
ATOM 5758 C C . LYS A 1 740 ? -28.704 21.463 31.538 1.00 92.00 740 LYS A C 1
ATOM 5760 O O . LYS A 1 740 ? -29.408 22.356 32.021 1.00 92.00 740 LYS A O 1
ATOM 5765 N N . TRP A 1 741 ? -28.631 20.238 32.054 1.00 89.88 741 TRP A N 1
ATOM 5766 C CA . TRP A 1 741 ? -29.204 19.853 33.344 1.00 89.88 741 TRP A CA 1
ATOM 5767 C C . TRP A 1 741 ? -28.349 20.376 34.498 1.00 89.88 741 TRP A C 1
ATOM 5769 O O . TRP A 1 741 ? -27.129 20.250 34.484 1.00 89.88 741 TRP A O 1
ATOM 5779 N N . PHE A 1 742 ? -28.992 20.924 35.527 1.00 87.69 742 PHE A N 1
ATOM 5780 C CA . PHE A 1 742 ? -28.334 21.397 36.743 1.00 87.69 742 PHE A CA 1
ATOM 5781 C C . PHE A 1 742 ? -29.157 20.988 37.971 1.00 87.69 742 PHE A C 1
ATOM 5783 O O . PHE A 1 742 ? -30.066 21.702 38.402 1.00 87.69 742 PHE A O 1
ATOM 5790 N N . GLY A 1 743 ? -28.898 19.794 38.507 1.00 83.81 743 GLY A N 1
ATOM 5791 C CA . GLY A 1 743 ? -29.758 19.175 39.521 1.00 83.81 743 GLY A CA 1
ATOM 5792 C C . GLY A 1 743 ? -31.208 19.056 39.028 1.00 83.81 743 GLY A C 1
ATOM 5793 O O . GLY A 1 743 ? -31.447 18.580 37.922 1.00 83.81 743 GLY A O 1
ATOM 5794 N N . ASP A 1 744 ? -32.164 19.559 39.813 1.00 83.88 744 ASP A N 1
ATOM 5795 C CA . ASP A 1 744 ? -33.598 19.600 39.463 1.00 83.88 744 ASP A CA 1
ATOM 5796 C C . ASP A 1 744 ? -33.991 20.838 38.625 1.00 83.88 744 ASP A C 1
ATOM 5798 O O . ASP A 1 744 ? -35.164 21.213 38.520 1.00 83.88 744 ASP A O 1
ATOM 5802 N N . THR A 1 745 ? -33.001 21.540 38.077 1.00 90.12 745 THR A N 1
ATOM 5803 C CA . THR A 1 745 ? -33.158 22.809 37.362 1.00 90.12 745 THR A CA 1
ATOM 5804 C C . THR A 1 745 ? -32.368 22.798 36.053 1.00 90.12 745 THR A C 1
ATOM 5806 O O . THR A 1 745 ? -31.701 21.817 35.723 1.00 90.12 745 THR A O 1
ATOM 5809 N N . PHE A 1 746 ? -32.451 23.882 35.285 1.00 92.06 746 PHE A N 1
ATOM 5810 C CA . PHE A 1 746 ? -31.913 23.949 33.930 1.00 92.06 746 PHE A CA 1
ATOM 5811 C C . PHE A 1 746 ? -31.091 25.213 33.716 1.00 92.06 746 PHE A C 1
ATOM 5813 O O . PHE A 1 746 ? -31.516 26.309 34.090 1.00 92.06 746 PHE A O 1
ATOM 5820 N N . LEU A 1 747 ? -29.951 25.060 33.046 1.00 91.06 747 LEU A N 1
ATOM 5821 C CA . LEU A 1 747 ? -29.175 26.160 32.485 1.00 91.06 747 LEU A CA 1
ATOM 5822 C C . LEU A 1 747 ? -29.343 26.140 30.973 1.00 91.06 747 LEU A C 1
ATOM 5824 O O . LEU A 1 747 ? -29.109 25.127 30.316 1.00 91.06 747 LEU A O 1
ATOM 5828 N N . THR A 1 748 ? -29.776 27.260 30.411 1.00 91.56 748 THR A N 1
ATOM 5829 C CA . THR A 1 748 ? -30.045 27.351 28.973 1.00 91.56 748 THR A CA 1
ATOM 5830 C C . THR A 1 748 ? -29.543 28.669 28.426 1.00 91.56 748 THR A C 1
ATOM 5832 O O . THR A 1 748 ? -29.709 29.707 29.068 1.00 91.56 748 THR A O 1
ATOM 5835 N N . LYS A 1 749 ? -28.949 28.615 27.242 1.00 88.31 749 LYS A N 1
ATOM 5836 C CA . LYS A 1 749 ? -28.474 29.771 26.495 1.00 88.31 749 LYS A CA 1
ATOM 5837 C C . LYS A 1 749 ? -29.273 29.891 25.204 1.00 88.31 749 LYS A C 1
ATOM 5839 O O . LYS A 1 749 ? -29.695 28.892 24.620 1.00 88.31 749 LYS A O 1
ATOM 5844 N N . SER A 1 750 ? -29.493 31.139 24.830 1.00 85.31 750 SER A N 1
ATOM 5845 C CA . SER A 1 750 ? -30.045 31.539 23.550 1.00 85.31 750 SER A CA 1
ATOM 5846 C C . SER A 1 750 ? -29.005 32.374 22.798 1.00 85.31 750 SER A C 1
ATOM 5848 O O . SER A 1 750 ? -27.950 32.733 23.338 1.00 85.31 750 SER A O 1
ATOM 5850 N N . CYS A 1 751 ? -29.335 32.774 21.575 1.00 72.50 751 CYS A N 1
ATOM 5851 C CA . CYS A 1 751 ? -28.634 33.830 20.837 1.00 72.50 751 CYS A CA 1
ATOM 5852 C C . CYS A 1 751 ? -28.803 35.225 21.470 1.00 72.50 751 CYS A C 1
ATOM 5854 O O . CYS A 1 751 ? -28.486 36.238 20.863 1.00 72.50 751 CYS A O 1
ATOM 5856 N N . GLU A 1 752 ? -29.361 35.287 22.672 1.00 74.88 752 GLU A N 1
ATOM 5857 C CA . GLU A 1 752 ? -29.376 36.462 23.521 1.00 74.88 752 GLU A CA 1
ATOM 5858 C C . GLU A 1 752 ? -28.079 36.508 24.353 1.00 74.88 752 GLU A C 1
ATOM 5860 O O . GLU A 1 752 ? -27.430 35.489 24.608 1.00 74.88 752 GLU A O 1
ATOM 5865 N N . ASN A 1 753 ? -27.697 37.700 24.818 1.00 74.69 753 ASN A N 1
ATOM 5866 C CA . ASN A 1 753 ? -26.476 37.930 25.603 1.00 74.69 753 ASN A CA 1
ATOM 5867 C C . ASN A 1 753 ? -26.552 37.409 27.046 1.00 74.69 753 ASN A C 1
ATOM 5869 O O . ASN A 1 753 ? -25.944 37.984 27.949 1.00 74.69 753 ASN A O 1
ATOM 5873 N N . ASN A 1 754 ? -27.303 36.334 27.284 1.00 81.31 754 ASN A N 1
ATOM 5874 C CA . ASN A 1 754 ? -27.501 35.779 28.606 1.00 81.31 754 ASN A CA 1
ATOM 5875 C C . ASN A 1 754 ? -27.582 34.244 28.644 1.00 81.31 754 ASN A C 1
ATOM 5877 O O . ASN A 1 754 ? -27.882 33.558 27.667 1.00 81.31 754 ASN A O 1
ATOM 5881 N N . ILE A 1 755 ? -27.299 33.701 29.825 1.00 86.38 755 ILE A N 1
ATOM 5882 C CA . ILE A 1 755 ? -27.659 32.340 30.221 1.00 86.38 755 ILE A CA 1
ATOM 5883 C C . ILE A 1 755 ? -28.773 32.472 31.250 1.00 86.38 755 ILE A C 1
ATOM 5885 O O . ILE A 1 755 ? -28.671 33.267 32.183 1.00 86.38 755 ILE A O 1
ATOM 5889 N N . ILE A 1 756 ? -29.831 31.684 31.117 1.00 88.81 756 ILE A N 1
ATOM 5890 C CA . ILE A 1 756 ? -30.944 31.687 32.063 1.00 88.81 756 ILE A CA 1
ATOM 5891 C C . ILE A 1 756 ? -30.911 30.394 32.865 1.00 88.81 756 ILE A C 1
ATOM 5893 O O . ILE A 1 756 ? -30.944 29.295 32.302 1.00 88.81 756 ILE A O 1
ATOM 5897 N N . TRP A 1 757 ? -30.884 30.548 34.187 1.00 89.94 757 TRP A N 1
ATOM 5898 C CA . TRP A 1 757 ? -31.128 29.489 35.153 1.00 89.94 757 TRP A CA 1
ATOM 5899 C C . TRP A 1 757 ? -32.601 29.481 35.530 1.00 89.94 757 TRP A C 1
ATOM 5901 O O . TRP A 1 757 ? -33.146 30.488 35.989 1.00 89.94 757 TRP A O 1
ATOM 5911 N N . TRP A 1 758 ? -33.273 28.354 35.340 1.00 92.81 758 TRP A N 1
ATOM 5912 C CA . TRP A 1 758 ? -34.710 28.254 35.558 1.00 92.81 758 TRP A CA 1
ATOM 5913 C C . TRP A 1 758 ? -35.120 26.863 36.027 1.00 92.81 758 TRP A C 1
ATOM 5915 O O . TRP A 1 758 ? -34.357 25.901 35.959 1.00 92.81 758 TRP A O 1
ATOM 5925 N N . LYS A 1 759 ? -36.350 26.758 36.526 1.00 91.56 759 LYS A N 1
ATOM 5926 C CA . LYS A 1 759 ? -36.945 25.491 36.950 1.00 91.56 759 LYS A CA 1
ATOM 5927 C C . LYS A 1 759 ? -38.395 25.376 36.511 1.00 91.56 759 LYS A C 1
ATOM 5929 O O . LYS A 1 759 ? -39.071 26.385 36.293 1.00 91.56 759 LYS A O 1
ATOM 5934 N N . VAL A 1 760 ? -38.874 24.140 36.461 1.00 88.38 760 VAL A N 1
ATOM 5935 C CA . VAL A 1 760 ? -40.295 23.822 36.306 1.00 88.38 760 VAL A CA 1
ATOM 5936 C C . VAL A 1 760 ? -40.857 23.468 37.674 1.00 88.38 760 VAL A C 1
ATOM 5938 O O . VAL A 1 760 ? -40.296 22.644 38.391 1.00 88.38 760 VAL A O 1
ATOM 5941 N N . SER A 1 761 ? -41.972 24.087 38.047 1.00 82.88 761 SER A N 1
ATOM 5942 C CA . SER A 1 761 ? -42.702 23.761 39.274 1.00 82.88 761 SER A CA 1
ATOM 5943 C C . SER A 1 761 ? -44.150 23.414 38.953 1.00 82.88 761 SER A C 1
ATOM 5945 O O . SER A 1 761 ? -44.722 23.934 37.998 1.00 82.88 761 SER A O 1
ATOM 5947 N N . SER A 1 762 ? -44.747 22.517 39.736 1.00 76.69 762 SER A N 1
ATOM 5948 C CA . SER A 1 762 ? -46.165 22.183 39.607 1.00 76.69 762 SER A CA 1
ATOM 5949 C C . SER A 1 762 ? -46.972 23.035 40.581 1.00 76.69 762 SER A C 1
ATOM 5951 O O . SER A 1 762 ? -46.792 22.931 41.793 1.00 76.69 762 SER A O 1
ATOM 5953 N N . SER A 1 763 ? -47.860 23.877 40.055 1.00 65.69 763 SER A N 1
ATOM 5954 C CA . SER A 1 763 ? -48.820 24.661 40.836 1.00 65.69 763 SER A CA 1
ATOM 5955 C C . SER A 1 763 ? -50.217 24.418 40.273 1.00 65.69 763 SER A C 1
ATOM 5957 O O . SER A 1 763 ? -50.439 24.580 39.075 1.00 65.69 763 SER A O 1
ATOM 5959 N N . ASN A 1 764 ? -51.163 23.963 41.104 1.00 63.78 764 ASN A N 1
ATOM 5960 C CA . ASN A 1 764 ? -52.545 23.653 40.697 1.00 63.78 764 ASN A CA 1
ATOM 5961 C C . ASN A 1 764 ? -52.669 22.769 39.432 1.00 63.78 764 ASN A C 1
ATOM 5963 O O . ASN A 1 764 ? -53.513 23.021 38.577 1.00 63.78 764 ASN A O 1
ATOM 5967 N N . LYS A 1 765 ? -51.834 21.724 39.306 1.00 65.62 765 LYS A N 1
ATOM 5968 C CA . LYS A 1 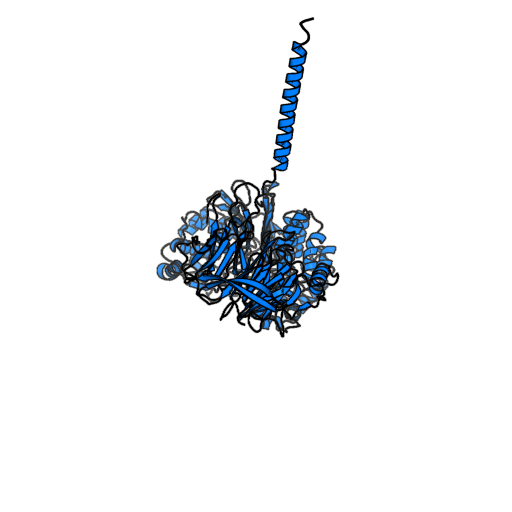765 ? -51.757 20.819 38.132 1.00 65.62 765 LYS A CA 1
ATOM 5969 C C . LYS A 1 765 ? -51.326 21.489 36.815 1.00 65.62 765 LYS A C 1
ATOM 5971 O O . LYS A 1 765 ? -51.345 20.837 35.775 1.00 65.62 765 LYS A O 1
ATOM 5976 N N . THR A 1 766 ? -50.900 22.749 36.855 1.00 69.81 766 THR A N 1
ATOM 5977 C CA . THR A 1 766 ? -50.251 23.441 35.736 1.00 69.81 766 THR A CA 1
ATOM 5978 C C . THR A 1 766 ? -48.750 23.529 35.988 1.00 69.81 766 THR A C 1
ATOM 5980 O O . THR A 1 766 ? -48.315 23.828 37.102 1.00 69.81 766 THR A O 1
ATOM 5983 N N . LEU A 1 767 ? -47.952 23.224 34.965 1.00 79.94 767 LEU A N 1
ATOM 5984 C CA . LEU A 1 767 ? -46.501 23.367 35.027 1.00 79.94 767 LEU A CA 1
ATOM 5985 C C . LEU A 1 767 ? -46.150 24.834 34.773 1.00 79.94 767 LEU A C 1
ATOM 5987 O O . LEU A 1 767 ? -46.533 25.395 33.749 1.00 79.94 767 LEU A O 1
ATOM 5991 N N . VAL A 1 768 ? -45.447 25.451 35.720 1.00 84.31 768 VAL A N 1
ATOM 5992 C CA . VAL A 1 768 ? -45.046 26.859 35.678 1.00 84.31 768 VAL A CA 1
ATOM 5993 C C . VAL A 1 768 ? -43.530 26.947 35.567 1.00 84.31 768 VAL A C 1
ATOM 5995 O O . VAL A 1 768 ? -42.802 26.362 36.377 1.00 84.31 768 VAL A O 1
ATOM 5998 N N . VAL A 1 769 ? -43.066 27.712 34.580 1.00 89.38 769 VAL A N 1
ATOM 5999 C CA . VAL A 1 769 ? -41.657 28.078 34.403 1.00 89.38 769 VAL A CA 1
ATOM 6000 C C . VAL A 1 769 ? -41.316 29.231 35.333 1.00 89.38 769 VAL A C 1
ATOM 6002 O O . VAL A 1 769 ? -41.984 30.261 35.337 1.00 89.38 769 VAL A O 1
ATOM 6005 N N . SER A 1 770 ? -40.261 29.074 36.127 1.00 89.44 770 SER A N 1
ATOM 6006 C CA . SER A 1 770 ? -39.730 30.139 36.979 1.00 89.44 770 SER A CA 1
ATOM 6007 C C . SER A 1 770 ? -38.267 30.386 36.640 1.00 89.44 770 SER A C 1
ATOM 6009 O O . SER A 1 770 ? -37.430 29.505 36.846 1.00 89.44 770 SER A O 1
ATOM 6011 N N . LYS A 1 771 ? -37.960 31.588 36.138 1.00 89.44 771 LYS A N 1
ATOM 6012 C CA . LYS A 1 771 ? -36.584 32.067 35.965 1.00 89.44 771 LYS A CA 1
ATOM 6013 C C . LYS A 1 771 ? -36.013 32.371 37.347 1.00 89.44 771 LYS A C 1
ATOM 6015 O O . LYS A 1 771 ? -36.559 33.200 38.069 1.00 89.44 771 LYS A O 1
ATOM 6020 N N . LEU A 1 772 ? -34.974 31.642 37.730 1.00 87.31 772 LEU A N 1
ATOM 6021 C CA . LEU A 1 772 ? -34.303 31.784 39.019 1.00 87.31 772 LEU A CA 1
ATOM 6022 C C . LEU A 1 772 ? -33.255 32.887 38.949 1.00 87.31 772 LEU A C 1
ATOM 6024 O O . LEU A 1 772 ? -33.155 33.702 39.861 1.00 87.31 772 LEU A O 1
ATOM 6028 N N . PHE A 1 773 ? -32.486 32.901 37.861 1.00 83.75 773 PHE A N 1
ATOM 6029 C CA . PHE A 1 773 ? -31.393 33.838 37.677 1.00 83.75 773 PHE A CA 1
ATOM 6030 C C . PHE A 1 773 ? -31.056 34.017 36.192 1.00 83.75 773 PHE A C 1
ATOM 6032 O O . PHE A 1 773 ? -31.232 33.091 35.399 1.00 83.75 773 PHE A O 1
ATOM 6039 N N . THR A 1 774 ? -30.539 35.190 35.832 1.00 85.06 774 THR A N 1
ATOM 6040 C CA . THR A 1 774 ? -30.044 35.500 34.485 1.00 85.06 774 THR A CA 1
ATOM 6041 C C . THR A 1 774 ? -28.590 35.946 34.589 1.00 85.06 774 THR A C 1
ATOM 6043 O O . THR A 1 774 ? -28.271 36.853 35.355 1.00 85.06 774 THR A O 1
ATOM 6046 N N . PHE A 1 775 ? -27.713 35.298 33.830 1.00 78.12 775 PHE A N 1
ATOM 6047 C CA . PHE A 1 775 ? -26.297 35.627 33.719 1.00 78.12 775 PHE A CA 1
ATOM 6048 C C . PHE A 1 775 ? -26.070 36.412 32.437 1.00 78.12 775 PHE A C 1
ATOM 6050 O O . PHE A 1 775 ? -26.208 35.834 31.365 1.00 78.12 775 PHE A O 1
ATOM 6057 N N . ASP A 1 776 ? -25.688 37.681 32.521 1.00 75.62 776 ASP A N 1
ATOM 6058 C CA . ASP A 1 776 ? -25.323 38.443 31.326 1.00 75.62 776 ASP A CA 1
ATOM 6059 C C . ASP A 1 776 ? -23.891 38.100 30.900 1.00 75.62 776 ASP A C 1
ATOM 6061 O O . ASP A 1 776 ? -22.939 38.260 31.669 1.00 75.62 776 ASP A O 1
ATOM 6065 N N . ILE A 1 777 ? -23.724 37.630 29.663 1.00 70.06 777 ILE A N 1
ATOM 6066 C CA . ILE A 1 777 ? -22.419 37.333 29.067 1.00 70.06 777 ILE A CA 1
ATOM 6067 C C . ILE A 1 777 ? -22.337 37.987 27.690 1.00 70.06 777 ILE A C 1
ATOM 6069 O O . ILE A 1 777 ? -22.543 37.365 26.652 1.00 70.06 777 ILE A O 1
ATOM 6073 N N . ILE A 1 778 ? -21.994 39.274 27.709 1.00 63.34 778 ILE A N 1
ATOM 6074 C CA . ILE A 1 778 ? -21.926 40.160 26.534 1.00 63.34 778 ILE A CA 1
ATOM 6075 C C . ILE A 1 778 ? -20.934 39.639 25.472 1.00 63.34 778 ILE A C 1
ATOM 6077 O O . ILE A 1 778 ? -21.094 39.870 24.282 1.00 63.34 778 ILE A O 1
ATOM 6081 N N . GLU A 1 779 ? -19.904 38.902 25.890 1.00 65.75 779 GLU A N 1
ATOM 6082 C CA . GLU A 1 779 ? -18.846 38.379 25.012 1.00 65.75 779 GLU A CA 1
ATOM 6083 C C . GLU A 1 779 ? -19.236 37.048 24.321 1.00 65.75 779 GLU A C 1
ATOM 6085 O O . GLU A 1 779 ? -18.404 36.434 23.645 1.00 65.75 779 GLU A O 1
ATOM 6090 N N . CYS A 1 780 ? -20.488 36.596 24.486 1.00 65.25 780 CYS A N 1
ATOM 6091 C CA . CYS A 1 780 ? -20.999 35.301 24.020 1.00 65.25 780 CYS A CA 1
ATOM 6092 C C . CYS A 1 780 ? -22.164 35.405 23.014 1.00 65.25 780 CYS A C 1
ATOM 6094 O O . CYS A 1 780 ? -22.909 34.436 22.848 1.00 65.25 780 CYS A O 1
ATOM 6096 N N . ASP A 1 781 ? -22.308 36.546 22.330 1.00 68.19 781 ASP A N 1
ATOM 6097 C CA . ASP A 1 781 ? -23.311 36.788 21.271 1.00 68.19 781 ASP A CA 1
ATOM 6098 C C . ASP A 1 781 ? -23.002 36.060 19.944 1.00 68.19 781 ASP A C 1
ATOM 6100 O O . ASP A 1 781 ? -22.728 36.673 18.912 1.00 68.19 781 ASP A O 1
ATOM 6104 N N . ILE A 1 782 ? -22.920 34.732 19.965 1.00 69.38 782 ILE A N 1
ATOM 6105 C CA . ILE A 1 782 ? -22.692 33.946 18.751 1.00 69.38 782 ILE A CA 1
ATOM 6106 C C . ILE A 1 782 ? -23.584 32.710 18.761 1.00 69.38 782 ILE A C 1
ATOM 6108 O O . ILE A 1 782 ? -23.748 32.068 19.797 1.00 69.38 782 ILE A O 1
ATOM 6112 N N . TRP A 1 783 ? -24.158 32.379 17.605 1.00 69.00 783 TRP A N 1
ATOM 6113 C CA . TRP A 1 783 ? -24.929 31.147 17.430 1.00 69.00 783 TRP A CA 1
ATOM 6114 C C . TRP A 1 783 ? -24.054 29.911 17.648 1.00 69.00 783 TRP A C 1
ATOM 6116 O O . TRP A 1 783 ? -22.858 29.958 17.380 1.00 69.00 783 TRP A O 1
ATOM 6126 N N . PHE A 1 784 ? -24.636 28.783 18.053 1.00 70.44 784 PHE A N 1
ATOM 6127 C CA . PHE A 1 784 ? -23.924 27.501 18.195 1.00 70.44 784 PHE A CA 1
ATOM 6128 C C . PHE A 1 784 ? -22.783 27.519 19.224 1.00 70.44 784 PHE A C 1
ATOM 6130 O O . PHE A 1 784 ? -21.792 26.804 19.075 1.00 70.44 784 PHE A O 1
ATOM 6137 N N . MET A 1 785 ? -22.901 28.330 20.275 1.00 77.06 785 MET A N 1
ATOM 6138 C CA . MET A 1 785 ? -21.962 28.269 21.390 1.00 77.06 785 MET A CA 1
ATOM 6139 C C . MET A 1 785 ? -22.469 27.297 22.450 1.00 77.06 785 MET A C 1
ATOM 6141 O O . MET A 1 785 ? -23.469 27.552 23.122 1.00 77.06 785 MET A O 1
ATOM 6145 N N . ARG A 1 786 ? -21.739 26.201 22.652 1.00 80.94 786 ARG A N 1
ATOM 6146 C CA . ARG A 1 786 ? -22.086 25.202 23.662 1.00 80.94 786 ARG A CA 1
ATOM 6147 C C . ARG A 1 786 ? -21.448 25.516 24.999 1.00 80.94 786 ARG A C 1
ATOM 6149 O O . ARG A 1 786 ? -20.260 25.819 25.093 1.00 80.94 786 ARG A O 1
ATOM 6156 N N . MET A 1 787 ? -22.270 25.396 26.031 1.00 87.00 787 MET A N 1
ATOM 6157 C CA . MET A 1 787 ? -21.831 25.413 27.417 1.00 87.00 787 MET A CA 1
ATOM 6158 C C . MET A 1 787 ? -21.669 23.981 27.899 1.00 87.00 787 MET A C 1
ATOM 6160 O O . MET A 1 787 ? -22.517 23.144 27.581 1.00 87.00 787 MET A O 1
ATOM 6164 N N . GLU A 1 788 ? -20.659 23.729 28.723 1.00 86.56 788 GLU A N 1
ATOM 6165 C CA . GLU A 1 788 ? -20.476 22.438 29.381 1.00 86.56 788 GLU A CA 1
ATOM 6166 C C . GLU A 1 788 ? -20.385 22.604 30.898 1.00 86.56 788 GLU A C 1
ATOM 6168 O O . GLU A 1 788 ? -19.731 23.523 31.401 1.00 86.56 788 GLU A O 1
ATOM 6173 N N . LEU A 1 789 ? -21.053 21.699 31.613 1.00 86.56 789 LEU A N 1
ATOM 6174 C CA . LEU A 1 789 ? -20.911 21.516 33.050 1.00 86.56 789 LEU A CA 1
ATOM 6175 C C . LEU A 1 789 ? -19.971 20.347 33.317 1.00 86.56 789 LEU A C 1
ATOM 6177 O O . LEU A 1 789 ? -20.012 19.337 32.615 1.00 86.56 789 LEU A O 1
ATOM 6181 N N . ASP A 1 790 ? -19.150 20.459 34.352 1.00 84.38 790 ASP A N 1
ATOM 6182 C CA . ASP A 1 790 ? -18.440 19.288 34.848 1.00 84.38 790 ASP A CA 1
ATOM 6183 C C . ASP A 1 790 ? -19.422 18.296 35.502 1.00 84.38 790 ASP A C 1
ATOM 6185 O O . ASP A 1 790 ? -20.524 18.659 35.921 1.00 84.38 790 ASP A O 1
ATOM 6189 N N . LEU A 1 791 ? -19.015 17.030 35.637 1.00 77.44 791 LEU A N 1
ATOM 6190 C CA . LEU A 1 791 ? -19.891 15.978 36.167 1.00 77.44 791 LEU A CA 1
ATOM 6191 C C . LEU A 1 791 ? -20.371 16.258 37.603 1.00 77.44 791 LEU A C 1
ATOM 6193 O O . LEU A 1 791 ? -21.437 15.784 37.994 1.00 77.44 791 LEU A O 1
ATOM 6197 N N . SER A 1 792 ? -19.604 17.023 38.390 1.00 77.94 792 SER A N 1
ATOM 6198 C CA . SER A 1 792 ? -19.999 17.407 39.749 1.00 77.94 792 SER A CA 1
ATOM 6199 C C . SER A 1 792 ? -20.932 18.622 39.805 1.00 77.94 792 SER A C 1
ATOM 6201 O O . SER A 1 792 ? -21.420 18.942 40.887 1.00 77.94 792 SER A O 1
ATOM 6203 N N . MET A 1 793 ? -21.219 19.255 38.659 1.00 83.44 793 MET A N 1
ATOM 6204 C CA . MET A 1 793 ? -22.055 20.453 38.523 1.00 83.44 793 MET A CA 1
ATOM 6205 C C . MET A 1 793 ? -21.551 21.635 39.366 1.00 83.44 793 MET A C 1
ATOM 6207 O O . MET A 1 793 ? -22.330 22.371 39.964 1.00 83.44 793 MET A O 1
ATOM 6211 N N . LYS A 1 794 ? -20.236 21.823 39.431 1.00 82.19 794 LYS A N 1
ATOM 6212 C CA . LYS A 1 794 ? -19.581 22.908 40.181 1.00 82.19 794 LYS A CA 1
ATOM 6213 C C . LYS A 1 794 ? -18.942 23.947 39.277 1.00 82.19 794 LYS A C 1
ATOM 6215 O O . LYS A 1 794 ? -18.743 25.085 39.692 1.00 82.19 794 LYS A O 1
ATOM 6220 N N . LEU A 1 795 ? -18.595 23.561 38.058 1.00 85.44 795 LEU A N 1
ATOM 6221 C CA . LEU A 1 795 ? -17.937 24.397 37.073 1.00 85.44 795 LEU A CA 1
ATOM 6222 C C . LEU A 1 795 ? -18.786 24.466 35.812 1.00 85.44 795 LEU A C 1
ATOM 6224 O O . LEU A 1 795 ? -19.236 23.448 35.291 1.00 85.44 795 LEU A O 1
ATOM 6228 N N . LEU A 1 796 ? -18.948 25.680 35.298 1.00 87.25 796 LEU A N 1
ATOM 6229 C CA . LEU A 1 796 ? -19.559 25.946 34.001 1.00 87.25 796 LEU A CA 1
ATOM 6230 C C . LEU A 1 796 ? -18.509 26.567 33.084 1.00 87.25 796 LEU A C 1
ATOM 6232 O O . LEU A 1 796 ? -17.947 27.607 33.423 1.00 87.25 796 LEU A O 1
ATOM 6236 N N . ALA A 1 797 ? -18.259 25.952 31.931 1.00 88.12 797 ALA A N 1
ATOM 6237 C CA . ALA A 1 797 ? -17.350 26.476 30.917 1.00 88.12 797 ALA A CA 1
ATOM 6238 C C . ALA A 1 797 ? -18.115 26.967 29.687 1.00 88.12 797 ALA A C 1
ATOM 6240 O O . ALA A 1 797 ? -18.932 26.238 29.120 1.00 88.12 797 ALA A O 1
ATOM 6241 N N . VAL A 1 798 ? -17.801 28.183 29.242 1.00 87.25 798 VAL A N 1
ATOM 6242 C CA . VAL A 1 798 ? -18.450 28.850 28.106 1.00 87.25 798 VAL A CA 1
ATOM 6243 C C . VAL A 1 798 ? -17.387 29.476 27.203 1.00 87.25 798 VAL A C 1
ATOM 6245 O O . VAL A 1 798 ? -16.491 30.166 27.687 1.00 87.25 798 VAL A O 1
ATOM 6248 N N . GLY A 1 799 ? -17.466 29.227 25.895 1.00 84.94 799 GLY A N 1
ATOM 6249 C CA . GLY A 1 799 ? -16.585 29.846 24.899 1.00 84.94 799 GLY A CA 1
ATOM 6250 C C . GLY A 1 799 ? -16.888 31.330 24.653 1.00 84.94 799 GLY A C 1
ATOM 6251 O O . GLY A 1 799 ? -17.841 31.879 25.192 1.00 84.94 799 GLY A O 1
ATOM 6252 N N . SER A 1 800 ? -16.090 32.004 23.826 1.00 84.00 800 SER A N 1
ATOM 6253 C CA . SER A 1 800 ? -16.327 33.387 23.388 1.00 84.00 800 SER A CA 1
ATOM 6254 C C . SER A 1 800 ? -16.037 33.548 21.898 1.00 84.00 800 SER A C 1
ATOM 6256 O O . SER A 1 800 ? -15.347 32.724 21.300 1.00 84.00 800 SER A O 1
ATOM 6258 N N . GLN A 1 801 ? -16.505 34.643 21.296 1.00 83.44 801 GLN A N 1
ATOM 6259 C CA . GLN A 1 801 ? -16.222 34.977 19.887 1.00 83.44 801 GLN A CA 1
ATOM 6260 C C . GLN A 1 801 ? -14.745 35.332 19.629 1.00 83.44 801 GLN A C 1
ATOM 6262 O O . GLN A 1 801 ? -14.312 35.387 18.486 1.00 83.44 801 GLN A O 1
ATOM 6267 N N . THR A 1 802 ? -13.986 35.612 20.691 1.00 81.88 802 THR A N 1
ATOM 6268 C CA . THR A 1 802 ? -12.630 36.186 20.638 1.00 81.88 802 THR A CA 1
ATOM 6269 C C . THR A 1 802 ? -11.562 35.214 21.139 1.00 81.88 802 THR A C 1
ATOM 6271 O O . THR A 1 802 ? -10.510 35.642 21.606 1.00 81.88 802 THR A O 1
ATOM 6274 N N . GLY A 1 803 ? -11.831 33.906 21.106 1.00 80.31 803 GLY A N 1
ATOM 6275 C CA . GLY A 1 803 ? -10.856 32.888 21.512 1.00 80.31 803 GLY A CA 1
ATOM 6276 C C . GLY A 1 803 ? -10.680 32.725 23.022 1.00 80.31 803 GLY A C 1
ATOM 6277 O O . GLY A 1 803 ? -9.696 32.131 23.461 1.00 80.31 803 GLY A O 1
ATOM 6278 N N . LYS A 1 804 ? -11.603 33.256 23.834 1.00 87.00 804 LYS A N 1
ATOM 6279 C CA . LYS A 1 804 ? -11.565 33.122 25.299 1.00 87.00 804 LYS A CA 1
ATOM 6280 C C . LYS A 1 804 ? -12.482 31.996 25.761 1.00 87.00 804 LYS A C 1
ATOM 6282 O O . LYS A 1 804 ? -13.529 31.756 25.164 1.00 87.00 804 LYS A O 1
ATOM 6287 N N . VAL A 1 805 ? -12.128 31.371 26.878 1.00 86.44 805 VAL A N 1
ATOM 6288 C CA . VAL A 1 805 ? -13.002 30.442 27.601 1.00 86.44 805 VAL A CA 1
ATOM 6289 C C . VAL A 1 805 ? -13.237 30.976 29.005 1.00 86.44 805 VAL A C 1
ATOM 6291 O O . VAL A 1 805 ? -12.294 31.240 29.750 1.00 86.44 805 VAL A O 1
ATOM 6294 N N . PHE A 1 806 ? -14.500 31.157 29.366 1.00 86.88 806 PHE A N 1
ATOM 6295 C CA . PHE A 1 806 ? -14.920 31.577 30.694 1.00 86.88 806 PHE A CA 1
ATOM 6296 C C . PHE A 1 806 ? -15.280 30.356 31.526 1.00 86.88 806 PHE A C 1
ATOM 6298 O O . PHE A 1 806 ? -16.089 29.537 31.098 1.00 86.88 806 PHE A O 1
ATOM 6305 N N . VAL A 1 807 ? -14.699 30.256 32.718 1.00 87.00 807 VAL A N 1
ATOM 6306 C CA . VAL A 1 807 ? -15.004 29.200 33.686 1.00 87.00 807 VAL A CA 1
ATOM 6307 C C . VAL A 1 807 ? -15.611 29.838 34.928 1.00 87.00 807 VAL A C 1
ATOM 6309 O O . VAL A 1 807 ? -14.968 30.659 35.585 1.00 87.00 807 VAL A O 1
ATOM 6312 N N . PHE A 1 808 ? -16.850 29.474 35.236 1.00 83.00 808 PHE A N 1
ATOM 6313 C CA . PHE A 1 808 ? -17.609 29.977 36.377 1.00 83.00 808 PHE A CA 1
ATOM 6314 C C . PHE A 1 808 ? -17.630 28.940 37.499 1.00 83.00 808 PHE A C 1
ATOM 6316 O O . PHE A 1 808 ? -17.869 27.759 37.249 1.00 83.00 808 PHE A O 1
ATOM 6323 N N . ASP A 1 809 ? -17.395 29.398 38.728 1.00 79.25 809 ASP A N 1
ATOM 6324 C CA . ASP A 1 809 ? -17.488 28.594 39.950 1.00 79.25 809 ASP A CA 1
ATOM 6325 C C . ASP A 1 809 ? -18.904 28.718 40.536 1.00 79.25 809 ASP A C 1
ATOM 6327 O O . ASP A 1 809 ? -19.278 29.754 41.101 1.00 79.25 809 ASP A O 1
ATOM 6331 N N . LEU A 1 810 ? -19.701 27.663 40.362 1.00 77.62 810 LEU A N 1
ATOM 6332 C CA . LEU A 1 810 ? -21.112 27.621 40.744 1.00 77.62 810 LEU A CA 1
ATOM 6333 C C . LEU A 1 810 ? -21.323 27.384 42.249 1.00 77.62 810 LEU A C 1
ATOM 6335 O O . LEU A 1 810 ? -22.423 27.621 42.738 1.00 77.62 810 LEU A O 1
ATOM 6339 N N . ASP A 1 811 ? -20.283 27.007 43.002 1.00 72.44 811 ASP A N 1
ATOM 6340 C CA . ASP A 1 811 ? -20.334 26.808 44.463 1.00 72.44 811 ASP A CA 1
ATOM 6341 C C . ASP A 1 811 ? -20.281 28.141 45.258 1.00 72.44 811 ASP A C 1
ATOM 6343 O O . ASP A 1 811 ? -20.078 28.152 46.474 1.00 72.44 811 ASP A O 1
ATOM 6347 N N . THR A 1 812 ? -20.430 29.296 44.598 1.00 64.25 812 THR A N 1
ATOM 6348 C CA . THR A 1 812 ? -20.343 30.624 45.232 1.00 64.25 812 THR A CA 1
ATOM 6349 C C . THR A 1 812 ? -21.717 31.274 45.434 1.00 64.25 812 THR A C 1
ATOM 6351 O O . THR A 1 812 ? -22.618 31.103 44.621 1.00 64.25 812 THR A O 1
ATOM 6354 N N . GLU A 1 813 ? -21.880 32.070 46.506 1.00 57.56 813 GLU A N 1
ATOM 6355 C CA . GLU A 1 813 ? -23.156 32.742 46.852 1.00 57.56 813 GLU A CA 1
ATOM 6356 C C . GLU A 1 813 ? -23.701 33.656 45.735 1.00 57.56 813 GLU A C 1
ATOM 6358 O O . GLU A 1 813 ? -24.901 33.918 45.680 1.00 57.56 813 GLU A O 1
ATOM 6363 N N . VAL A 1 814 ? -22.830 34.125 44.830 1.00 57.16 814 VAL A N 1
ATOM 6364 C CA . VAL A 1 814 ? -23.196 34.869 43.618 1.00 57.16 814 VAL A CA 1
ATOM 6365 C C . VAL A 1 814 ? -22.362 34.335 42.441 1.00 57.16 814 VAL A C 1
ATOM 6367 O O . VAL A 1 814 ? -21.220 34.778 42.270 1.00 57.16 814 VAL A O 1
ATOM 6370 N N . PRO A 1 815 ? -22.907 33.428 41.603 1.00 53.59 815 PRO A N 1
ATOM 6371 C CA . PRO A 1 815 ? -22.124 32.691 40.603 1.00 53.59 815 PRO A CA 1
ATOM 6372 C C . PRO A 1 815 ? -21.459 33.566 39.519 1.00 53.59 815 PRO A C 1
ATOM 6374 O O . PRO A 1 815 ? -20.567 33.114 38.808 1.00 53.59 815 PRO A O 1
ATOM 6377 N N . VAL A 1 816 ? -21.857 34.839 39.395 1.00 57.06 816 VAL A N 1
ATOM 6378 C CA . VAL A 1 816 ? -21.382 35.767 38.349 1.00 57.06 816 VAL A CA 1
ATOM 6379 C C . VAL A 1 816 ? -20.059 36.464 38.694 1.00 57.06 816 VAL A C 1
ATOM 6381 O O . VAL A 1 816 ? -19.344 36.910 37.800 1.00 57.06 816 VAL A O 1
ATOM 6384 N N . ASN A 1 817 ? -19.702 36.572 39.979 1.00 56.00 817 ASN A N 1
ATOM 6385 C CA . ASN A 1 817 ? -18.597 37.448 40.403 1.00 56.00 817 ASN A CA 1
ATOM 6386 C C . ASN A 1 817 ? -17.218 36.773 40.396 1.00 56.00 817 ASN A C 1
ATOM 6388 O O . ASN A 1 817 ? -16.199 37.460 40.479 1.00 56.00 817 ASN A O 1
ATOM 6392 N N . LYS A 1 818 ? -17.158 35.441 40.294 1.00 62.88 818 LYS A N 1
ATOM 6393 C CA . LYS A 1 818 ? -15.904 34.677 40.272 1.00 62.88 818 LYS A CA 1
ATOM 6394 C C . LYS A 1 818 ? -15.817 33.861 38.983 1.00 62.88 818 LYS A C 1
ATOM 6396 O O . LYS A 1 818 ? -16.150 32.679 38.958 1.00 62.88 818 LYS A O 1
ATOM 6401 N N . ARG A 1 819 ? -15.367 34.525 37.914 1.00 76.81 819 ARG A N 1
ATOM 6402 C CA . ARG A 1 819 ? -15.036 33.890 36.632 1.00 76.81 819 ARG A CA 1
ATOM 6403 C C . ARG A 1 819 ? -13.531 33.875 36.408 1.00 76.81 819 ARG A C 1
ATOM 6405 O O . ARG A 1 819 ? -12.872 34.904 36.572 1.00 76.81 819 ARG A O 1
ATOM 6412 N N . SER A 1 820 ? -13.014 32.736 35.978 1.00 83.56 820 SER A N 1
ATOM 6413 C CA . SER A 1 820 ? -11.676 32.635 35.404 1.00 83.56 820 SER A CA 1
ATOM 6414 C C . SER A 1 820 ? -11.780 32.790 33.896 1.00 83.56 820 SER A C 1
ATOM 6416 O O . SER A 1 820 ? -12.721 32.302 33.271 1.00 83.56 820 SER A O 1
ATOM 6418 N N . THR A 1 821 ? -10.843 33.530 33.309 1.00 86.50 821 THR A N 1
ATOM 6419 C CA . THR A 1 821 ? -10.771 33.714 31.858 1.00 86.50 821 THR A CA 1
ATOM 6420 C C . THR A 1 821 ? -9.518 33.032 31.358 1.00 86.50 821 THR A C 1
ATOM 6422 O O . THR A 1 821 ? -8.404 33.450 31.671 1.00 86.50 821 THR A O 1
ATOM 6425 N N . LEU A 1 822 ? -9.715 31.981 30.582 1.00 85.00 822 LEU A N 1
ATOM 6426 C CA . LEU A 1 822 ? -8.659 31.226 29.944 1.00 85.00 822 LEU A CA 1
ATOM 6427 C C . LEU A 1 822 ? -8.470 31.779 28.532 1.00 85.00 822 LEU A C 1
ATOM 6429 O O . LEU A 1 822 ? -9.433 31.936 27.779 1.00 85.00 822 LEU A O 1
ATOM 6433 N N . VAL A 1 823 ? -7.229 32.118 28.192 1.00 81.00 823 VAL A N 1
ATOM 6434 C CA . VAL A 1 823 ? -6.866 32.716 26.901 1.00 81.00 823 VAL A CA 1
ATOM 6435 C C . VAL A 1 823 ? -5.639 32.000 26.362 1.00 81.00 823 VAL A C 1
ATOM 6437 O O . VAL A 1 823 ? -4.689 31.750 27.105 1.00 81.00 823 VAL A O 1
ATOM 6440 N N . HIS A 1 824 ? -5.644 31.693 25.067 1.00 71.81 824 HIS A N 1
ATOM 6441 C CA . HIS A 1 824 ? -4.473 31.188 24.363 1.00 71.81 824 HIS A CA 1
ATOM 6442 C C . HIS A 1 824 ? -3.920 32.274 23.430 1.00 71.81 824 HIS A C 1
ATOM 6444 O O . HIS A 1 824 ? -4.653 32.817 22.612 1.00 71.81 824 HIS A O 1
ATOM 6450 N N . LEU A 1 825 ? -2.618 32.580 23.517 1.00 69.31 825 LEU A N 1
ATOM 6451 C CA . LEU A 1 825 ? -1.989 33.724 22.823 1.00 69.31 825 LEU A CA 1
ATOM 6452 C C . LEU A 1 825 ? -2.086 33.679 21.288 1.00 69.31 825 LEU A C 1
ATOM 6454 O O . LEU A 1 825 ? -1.865 34.692 20.632 1.00 69.31 825 LEU A O 1
ATOM 6458 N N . LYS A 1 826 ? -2.374 32.506 20.716 1.00 59.06 826 LYS A N 1
ATOM 6459 C CA . LYS A 1 826 ? -2.487 32.294 19.265 1.00 59.06 826 LYS A CA 1
ATOM 6460 C C . LYS A 1 826 ? -3.931 32.168 18.765 1.00 59.06 826 LYS A C 1
ATOM 6462 O O . LYS A 1 826 ? -4.112 31.968 17.572 1.00 59.06 826 LYS A O 1
ATOM 6467 N N . CYS A 1 827 ? -4.933 32.241 19.645 1.00 66.00 827 CYS A N 1
ATOM 6468 C CA . CYS A 1 827 ? -6.333 32.027 19.281 1.00 66.00 827 CYS A CA 1
ATOM 6469 C C . CYS A 1 827 ? -7.133 33.324 19.407 1.00 66.00 827 CYS A C 1
ATOM 6471 O O . CYS A 1 827 ? -7.361 33.802 20.515 1.00 66.00 827 CYS A O 1
ATOM 6473 N N . ASN A 1 828 ? -7.607 33.842 18.273 1.00 75.12 828 ASN A N 1
ATOM 6474 C CA . ASN A 1 828 ? -8.531 34.981 18.213 1.00 75.12 828 ASN A CA 1
ATOM 6475 C C . ASN A 1 828 ? -9.906 34.592 17.632 1.00 75.12 828 ASN A C 1
ATOM 6477 O O . ASN A 1 828 ? -10.763 35.457 17.467 1.00 75.12 828 ASN A O 1
ATOM 6481 N N . SER A 1 829 ? -10.104 33.310 17.313 1.00 77.00 829 SER A N 1
ATOM 6482 C CA . SER A 1 829 ? -11.294 32.766 16.648 1.00 77.00 829 SER A CA 1
ATOM 6483 C C . SER A 1 829 ? -12.357 32.331 17.658 1.00 77.00 829 SER A C 1
ATOM 6485 O O . SER A 1 829 ? -12.045 32.080 18.823 1.00 77.00 829 SER A O 1
ATOM 6487 N N . ALA A 1 830 ? -13.618 32.215 17.238 1.00 81.88 830 ALA A N 1
ATOM 6488 C CA . ALA A 1 830 ? -14.695 31.839 18.149 1.00 81.88 830 ALA A CA 1
ATOM 6489 C C . ALA A 1 830 ? -14.502 30.424 18.718 1.00 81.88 830 ALA A C 1
ATOM 6491 O O . ALA A 1 830 ? -14.149 29.497 17.993 1.00 81.88 830 ALA A O 1
ATOM 6492 N N . VAL A 1 831 ? -14.760 30.254 20.015 1.00 80.06 831 VAL A N 1
ATOM 6493 C CA . VAL A 1 831 ? -14.788 28.953 20.694 1.00 80.06 831 VAL A CA 1
ATOM 6494 C C . VAL A 1 831 ? -16.224 28.433 20.688 1.00 80.06 831 VAL A C 1
ATOM 6496 O O . VAL A 1 831 ? -17.088 29.002 21.360 1.00 80.06 831 VAL A O 1
ATOM 6499 N N . ARG A 1 832 ? -16.486 27.351 19.949 1.00 79.25 832 ARG A N 1
ATOM 6500 C CA . ARG A 1 832 ? -17.843 26.802 19.758 1.00 79.25 832 ARG A CA 1
ATOM 6501 C C . ARG A 1 832 ? -18.218 25.737 20.767 1.00 79.25 832 ARG A C 1
ATOM 6503 O O . ARG A 1 832 ? -19.382 25.635 21.143 1.00 79.25 832 ARG A O 1
ATOM 6510 N N . GLN A 1 833 ? -17.246 24.948 21.207 1.00 79.38 833 GLN A N 1
ATOM 6511 C CA . GLN A 1 833 ? -17.500 23.824 22.096 1.00 79.38 833 GLN A CA 1
ATOM 6512 C C . GLN A 1 833 ? -16.450 23.758 23.192 1.00 79.38 833 GLN A C 1
ATOM 6514 O O . GLN A 1 833 ? -15.256 23.883 22.931 1.00 79.38 833 GLN A O 1
ATOM 6519 N N . THR A 1 834 ? -16.913 23.530 24.414 1.00 82.25 834 THR A N 1
ATOM 6520 C CA . THR A 1 834 ? -16.089 23.210 25.576 1.00 82.25 834 THR A CA 1
ATOM 6521 C C . THR A 1 834 ? -16.458 21.816 26.077 1.00 82.25 834 THR A C 1
ATOM 6523 O O . THR A 1 834 ? -17.578 21.351 25.870 1.00 82.25 834 THR A O 1
ATOM 6526 N N . SER A 1 835 ? -15.511 21.112 26.695 1.00 80.62 835 SER A N 1
ATOM 6527 C CA . SER A 1 835 ? -15.790 19.832 27.351 1.00 80.62 835 SER A CA 1
ATOM 6528 C C . SER A 1 835 ? -14.892 19.635 28.562 1.00 80.62 835 SER A C 1
ATOM 6530 O O . SER A 1 835 ? -13.681 19.845 28.475 1.00 80.62 835 SER A O 1
ATOM 6532 N N . PHE A 1 836 ? -15.469 19.200 29.680 1.00 79.12 836 PHE A N 1
ATOM 6533 C CA . PHE A 1 836 ? -14.701 18.780 30.850 1.00 79.12 836 PHE A CA 1
ATOM 6534 C C . PHE A 1 836 ? -14.341 17.293 30.774 1.00 79.12 836 PHE A C 1
ATOM 6536 O O . PHE A 1 836 ? -15.073 16.495 30.184 1.00 79.12 836 PHE A O 1
ATOM 6543 N N . SER A 1 837 ? -13.231 16.908 31.405 1.00 70.94 837 SER A N 1
ATOM 6544 C CA . SER A 1 837 ? -12.998 15.511 31.784 1.00 70.94 837 SER A CA 1
ATOM 6545 C C . SER A 1 837 ? -13.997 15.064 32.853 1.00 70.94 837 SER A C 1
ATOM 6547 O O . SER A 1 837 ? -14.577 15.877 33.575 1.00 70.94 837 SER A O 1
ATOM 6549 N N . ARG A 1 838 ? -14.167 13.745 33.006 1.00 69.38 838 ARG A N 1
ATOM 6550 C CA . ARG A 1 838 ? -15.102 13.156 33.980 1.00 69.38 838 ARG A CA 1
ATOM 6551 C C . ARG A 1 838 ? -14.837 13.597 35.427 1.00 69.38 838 ARG A C 1
ATOM 6553 O O . ARG A 1 838 ? -15.773 13.698 36.213 1.00 69.38 838 ARG A O 1
ATOM 6560 N N . ASP A 1 839 ? -13.578 13.854 35.769 1.00 68.69 839 ASP A N 1
ATOM 6561 C CA . ASP A 1 839 ? -13.139 14.325 37.087 1.00 68.69 839 ASP A CA 1
ATOM 6562 C C . ASP A 1 839 ? -13.088 15.863 37.215 1.00 68.69 839 ASP A C 1
ATOM 6564 O O . ASP A 1 839 ? -12.717 16.382 38.270 1.00 68.69 839 ASP A O 1
ATOM 6568 N N . GLY A 1 840 ? -13.432 16.599 36.151 1.00 73.19 840 GLY A N 1
ATOM 6569 C CA . GLY A 1 840 ? -13.453 18.062 36.116 1.00 73.19 840 GLY A CA 1
ATOM 6570 C C . GLY A 1 840 ? -12.079 18.734 36.224 1.00 73.19 840 GLY A C 1
ATOM 6571 O O . GLY A 1 840 ? -12.014 19.939 36.475 1.00 73.19 840 GLY A O 1
ATOM 6572 N N . ARG A 1 841 ? -10.968 17.994 36.084 1.00 74.69 841 ARG A N 1
ATOM 6573 C CA . ARG A 1 841 ? -9.600 18.548 36.179 1.00 74.69 841 ARG A CA 1
ATOM 6574 C C . ARG A 1 841 ? -9.075 19.109 34.869 1.00 74.69 841 ARG A C 1
ATOM 6576 O O . ARG A 1 841 ? -8.176 19.947 34.888 1.00 74.69 841 ARG A O 1
ATOM 6583 N N . ILE A 1 842 ? -9.628 18.660 33.754 1.00 74.00 842 ILE A N 1
ATOM 6584 C CA . ILE A 1 842 ? -9.248 19.081 32.415 1.00 74.00 842 ILE A CA 1
ATOM 6585 C C . ILE A 1 842 ? -10.428 19.794 31.782 1.00 74.00 842 ILE A C 1
ATOM 6587 O O . ILE A 1 842 ? -11.560 19.314 31.843 1.00 74.00 842 ILE A O 1
ATOM 6591 N N . LEU A 1 843 ? -10.129 20.894 31.102 1.00 78.81 843 LEU A N 1
ATOM 6592 C CA . LEU A 1 843 ? -11.045 21.561 30.193 1.00 78.81 843 LEU A CA 1
ATOM 6593 C C . LEU A 1 843 ? -10.433 21.591 28.794 1.00 78.81 843 LEU A C 1
ATOM 6595 O O . LEU A 1 843 ? -9.296 22.034 28.632 1.00 78.81 843 LEU A O 1
ATOM 6599 N N . ILE A 1 844 ? -11.190 21.155 27.790 1.00 75.94 844 ILE A N 1
ATOM 6600 C CA . ILE A 1 844 ? -10.836 21.321 26.377 1.00 75.94 844 ILE A CA 1
ATOM 6601 C C . ILE A 1 844 ? -11.797 22.285 25.683 1.00 75.94 844 ILE A C 1
ATOM 6603 O O . ILE A 1 844 ? -12.963 22.384 26.069 1.00 75.94 844 ILE A O 1
ATOM 6607 N N . ALA A 1 845 ? -11.311 22.987 24.660 1.00 75.12 845 ALA A N 1
ATOM 6608 C CA . ALA A 1 845 ? -12.112 23.893 23.843 1.00 75.12 845 ALA A CA 1
ATOM 6609 C C . ALA A 1 845 ? -11.766 23.784 22.357 1.00 75.12 845 ALA A C 1
ATOM 6611 O O . ALA A 1 845 ? -10.587 23.747 22.014 1.00 75.12 845 ALA A O 1
ATOM 6612 N N . ALA A 1 846 ? -12.788 23.774 21.501 1.00 73.69 846 ALA A N 1
ATOM 6613 C CA . ALA A 1 846 ? -12.665 23.742 20.046 1.00 73.69 846 ALA A CA 1
ATOM 6614 C C . ALA A 1 846 ? -13.022 25.101 19.424 1.00 73.69 846 ALA A C 1
ATOM 6616 O O . ALA A 1 846 ? -14.044 25.707 19.775 1.00 73.69 846 ALA A O 1
ATOM 6617 N N . CYS A 1 847 ? -12.178 25.555 18.499 1.00 73.12 847 CYS A N 1
ATOM 6618 C CA . CYS A 1 847 ? -12.242 26.871 17.868 1.00 73.12 847 CYS A CA 1
ATOM 6619 C C . CYS A 1 847 ? -12.592 26.794 16.374 1.00 73.12 847 CYS A C 1
ATOM 6621 O O . CYS A 1 847 ? -12.280 25.810 15.706 1.00 73.12 847 CYS A O 1
ATOM 6623 N N . ASP A 1 848 ? -13.175 27.867 15.833 1.00 71.50 848 ASP A N 1
ATOM 6624 C CA . ASP A 1 848 ? -13.544 27.988 14.408 1.00 71.50 848 ASP A CA 1
ATOM 6625 C C . ASP A 1 848 ? -12.349 27.902 13.444 1.00 71.50 848 ASP A C 1
ATOM 6627 O O . ASP A 1 848 ? -12.516 27.546 12.282 1.00 71.50 848 ASP A O 1
ATOM 6631 N N . ASP A 1 849 ? -11.135 28.204 13.909 1.00 63.66 849 ASP A N 1
ATOM 6632 C CA . ASP A 1 849 ? -9.901 28.044 13.125 1.00 63.66 849 ASP A CA 1
ATOM 6633 C C . ASP A 1 849 ? -9.368 26.600 13.112 1.00 63.66 849 ASP A C 1
ATOM 6635 O O . ASP A 1 849 ? -8.265 26.343 12.626 1.00 63.66 849 ASP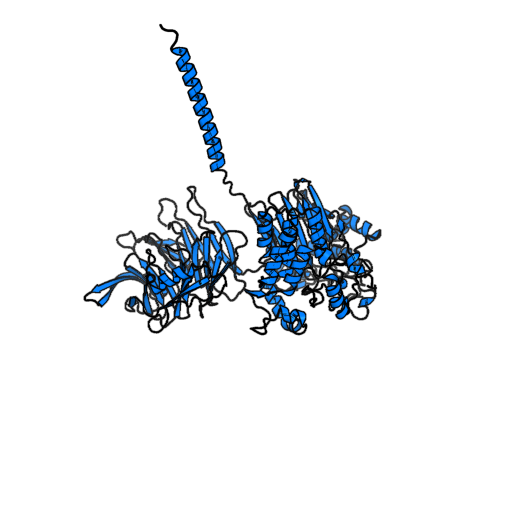 A O 1
ATOM 6639 N N . GLY A 1 850 ? -10.134 25.653 13.659 1.00 54.09 850 GLY A N 1
ATOM 6640 C CA . GLY A 1 850 ? -9.777 24.240 13.740 1.00 54.09 850 GLY A CA 1
ATOM 6641 C C . GLY A 1 850 ? -8.793 23.907 14.862 1.00 54.09 850 GLY A C 1
ATOM 6642 O O . GLY A 1 850 ? -8.374 22.754 14.982 1.00 54.09 850 GLY A O 1
ATOM 6643 N N . SER A 1 851 ? -8.409 24.879 15.695 1.00 56.09 851 SER A N 1
ATOM 6644 C CA . SER A 1 851 ? -7.553 24.624 16.853 1.00 56.09 851 SER A CA 1
ATOM 6645 C C . SER A 1 851 ? -8.334 24.039 18.036 1.00 56.09 851 SER A C 1
ATOM 6647 O O . SER A 1 851 ? -9.510 24.341 18.251 1.00 56.09 851 SER A O 1
ATOM 6649 N N . ILE A 1 852 ? -7.667 23.178 18.813 1.00 62.50 852 ILE A N 1
ATOM 6650 C CA . ILE A 1 852 ? -8.194 22.633 20.067 1.00 62.50 852 ILE A CA 1
ATOM 6651 C C . ILE A 1 852 ? -7.195 22.914 21.184 1.00 62.50 852 ILE A C 1
ATOM 6653 O O . ILE A 1 852 ? -6.006 22.602 21.079 1.00 62.50 852 ILE A O 1
ATOM 6657 N N . TRP A 1 853 ? -7.695 23.492 22.270 1.00 69.62 853 TRP A N 1
ATOM 6658 C CA . TRP A 1 853 ? -6.900 23.917 23.416 1.00 69.62 853 TRP A CA 1
ATOM 6659 C C . TRP A 1 853 ? -7.270 23.118 24.658 1.00 69.62 853 TRP A C 1
ATOM 6661 O O . TRP A 1 853 ? -8.413 22.692 24.807 1.00 69.62 853 TRP A O 1
ATOM 6671 N N . ARG A 1 854 ? -6.297 22.933 25.553 1.00 75.81 854 ARG A N 1
ATOM 6672 C CA . ARG A 1 854 ? -6.432 22.189 26.809 1.00 75.81 854 ARG A CA 1
ATOM 6673 C C . ARG A 1 854 ? -5.932 23.044 27.965 1.00 75.81 854 ARG A C 1
ATOM 6675 O O . ARG A 1 854 ? -4.843 23.612 27.883 1.00 75.81 854 ARG A O 1
ATOM 6682 N N . TRP A 1 855 ? -6.679 23.047 29.061 1.00 75.62 855 TRP A N 1
ATOM 6683 C CA . TRP A 1 855 ? -6.252 23.595 30.343 1.00 75.62 855 TRP A CA 1
ATOM 6684 C C . TRP A 1 855 ? -6.327 22.530 31.426 1.00 75.62 855 TRP A C 1
ATOM 6686 O O . TRP A 1 855 ? -7.336 21.837 31.559 1.00 75.62 855 TRP A O 1
ATOM 6696 N N . ASP A 1 856 ? -5.258 22.451 32.213 1.00 73.81 856 ASP A N 1
ATOM 6697 C CA . ASP A 1 856 ? -5.133 21.537 33.341 1.00 73.81 856 ASP A CA 1
ATOM 6698 C C . ASP A 1 856 ? -5.221 22.294 34.656 1.00 73.81 856 ASP A C 1
ATOM 6700 O O . ASP A 1 856 ? -4.438 23.211 34.925 1.00 73.81 856 ASP A O 1
ATOM 6704 N N . LYS A 1 857 ? -6.143 21.867 35.513 1.00 71.12 857 LYS A N 1
ATOM 6705 C CA . LYS A 1 857 ? -6.246 22.362 36.880 1.00 71.12 857 LYS A CA 1
ATOM 6706 C C . LYS A 1 857 ? -5.099 21.789 37.715 1.00 71.12 857 LYS A C 1
ATOM 6708 O O . LYS A 1 857 ? -5.032 20.580 37.932 1.00 71.12 857 LYS A O 1
ATOM 6713 N N . LYS A 1 858 ? -4.206 22.642 38.229 1.00 63.91 858 LYS A N 1
ATOM 6714 C CA . LYS A 1 858 ? -3.165 22.212 39.186 1.00 63.91 858 LYS A CA 1
ATOM 6715 C C . LYS A 1 858 ? -3.812 21.773 40.505 1.00 63.91 858 LYS A C 1
ATOM 6717 O O . LYS A 1 858 ? -4.836 22.336 40.904 1.00 63.91 858 LYS A O 1
ATOM 6722 N N . GLU A 1 859 ? -3.209 20.815 41.209 1.00 53.94 859 GLU A N 1
ATOM 6723 C CA . GLU A 1 859 ? -3.709 20.363 42.514 1.00 53.94 859 GLU A CA 1
ATOM 6724 C C . GLU A 1 859 ? -3.905 21.544 43.481 1.00 53.94 859 GLU A C 1
ATOM 6726 O O . GLU A 1 859 ? -3.046 22.417 43.600 1.00 53.94 859 GLU A O 1
ATOM 6731 N N . ASN A 1 860 ? -5.066 21.591 44.145 1.00 54.16 860 ASN A N 1
ATOM 6732 C CA . ASN A 1 860 ? -5.487 22.663 45.060 1.00 54.16 860 ASN A CA 1
ATOM 6733 C C . ASN A 1 860 ? -5.570 24.084 44.458 1.00 54.16 860 ASN A C 1
ATOM 6735 O O . ASN A 1 860 ? -5.678 25.058 45.205 1.00 54.16 860 ASN A O 1
ATOM 6739 N N . SER A 1 861 ? -5.577 24.229 43.129 1.00 53.75 861 SER A N 1
ATOM 6740 C CA . SER A 1 861 ? -5.786 25.517 42.451 1.00 53.75 861 SER A CA 1
ATOM 6741 C C . SER A 1 861 ? -7.210 25.659 41.896 1.00 53.75 861 SER A C 1
ATOM 6743 O O . SER A 1 861 ? -7.873 24.668 41.582 1.00 53.75 861 SER A O 1
ATOM 6745 N N . LYS A 1 862 ? -7.707 26.897 41.791 1.00 56.06 862 LYS A N 1
ATOM 6746 C CA . LYS A 1 862 ? -8.860 27.215 40.929 1.00 56.06 862 LYS A CA 1
ATOM 6747 C C . LYS A 1 862 ? -8.367 27.323 39.476 1.00 56.06 862 LYS A C 1
ATOM 6749 O O . LYS A 1 862 ? -7.192 27.631 39.285 1.00 56.06 862 LYS A O 1
ATOM 6754 N N . PHE A 1 863 ? -9.238 27.024 38.505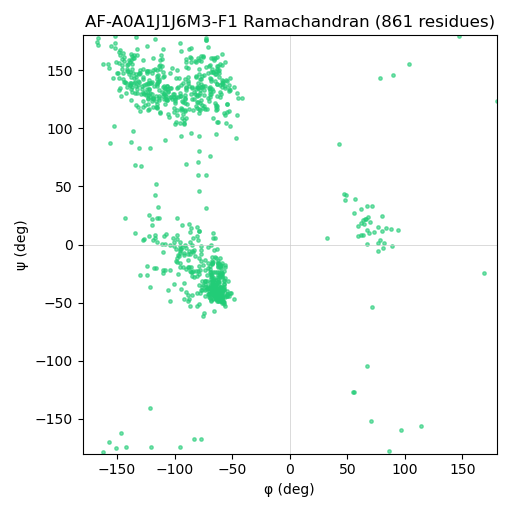 1.00 53.06 863 PHE A N 1
ATOM 6755 C CA . PHE A 1 863 ? -8.947 27.242 37.079 1.00 53.06 863 PHE A CA 1
ATOM 6756 C C . PHE A 1 863 ? -8.610 28.702 36.790 1.00 53.06 863 PHE A C 1
ATOM 6758 O O . PHE A 1 863 ? -9.109 29.567 37.549 1.00 53.06 863 PHE A O 1
#

Solvent-accessible surface area (backbone atoms only — not comparable to full-atom values): 44864 Å² total; per-residue (Å²): 144,88,80,68,70,68,60,53,54,53,52,50,52,51,49,54,53,50,51,50,50,51,50,51,50,50,48,49,50,51,49,49,65,72,60,61,66,64,78,72,59,46,64,32,33,51,15,45,78,22,91,60,19,35,58,52,20,50,53,39,39,74,74,70,28,45,70,44,33,21,47,44,29,24,52,54,27,28,25,65,58,36,51,48,17,21,30,68,23,10,17,28,40,34,28,40,36,41,46,91,78,70,44,63,40,24,43,40,9,58,35,25,36,28,72,73,50,51,50,62,75,41,66,91,42,63,64,40,25,50,38,40,17,57,0,40,27,47,56,16,28,49,52,32,45,42,53,46,35,74,75,63,36,72,58,61,67,39,70,41,40,46,62,37,27,47,37,25,51,78,27,40,65,36,44,59,54,54,25,51,53,38,66,77,36,39,69,61,36,61,74,30,68,59,44,23,71,57,47,37,34,84,88,77,72,38,53,56,47,66,77,36,72,46,51,38,56,54,31,17,57,40,42,55,47,31,37,73,52,42,45,40,20,54,23,78,86,17,88,47,29,65,46,46,42,48,45,35,40,76,46,61,21,58,63,49,72,65,47,45,55,68,64,76,65,45,80,44,68,50,36,72,44,73,47,99,83,56,25,37,42,34,21,31,38,72,37,28,45,25,50,44,55,49,26,38,52,49,45,48,62,88,55,90,74,55,103,45,44,67,39,52,47,52,52,47,51,38,31,28,41,35,37,19,54,53,20,60,48,28,44,75,73,47,73,67,41,49,50,49,56,52,43,36,69,32,63,67,55,22,52,63,56,42,73,66,62,52,96,67,43,69,80,91,56,55,61,81,43,57,34,75,28,38,73,74,76,78,52,41,66,42,46,34,21,38,35,38,67,82,49,26,34,40,19,36,31,31,22,15,23,39,75,35,14,14,60,44,41,31,83,76,38,48,41,49,33,10,12,47,47,46,33,31,28,45,67,91,44,56,50,100,84,71,39,33,46,18,74,54,26,43,48,44,53,67,36,44,45,43,40,80,64,59,25,56,51,44,23,37,79,84,64,43,71,54,56,48,57,62,64,68,52,76,51,74,52,72,48,48,60,42,72,68,77,40,39,37,29,38,66,88,45,64,62,69,38,53,46,38,35,31,77,61,28,62,41,46,78,42,81,25,54,81,88,70,58,81,85,80,56,46,32,57,21,36,54,99,76,34,38,37,45,38,57,16,59,80,64,39,76,54,40,82,43,86,41,72,43,77,68,78,92,67,97,59,93,81,66,70,44,76,74,51,62,45,38,51,71,56,88,86,60,48,71,61,22,63,33,72,49,49,55,102,81,38,47,33,40,36,41,19,11,57,79,14,42,33,42,32,30,44,69,60,62,90,75,69,44,74,76,42,67,42,76,78,57,86,24,28,24,31,26,44,43,57,39,76,77,55,52,54,31,38,38,38,25,10,53,59,24,34,34,38,35,30,35,66,87,74,52,42,55,36,35,36,43,26,58,98,60,37,57,84,30,34,27,40,18,59,33,65,34,86,87,47,46,34,35,41,37,14,11,64,60,29,36,40,37,34,38,72,53,66,41,68,73,50,47,53,36,53,57,56,67,72,58,84,67,94,75,79,68,94,76,71,79,47,48,76,42,37,73,50,82,40,76,47,51,86,85,46,98,46,37,20,31,20,40,39,71,49,86,92,30,37,42,38,30,36,63,46,47,38,37,40,34,31,36,76,44,80,53,97,92,41,83,42,82,43,80,74,46,74,45,81,38,77,64,41,68,48,80,64,44,30,62,27,61,24,76,83,67,42,41,41,33,35,40,16,59,60,23,34,36,40,38,28,43,57,86,44,100,58,48,82,80,52,64,31,78,48,73,51,101,87,44,63,39,34,23,36,41,42,44,54,38,84,85,52,44,37,41,37,37,37,31,74,80,74,51,74,50,78,47,75,47,55,89,99,52,79,108

Sequence (863 aa):
MKKSTSKWCFYVFKATVLLLILGGSIFAIVYATLNSSSSESSQGAIAANGIECAAIGKEIYKAGGNVADVAVATVLCEGITCPQSSGLGGGFLLTIYIKETGTVETLNAREVAPKLATPDMFVNDSSASVRGGKAVAVPGELKGLWELHQKYGKLPWAELVQPSIKLARDGHVVSPYLQNIFSRNENSIRNEPTLKEIYINPLTNRSYALNEYIKRPKLAETLEIIAREGADAIYGRGSLAIGLINDIRERGGIITDEDLLDYQVRWRYPVSTTLNDNSTFHTFPLPSNGAITPFILNLLKDYDLKHDSLSYHRIVEAFKFAYAKRSLLGDEPTDEIKELMRNLTDIQYAEEIRELINDEKTSDDFEYYGARYENQEDHGTAHISILMPNGDAVAVTSTINYLFGAFFVSESTGIIMNNEMDDFSTPGFVNIYGIPASPANFIQPGKNPLSSMMPSILLDENGNPKQINNWWSCARRLHHQLAPMHVQFDTDFDQDIVRDLNEKYGHQIVENPPDGGFAAVVGIAKNDGVVEGVVDPRRAAGNKISVYECCECNNEGQSIRLIRVYSEPDKDEVFNGIAWSFDSSGPVLAAGGVKAIVRVIQCNGLPLLCYKNLIGHTGAVNDLKFHPKNLQLLLTCSKDYSIRLWNIKNSTCVAIWSGTRGHRDEVLSIDISADGHKFISGGIDHNIMVWNLNSEDVQEKIAKSNEVDIFGRDLLVAVRLHFPDFSTRDVHGNYVDSVKWFGDTFLTKSCENNIIWWKVSSSNKTLVVSKLFTFDIIECDIWFMRMELDLSMKLLAVGSQTGKVFVFDLDTEVPVNKRSTLVHLKCNSAVRQTSFSRDGRILIAACDDGSIWRWDKKENSKF